Protein 3O72 (pdb70)

B-factor: mean 24.53, std 9.86, range [7.83, 87.3]

Sequence (1468 aa):
VARNEKQPFYGEHQAGILTPQQAALVAFDVLASDKADLERLFRLLTQRFAFLTQGGAAPETPNPRLPPLDSGILGGYIAPDNLTITLSVGHSLFDERFGLAPQPKKLQKTRFPNDSLDAALCHGDVLLQICANTQDTVIHALRDIIKHTPDLLSVRWKREGFISDHAARSKGKETPINLLGFKDGTANPDSQNDKLQQKVVWVTADQQEPAWTIGGSYQAVRLIQFRVEFWDRTPLKEQQTIFGRDKQTGAPLGQHEHDVPDYASDPEGKGIALDSHIRLANPRTAESESSLLRRGYSYSLGVTNSGQLDGLLFVCYQHDLEKGFLTVQKRLNGEALEEYVKPIGGGYFFALPGVKDANDYLGSALLRVARNEKQPFYGEHQAGILTPQQAALVAFDVLASDKADLERLFRLLTQRFAFLTQGGAAPETPNPRLPPLDSGILGGYIAPDNLTITLSVGHSLFDERFGLAPQPKKLQKTRFPNDSLDAALCHGDVLLQICANTQDTVIHALRDIIKHTPDLLSVRWKREGFISDHAARSKGKETPINLLGFKDGTANPDSQNDKLQQKVVWVTADQQEPAWTIGGSYQAVRLIQFRVEFWDRTPLKEQQTIFGRDKQTGAPLGQHEHDVPDYASDPEGKGIALDSHIRLANPRTAESESSLLRRGYSYSLGVTNSGQLDGLLFVCYQHDLEKGFLTVQKRLNGEALEEYVKPIGGGYFFALPGVKDANDYLGSALLRVARNEKQPFYGEHQAGILTPQQAALVAFDVLASDKADLERLFRLLTQRFAFLTQGGAAPETPNPRLPPLDSGILGGYIAPDNLTITLSVGHSLFDERFGLAPQPKKLQKTRFPNDSLDAALCHGDVLLQICANTQDTVIHALRDIIKHTPDLLSVRWKREGFISDHAARSKGKETPINLLGFKDGTANPDSQNDKLQQKVVWVTADQQEPAWTIGGSYQAVRLIQFRVEFWDRTPLKEQQTIFGRDKQTGAPLGQHEHDVPDYASDPEGKGIALDSHIRLANPRTAESESSLLRRGYSYSLGVTNSGQLDGLLFVCYQHDLEKGFLTVQKRLNGEALEEYVKPIGGGYFFALPGVKDANDYLGSALLRVARNEKQPFYGEHQAGILTPQQAALVAFDVLASDKADLERLFRLLTQRFAFLTQGGAAPETPNPRLPPLDSGILGGYIAPDNLTITLSVGHSLFDERFGLAPQPKKLQKTRFPNDSLDAALCHGDVLLQICANTQDTVIHALRDIIKKHTPDLLSVRWKREGFISDHAARSKGKETPINLLGFKDGTANPDSQNDKLQKVVWVTADQQEPAWTIGGSYQAVRLIQFRVEFWDRTPLKEQQTIFGRDKQTGAPLGQHEHDVPDYASDPEGKGIALDSHIRLANPRTAESESSLLRRGYSYSLGVTNSGQLDGLLFVCYQHDLEKGFLTVQKRLNGEALEEYVKPIGGGYFFALPGVKDANDYLGSALLR

Foldseek 3Di:
DQLQDADDCFDQFFPPALFQAAFKKWFKAWQDQELVSVVVLQLVLQVLQNDLRNWAFQDADPDPVDDGLFPCLVHGTRGNQHKGKFKWAAPVLLDDRYVLVVAFPQGDWDDDPLADADPLFADHGMMIDIGGNDPSSRVRSVVNSCVPAVNTIDIRDDFMFGFDNVCSVVSNPDFTAALLQAGDFQPADNSVPPVVCLWFFADPPDPHGPQRGQWWKKWKWDKKFQNVVSVPDDLVLVCLQAQARSVQCVRFPHHNNDDDDCVVPVCCPRHHCLHLVCLLPVPDPVLVQQHHWDKGYGWDAADPVRHTTTMGIMHTTNHCCSYVVRSVVSNRPGPCSVGMYTHHTTITMGGTGFNDSVGGTCRSSSD/DLLQDADDQFDQFGPPALFQAAFKKWFKAWLDQELVSVVVLQLVVQVLQNDLRNWFFQDADPDVVDDGLFPCLVPGTRGNQHKGKFKWAAPVLCDDRYVLVVAFPQGDWDDFPLAPADPLFATHGMMIDIGGNDPSSRVRSVVNSCVRAVNTIDTRDDFMFGFDNVCNVVRVPAFTAELLQAGDFQPAPNSVDPVLLQWFFADPPDPHGPQRGQWWKKWKWDKKFQRVVSVPDDLVVVCLQAQARSVQCPRFPHHNNDDDDCVVVVCQPRHRCLHLVCLQPVPDPVLSLAHHWDKGYGWDQADPVGTTTTMTIMDITNHCCSYVVNRVVSNRPGPCSVTMYTHYTTITMTGTGANDSVGTTCPSSSD/DLLQDADDQFDQFGPPALHDAAFKKWFKAFLQQEQVLVVVLQLLLQVLQVDLRNWDFQDQDPDPVDDRLFPCLVPTTRGNQHKGKFKWAAPVLLDDRYVLVVAFPFGDWDDDPLADADPLFADHGMMIDIGGNDPSSRVRSVVNSCVRQVNTIDIRDDFMFGWDDVCNVVVNPAATAAPLLARDFLPADNSPDVVVLQWFFADPVDPHHPQRGQWWKKWKWDKKFQNVVSVPDDQVVSCLQAQARSPACVGFVHHNNDDDDCVVVVCCPRRRLLHLVCLLPVPDPVLVLAHHWDKGYGWDDADPVGGTTTIGTMHITNHCCSYPVNRVVSNRPHPCSVGMYTHYTTITMTGTGANDPVGTTCPSSSD/DQLADADDQFDQFGPPALFQAAFKKWFKAWLQQELVSVVVLQLLLQVLQNDLRNWFFQDADPDPVDDGLFPCLVHGTRGNQHKGKFKWAAPVLLDDRYVLVVAFPFGDWDDDPLAPADPLFADHGMMIDIGGNDPSSRVRSVVNSCVRAVNTIDIRDDFMFGFDNVCNVVRPPAFTAALLQAGDQLPADNSVPPVVCQWFFADPPDPHGPQRGQWWKKWKWDKWFQRVVSVPDDLVLVCLQAQARSVQCHRFPHHNNDDDDCVVVVCCPRRRCLHLVCLLAVPDPVLVQAHHWDKGYGWDQADPVRGTTTIGIMHTTNHCCSYPVNSVVSNRPGPCSVTMYTHYTTITMTGTGFNDSVGTTCRSSSD

InterPro domains:
  IPR006311 Twin-arginine translocation pathway, signal sequence [PS51318] (1-35)
  IPR006313 Deferrochelatase [TIGR01412] (6-422)
  IPR006314 Dyp-type peroxidase [PS51404] (58-415)
  IPR006314 Dyp-type peroxidase [PTHR30521] (59-408)
  IPR006314 Dyp-type peroxidase [TIGR01413] (61-410)
  IPR011008 Dimeric alpha-beta barrel [SSF54909] (54-416)
  IPR048327 Dyp-type peroxidase, N-terminal domain [PF04261] (61-213)
  IPR048328 Dyp-type peroxidase, C-terminal domain [PF20628] (226-410)

Secondary structure (DSSP, 8-state):
-GGG----S-SSB-SSSSSPPP---EEEEE---SHHHHHHHHHHHHHHHHHHHH-EEPPP-SSTTSPPSS--TT-SEE--TT-EEEEEEEGGGGSTTTT-TT--TT------TT----GGGB--SEEEEEE-SSHHHHHHHHHHHHHT-TTTEEEEEE---B--HHHHHTTTSSPPB-TTS-B-STT---TT-S----SSS--TTSSS-GGGTT-EEEEEEEEEE-HHHHHTS-HHHHHHHHTB-TTT-PBP---TT----STT-TT-SSS-TTSHHHHH---SGGGGGG--B--EE---SB-TTS-B--EEEEEEES-TIIIIIHHHHHHTT-GGGGGEEEEEEEEEEEPBPP-STT--TTHHHH-/-GGG------SSS-SSSSSPPP---EEEEE---SHHHHHHHHHHHHHHHHHHHH-EEPPPPSSTTSPPSS--TT-SEE--TT-EEEEEEEGGGGSTTTT-TT--TT------TT----GGGB--SEEEEEE-SSHHHHHHHHHHHHHT-TTTEEEEEE---B--HHHHHTTTSSPPB-TTS-B-STT---TT-S----SSS--TTSSS-GGGTT-EEEEEEEEEE-HHHHHTS-HHHHHHHHTB-TTT-PBP---TTPPP-GGG-TT-SSS-TTSHHHHH----GGGGGG--B--EE----B-TTS-B--EEEEEEES-TIIIIIHHHHHHTT-GGGGTEEEEEEEEEEEPPPP-STT--TTTTTT-/-GGG------SSB-SSSSSPPP---EEEEE---SHHHHHHHHHHHHHHHHHHHH-EEPPPPS-TTSPPSS--TT-SEE--TT-EEEEEEEGGGGSTTTT-TT--TT------TT----GGGB--SEEEEEE-SSHHHHHHHHHHHHHT-TTTEEEEEE---B--HHHHHTTTSSPPB-TTS-B--TT---TT-S----SSS--TTSSS-GGGTT-EEEEEEEEEE-HHHHHTS-HHHHHHHHTB-TTT-PBP---TT-----TT-TT-SSS-TT-HHHHH----TTGGGG--B--EE---SB-TTS-B--EEEEEEES-TIIIIIHHHHHHTT-GGGGGEEEEEEEEEEEPBPP-STT--TTHHHH-/-TTT------SSB-TTSSSPPP---EEEEE---SHHHHHHHHHHHHHHHHHHHH-EEPPP-S-TTSPPSS--TTTTEE--TT-EEEEEEEGGGGSTTTT-TT--TT------TT----GGGB--SEEEEEE-SSHHHHHHHHHHHHHT-TTTEEEEEE---B--HHHHHTTTSSPPB-TTS-B-STT---TT-S----SSS--TTSS--GGGTT-EEEEEEEEEE-HHHHHTS-HHHHHHHHTB-TTT-PBP---TT----GGG-TT-SSS-TTSHHHHH---STGGGGG--B--EE---SB-TTS-B--EEEEEEES-TIIIIIHHHHHHTT-GGGGGEEEEEEEEEEEPBP--STT--TTHHHH-

Radius of gyration: 39.08 Å; Cα contacts (8 Å, |Δi|>4): 3347; chains: 4; bounding box: 65×108×108 Å

GO terms:
  GO:0004325 protoporphyrin ferrochelatase activity (F, EXP)
  GO:0042597 periplasmic space (C, TAS)

Structure (mmCIF, N/CA/C/O backbone):
data_3O72
#
_entry.id   3O72
#
_cell.length_a   50.640
_cell.length_b   155.568
_cell.length_c   97.374
_cell.angle_alpha   90.00
_cell.angle_beta   94.70
_cell.angle_gamma   90.00
#
_symmetry.space_group_name_H-M   'P 1 21 1'
#
loop_
_entity.id
_entity.type
_entity.pdbx_description
1 polymer 'Redox component of a tripartite ferrous iron transporter'
2 non-polymer 'PROTOPORPHYRIN IX CONTAINING FE'
3 non-polymer 'OXYGEN MOLECULE'
4 water water
#
loop_
_atom_site.group_PDB
_atom_site.id
_atom_site.type_symbol
_atom_site.label_atom_id
_atom_site.label_alt_id
_atom_site.label_comp_id
_atom_site.label_asym_id
_atom_site.label_entity_id
_atom_site.label_seq_id
_atom_site.pdbx_PDB_ins_code
_atom_site.Cartn_x
_atom_site.Cartn_y
_atom_site.Cartn_z
_atom_site.occupancy
_atom_site.B_iso_or_equiv
_atom_site.auth_seq_id
_atom_site.auth_comp_id
_atom_site.auth_asym_id
_atom_site.auth_atom_id
_atom_site.pdbx_PDB_model_num
ATOM 1 N N . VAL A 1 13 ? -11.341 -10.798 31.601 1.00 39.66 48 VAL A N 1
ATOM 2 C CA . VAL A 1 13 ? -11.253 -9.643 32.489 1.00 29.93 48 VAL A CA 1
ATOM 3 C C . VAL A 1 13 ? -10.256 -9.916 33.609 1.00 25.63 48 VAL A C 1
ATOM 4 O O . VAL A 1 13 ? -10.423 -10.859 34.404 1.00 23.16 48 VAL A O 1
ATOM 8 N N . ALA A 1 14 ? -9.220 -9.079 33.662 1.00 27.74 49 ALA A N 1
ATOM 9 C CA . ALA A 1 14 ? -8.078 -9.288 34.550 1.00 23.31 49 ALA A CA 1
ATOM 10 C C . ALA A 1 14 ? -8.448 -9.464 36.030 1.00 21.09 49 ALA A C 1
ATOM 11 O O . ALA A 1 14 ? -7.951 -10.374 36.688 1.00 18.80 49 ALA A O 1
ATOM 13 N N . ARG A 1 15 ? -9.318 -8.604 36.555 1.00 22.12 50 ARG A N 1
ATOM 14 C CA . ARG A 1 15 ? -9.643 -8.648 37.984 1.00 19.62 50 ARG A CA 1
ATOM 15 C C . ARG A 1 15 ? -10.368 -9.933 38.391 1.00 17.44 50 ARG A C 1
ATOM 16 O O . ARG A 1 15 ? -10.343 -10.322 39.559 1.00 17.50 50 ARG A O 1
ATOM 24 N N . ASN A 1 16 ? -11.007 -10.588 37.423 1.00 18.51 51 ASN A N 1
ATOM 25 C CA . ASN A 1 16 ? -11.768 -11.811 37.686 1.00 18.03 51 ASN A CA 1
ATOM 26 C C . ASN A 1 16 ? -10.968 -13.097 37.485 1.00 19.61 51 ASN A C 1
ATOM 27 O O . ASN A 1 16 ? -11.505 -14.194 37.691 1.00 16.20 51 ASN A O 1
ATOM 32 N N . GLU A 1 17 ? -9.704 -12.981 37.057 1.00 15.78 52 GLU A N 1
ATOM 33 C CA . GLU A 1 17 ? -8.879 -14.178 36.938 1.00 17.64 52 GLU A CA 1
ATOM 34 C C . GLU A 1 17 ? -8.690 -14.806 38.326 1.00 17.66 52 GLU A C 1
ATOM 35 O O . GLU A 1 17 ? -8.476 -14.095 39.313 1.00 15.37 52 GLU A O 1
ATOM 41 N N . LYS A 1 18 ? -8.780 -16.134 38.396 1.00 19.09 53 LYS A N 1
ATOM 42 C CA . LYS A 1 18 ? -8.544 -16.867 39.640 1.00 19.03 53 LYS A CA 1
ATOM 43 C C . LYS A 1 18 ? -7.589 -18.026 39.376 1.00 20.20 53 LYS A C 1
ATOM 44 O O . LYS A 1 18 ? -7.644 -18.659 38.319 1.00 22.62 53 LYS A O 1
ATOM 50 N N . GLN A 1 19 ? -6.734 -18.327 40.347 1.00 18.53 54 GLN A N 1
ATOM 51 C CA . GLN A 1 19 ? -5.996 -19.576 40.334 1.00 19.84 54 GLN A CA 1
ATOM 52 C C . GLN A 1 19 ? -6.586 -20.441 41.431 1.00 18.24 54 GLN A C 1
ATOM 53 O O . GLN A 1 19 ? -6.832 -19.961 42.528 1.00 20.15 54 GLN A O 1
ATOM 59 N N . PRO A 1 20 ? -6.800 -21.730 41.150 1.00 19.59 55 PRO A N 1
ATOM 60 C CA . PRO A 1 20 ? -7.340 -22.614 42.190 1.00 21.50 55 PRO A CA 1
ATOM 61 C C . PRO A 1 20 ? -6.465 -22.626 43.446 1.00 20.20 55 PRO A C 1
ATOM 62 O O . PRO A 1 20 ? -5.230 -22.713 43.361 1.00 19.32 55 PRO A O 1
ATOM 66 N N . PHE A 1 21 ? -7.108 -22.543 44.606 1.00 18.11 56 PHE A N 1
ATOM 67 C CA . PHE A 1 21 ? -6.385 -22.572 45.872 1.00 20.90 56 PHE A CA 1
ATOM 68 C C . PHE A 1 21 ? -6.106 -23.996 46.340 1.00 22.91 56 PHE A C 1
ATOM 69 O O . PHE A 1 21 ? -5.022 -24.304 46.849 1.00 17.60 56 PHE A O 1
ATOM 77 N N . TYR A 1 22 ? -7.108 -24.856 46.175 1.00 20.90 57 TYR A N 1
ATOM 78 C CA . TYR A 1 22 ? -7.006 -26.246 46.590 1.00 20.14 57 TYR A CA 1
ATOM 79 C C . TYR A 1 22 ? -6.321 -27.056 45.535 1.00 18.04 57 TYR A C 1
ATOM 80 O O . TYR A 1 22 ? -6.387 -26.730 44.347 1.00 21.37 57 TYR A O 1
ATOM 89 N N . GLY A 1 23 ? -5.654 -28.115 45.971 1.00 21.04 58 GLY A N 1
ATOM 90 C CA . GLY A 1 23 ? -5.001 -29.011 45.039 1.00 22.73 58 GLY A CA 1
ATOM 91 C C . GLY A 1 23 ? -3.962 -29.902 45.681 1.00 19.26 58 GLY A C 1
ATOM 92 O O . GLY A 1 23 ? -3.736 -29.858 46.891 1.00 19.98 58 GLY A O 1
ATOM 93 N N . GLU A 1 24 ? -3.339 -30.730 44.857 1.00 17.83 59 GLU A N 1
ATOM 94 C CA . GLU A 1 24 ? -2.258 -31.596 45.314 1.00 19.21 59 GLU A CA 1
ATOM 95 C C . GLU A 1 24 ? -1.063 -30.722 45.729 1.00 17.60 59 GLU A C 1
ATOM 96 O O . GLU A 1 24 ? -0.368 -31.021 46.698 1.00 20.32 59 GLU A O 1
ATOM 102 N N . HIS A 1 25 ? -0.853 -29.627 44.998 1.00 17.35 60 HIS A N 1
ATOM 103 C CA . HIS A 1 25 ? 0.215 -28.668 45.294 1.00 15.87 60 HIS A CA 1
ATOM 104 C C . HIS A 1 25 ? -0.354 -27.278 45.595 1.00 17.92 60 HIS A C 1
ATOM 105 O O . HIS A 1 25 ? -1.496 -26.975 45.250 1.00 17.08 60 HIS A O 1
ATOM 112 N N . GLN A 1 26 ? 0.452 -26.436 46.232 1.00 14.77 61 GLN A N 1
ATOM 113 C CA . GLN A 1 26 ? 0.125 -25.023 46.336 1.00 15.41 61 GLN A CA 1
ATOM 114 C C . GLN A 1 26 ? 0.281 -24.330 44.990 1.00 15.49 61 GLN A C 1
ATOM 115 O O . GLN A 1 26 ? 1.121 -24.704 44.177 1.00 18.19 61 GLN A O 1
ATOM 121 N N . ALA A 1 27 ? -0.560 -23.327 44.756 1.00 14.14 62 ALA A N 1
ATOM 122 C CA . ALA A 1 27 ? -0.429 -22.440 43.617 1.00 14.40 62 ALA A CA 1
ATOM 123 C C . ALA A 1 27 ? 0.726 -21.480 43.918 1.00 14.06 62 ALA A C 1
ATOM 124 O O . ALA A 1 27 ? 1.220 -21.459 45.034 1.00 12.10 62 ALA A O 1
ATOM 126 N N . GLY A 1 28 ? 1.141 -20.687 42.931 1.00 15.33 63 GLY A N 1
ATOM 127 C CA . GLY A 1 28 ? 2.232 -19.743 43.128 1.00 16.55 63 GLY A CA 1
ATOM 128 C C . GLY A 1 28 ? 3.611 -20.348 42.852 1.00 15.08 63 GLY A C 1
ATOM 129 O O . GLY A 1 28 ? 4.636 -19.656 42.893 1.00 16.55 63 GLY A O 1
ATOM 130 N N . ILE A 1 29 ? 3.641 -21.640 42.560 1.00 15.54 64 ILE A N 1
ATOM 131 C CA . ILE A 1 29 ? 4.907 -22.307 42.247 1.00 16.65 64 ILE A CA 1
ATOM 132 C C . ILE A 1 29 ? 5.038 -22.520 40.739 1.00 18.26 64 ILE A C 1
ATOM 133 O O . ILE A 1 29 ? 5.922 -21.935 40.098 1.00 15.20 64 ILE A O 1
ATOM 138 N N . LEU A 1 30 ? 4.138 -23.327 40.168 1.00 16.59 65 LEU A N 1
ATOM 139 C CA . LEU A 1 30 ? 4.067 -23.523 38.711 1.00 16.68 65 LEU A CA 1
ATOM 140 C C . LEU A 1 30 ? 3.246 -22.431 38.032 1.00 19.15 65 LEU A C 1
ATOM 141 O O . LEU A 1 30 ? 3.323 -22.242 36.813 1.00 17.98 65 LEU A O 1
ATOM 146 N N . THR A 1 31 ? 2.441 -21.721 38.821 1.00 17.44 66 THR A N 1
ATOM 147 C CA . THR A 1 31 ? 1.616 -20.646 38.288 1.00 16.68 66 THR A CA 1
ATOM 148 C C . THR A 1 31 ? 2.448 -19.671 37.452 1.00 18.28 66 THR A C 1
ATOM 149 O O . THR A 1 31 ? 3.520 -19.244 37.875 1.00 21.15 66 THR A O 1
ATOM 153 N N . PRO A 1 32 ? 1.971 -19.332 36.245 1.00 18.73 67 PRO A N 1
ATOM 154 C CA . PRO A 1 32 ? 2.674 -18.325 35.447 1.00 18.98 67 PRO A CA 1
ATOM 155 C C . PRO A 1 32 ? 2.777 -17.031 36.249 1.00 16.96 67 PRO A C 1
ATOM 156 O O . PRO A 1 32 ? 1.819 -16.660 36.901 1.00 17.26 67 PRO A O 1
ATOM 160 N N . GLN A 1 33 ? 3.925 -16.367 36.212 1.00 15.28 68 GLN A N 1
ATOM 161 C CA . GLN A 1 33 ? 4.129 -15.168 37.021 1.00 17.08 68 GLN A CA 1
ATOM 162 C C . GLN A 1 33 ? 3.131 -14.050 36.767 1.00 15.64 68 GLN A C 1
ATOM 163 O O . GLN A 1 33 ? 2.978 -13.583 35.638 1.00 14.47 68 GLN A O 1
ATOM 169 N N . GLN A 1 34 ? 2.497 -13.595 37.844 1.00 15.19 69 GLN A N 1
ATOM 170 C CA . GLN A 1 34 ? 1.668 -12.397 37.802 1.00 16.43 69 GLN A CA 1
ATOM 171 C C . GLN A 1 34 ? 2.555 -11.142 37.935 1.00 16.79 69 GLN A C 1
ATOM 172 O O . GLN A 1 34 ? 3.741 -11.237 38.268 1.00 14.64 69 GLN A O 1
ATOM 178 N N . ALA A 1 35 ? 1.993 -9.969 37.674 1.00 14.66 70 ALA A N 1
ATOM 179 C CA . ALA A 1 35 ? 2.818 -8.766 37.554 1.00 15.79 70 ALA A CA 1
ATOM 180 C C . ALA A 1 35 ? 3.345 -8.221 38.884 1.00 14.26 70 ALA A C 1
ATOM 181 O O . ALA A 1 35 ? 4.369 -7.529 38.918 1.00 13.23 70 ALA A O 1
ATOM 183 N N . ALA A 1 36 ? 2.629 -8.498 39.968 1.00 10.08 71 ALA A N 1
ATOM 184 C CA . ALA A 1 36 ? 2.987 -7.928 41.251 1.00 13.92 71 ALA A CA 1
ATOM 185 C C . ALA A 1 36 ? 3.231 -9.036 42.251 1.00 15.31 71 ALA A C 1
ATOM 186 O O . ALA A 1 36 ? 2.594 -10.087 42.197 1.00 13.14 71 ALA A O 1
ATOM 204 N N . LEU A 1 39 ? 7.245 -10.736 49.048 1.00 11.12 74 LEU A N 1
ATOM 205 C CA . LEU A 1 39 ? 7.770 -11.762 49.944 1.00 11.60 74 LEU A CA 1
ATOM 206 C C . LEU A 1 39 ? 7.597 -11.174 51.331 1.00 11.78 74 LEU A C 1
ATOM 207 O O . LEU A 1 39 ? 8.020 -10.047 51.578 1.00 10.99 74 LEU A O 1
ATOM 212 N N . VAL A 1 40 ? 6.952 -11.900 52.232 1.00 10.53 75 VAL A N 1
ATOM 213 C CA . VAL A 1 40 ? 6.857 -11.398 53.595 1.00 9.57 75 VAL A CA 1
ATOM 214 C C . VAL A 1 40 ? 7.122 -12.552 54.554 1.00 10.81 75 VAL A C 1
ATOM 215 O O . VAL A 1 40 ? 6.431 -13.576 54.528 1.00 12.26 75 VAL A O 1
ATOM 219 N N . ALA A 1 41 ? 8.164 -12.399 55.360 1.00 10.53 76 ALA A N 1
ATOM 220 C CA . ALA A 1 41 ? 8.526 -13.398 56.362 1.00 9.54 76 ALA A CA 1
ATOM 221 C C . ALA A 1 41 ? 7.974 -12.988 57.722 1.00 12.67 76 ALA A C 1
ATOM 222 O O . ALA A 1 41 ? 7.913 -11.797 58.042 1.00 10.44 76 ALA A O 1
ATOM 224 N N . PHE A 1 42 ? 7.568 -13.976 58.519 1.00 12.06 77 PHE A N 1
ATOM 225 C CA . PHE A 1 42 ? 7.022 -13.728 59.848 1.00 12.78 77 PHE A CA 1
ATOM 226 C C . PHE A 1 42 ? 7.759 -14.526 60.925 1.00 15.93 77 PHE A C 1
ATOM 227 O O . PHE A 1 42 ? 8.231 -15.639 60.667 1.00 15.38 77 PHE A O 1
ATOM 235 N N . ASP A 1 43 ? 7.826 -13.956 62.126 1.00 16.01 78 ASP A N 1
ATOM 236 C CA . ASP A 1 43 ? 8.083 -14.722 63.335 1.00 16.89 78 ASP A CA 1
ATOM 237 C C . ASP A 1 43 ? 6.726 -15.306 63.733 1.00 18.91 78 ASP A C 1
ATOM 238 O O . ASP A 1 43 ? 5.733 -14.586 63.725 1.00 17.10 78 ASP A O 1
ATOM 243 N N . VAL A 1 44 ? 6.671 -16.590 64.076 1.00 15.11 79 VAL A N 1
ATOM 244 C CA . VAL A 1 44 ? 5.441 -17.191 64.601 1.00 16.83 79 VAL A CA 1
ATOM 245 C C . VAL A 1 44 ? 5.387 -16.987 66.111 1.00 17.93 79 VAL A C 1
ATOM 246 O O . VAL A 1 44 ? 6.371 -17.244 66.807 1.00 20.32 79 VAL A O 1
ATOM 250 N N . LEU A 1 45 ? 4.249 -16.518 66.608 1.00 18.89 80 LEU A N 1
ATOM 251 C CA . LEU A 1 45 ? 4.086 -16.213 68.036 1.00 20.03 80 LEU A CA 1
ATOM 252 C C . LEU A 1 45 ? 3.356 -17.322 68.804 1.00 21.54 80 LEU A C 1
ATOM 253 O O . LEU A 1 45 ? 3.274 -17.276 70.029 1.00 19.49 80 LEU A O 1
ATOM 258 N N . ALA A 1 46 ? 2.818 -18.302 68.083 1.00 22.21 81 ALA A N 1
ATOM 259 C CA . ALA A 1 46 ? 2.170 -19.450 68.712 1.00 27.23 81 ALA A CA 1
ATOM 260 C C . ALA A 1 46 ? 3.116 -20.071 69.748 1.00 32.22 81 ALA A C 1
ATOM 261 O O . ALA A 1 46 ? 4.325 -20.150 69.523 1.00 30.71 81 ALA A O 1
ATOM 263 N N . SER A 1 47 ? 2.574 -20.487 70.892 1.00 35.31 82 SER A N 1
ATOM 264 C CA . SER A 1 47 ? 3.408 -21.057 71.956 1.00 36.14 82 SER A CA 1
ATOM 265 C C . SER A 1 47 ? 3.319 -22.583 72.046 1.00 36.58 82 SER A C 1
ATOM 266 O O . SER A 1 47 ? 4.202 -23.223 72.618 1.00 43.21 82 SER A O 1
ATOM 269 N N . ASP A 1 48 ? 2.264 -23.145 71.460 1.00 32.12 83 ASP A N 1
ATOM 270 C CA . ASP A 1 48 ? 1.972 -24.578 71.471 1.00 35.41 83 ASP A CA 1
ATOM 271 C C . ASP A 1 48 ? 1.877 -25.081 70.055 1.00 31.61 83 ASP A C 1
ATOM 272 O O . ASP A 1 48 ? 1.622 -24.303 69.135 1.00 30.39 83 ASP A O 1
ATOM 277 N N . LYS A 1 49 ? 2.008 -26.389 69.874 1.00 27.57 84 LYS A N 1
ATOM 278 C CA . LYS A 1 49 ? 1.624 -26.982 68.606 1.00 29.45 84 LYS A CA 1
ATOM 279 C C . LYS A 1 49 ? 0.133 -26.713 68.360 1.00 29.36 84 LYS A C 1
ATOM 280 O O . LYS A 1 49 ? -0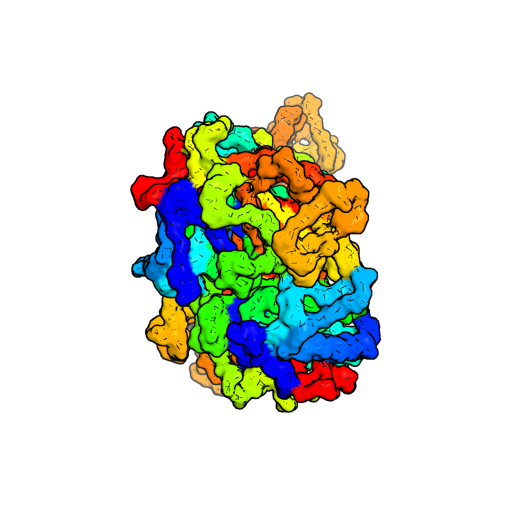.305 -26.541 67.217 1.00 26.11 84 LYS A O 1
ATOM 286 N N . ALA A 1 50 ? -0.642 -26.653 69.441 1.00 27.99 85 ALA A N 1
ATOM 287 C CA . ALA A 1 50 ? -2.068 -26.350 69.335 1.00 30.44 85 ALA A CA 1
ATOM 288 C C . ALA A 1 50 ? -2.297 -24.973 68.707 1.00 24.14 85 ALA A C 1
ATOM 289 O O . ALA A 1 50 ? -3.122 -24.823 67.809 1.00 24.54 85 ALA A O 1
ATOM 291 N N . ASP A 1 51 ? -1.564 -23.975 69.184 1.00 24.43 86 ASP A N 1
ATOM 292 C CA . ASP A 1 51 ? -1.674 -22.626 68.643 1.00 25.32 86 ASP A CA 1
ATOM 293 C C . ASP A 1 51 ? -1.241 -22.613 67.182 1.00 25.10 86 ASP A C 1
ATOM 294 O O . ASP A 1 51 ? -1.836 -21.931 66.343 1.00 24.69 86 ASP A O 1
ATOM 299 N N . LEU A 1 52 ? -0.209 -23.383 66.870 1.00 21.57 87 LEU A N 1
ATOM 300 C CA . LEU A 1 52 ? 0.282 -23.445 65.501 1.00 21.65 87 LEU A CA 1
ATOM 301 C C . LEU A 1 52 ? -0.779 -24.014 64.555 1.00 21.87 87 LEU A C 1
ATOM 302 O O . LEU A 1 52 ? -0.949 -23.545 63.424 1.00 19.13 87 LEU A O 1
ATOM 307 N N . GLU A 1 53 ? -1.503 -25.031 65.012 1.00 21.93 88 GLU A N 1
ATOM 308 C CA . GLU A 1 53 ? -2.559 -25.603 64.188 1.00 21.49 88 GLU A CA 1
ATOM 309 C C . GLU A 1 53 ? -3.681 -24.593 63.959 1.00 21.40 88 GLU A C 1
ATOM 310 O O . GLU A 1 53 ? -4.205 -24.487 62.855 1.00 20.06 88 GLU A O 1
ATOM 316 N N . ARG A 1 54 ? -4.055 -23.869 65.009 1.00 22.96 89 ARG A N 1
ATOM 317 C CA . ARG A 1 54 ? -5.094 -22.854 64.892 1.00 24.17 89 ARG A CA 1
ATOM 318 C C . ARG A 1 54 ? -4.658 -21.808 63.870 1.00 20.11 89 ARG A C 1
ATOM 319 O O . ARG A 1 54 ? -5.434 -21.377 63.039 1.00 22.08 89 ARG A O 1
ATOM 327 N N . LEU A 1 55 ? -3.396 -21.416 63.926 1.00 21.07 90 LEU A N 1
ATOM 328 C CA . LEU A 1 55 ? -2.869 -20.463 62.957 1.00 19.53 90 LEU A CA 1
ATOM 329 C C . LEU A 1 55 ? -2.943 -21.028 61.534 1.00 19.62 90 LEU A C 1
ATOM 330 O O . LEU A 1 55 ? -3.438 -20.364 60.615 1.00 19.13 90 LEU A O 1
ATOM 335 N N . PHE A 1 56 ? -2.470 -22.256 61.345 1.00 17.12 91 PHE A N 1
ATOM 336 C CA . PHE A 1 56 ? -2.472 -22.853 60.013 1.00 16.95 91 PHE A CA 1
ATOM 337 C C . PHE A 1 56 ? -3.886 -22.998 59.453 1.00 19.28 91 PHE A C 1
ATOM 338 O O . PHE A 1 56 ? -4.116 -22.768 58.259 1.00 17.16 91 PHE A O 1
ATOM 346 N N . ARG A 1 57 ? -4.830 -23.371 60.314 1.00 18.35 92 ARG A N 1
ATOM 347 C CA . ARG A 1 57 ? -6.234 -23.436 59.925 1.00 16.81 92 ARG A CA 1
ATOM 348 C C . ARG A 1 57 ? -6.768 -22.058 59.540 1.00 15.78 92 ARG A C 1
ATOM 349 O O . ARG A 1 57 ? -7.481 -21.918 58.554 1.00 16.50 92 ARG A O 1
ATOM 357 N N . LEU A 1 58 ? -6.434 -21.052 60.336 1.00 18.87 93 LEU A N 1
ATOM 358 C CA . LEU A 1 58 ? -6.904 -19.693 60.081 1.00 18.26 93 LEU A CA 1
ATOM 359 C C . LEU A 1 58 ? -6.336 -19.174 58.756 1.00 18.49 93 LEU A C 1
ATOM 360 O O . LEU A 1 58 ? -7.079 -18.667 57.916 1.00 16.65 93 LEU A O 1
ATOM 365 N N . LEU A 1 59 ? -5.022 -19.318 58.560 1.00 16.41 94 LEU A N 1
ATOM 366 C CA . LEU A 1 59 ? -4.389 -18.906 57.309 1.00 16.08 94 LEU A CA 1
ATOM 367 C C . LEU A 1 59 ? -5.053 -19.540 56.077 1.00 15.96 94 LEU A C 1
ATOM 368 O O . LEU A 1 59 ? -5.272 -18.862 55.065 1.00 14.83 94 LEU A O 1
ATOM 373 N N . THR A 1 60 ? -5.357 -20.837 56.165 1.00 13.87 95 THR A N 1
ATOM 374 C CA . THR A 1 60 ? -5.962 -21.561 55.062 1.00 14.72 95 THR A CA 1
ATOM 375 C C . THR A 1 60 ? -7.306 -20.930 54.735 1.00 14.45 95 THR A C 1
ATOM 376 O O . THR A 1 60 ? -7.642 -20.697 53.580 1.00 15.34 95 THR A O 1
ATOM 380 N N . GLN A 1 61 ? -8.060 -20.631 55.777 1.00 16.63 96 GLN A N 1
ATOM 381 C CA . GLN A 1 61 ? -9.341 -19.947 55.609 1.00 21.88 96 GLN A CA 1
ATOM 382 C C . GLN A 1 61 ? -9.191 -18.568 54.940 1.00 16.58 96 GLN A C 1
ATOM 383 O O . GLN A 1 61 ? -9.904 -18.249 53.997 1.00 15.49 96 GLN A O 1
ATOM 389 N N . ARG A 1 62 ? -8.256 -17.761 55.414 1.00 16.91 97 ARG A N 1
ATOM 390 C CA . ARG A 1 62 ? -8.059 -16.453 54.799 1.00 16.04 97 ARG A CA 1
ATOM 391 C C . ARG A 1 62 ? -7.595 -16.591 53.350 1.00 14.96 97 ARG A C 1
ATOM 392 O O . ARG A 1 62 ? -8.138 -15.926 52.460 1.00 13.69 97 ARG A O 1
ATOM 400 N N . PHE A 1 63 ? -6.612 -17.460 53.096 1.00 13.71 98 PHE A N 1
ATOM 401 C CA . PHE A 1 63 ? -6.120 -17.642 51.720 1.00 14.62 98 PHE A CA 1
ATOM 402 C C . PHE A 1 63 ? -7.240 -18.138 50.782 1.00 15.21 98 PHE A C 1
ATOM 403 O O . PHE A 1 63 ? -7.337 -17.737 49.632 1.00 16.73 98 PHE A O 1
ATOM 411 N N . ALA A 1 64 ? -8.066 -19.052 51.263 1.00 16.09 99 ALA A N 1
ATOM 412 C CA . ALA A 1 64 ? -9.148 -19.585 50.438 1.00 16.85 99 ALA A CA 1
ATOM 413 C C . ALA A 1 64 ? -10.103 -18.476 50.063 1.00 17.04 99 ALA A C 1
ATOM 414 O O . ALA A 1 64 ? -10.486 -18.348 48.904 1.00 19.51 99 ALA A O 1
ATOM 416 N N . PHE A 1 65 ? -10.499 -17.670 51.043 1.00 17.69 100 PHE A N 1
ATOM 417 C CA . PHE A 1 65 ? -11.378 -16.541 50.729 1.00 16.67 100 PHE A CA 1
ATOM 418 C C . PHE A 1 65 ? -10.750 -15.521 49.763 1.00 15.01 100 PHE A C 1
ATOM 419 O O . PHE A 1 65 ? -11.337 -15.188 48.749 1.00 14.45 100 PHE A O 1
ATOM 427 N N . LEU A 1 66 ? -9.559 -15.025 50.096 1.00 14.93 101 LEU A N 1
ATOM 428 C CA . LEU A 1 66 ? -8.889 -13.986 49.299 1.00 14.83 101 LEU A CA 1
ATOM 429 C C . LEU A 1 66 ? -8.627 -14.384 47.845 1.00 13.00 101 LEU A C 1
ATOM 430 O O . LEU A 1 66 ? -8.853 -13.596 46.913 1.00 11.46 101 LEU A O 1
ATOM 435 N N . THR A 1 67 ? -8.137 -15.606 47.646 1.00 12.87 102 THR A N 1
ATOM 436 C CA . THR A 1 67 ? -7.757 -16.041 46.305 1.00 13.04 102 THR A CA 1
ATOM 437 C C . THR A 1 67 ? -8.952 -16.254 45.390 1.00 13.38 102 THR A C 1
ATOM 438 O O . THR A 1 67 ? -8.805 -16.193 44.174 1.00 14.86 102 THR A O 1
ATOM 442 N N . GLN A 1 68 ? -10.123 -16.538 45.957 1.00 14.46 103 GLN A N 1
ATOM 443 C CA . GLN A 1 68 ? -11.295 -16.829 45.126 1.00 15.43 103 GLN A CA 1
ATOM 444 C C . GLN A 1 68 ? -12.243 -15.634 45.002 1.00 17.87 103 GLN A C 1
ATOM 445 O O . GLN A 1 68 ? -13.063 -15.577 44.086 1.00 14.89 103 GLN A O 1
ATOM 451 N N . GLY A 1 69 ? -12.101 -14.670 45.907 1.00 15.59 104 GLY A N 1
ATOM 452 C CA . GLY A 1 69 ? -12.801 -13.399 45.770 1.00 16.01 104 GLY A CA 1
ATOM 453 C C . GLY A 1 69 ? -14.201 -13.407 46.358 1.00 14.98 104 GLY A C 1
ATOM 454 O O . GLY A 1 69 ? -14.805 -14.455 46.539 1.00 14.01 104 GLY A O 1
ATOM 455 N N . GLY A 1 70 ? -14.722 -12.229 46.661 1.00 16.19 105 GLY A N 1
ATOM 456 C CA . GLY A 1 70 ? -16.028 -12.133 47.282 1.00 16.78 105 GLY A CA 1
ATOM 457 C C . GLY A 1 70 ? -16.296 -10.729 47.790 1.00 17.28 105 GLY A C 1
ATOM 458 O O . GLY A 1 70 ? -15.517 -9.807 47.538 1.00 15.89 105 GLY A O 1
ATOM 459 N N . ALA A 1 71 ? -17.415 -10.564 48.487 1.00 15.18 106 ALA A N 1
ATOM 460 C CA . ALA A 1 71 ? -17.776 -9.272 49.040 1.00 16.11 106 ALA A CA 1
ATOM 461 C C . ALA A 1 71 ? -16.874 -8.995 50.243 1.00 18.14 106 ALA A C 1
ATOM 462 O O . ALA A 1 71 ? -16.547 -9.898 50.995 1.00 16.99 106 ALA A O 1
ATOM 464 N N . ALA A 1 72 ? -16.453 -7.748 50.413 1.00 21.09 107 ALA A N 1
ATOM 465 C CA . ALA A 1 72 ? -15.631 -7.402 51.566 1.00 20.36 107 ALA A CA 1
ATOM 466 C C . ALA A 1 72 ? -16.444 -7.600 52.840 1.00 22.56 107 ALA A C 1
ATOM 467 O O . ALA A 1 72 ? -17.628 -7.289 52.865 1.00 22.39 107 ALA A O 1
ATOM 469 N N . PRO A 1 73 ? -15.814 -8.155 53.891 1.00 22.36 108 PRO A N 1
ATOM 470 C CA . PRO A 1 73 ? -16.457 -8.296 55.201 1.00 25.92 108 PRO A CA 1
ATOM 471 C C . PRO A 1 73 ? -17.005 -6.951 55.662 1.00 29.13 108 PRO A C 1
ATOM 472 O O . PRO A 1 73 ? -16.261 -5.968 55.621 1.00 27.56 108 PRO A O 1
ATOM 476 N N . GLU A 1 74 ? -18.268 -6.899 56.089 1.00 30.13 109 GLU A N 1
ATOM 477 C CA . GLU A 1 74 ? -18.862 -5.642 56.552 1.00 30.03 109 GLU A CA 1
ATOM 478 C C . GLU A 1 74 ? -18.661 -5.413 58.055 1.00 32.02 109 GLU A C 1
ATOM 479 O O . GLU A 1 74 ? -18.283 -6.324 58.787 1.00 35.47 109 GLU A O 1
ATOM 485 N N . THR A 1 75 ? -18.929 -4.191 58.506 1.00 29.22 110 THR A N 1
ATOM 486 C CA . THR A 1 75 ? -18.705 -3.807 59.906 1.00 35.15 110 THR A CA 1
ATOM 487 C C . THR A 1 75 ? -19.986 -3.235 60.526 1.00 29.49 110 THR A C 1
ATOM 488 O O . THR A 1 75 ? -20.104 -2.026 60.723 1.00 34.33 110 THR A O 1
ATOM 492 N N . PRO A 1 76 ? -20.950 -4.115 60.839 1.00 35.73 111 PRO A N 1
ATOM 493 C CA . PRO A 1 76 ? -22.286 -3.731 61.328 1.00 35.64 111 PRO A CA 1
ATOM 494 C C . PRO A 1 76 ? -22.221 -2.881 62.590 1.00 28.75 111 PRO A C 1
ATOM 495 O O . PRO A 1 76 ? -23.019 -1.963 62.780 1.00 31.31 111 PRO A O 1
ATOM 499 N N . ASN A 1 77 ? -21.265 -3.207 63.447 1.00 27.66 112 ASN A N 1
ATOM 500 C CA . ASN A 1 77 ? -21.012 -2.441 64.656 1.00 28.45 112 ASN A CA 1
ATOM 501 C C . ASN A 1 77 ? -19.756 -1.570 64.509 1.00 25.17 112 ASN A C 1
ATOM 502 O O . ASN A 1 77 ? -18.637 -2.076 64.563 1.00 22.42 112 ASN A O 1
ATOM 507 N N . PRO A 1 78 ? -19.946 -0.255 64.328 1.00 26.60 113 PRO A N 1
ATOM 508 C CA . PRO A 1 78 ? -18.825 0.665 64.080 1.00 25.46 113 PRO A CA 1
ATOM 509 C C . PRO A 1 78 ? -17.955 0.922 65.312 1.00 22.34 113 PRO A C 1
ATOM 510 O O . PRO A 1 78 ? -16.927 1.586 65.184 1.00 23.01 113 PRO A O 1
ATOM 514 N N . ARG A 1 79 ? -18.342 0.413 66.478 1.00 22.53 114 ARG A N 1
ATOM 515 C CA . ARG A 1 79 ? -17.480 0.520 67.656 1.00 25.37 114 ARG A CA 1
ATOM 516 C C . ARG A 1 79 ? -16.309 -0.471 67.564 1.00 21.56 114 ARG A C 1
ATOM 517 O O . ARG A 1 79 ? -15.357 -0.409 68.336 1.00 25.04 114 ARG A O 1
ATOM 525 N N . LEU A 1 80 ? -16.385 -1.369 66.597 1.00 20.15 115 LEU A N 1
ATOM 526 C CA . LEU A 1 80 ? -15.298 -2.303 66.322 1.00 21.41 115 LEU A CA 1
ATOM 527 C C . LEU A 1 80 ? -14.448 -1.815 65.155 1.00 22.14 115 LEU A C 1
ATOM 528 O O . LEU A 1 80 ? -14.938 -1.088 64.275 1.00 17.28 115 LEU A O 1
ATOM 533 N N . PRO A 1 81 ? -13.169 -2.224 65.136 1.00 18.67 116 PRO A N 1
ATOM 534 C CA . PRO A 1 81 ? -12.334 -1.962 63.961 1.00 17.73 116 PRO A CA 1
ATOM 535 C C . PRO A 1 81 ? -12.995 -2.571 62.727 1.00 21.06 116 PRO A C 1
ATOM 536 O O . PRO A 1 81 ? -13.658 -3.605 62.843 1.00 23.55 116 PRO A O 1
ATOM 540 N N . PRO A 1 82 ? -12.850 -1.925 61.563 1.00 20.57 117 PRO A N 1
ATOM 541 C CA . PRO A 1 82 ? -13.434 -2.457 60.331 1.00 19.51 117 PRO A CA 1
ATOM 542 C C . PRO A 1 82 ? -12.935 -3.882 60.127 1.00 22.54 117 PRO A C 1
ATOM 543 O O . PRO A 1 82 ? -11.758 -4.160 60.400 1.00 18.55 117 PRO A O 1
ATOM 547 N N . LEU A 1 83 ? -13.807 -4.778 59.678 1.00 19.44 118 LEU A N 1
ATOM 548 C CA . LEU A 1 83 ? -13.405 -6.173 59.486 1.00 20.84 118 LEU A CA 1
ATOM 549 C C . LEU A 1 83 ? -12.527 -6.351 58.245 1.00 19.27 118 LEU A C 1
ATOM 550 O O . LEU A 1 83 ? -11.874 -7.376 58.085 1.00 19.73 118 LEU A O 1
ATOM 555 N N . ASP A 1 84 ? -12.558 -5.361 57.357 1.00 18.15 119 ASP A N 1
ATOM 556 C CA . ASP A 1 84 ? -11.696 -5.328 56.173 1.00 17.43 119 ASP A CA 1
ATOM 557 C C . ASP A 1 84 ? -11.030 -3.954 56.128 1.00 15.78 119 ASP A C 1
ATOM 558 O O . ASP A 1 84 ? -11.632 -2.970 56.554 1.00 16.52 119 ASP A O 1
ATOM 563 N N . SER A 1 85 ? -9.805 -3.891 55.612 1.00 15.20 120 SER A N 1
ATOM 564 C CA . SER A 1 85 ? -9.044 -2.634 55.527 1.00 16.76 120 SER A CA 1
ATOM 565 C C . SER A 1 85 ? -9.723 -1.588 54.649 1.00 13.67 120 SER A C 1
ATOM 566 O O . SER A 1 85 ? -9.525 -0.378 54.831 1.00 16.35 120 SER A O 1
ATOM 569 N N . GLY A 1 86 ? -10.488 -2.052 53.670 1.00 13.25 121 GLY A N 1
ATOM 570 C CA . GLY A 1 86 ? -11.223 -1.170 52.786 1.00 14.05 121 GLY A CA 1
ATOM 571 C C . GLY A 1 86 ? -10.471 -0.716 51.547 1.00 12.27 121 GLY A C 1
ATOM 572 O O . GLY A 1 86 ? -11.033 -0.003 50.711 1.00 15.26 121 GLY A O 1
ATOM 573 N N . ILE A 1 87 ? -9.206 -1.115 51.400 1.00 12.65 122 ILE A N 1
ATOM 574 C CA . ILE A 1 87 ? -8.385 -0.497 50.348 1.00 14.53 122 ILE A CA 1
ATOM 575 C C . ILE A 1 87 ? -8.758 -0.960 48.947 1.00 15.27 122 ILE A C 1
ATOM 576 O O . ILE A 1 87 ? -8.341 -0.359 47.963 1.00 14.50 122 ILE A O 1
ATOM 581 N N . LEU A 1 88 ? -9.531 -2.037 48.855 1.00 13.08 123 LEU A N 1
ATOM 582 C CA . LEU A 1 88 ? -10.044 -2.492 47.570 1.00 12.91 123 LEU A CA 1
ATOM 583 C C . LEU A 1 88 ? -11.486 -2.034 47.331 1.00 18.95 123 LEU A C 1
ATOM 584 O O . LEU A 1 88 ? -12.049 -2.286 46.263 1.00 17.85 123 LEU A O 1
ATOM 589 N N . GLY A 1 89 ? -12.095 -1.395 48.327 1.00 16.24 124 GLY A N 1
ATOM 590 C CA . GLY A 1 89 ? -13.504 -1.048 48.226 1.00 20.45 124 GLY A CA 1
ATOM 591 C C . GLY A 1 89 ? -14.387 -2.213 48.645 1.00 18.91 124 GLY A C 1
ATOM 592 O O . GLY A 1 89 ? -13.963 -3.066 49.426 1.00 18.88 124 GLY A O 1
ATOM 593 N N . GLY A 1 90 ? -15.609 -2.260 48.110 1.00 22.36 125 GLY A N 1
ATOM 594 C CA . GLY A 1 90 ? -16.617 -3.213 48.557 1.00 18.40 125 GLY A CA 1
ATOM 595 C C . GLY A 1 90 ? -16.521 -4.636 48.015 1.00 17.74 125 GLY A C 1
ATOM 596 O O . GLY A 1 90 ? -17.051 -5.560 48.634 1.00 20.43 125 GLY A O 1
ATOM 597 N N . TYR A 1 91 ? -15.869 -4.825 46.866 1.00 18.56 126 TYR A N 1
ATOM 598 C CA . TYR A 1 91 ? -15.704 -6.167 46.310 1.00 14.94 126 TYR A CA 1
ATOM 599 C C . TYR A 1 91 ? -14.218 -6.582 46.286 1.00 18.41 126 TYR A C 1
ATOM 600 O O . TYR A 1 91 ? -13.361 -5.829 45.814 1.00 16.69 126 TYR A O 1
ATOM 609 N N . ILE A 1 92 ? -13.926 -7.763 46.828 1.00 15.57 127 ILE A N 1
ATOM 610 C CA . ILE A 1 92 ? -12.557 -8.273 46.877 1.00 16.92 127 ILE A CA 1
ATOM 611 C C . ILE A 1 92 ? -12.347 -9.155 45.664 1.00 15.71 127 ILE A C 1
ATOM 612 O O . ILE A 1 92 ? -12.650 -10.347 45.703 1.00 15.51 127 ILE A O 1
ATOM 617 N N . ALA A 1 93 ? -11.882 -8.560 44.567 1.00 12.22 128 ALA A N 1
ATOM 618 C CA . ALA A 1 93 ? -11.704 -9.304 43.334 1.00 16.07 128 ALA A CA 1
ATOM 619 C C . ALA A 1 93 ? -10.529 -10.236 43.535 1.00 14.24 128 ALA A C 1
ATOM 620 O O . ALA A 1 93 ? -9.606 -9.899 44.262 1.00 13.11 128 ALA A O 1
ATOM 622 N N . PRO A 1 94 ? -10.566 -11.408 42.897 1.00 13.80 129 PRO A N 1
ATOM 623 C CA . PRO A 1 94 ? -9.485 -12.386 43.069 1.00 17.18 129 PRO A CA 1
ATOM 624 C C . PRO A 1 94 ? -8.191 -11.899 42.398 1.00 15.43 129 PRO A C 1
ATOM 625 O O . PRO A 1 94 ? -7.108 -12.078 42.959 1.00 16.25 129 PRO A O 1
ATOM 629 N N . ASP A 1 95 ? -8.324 -11.301 41.219 1.00 14.62 130 ASP A N 1
ATOM 630 C CA . ASP A 1 95 ? -7.237 -10.591 40.552 1.00 15.52 130 ASP A CA 1
ATOM 631 C C . ASP A 1 95 ? -5.997 -11.480 40.364 1.00 16.08 130 ASP A C 1
ATOM 632 O O . ASP A 1 95 ? -4.869 -11.002 40.409 1.00 14.42 130 ASP A O 1
ATOM 637 N N . ASN A 1 96 ? -6.229 -12.771 40.146 1.00 14.58 131 ASN A N 1
ATOM 638 C CA . ASN A 1 96 ? -5.158 -13.716 39.877 1.00 16.89 131 ASN A CA 1
ATOM 639 C C . ASN A 1 96 ? -4.269 -13.931 41.099 1.00 16.19 131 ASN A C 1
ATOM 640 O O . ASN A 1 96 ? -3.090 -14.236 40.959 1.00 15.32 131 ASN A O 1
ATOM 645 N N . LEU A 1 97 ? -4.836 -13.760 42.293 1.00 13.16 132 LEU A N 1
ATOM 646 C CA . LEU A 1 97 ? -4.065 -13.870 43.531 1.00 12.29 132 LEU A CA 1
ATOM 647 C C . LEU A 1 97 ? -3.655 -15.314 43.840 1.00 15.18 132 LEU A C 1
ATOM 648 O O . LEU A 1 97 ? -4.458 -16.247 43.714 1.00 13.73 132 LEU A O 1
ATOM 653 N N . THR A 1 98 ? -2.392 -15.491 44.210 1.00 13.10 133 THR A N 1
ATOM 654 C CA . THR A 1 98 ? -1.917 -16.739 44.785 1.00 11.98 133 THR A CA 1
ATOM 655 C C . THR A 1 98 ? -1.130 -16.433 46.056 1.00 13.00 133 THR A C 1
ATOM 656 O O . THR A 1 98 ? -0.434 -15.413 46.138 1.00 11.56 133 THR A O 1
ATOM 660 N N . ILE A 1 99 ? -1.269 -17.309 47.046 1.00 11.51 134 ILE A N 1
ATOM 661 C CA . ILE A 1 99 ? -0.520 -17.207 48.284 1.00 11.78 134 ILE A CA 1
ATOM 662 C C . ILE A 1 99 ? 0.133 -18.550 48.582 1.00 13.48 134 ILE A C 1
ATOM 663 O O . ILE A 1 99 ? -0.545 -19.556 48.764 1.00 14.00 134 ILE A O 1
ATOM 668 N N . THR A 1 100 ? 1.459 -18.560 48.610 1.00 11.38 135 THR A N 1
ATOM 669 C CA . THR A 1 100 ? 2.221 -19.780 48.839 1.00 12.11 135 THR A CA 1
ATOM 670 C C . THR A 1 100 ? 2.872 -19.691 50.209 1.00 12.39 135 THR A C 1
ATOM 671 O O . THR A 1 100 ? 3.592 -18.734 50.490 1.00 13.81 135 THR A O 1
ATOM 675 N N . LEU A 1 101 ? 2.606 -20.675 51.064 1.00 12.33 136 LEU A N 1
ATOM 676 C CA . LEU A 1 101 ? 3.153 -20.717 52.422 1.00 13.27 136 LEU A CA 1
ATOM 677 C C . LEU A 1 101 ? 4.349 -21.668 52.517 1.00 13.24 136 LEU A C 1
ATOM 678 O O . LEU A 1 101 ? 4.266 -22.826 52.108 1.00 12.23 136 LEU A O 1
ATOM 683 N N . SER A 1 102 ? 5.453 -21.180 53.070 1.00 14.15 137 SER A N 1
ATOM 684 C CA . SER A 1 102 ? 6.622 -22.019 53.294 1.00 11.86 137 SER A CA 1
ATOM 685 C C . SER A 1 102 ? 7.120 -21.854 54.726 1.00 13.68 137 SER A C 1
ATOM 686 O O . SER A 1 102 ? 6.832 -20.854 55.387 1.00 14.49 137 SER A O 1
ATOM 689 N N . VAL A 1 103 ? 7.855 -22.842 55.216 1.00 12.65 138 VAL A N 1
ATOM 690 C CA . VAL A 1 103 ? 8.313 -22.832 56.615 1.00 11.52 138 VAL A CA 1
ATOM 691 C C . VAL A 1 103 ? 9.835 -22.901 56.688 1.00 12.60 138 VAL A C 1
ATOM 692 O O . VAL A 1 103 ? 10.468 -23.612 55.908 1.00 12.60 138 VAL A O 1
ATOM 696 N N . GLY A 1 104 ? 10.424 -22.155 57.621 1.00 13.54 139 GLY A N 1
ATOM 697 C CA . GLY A 1 104 ? 11.868 -22.111 57.745 1.00 13.89 139 GLY A CA 1
ATOM 698 C C . GLY A 1 104 ? 12.410 -23.145 58.716 1.00 17.70 139 GLY A C 1
ATOM 699 O O . GLY A 1 104 ? 11.658 -23.774 59.461 1.00 13.86 139 GLY A O 1
ATOM 700 N N . HIS A 1 105 ? 13.728 -23.326 58.687 1.00 18.68 140 HIS A N 1
ATOM 701 C CA . HIS A 1 105 ? 14.439 -24.187 59.633 1.00 19.13 140 HIS A CA 1
ATOM 702 C C . HIS A 1 105 ? 14.005 -23.961 61.089 1.00 19.33 140 HIS A C 1
ATOM 703 O O . HIS A 1 105 ? 13.855 -24.913 61.855 1.00 19.98 140 HIS A O 1
ATOM 710 N N . SER A 1 106 ? 13.803 -22.709 61.477 1.00 16.38 141 SER A N 1
ATOM 711 C CA . SER A 1 106 ? 13.551 -22.391 62.882 1.00 18.53 141 SER A CA 1
ATOM 712 C C . SER A 1 106 ? 12.195 -22.894 63.418 1.00 19.83 141 SER A C 1
ATOM 713 O O . SER A 1 106 ? 11.996 -22.988 64.636 1.00 21.97 141 SER A O 1
ATOM 716 N N . LEU A 1 107 ? 11.267 -23.214 62.522 1.00 16.16 142 LEU A N 1
ATOM 717 C CA . LEU A 1 107 ? 9.975 -23.767 62.943 1.00 19.27 142 LEU A CA 1
ATOM 718 C C . LEU A 1 107 ? 10.157 -25.166 63.539 1.00 21.10 142 LEU A C 1
ATOM 719 O O . LEU A 1 107 ? 9.282 -25.678 64.234 1.00 21.58 142 LEU A O 1
ATOM 724 N N . PHE A 1 108 ? 11.301 -25.775 63.261 1.00 20.49 143 PHE A N 1
ATOM 725 C CA . PHE A 1 108 ? 11.534 -27.157 63.655 1.00 22.03 143 PHE A CA 1
ATOM 726 C C . PHE A 1 108 ? 12.384 -27.269 64.923 1.00 26.99 143 PHE A C 1
ATOM 727 O O . PHE A 1 108 ? 12.999 -28.313 65.196 1.00 26.48 143 PHE A O 1
ATOM 735 N N . ASP A 1 109 ? 12.389 -26.189 65.701 1.00 21.99 144 ASP A N 1
ATOM 736 C CA . ASP A 1 109 ? 13.101 -26.157 66.974 1.00 28.43 144 ASP A CA 1
ATOM 737 C C . ASP A 1 109 ? 12.251 -26.784 68.078 1.00 26.56 144 ASP A C 1
ATOM 738 O O . ASP A 1 109 ? 11.433 -27.648 67.813 1.00 27.04 144 ASP A O 1
ATOM 743 N N . GLU A 1 110 ? 12.435 -26.324 69.307 1.00 30.20 145 GLU A N 1
ATOM 744 C CA . GLU A 1 110 ? 11.845 -26.979 70.467 1.00 32.94 145 GLU A CA 1
ATOM 745 C C . GLU A 1 110 ? 10.361 -26.664 70.654 1.00 34.25 145 GLU A C 1
ATOM 746 O O . GLU A 1 110 ? 9.621 -27.457 71.241 1.00 34.37 145 GLU A O 1
ATOM 752 N N . ARG A 1 111 ? 9.918 -25.522 70.138 1.00 27.42 146 ARG A N 1
ATOM 753 C CA . ARG A 1 111 ? 8.577 -25.031 70.449 1.00 30.53 146 ARG A CA 1
ATOM 754 C C . ARG A 1 111 ? 7.404 -25.968 70.138 1.00 28.58 146 ARG A C 1
ATOM 755 O O . ARG A 1 111 ? 6.466 -26.054 70.926 1.00 32.20 146 ARG A O 1
ATOM 763 N N . PHE A 1 112 ? 7.431 -26.643 68.995 1.00 28.30 147 PHE A N 1
ATOM 764 C CA . PHE A 1 112 ? 6.236 -27.343 68.510 1.00 29.85 147 PHE A CA 1
ATOM 765 C C . PHE A 1 112 ? 6.443 -28.830 68.268 1.00 29.90 147 PHE A C 1
ATOM 766 O O . PHE A 1 112 ? 5.599 -29.478 67.651 1.00 30.05 147 PHE A O 1
ATOM 774 N N . GLY A 1 113 ? 7.565 -29.356 68.743 1.00 29.44 148 GLY A N 1
ATOM 775 C CA . GLY A 1 113 ? 7.864 -30.768 68.616 1.00 30.16 148 GLY A CA 1
ATOM 776 C C . GLY A 1 113 ? 7.900 -31.279 67.192 1.00 30.02 148 GLY A C 1
ATOM 777 O O . GLY A 1 113 ? 7.573 -32.441 66.941 1.00 31.21 148 GLY A O 1
ATOM 778 N N . LEU A 1 114 ? 8.307 -30.425 66.253 1.00 27.52 149 LEU A N 1
ATOM 779 C CA . LEU A 1 114 ? 8.377 -30.824 64.844 1.00 24.51 149 LEU A CA 1
ATOM 780 C C . LEU A 1 114 ? 9.771 -31.250 64.384 1.00 21.97 149 LEU A C 1
ATOM 781 O O . LEU A 1 114 ? 9.954 -31.631 63.232 1.00 24.44 149 LEU A O 1
ATOM 786 N N . ALA A 1 115 ? 10.751 -31.180 65.272 1.00 23.11 150 ALA A N 1
ATOM 787 C CA . ALA A 1 115 ? 12.120 -31.559 64.910 1.00 25.93 150 ALA A CA 1
ATOM 788 C C . ALA A 1 115 ? 12.197 -32.864 64.126 1.00 24.71 150 ALA A C 1
ATOM 789 O O . ALA A 1 115 ? 12.832 -32.913 63.078 1.00 27.18 150 ALA A O 1
ATOM 791 N N . PRO A 1 116 ? 11.556 -33.933 64.627 1.00 28.79 151 PRO A N 1
ATOM 792 C CA . PRO A 1 116 ? 11.620 -35.200 63.881 1.00 27.90 151 PRO A CA 1
ATOM 793 C C . PRO A 1 116 ? 11.077 -35.047 62.464 1.00 27.13 151 PRO A C 1
ATOM 794 O O . PRO A 1 116 ? 11.393 -35.850 61.591 1.00 28.42 151 PRO A O 1
ATOM 798 N N . GLN A 1 117 ? 10.272 -34.015 62.240 1.00 27.47 152 GLN A N 1
ATOM 799 C CA . GLN A 1 117 ? 9.597 -33.826 60.957 1.00 25.49 152 GLN A CA 1
ATOM 800 C C . GLN A 1 117 ? 10.424 -33.023 59.951 1.00 23.01 152 GLN A C 1
ATOM 801 O O . GLN A 1 117 ? 10.025 -32.841 58.813 1.00 23.48 152 GLN A O 1
ATOM 815 N N . PRO A 1 119 ? 12.440 -31.512 57.037 1.00 21.19 154 PRO A N 1
ATOM 816 C CA . PRO A 1 119 ? 12.915 -31.931 55.722 1.00 21.45 154 PRO A CA 1
ATOM 817 C C . PRO A 1 119 ? 14.428 -32.133 55.787 1.00 22.60 154 PRO A C 1
ATOM 818 O O . PRO A 1 119 ? 15.126 -31.362 56.432 1.00 21.08 154 PRO A O 1
ATOM 822 N N . LYS A 1 120 ? 14.918 -33.167 55.119 1.00 23.33 155 LYS A N 1
ATOM 823 C CA . LYS A 1 120 ? 16.285 -33.623 55.328 1.00 23.28 155 LYS A CA 1
ATOM 824 C C . LYS A 1 120 ? 17.352 -32.608 54.912 1.00 24.07 155 LYS A C 1
ATOM 825 O O . LYS A 1 120 ? 18.449 -32.611 55.473 1.00 23.42 155 LYS A O 1
ATOM 831 N N . LYS A 1 121 ? 17.031 -31.738 53.951 1.00 19.00 156 LYS A N 1
ATOM 832 C CA . LYS A 1 121 ? 17.994 -30.740 53.464 1.00 18.17 156 LYS A CA 1
ATOM 833 C C . LYS A 1 121 ? 17.708 -29.316 53.962 1.00 20.18 156 LYS A C 1
ATOM 834 O O . LYS A 1 121 ? 18.452 -28.383 53.656 1.00 17.67 156 LYS A O 1
ATOM 840 N N . LEU A 1 122 ? 16.629 -29.138 54.714 1.00 20.05 157 LEU A N 1
ATOM 841 C CA . LEU A 1 122 ? 16.303 -27.811 55.225 1.00 18.11 157 LEU A CA 1
ATOM 842 C C . LEU A 1 122 ? 17.354 -27.368 56.248 1.00 21.65 157 LEU A C 1
ATOM 843 O O . LEU A 1 122 ? 17.770 -28.149 57.108 1.00 21.64 157 LEU A O 1
ATOM 848 N N . GLN A 1 123 ? 17.797 -26.121 56.138 1.00 17.89 158 GLN A N 1
ATOM 849 C CA . GLN A 1 123 ? 18.819 -25.590 57.029 1.00 18.20 158 GLN A CA 1
ATOM 850 C C . GLN A 1 123 ? 18.700 -24.077 57.080 1.00 18.30 158 GLN A C 1
ATOM 851 O O . GLN A 1 123 ? 18.017 -23.493 56.250 1.00 16.31 158 GLN A O 1
ATOM 857 N N . LYS A 1 124 ? 19.356 -23.450 58.056 1.00 15.23 159 LYS A N 1
ATOM 858 C CA . LYS A 1 124 ? 19.444 -21.995 58.101 1.00 17.89 159 LYS A CA 1
ATOM 859 C C . LYS A 1 124 ? 20.414 -21.535 57.015 1.00 19.15 159 LYS A C 1
ATOM 860 O O . LYS A 1 124 ? 21.494 -22.099 56.858 1.00 18.37 159 LYS A O 1
ATOM 874 N N . THR A 1 126 ? 23.313 -19.767 55.352 1.00 12.52 161 THR A N 1
ATOM 875 C CA . THR A 1 126 ? 24.562 -19.145 55.788 1.00 16.51 161 THR A CA 1
ATOM 876 C C . THR A 1 126 ? 25.223 -18.452 54.594 1.00 14.96 161 THR A C 1
ATOM 877 O O . THR A 1 126 ? 24.975 -18.816 53.444 1.00 16.19 161 THR A O 1
ATOM 881 N N . ARG A 1 127 ? 26.054 -17.451 54.856 1.00 14.23 162 ARG A N 1
ATOM 882 C CA . ARG A 1 127 ? 26.558 -16.594 53.771 1.00 16.51 162 ARG A CA 1
ATOM 883 C C . ARG A 1 127 ? 27.474 -17.299 52.759 1.00 17.66 162 ARG A C 1
ATOM 884 O O . ARG A 1 127 ? 28.228 -18.214 53.102 1.00 17.33 162 ARG A O 1
ATOM 892 N N . PHE A 1 128 ? 27.378 -16.861 51.509 1.00 13.41 163 PHE A N 1
ATOM 893 C CA . PHE A 1 128 ? 28.331 -17.211 50.460 1.00 14.03 163 PHE A CA 1
ATOM 894 C C . PHE A 1 128 ? 29.380 -16.096 50.392 1.00 12.23 163 PHE A C 1
ATOM 895 O O . PHE A 1 128 ? 29.163 -15.027 50.944 1.00 13.49 163 PHE A O 1
ATOM 903 N N . PRO A 1 129 ? 30.503 -16.334 49.697 1.00 13.01 164 PRO A N 1
ATOM 904 C CA . PRO A 1 129 ? 31.614 -15.365 49.697 1.00 13.17 164 PRO A CA 1
ATOM 905 C C . PRO A 1 129 ? 31.266 -13.965 49.136 1.00 14.32 164 PRO A C 1
ATOM 906 O O . PRO A 1 129 ? 31.930 -12.981 49.481 1.00 14.77 164 PRO A O 1
ATOM 910 N N . ASN A 1 130 ? 30.260 -13.857 48.278 1.00 12.43 165 ASN A N 1
ATOM 911 C CA . ASN A 1 130 ? 29.892 -12.534 47.772 1.00 11.84 165 ASN A CA 1
ATOM 912 C C . ASN A 1 130 ? 28.775 -11.876 48.590 1.00 12.85 165 ASN A C 1
ATOM 913 O O . ASN A 1 130 ? 28.282 -10.804 48.242 1.00 12.32 165 ASN A O 1
ATOM 918 N N . ASP A 1 131 ? 28.413 -12.482 49.714 1.00 12.10 166 ASP A N 1
ATOM 919 C CA . ASP A 1 131 ? 27.272 -11.975 50.477 1.00 12.07 166 ASP A CA 1
ATOM 920 C C . ASP A 1 131 ? 27.597 -10.798 51.393 1.00 15.64 166 ASP A C 1
ATOM 921 O O . ASP A 1 131 ? 28.684 -10.732 51.984 1.00 11.16 166 ASP A O 1
ATOM 926 N N . SER A 1 132 ? 26.646 -9.869 51.497 1.00 12.92 167 SER A N 1
ATOM 927 C CA . SER A 1 132 ? 26.649 -8.846 52.550 1.00 14.28 167 SER A CA 1
ATOM 928 C C . SER A 1 132 ? 25.302 -8.911 53.280 1.00 14.71 167 SER A C 1
ATOM 929 O O . SER A 1 132 ? 24.490 -7.984 53.202 1.00 14.98 167 SER A O 1
ATOM 932 N N . LEU A 1 133 ? 25.042 -10.011 53.970 1.00 14.73 168 LEU A N 1
ATOM 933 C CA . LEU A 1 133 ? 23.716 -10.192 54.568 1.00 14.34 168 LEU A CA 1
ATOM 934 C C . LEU A 1 133 ? 23.385 -9.190 55.689 1.00 17.57 168 LEU A C 1
ATOM 935 O O . LEU A 1 133 ? 24.196 -8.914 56.582 1.00 20.25 168 LEU A O 1
ATOM 940 N N . ASP A 1 134 ? 22.169 -8.667 55.601 1.00 15.17 169 ASP A N 1
ATOM 941 C CA . ASP A 1 134 ? 21.558 -7.794 56.587 1.00 16.15 169 ASP A CA 1
ATOM 942 C C . ASP A 1 134 ? 20.667 -8.683 57.471 1.00 16.68 169 ASP A C 1
ATOM 943 O O . ASP A 1 134 ? 19.713 -9.299 56.983 1.00 13.63 169 ASP A O 1
ATOM 948 N N . ALA A 1 135 ? 20.986 -8.784 58.759 1.00 16.32 170 ALA A N 1
ATOM 949 C CA . ALA A 1 135 ? 20.241 -9.686 59.644 1.00 14.88 170 ALA A CA 1
ATOM 950 C C . ALA A 1 135 ? 18.731 -9.406 59.664 1.00 15.51 170 ALA A C 1
ATOM 951 O O . ALA A 1 135 ? 17.921 -10.323 59.820 1.00 18.04 170 ALA A O 1
ATOM 953 N N . ALA A 1 136 ? 18.360 -8.142 59.494 1.00 14.68 171 ALA A N 1
ATOM 954 C CA . ALA A 1 136 ? 16.952 -7.735 59.440 1.00 15.31 171 ALA A CA 1
ATOM 955 C C . ALA A 1 136 ? 16.180 -8.275 58.224 1.00 14.51 171 ALA A C 1
ATOM 956 O O . ALA A 1 136 ? 14.950 -8.254 58.219 1.00 13.67 171 ALA A O 1
ATOM 958 N N . LEU A 1 137 ? 16.901 -8.739 57.207 1.00 12.62 172 LEU A N 1
ATOM 959 C CA . LEU A 1 137 ? 16.285 -9.218 55.956 1.00 13.07 172 LEU A CA 1
ATOM 960 C C . LEU A 1 137 ? 16.419 -10.731 55.709 1.00 12.45 172 LEU A C 1
ATOM 961 O O . LEU A 1 137 ? 16.186 -11.199 54.577 1.00 11.60 172 LEU A O 1
ATOM 966 N N . CYS A 1 138 ? 16.759 -11.490 56.755 1.00 10.54 173 CYS A N 1
ATOM 967 C CA . CYS A 1 138 ? 17.035 -12.930 56.615 1.00 13.09 173 CYS A CA 1
ATOM 968 C C . CYS A 1 138 ? 16.129 -13.837 57.448 1.00 13.69 173 CYS A C 1
ATOM 969 O O . CYS A 1 138 ? 15.709 -13.475 58.552 1.00 12.82 173 CYS A O 1
ATOM 972 N N . HIS A 1 139 ? 15.874 -15.031 56.915 1.00 12.10 174 HIS A N 1
ATOM 973 C CA . HIS A 1 139 ? 15.245 -16.126 57.660 1.00 12.22 174 HIS A CA 1
ATOM 974 C C . HIS A 1 139 ? 13.770 -15.855 58.011 1.00 13.55 174 HIS A C 1
ATOM 975 O O . HIS A 1 139 ? 13.127 -15.011 57.395 1.00 13.82 174 HIS A O 1
ATOM 982 N N . GLY A 1 140 ? 13.267 -16.569 59.012 1.00 12.91 175 GLY A N 1
ATOM 983 C CA . GLY A 1 140 ? 11.887 -16.470 59.442 1.00 12.77 175 GLY A CA 1
ATOM 984 C C . GLY A 1 140 ? 11.256 -17.840 59.667 1.00 15.25 175 GLY A C 1
ATOM 985 O O . GLY A 1 140 ? 11.555 -18.793 58.938 1.00 13.43 175 GLY A O 1
ATOM 986 N N . ASP A 1 141 ? 10.388 -17.940 60.676 1.00 14.60 176 ASP A N 1
ATOM 987 C CA . ASP A 1 141 ? 9.599 -19.158 60.900 1.00 15.29 176 ASP A CA 1
ATOM 988 C C . ASP A 1 141 ? 8.748 -19.509 59.697 1.00 15.31 176 ASP A C 1
ATOM 989 O O . ASP A 1 141 ? 8.661 -20.663 59.307 1.00 15.43 176 ASP A O 1
ATOM 994 N N . VAL A 1 142 ? 8.094 -18.510 59.118 1.00 12.62 177 VAL A N 1
ATOM 995 C CA . VAL A 1 142 ? 7.278 -18.727 57.930 1.00 14.20 177 VAL A CA 1
ATOM 996 C C . VAL A 1 142 ? 7.431 -17.582 56.922 1.00 15.33 177 VAL A C 1
ATOM 997 O O . VAL A 1 142 ? 7.734 -16.439 57.289 1.00 12.76 177 VAL A O 1
ATOM 1001 N N . LEU A 1 143 ? 7.241 -17.923 55.655 1.00 12.12 178 LEU A N 1
ATOM 1002 C CA . LEU A 1 143 ? 7.293 -16.963 54.556 1.00 12.58 178 LEU A CA 1
ATOM 1003 C C . LEU A 1 143 ? 6.024 -17.116 53.726 1.00 12.88 178 LEU A C 1
ATOM 1004 O O . LEU A 1 143 ? 5.604 -18.241 53.430 1.00 13.44 178 LEU A O 1
ATOM 1009 N N . LEU A 1 144 ? 5.407 -15.999 53.358 1.00 12.16 179 LEU A N 1
ATOM 1010 C CA . LEU A 1 144 ? 4.349 -16.038 52.366 1.00 13.22 179 LEU A CA 1
ATOM 1011 C C . LEU A 1 144 ? 4.869 -15.389 51.101 1.00 15.75 179 LEU A C 1
ATOM 1012 O O . LEU A 1 144 ? 5.466 -14.315 51.136 1.00 11.43 179 LEU A O 1
ATOM 1017 N N . GLN A 1 145 ? 4.655 -16.056 49.976 1.00 13.15 180 GLN A N 1
ATOM 1018 C CA . GLN A 1 145 ? 4.868 -15.425 48.688 1.00 12.62 180 GLN A CA 1
ATOM 1019 C C . GLN A 1 145 ? 3.476 -15.087 48.183 1.00 11.69 180 GLN A C 1
ATOM 1020 O O . GLN A 1 145 ? 2.669 -15.995 47.971 1.00 12.58 180 GLN A O 1
ATOM 1026 N N . ILE A 1 146 ? 3.204 -13.792 48.003 1.00 10.28 181 ILE A N 1
ATOM 1027 C CA . ILE A 1 146 ? 1.874 -13.293 47.670 1.00 11.00 181 ILE A CA 1
ATOM 1028 C C . ILE A 1 146 ? 1.962 -12.595 46.308 1.00 11.89 181 ILE A C 1
ATOM 1029 O O . ILE A 1 146 ? 2.604 -11.553 46.179 1.00 13.37 181 ILE A O 1
ATOM 1034 N N . CYS A 1 147 ? 1.328 -13.180 45.297 1.00 10.55 182 CYS A N 1
ATOM 1035 C CA . CYS A 1 147 ? 1.371 -12.636 43.938 1.00 11.54 182 CYS A CA 1
ATOM 1036 C C . CYS A 1 147 ? -0.029 -12.371 43.390 1.00 12.29 182 CYS A C 1
ATOM 1037 O O . CYS A 1 147 ? -0.952 -13.136 43.654 1.00 12.06 182 CYS A O 1
ATOM 1040 N N . ALA A 1 148 ? -0.169 -11.316 42.599 1.00 9.83 183 ALA A N 1
ATOM 1041 C CA . ALA A 1 148 ? -1.446 -11.010 41.960 1.00 13.26 183 ALA A CA 1
ATOM 1042 C C . ALA A 1 148 ? -1.218 -10.059 40.790 1.00 14.01 183 ALA A C 1
ATOM 1043 O O . ALA A 1 148 ? -0.084 -9.638 40.517 1.00 12.03 183 ALA A O 1
ATOM 1045 N N . ASN A 1 149 ? -2.292 -9.722 40.086 1.00 14.99 184 ASN A N 1
ATOM 1046 C CA . ASN A 1 149 ? -2.174 -8.833 38.940 1.00 16.23 184 ASN A CA 1
ATOM 1047 C C . ASN A 1 149 ? -1.723 -7.452 39.363 1.00 14.75 184 ASN A C 1
ATOM 1048 O O . ASN A 1 149 ? -1.021 -6.773 38.624 1.00 15.42 184 ASN A O 1
ATOM 1053 N N . THR A 1 150 ? -2.129 -7.025 40.550 1.00 12.94 185 THR A N 1
ATOM 1054 C CA . THR A 1 150 ? -1.892 -5.658 40.960 1.00 15.68 185 THR A CA 1
ATOM 1055 C C . THR A 1 150 ? -1.414 -5.618 42.390 1.00 16.41 185 THR A C 1
ATOM 1056 O O . THR A 1 150 ? -1.744 -6.496 43.178 1.00 13.41 185 THR A O 1
ATOM 1060 N N . GLN A 1 151 ? -0.637 -4.588 42.708 1.00 14.80 186 GLN A N 1
ATOM 1061 C CA . GLN A 1 151 ? -0.094 -4.390 44.038 1.00 17.36 186 GLN A CA 1
ATOM 1062 C C . GLN A 1 151 ? -1.199 -4.206 45.079 1.00 17.59 186 GLN A C 1
ATOM 1063 O O . GLN A 1 151 ? -1.053 -4.622 46.222 1.00 14.39 186 GLN A O 1
ATOM 1069 N N . ASP A 1 152 ? -2.303 -3.576 44.684 1.00 15.94 187 ASP A N 1
ATOM 1070 C CA . ASP A 1 152 ? -3.389 -3.338 45.628 1.00 16.18 187 ASP A CA 1
ATOM 1071 C C . ASP A 1 152 ? -3.890 -4.665 46.204 1.00 12.60 187 ASP A C 1
ATOM 1072 O O . ASP A 1 152 ? -4.109 -4.774 47.404 1.00 11.18 187 ASP A O 1
ATOM 1077 N N . THR A 1 153 ? -4.074 -5.659 45.344 1.00 12.98 188 THR A N 1
ATOM 1078 C CA . THR A 1 153 ? -4.593 -6.953 45.788 1.00 13.62 188 THR A CA 1
ATOM 1079 C C . THR A 1 153 ? -3.617 -7.624 46.747 1.00 11.97 188 THR A C 1
ATOM 1080 O O . THR A 1 153 ? -4.014 -8.244 47.735 1.00 12.22 188 THR A O 1
ATOM 1084 N N . VAL A 1 154 ? -2.332 -7.479 46.456 1.00 12.07 189 VAL A N 1
ATOM 1085 C CA . VAL A 1 154 ? -1.304 -8.100 47.274 1.00 11.86 189 VAL A CA 1
ATOM 1086 C C . VAL A 1 154 ? -1.279 -7.444 48.651 1.00 12.35 189 VAL A C 1
ATOM 1087 O O . VAL A 1 154 ? -1.293 -8.128 49.680 1.00 11.54 189 VAL A O 1
ATOM 1091 N N . ILE A 1 155 ? -1.277 -6.116 48.687 1.00 12.09 190 ILE A N 1
ATOM 1092 C CA . ILE A 1 155 ? -1.267 -5.423 49.980 1.00 12.90 190 ILE A CA 1
ATOM 1093 C C . ILE A 1 155 ? -2.555 -5.701 50.768 1.00 11.74 190 ILE A C 1
ATOM 1094 O O . ILE A 1 155 ? -2.535 -5.923 51.984 1.00 12.12 190 ILE A O 1
ATOM 1099 N N . HIS A 1 156 ? -3.687 -5.686 50.084 1.00 11.13 191 HIS A N 1
ATOM 1100 C CA . HIS A 1 156 ? -4.931 -6.011 50.787 1.00 13.35 191 HIS A CA 1
ATOM 1101 C C . HIS A 1 156 ? -4.854 -7.390 51.469 1.00 13.66 191 HIS A C 1
ATOM 1102 O O . HIS A 1 156 ? -5.270 -7.557 52.630 1.00 13.29 191 HIS A O 1
ATOM 1109 N N . ALA A 1 157 ? -4.322 -8.378 50.755 1.00 13.81 192 ALA A N 1
ATOM 1110 C CA . ALA A 1 157 ? -4.178 -9.718 51.342 1.00 12.61 192 ALA A CA 1
ATOM 1111 C C . ALA A 1 157 ? -3.344 -9.664 52.616 1.00 12.55 192 ALA A C 1
ATOM 1112 O O . ALA A 1 157 ? -3.732 -10.206 53.648 1.00 12.57 192 ALA A O 1
ATOM 1114 N N . LEU A 1 158 ? -2.181 -9.028 52.538 1.00 11.05 193 LEU A N 1
ATOM 1115 C CA . LEU A 1 158 ? -1.315 -8.886 53.698 1.00 11.31 193 LEU A CA 1
ATOM 1116 C C . LEU A 1 158 ? -2.048 -8.285 54.884 1.00 13.80 193 LEU A C 1
ATOM 1117 O O . LEU A 1 158 ? -1.964 -8.797 56.006 1.00 14.72 193 LEU A O 1
ATOM 1122 N N . ARG A 1 159 ? -2.740 -7.175 54.652 1.00 13.81 194 ARG A N 1
ATOM 1123 C CA . ARG A 1 159 ? -3.416 -6.480 55.747 1.00 14.18 194 ARG A CA 1
ATOM 1124 C C . ARG A 1 159 ? -4.497 -7.382 56.345 1.00 15.50 194 ARG A C 1
ATOM 1125 O O . ARG A 1 159 ? -4.729 -7.381 57.560 1.00 12.97 194 ARG A O 1
ATOM 1133 N N . ASP A 1 160 ? -5.159 -8.158 55.497 1.00 14.43 195 ASP A N 1
ATOM 1134 C CA . ASP A 1 160 ? -6.162 -9.107 55.990 1.00 17.28 195 ASP A CA 1
ATOM 1135 C C . ASP A 1 160 ? -5.498 -10.161 56.888 1.00 16.02 195 ASP A C 1
ATOM 1136 O O . ASP A 1 160 ? -5.956 -10.450 57.986 1.00 16.83 195 ASP A O 1
ATOM 1141 N N . ILE A 1 161 ? -4.397 -10.722 56.419 1.00 16.21 196 ILE A N 1
ATOM 1142 C CA . ILE A 1 161 ? -3.704 -11.747 57.194 1.00 16.12 196 ILE A CA 1
ATOM 1143 C C . ILE A 1 161 ? -3.255 -11.197 58.553 1.00 16.47 196 ILE A C 1
ATOM 1144 O O . ILE A 1 161 ? -3.424 -11.845 59.596 1.00 17.05 196 ILE A O 1
ATOM 1149 N N . ILE A 1 162 ? -2.708 -9.987 58.544 1.00 14.35 197 ILE A N 1
ATOM 1150 C CA . ILE A 1 162 ? -2.223 -9.361 59.772 1.00 17.63 197 ILE A CA 1
ATOM 1151 C C . ILE A 1 162 ? -3.354 -9.085 60.756 1.00 19.60 197 ILE A C 1
ATOM 1152 O O . ILE A 1 162 ? -3.240 -9.383 61.941 1.00 18.04 197 ILE A O 1
ATOM 1157 N N . LYS A 1 163 ? -4.436 -8.489 60.265 1.00 18.46 198 LYS A N 1
ATOM 1158 C CA . LYS A 1 163 ? -5.574 -8.180 61.127 1.00 18.12 198 LYS A CA 1
ATOM 1159 C C . LYS A 1 163 ? -6.057 -9.450 61.841 1.00 21.02 198 LYS A C 1
ATOM 1160 O O . LYS A 1 163 ? -6.448 -9.402 62.999 1.00 19.24 198 LYS A O 1
ATOM 1166 N N . HIS A 1 164 ? -5.980 -10.590 61.160 1.00 21.80 199 HIS A N 1
ATOM 1167 C CA . HIS A 1 164 ? -6.482 -11.848 61.725 1.00 22.66 199 HIS A CA 1
ATOM 1168 C C . HIS A 1 164 ? -5.517 -12.639 62.613 1.00 20.97 199 HIS A C 1
ATOM 1169 O O . HIS A 1 164 ? -5.886 -13.700 63.105 1.00 23.05 199 HIS A O 1
ATOM 1176 N N . THR A 1 165 ? -4.288 -12.159 62.798 1.00 20.78 200 THR A N 1
ATOM 1177 C CA . THR A 1 165 ? -3.282 -12.940 63.527 1.00 21.58 200 THR A CA 1
ATOM 1178 C C . THR A 1 165 ? -2.447 -12.151 64.540 1.00 20.94 200 THR A C 1
ATOM 1179 O O . THR A 1 165 ? -1.247 -12.393 64.663 1.00 23.93 200 THR A O 1
ATOM 1183 N N . PRO A 1 166 ? -3.062 -11.218 65.281 1.00 24.73 201 PRO A N 1
ATOM 1184 C CA . PRO A 1 166 ? -2.261 -10.375 66.186 1.00 24.84 201 PRO A CA 1
ATOM 1185 C C . PRO A 1 166 ? -1.535 -11.187 67.255 1.00 25.74 201 PRO A C 1
ATOM 1186 O O . PRO A 1 166 ? -0.485 -10.783 67.754 1.00 26.74 201 PRO A O 1
ATOM 1190 N N . ASP A 1 167 ? -2.113 -12.328 67.600 1.00 25.27 202 ASP A N 1
ATOM 1191 C CA . ASP A 1 167 ? -1.607 -13.185 68.667 1.00 28.31 202 ASP A CA 1
ATOM 1192 C C . ASP A 1 167 ? -0.657 -14.254 68.130 1.00 24.46 202 ASP A C 1
ATOM 1193 O O . ASP A 1 167 ? -0.077 -15.011 68.896 1.00 21.11 202 ASP A O 1
ATOM 1198 N N . LEU A 1 168 ? -0.519 -14.338 66.811 1.00 18.26 203 LEU A N 1
ATOM 1199 C CA . LEU A 1 168 ? 0.089 -15.528 66.230 1.00 19.43 203 LEU A CA 1
ATOM 1200 C C . LEU A 1 168 ? 1.239 -15.258 65.270 1.00 18.62 203 LEU A C 1
ATOM 1201 O O . LEU A 1 168 ? 2.076 -16.135 65.052 1.00 17.43 203 LEU A O 1
ATOM 1206 N N . LEU A 1 169 ? 1.259 -14.062 64.688 1.00 18.59 204 LEU A N 1
ATOM 1207 C CA . LEU A 1 169 ? 2.251 -13.705 63.679 1.00 17.99 204 LEU A CA 1
ATOM 1208 C C . LEU A 1 169 ? 2.757 -12.300 63.925 1.00 18.65 204 LEU A C 1
ATOM 1209 O O . LEU A 1 169 ? 1.985 -11.399 64.263 1.00 19.01 204 LEU A O 1
ATOM 1214 N N . SER A 1 170 ? 4.060 -12.129 63.758 1.00 16.54 205 SER A N 1
ATOM 1215 C CA . SER A 1 170 ? 4.677 -10.817 63.769 1.00 16.77 205 SER A CA 1
ATOM 1216 C C . SER A 1 170 ? 5.551 -10.674 62.511 1.00 18.12 205 SER A C 1
ATOM 1217 O O . SER A 1 170 ? 6.411 -11.529 62.243 1.00 14.63 205 SER A O 1
ATOM 1220 N N . VAL A 1 171 ? 5.328 -9.607 61.738 1.00 18.85 206 VAL A N 1
ATOM 1221 C CA . VAL A 1 171 ? 6.103 -9.368 60.515 1.00 16.57 206 VAL A CA 1
ATOM 1222 C C . VAL A 1 171 ? 7.608 -9.285 60.823 1.00 16.72 206 VAL A C 1
ATOM 1223 O O . VAL A 1 171 ? 8.019 -8.611 61.760 1.00 15.81 206 VAL A O 1
ATOM 1227 N N . ARG A 1 172 ? 8.423 -9.983 60.037 1.00 13.66 207 ARG A N 1
ATOM 1228 C CA . ARG A 1 172 ? 9.867 -9.977 60.244 1.00 14.82 207 ARG A CA 1
ATOM 1229 C C . ARG A 1 172 ? 10.543 -9.116 59.187 1.00 14.85 207 ARG A C 1
ATOM 1230 O O . ARG A 1 172 ? 11.283 -8.189 59.504 1.00 16.15 207 ARG A O 1
ATOM 1238 N N . TRP A 1 173 ? 10.297 -9.446 57.925 1.00 11.86 208 TRP A N 1
ATOM 1239 C CA . TRP A 1 173 ? 10.755 -8.622 56.825 1.00 11.12 208 TRP A CA 1
ATOM 1240 C C . TRP A 1 173 ? 9.808 -8.729 55.640 1.00 11.97 208 TRP A C 1
ATOM 1241 O O . TRP A 1 173 ? 9.030 -9.680 55.544 1.00 11.24 208 TRP A O 1
ATOM 1252 N N . LYS A 1 174 ? 9.866 -7.738 54.753 1.00 11.26 209 LYS A N 1
ATOM 1253 C CA . LYS A 1 174 ? 8.986 -7.703 53.596 1.00 11.01 209 LYS A CA 1
ATOM 1254 C C . LYS A 1 174 ? 9.621 -6.967 52.436 1.00 12.21 209 LYS A C 1
ATOM 1255 O O . LYS A 1 174 ? 10.202 -5.891 52.606 1.00 13.20 209 LYS A O 1
ATOM 1261 N N . ARG A 1 175 ? 9.509 -7.528 51.244 1.00 10.04 210 ARG A N 1
ATOM 1262 C CA . ARG A 1 175 ? 9.871 -6.763 50.066 1.00 13.30 210 ARG A CA 1
ATOM 1263 C C . ARG A 1 175 ? 8.890 -7.039 48.940 1.00 13.52 210 ARG A C 1
ATOM 1264 O O . ARG A 1 175 ? 8.453 -8.175 48.776 1.00 11.49 210 ARG A O 1
ATOM 1272 N N . GLU A 1 176 ? 8.538 -5.997 48.187 1.00 11.19 211 GLU A N 1
ATOM 1273 C CA . GLU A 1 176 ? 7.656 -6.125 47.038 1.00 13.90 211 GLU A CA 1
ATOM 1274 C C . GLU A 1 176 ? 8.449 -6.059 45.727 1.00 13.71 211 GLU A C 1
ATOM 1275 O O . GLU A 1 176 ? 9.501 -5.394 45.644 1.00 12.11 211 GLU A O 1
ATOM 1281 N N . GLY A 1 177 ? 7.948 -6.762 44.719 1.00 9.49 212 GLY A N 1
ATOM 1282 C CA . GLY A 1 177 ? 8.578 -6.776 43.412 1.00 13.16 212 GLY A CA 1
ATOM 1283 C C . GLY A 1 177 ? 7.582 -6.818 42.264 1.00 13.04 212 GLY A C 1
ATOM 1284 O O . GLY A 1 177 ? 6.361 -6.873 42.477 1.00 12.91 212 GLY A O 1
ATOM 1285 N N . PHE A 1 178 ? 8.100 -6.801 41.043 1.00 11.71 213 PHE A N 1
ATOM 1286 C CA . PHE A 1 178 ? 7.253 -6.741 39.849 1.00 13.09 213 PHE A CA 1
ATOM 1287 C C . PHE A 1 178 ? 7.951 -7.357 38.645 1.00 15.90 213 PHE A C 1
ATOM 1288 O O . PHE A 1 178 ? 9.172 -7.487 38.631 1.00 14.01 213 PHE A O 1
ATOM 1296 N N . ILE A 1 179 ? 7.164 -7.722 37.634 1.00 17.37 214 ILE A N 1
ATOM 1297 C CA . ILE A 1 179 ? 7.666 -7.865 36.268 1.00 16.20 214 ILE A CA 1
ATOM 1298 C C . ILE A 1 179 ? 6.787 -6.977 35.380 1.00 19.18 214 ILE A C 1
ATOM 1299 O O . ILE A 1 179 ? 5.762 -6.495 35.834 1.00 21.77 214 ILE A O 1
ATOM 1304 N N . SER A 1 180 ? 7.159 -6.758 34.121 1.00 27.44 215 SER A N 1
ATOM 1305 C CA . SER A 1 180 ? 6.333 -5.905 33.249 1.00 29.39 215 SER A CA 1
ATOM 1306 C C . SER A 1 180 ? 4.948 -6.505 33.035 1.00 32.22 215 SER A C 1
ATOM 1307 O O . SER A 1 180 ? 4.790 -7.731 32.991 1.00 29.74 215 SER A O 1
ATOM 1310 N N . ASP A 1 181 ? 3.954 -5.631 32.890 1.00 33.09 216 ASP A N 1
ATOM 1311 C CA . ASP A 1 181 ? 2.578 -6.053 32.645 1.00 40.15 216 ASP A CA 1
ATOM 1312 C C . ASP A 1 181 ? 2.450 -6.932 31.396 1.00 39.41 216 ASP A C 1
ATOM 1313 O O . ASP A 1 181 ? 1.825 -7.993 31.440 1.00 41.26 216 ASP A O 1
ATOM 1318 N N . HIS A 1 182 ? 3.054 -6.509 30.289 1.00 38.09 217 HIS A N 1
ATOM 1319 C CA . HIS A 1 182 ? 2.851 -7.226 29.031 1.00 43.31 217 HIS A CA 1
ATOM 1320 C C . HIS A 1 182 ? 3.493 -8.612 29.034 1.00 41.02 217 HIS A C 1
ATOM 1321 O O . HIS A 1 182 ? 2.952 -9.547 28.441 1.00 42.02 217 HIS A O 1
ATOM 1328 N N . ALA A 1 183 ? 4.635 -8.746 29.707 1.00 41.00 218 ALA A N 1
ATOM 1329 C CA . ALA A 1 183 ? 5.237 -10.059 29.899 1.00 37.34 218 ALA A CA 1
ATOM 1330 C C . ALA A 1 183 ? 4.373 -10.902 30.834 1.00 37.48 218 ALA A C 1
ATOM 1331 O O . ALA A 1 183 ? 4.201 -12.106 30.622 1.00 35.98 218 ALA A O 1
ATOM 1333 N N . ALA A 1 184 ? 3.823 -10.277 31.872 1.00 35.61 219 ALA A N 1
ATOM 1334 C CA . ALA A 1 184 ? 2.920 -11.008 32.758 1.00 35.24 219 ALA A CA 1
ATOM 1335 C C . ALA A 1 184 ? 1.693 -11.497 31.978 1.00 36.83 219 ALA A C 1
ATOM 1336 O O . ALA A 1 184 ? 1.259 -12.646 32.129 1.00 36.65 219 ALA A O 1
ATOM 1338 N N . ARG A 1 185 ? 1.157 -10.630 31.126 1.00 39.08 220 ARG A N 1
ATOM 1339 C CA . ARG A 1 185 ? -0.082 -10.951 30.422 1.00 44.77 220 ARG A CA 1
ATOM 1340 C C . ARG A 1 185 ? 0.100 -11.978 29.306 1.00 43.54 220 ARG A C 1
ATOM 1341 O O . ARG A 1 185 ? -0.881 -12.517 28.794 1.00 42.55 220 ARG A O 1
ATOM 1349 N N . SER A 1 186 ? 1.348 -12.259 28.938 1.00 40.10 221 SER A N 1
ATOM 1350 C CA . SER A 1 186 ? 1.615 -13.319 27.969 1.00 38.87 221 SER A CA 1
ATOM 1351 C C . SER A 1 186 ? 1.649 -14.688 28.654 1.00 40.40 221 SER A C 1
ATOM 1352 O O . SER A 1 186 ? 1.820 -15.719 28.003 1.00 36.95 221 SER A O 1
ATOM 1355 N N . LYS A 1 187 ? 1.489 -14.684 29.977 1.00 42.51 222 LYS A N 1
ATOM 1356 C CA . LYS A 1 187 ? 1.486 -15.914 30.774 1.00 43.26 222 LYS A CA 1
ATOM 1357 C C . LYS A 1 187 ? 2.667 -16.843 30.468 1.00 42.47 222 LYS A C 1
ATOM 1358 O O . LYS A 1 187 ? 2.493 -18.060 30.338 1.00 41.35 222 LYS A O 1
ATOM 1364 N N . GLY A 1 188 ? 3.861 -16.268 30.354 1.00 42.10 223 GLY A N 1
ATOM 1365 C CA . GLY A 1 188 ? 5.065 -17.043 30.107 1.00 39.40 223 GLY A CA 1
ATOM 1366 C C . GLY A 1 188 ? 5.553 -17.043 28.665 1.00 43.57 223 GLY A C 1
ATOM 1367 O O . GLY A 1 188 ? 6.648 -17.534 28.382 1.00 47.17 223 GLY A O 1
ATOM 1368 N N . LYS A 1 189 ? 4.754 -16.496 27.750 1.00 42.27 224 LYS A N 1
ATOM 1369 C CA . LYS A 1 189 ? 5.098 -16.509 26.324 1.00 40.97 224 LYS A CA 1
ATOM 1370 C C . LYS A 1 189 ? 6.245 -15.553 25.985 1.00 45.67 224 LYS A C 1
ATOM 1371 O O . LYS A 1 189 ? 6.986 -15.762 25.014 1.00 39.27 224 LYS A O 1
ATOM 1377 N N . GLU A 1 190 ? 6.376 -14.502 26.791 1.00 41.94 225 GLU A N 1
ATOM 1378 C CA . GLU A 1 190 ? 7.424 -13.503 26.622 1.00 35.80 225 GLU A CA 1
ATOM 1379 C C . GLU A 1 190 ? 8.279 -13.460 27.885 1.00 33.87 225 GLU A C 1
ATOM 1380 O O . GLU A 1 190 ? 7.748 -13.339 28.994 1.00 30.35 225 GLU A O 1
ATOM 1386 N N . THR A 1 191 ? 9.596 -13.569 27.725 1.00 27.42 226 THR A N 1
ATOM 1387 C CA . THR A 1 191 ? 10.491 -13.597 28.880 1.00 24.05 226 THR A CA 1
ATOM 1388 C C . THR A 1 191 ? 10.593 -12.210 29.506 1.00 20.54 226 THR A C 1
ATOM 1389 O O . THR A 1 191 ? 10.773 -11.229 28.800 1.00 18.13 226 THR A O 1
ATOM 1393 N N . PRO A 1 192 ? 10.456 -12.123 30.844 1.00 21.36 227 PRO A N 1
ATOM 1394 C CA . PRO A 1 192 ? 10.586 -10.820 31.503 1.00 20.60 227 PRO A CA 1
ATOM 1395 C C . PRO A 1 192 ? 12.021 -10.299 31.426 1.00 21.53 227 PRO A C 1
ATOM 1396 O O . PRO A 1 192 ? 12.964 -11.094 31.443 1.00 18.66 227 PRO A O 1
ATOM 1400 N N . ILE A 1 193 ? 12.174 -8.983 31.345 1.00 17.58 228 ILE A N 1
ATOM 1401 C CA . ILE A 1 193 ? 13.492 -8.357 31.325 1.00 18.32 228 ILE A CA 1
ATOM 1402 C C . ILE A 1 193 ? 13.805 -7.833 32.727 1.00 16.04 228 ILE A C 1
ATOM 1403 O O . ILE A 1 193 ? 12.994 -7.130 33.318 1.00 17.43 228 ILE A O 1
ATOM 1408 N N . ASN A 1 194 ? 14.957 -8.209 33.270 1.00 15.83 229 ASN A N 1
ATOM 1409 C CA . ASN A 1 194 ? 15.363 -7.734 34.600 1.00 14.63 229 ASN A CA 1
ATOM 1410 C C . ASN A 1 194 ? 15.913 -6.317 34.520 1.00 12.99 229 ASN A C 1
ATOM 1411 O O . ASN A 1 194 ? 16.045 -5.755 33.435 1.00 12.82 229 ASN A O 1
ATOM 1416 N N . LEU A 1 195 ? 16.223 -5.726 35.667 1.00 12.01 230 LEU A N 1
ATOM 1417 C CA . LEU A 1 195 ? 16.620 -4.317 35.694 1.00 12.30 230 LEU A CA 1
ATOM 1418 C C . LEU A 1 195 ? 18.064 -4.061 35.236 1.00 12.71 230 LEU A C 1
ATOM 1419 O O . LEU A 1 195 ? 18.506 -2.919 35.224 1.00 12.08 230 LEU A O 1
ATOM 1424 N N . LEU A 1 196 ? 18.792 -5.122 34.893 1.00 10.87 231 LEU A N 1
ATOM 1425 C CA . LEU A 1 196 ? 20.080 -5.004 34.185 1.00 11.03 231 LEU A CA 1
ATOM 1426 C C . LEU A 1 196 ? 19.849 -4.990 32.668 1.00 14.27 231 LEU A C 1
ATOM 1427 O O . LEU A 1 196 ? 20.789 -4.893 31.877 1.00 13.79 231 LEU A O 1
ATOM 1432 N N . GLY A 1 197 ? 18.584 -5.116 32.270 1.00 12.88 232 GLY A N 1
ATOM 1433 C CA . GLY A 1 197 ? 18.230 -5.134 30.865 1.00 12.33 232 GLY A CA 1
ATOM 1434 C C . GLY A 1 197 ? 18.380 -6.455 30.132 1.00 12.53 232 GLY A C 1
ATOM 1435 O O . GLY A 1 197 ? 18.332 -6.481 28.905 1.00 15.51 232 GLY A O 1
ATOM 1436 N N . PHE A 1 198 ? 18.587 -7.551 30.850 1.00 12.72 233 PHE A N 1
ATOM 1437 C CA . PHE A 1 198 ? 18.665 -8.853 30.197 1.00 12.65 233 PHE A CA 1
ATOM 1438 C C . PHE A 1 198 ? 17.383 -9.649 30.415 1.00 15.98 233 PHE A C 1
ATOM 1439 O O . PHE A 1 198 ? 16.766 -9.563 31.477 1.00 14.26 233 PHE A O 1
ATOM 1447 N N . LYS A 1 199 ? 17.006 -10.441 29.415 1.00 16.00 234 LYS A N 1
ATOM 1448 C CA . LYS A 1 199 ? 15.888 -11.371 29.565 1.00 15.99 234 LYS A CA 1
ATOM 1449 C C . LYS A 1 199 ? 16.281 -12.380 30.625 1.00 17.09 234 LYS A C 1
ATOM 1450 O O . LYS A 1 199 ? 17.429 -12.839 30.664 1.00 15.77 234 LYS A O 1
ATOM 1456 N N . ASP A 1 200 ? 15.321 -12.734 31.469 1.00 14.81 235 ASP A N 1
ATOM 1457 C CA . ASP A 1 200 ? 15.584 -13.511 32.668 1.00 16.06 235 ASP A CA 1
ATOM 1458 C C . ASP A 1 200 ? 14.472 -14.546 32.842 1.00 18.84 235 ASP A C 1
ATOM 1459 O O . ASP A 1 200 ? 13.336 -14.199 33.184 1.00 20.10 235 ASP A O 1
ATOM 1464 N N . GLY A 1 201 ? 14.807 -15.812 32.622 1.00 19.17 236 GLY A N 1
ATOM 1465 C CA . GLY A 1 201 ? 13.838 -16.893 32.664 1.00 18.52 236 GLY A CA 1
ATOM 1466 C C . GLY A 1 201 ? 13.973 -17.840 31.476 1.00 18.25 236 GLY A C 1
ATOM 146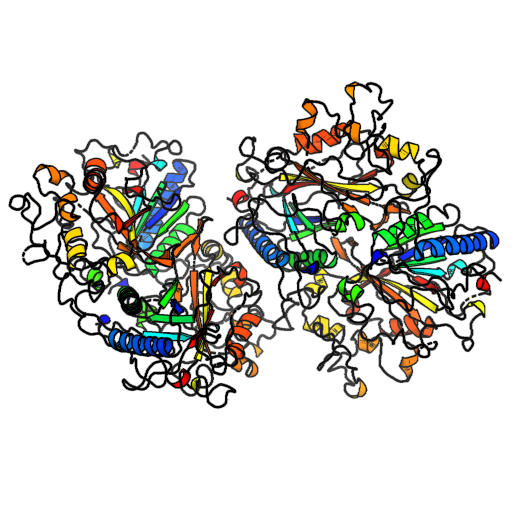7 O O . GLY A 1 201 ? 13.449 -18.950 31.496 1.00 20.09 236 GLY A O 1
ATOM 1468 N N . THR A 1 202 ? 14.693 -17.408 30.447 1.00 19.99 237 THR A N 1
ATOM 1469 C CA . THR A 1 202 ? 14.817 -18.164 29.189 1.00 17.50 237 THR A CA 1
ATOM 1470 C C . THR A 1 202 ? 14.991 -19.685 29.329 1.00 20.01 237 THR A C 1
ATOM 1471 O O . THR A 1 202 ? 14.212 -20.469 28.774 1.00 21.15 237 THR A O 1
ATOM 1475 N N . ALA A 1 203 ? 16.009 -20.107 30.067 1.00 17.16 238 ALA A N 1
ATOM 1476 C CA . ALA A 1 203 ? 16.353 -21.525 30.148 1.00 17.96 238 ALA A CA 1
ATOM 1477 C C . ALA A 1 203 ? 15.641 -22.301 31.264 1.00 21.25 238 ALA A C 1
ATOM 1478 O O . ALA A 1 203 ? 16.030 -23.422 31.580 1.00 19.09 238 ALA A O 1
ATOM 1480 N N . ASN A 1 204 ? 14.604 -21.712 31.859 1.00 20.58 239 ASN A N 1
ATOM 1481 C CA . ASN A 1 204 ? 13.801 -22.407 32.865 1.00 19.13 239 ASN A CA 1
ATOM 1482 C C . ASN A 1 204 ? 13.234 -23.697 32.271 1.00 22.40 239 ASN A C 1
ATOM 1483 O O . ASN A 1 204 ? 12.827 -23.705 31.115 1.00 20.70 239 ASN A O 1
ATOM 1488 N N . PRO A 1 205 ? 13.202 -24.785 33.058 1.00 21.93 240 PRO A N 1
ATOM 1489 C CA . PRO A 1 205 ? 12.520 -26.035 32.672 1.00 23.27 240 PRO A CA 1
ATOM 1490 C C . PRO A 1 205 ? 11.027 -25.787 32.427 1.00 27.91 240 PRO A C 1
ATOM 1491 O O . PRO A 1 205 ? 10.469 -24.879 33.040 1.00 24.82 240 PRO A O 1
ATOM 1495 N N . ASP A 1 206 ? 10.384 -26.570 31.561 1.00 28.85 241 ASP A N 1
ATOM 1496 C CA . ASP A 1 206 ? 8.969 -26.327 31.228 1.00 30.24 241 ASP A CA 1
ATOM 1497 C C . ASP A 1 206 ? 8.014 -26.643 32.399 1.00 32.26 241 ASP A C 1
ATOM 1498 O O . ASP A 1 206 ? 7.769 -27.809 32.733 1.00 29.41 241 ASP A O 1
ATOM 1503 N N . SER A 1 207 ? 7.485 -25.590 33.021 1.00 27.65 242 SER A N 1
ATOM 1504 C CA . SER A 1 207 ? 6.600 -25.739 34.170 1.00 30.86 242 SER A CA 1
ATOM 1505 C C . SER A 1 207 ? 5.275 -26.417 33.826 1.00 32.16 242 SER A C 1
ATOM 1506 O O . SER A 1 207 ? 4.523 -26.807 34.718 1.00 28.67 242 SER A O 1
ATOM 1509 N N . GLN A 1 208 ? 4.986 -26.540 32.536 1.00 34.99 243 GLN A N 1
ATOM 1510 C CA . GLN A 1 208 ? 3.741 -27.164 32.093 1.00 37.03 243 GLN A CA 1
ATOM 1511 C C . GLN A 1 208 ? 3.890 -28.680 31.928 1.00 39.38 243 GLN A C 1
ATOM 1512 O O . GLN A 1 208 ? 2.905 -29.423 32.021 1.00 40.29 243 GLN A O 1
ATOM 1518 N N . ASN A 1 209 ? 5.122 -29.132 31.690 1.00 33.98 244 ASN A N 1
ATOM 1519 C CA . ASN A 1 209 ? 5.423 -30.560 31.617 1.00 34.05 244 ASN A CA 1
ATOM 1520 C C . ASN A 1 209 ? 5.411 -31.190 33.009 1.00 34.34 244 ASN A C 1
ATOM 1521 O O . ASN A 1 209 ? 6.377 -31.060 33.764 1.00 30.24 244 ASN A O 1
ATOM 1526 N N . ASP A 1 210 ? 4.318 -31.870 33.347 1.00 29.55 245 ASP A N 1
ATOM 1527 C CA . ASP A 1 210 ? 4.120 -32.359 34.707 1.00 29.20 245 ASP A CA 1
ATOM 1528 C C . ASP A 1 210 ? 5.118 -33.448 35.120 1.00 30.50 245 ASP A C 1
ATOM 1529 O O . ASP A 1 210 ? 5.512 -33.528 36.286 1.00 31.07 245 ASP A O 1
ATOM 1534 N N . LYS A 1 211 ? 5.542 -34.280 34.178 1.00 30.24 246 LYS A N 1
ATOM 1535 C CA . LYS A 1 211 ? 6.548 -35.289 34.502 1.00 32.68 246 LYS A CA 1
ATOM 1536 C C . LYS A 1 211 ? 7.910 -34.641 34.762 1.00 28.71 246 LYS A C 1
ATOM 1537 O O . LYS A 1 211 ? 8.694 -35.122 35.580 1.00 30.46 246 LYS A O 1
ATOM 1543 N N . LEU A 1 212 ? 8.201 -33.557 34.056 1.00 28.15 247 LEU A N 1
ATOM 1544 C CA . LEU A 1 212 ? 9.453 -32.845 34.283 1.00 28.92 247 LEU A CA 1
ATOM 1545 C C . LEU A 1 212 ? 9.414 -32.172 35.651 1.00 26.13 247 LEU A C 1
ATOM 1546 O O . LEU A 1 212 ? 10.413 -32.144 36.370 1.00 21.68 247 LEU A O 1
ATOM 1559 N N . GLN A 1 214 ? 7.627 -33.137 38.271 0.50 24.00 249 GLN A N 1
ATOM 1560 C CA A GLN A 1 214 ? 7.669 -34.158 39.309 0.51 23.83 249 GLN A CA 1
ATOM 1561 C CA B GLN A 1 214 ? 7.670 -34.140 39.332 0.49 23.82 249 GLN A CA 1
ATOM 1562 C C . GLN A 1 214 ? 9.113 -34.508 39.638 0.50 22.08 249 GLN A C 1
ATOM 1563 O O . GLN A 1 214 ? 9.443 -34.847 40.767 0.50 19.43 249 GLN A O 1
ATOM 1574 N N . LYS A 1 215 ? 9.967 -34.434 38.625 1.00 21.36 250 LYS A N 1
ATOM 1575 C CA . LYS A 1 215 ? 11.381 -34.725 38.806 1.00 23.72 250 LYS A CA 1
ATOM 1576 C C . LYS A 1 215 ? 12.138 -33.510 39.335 1.00 24.74 250 LYS A C 1
ATOM 1577 O O . LYS A 1 215 ? 13.003 -33.644 40.203 1.00 27.26 250 LYS A O 1
ATOM 1583 N N . VAL A 1 216 ? 11.814 -32.332 38.810 1.00 21.55 251 VAL A N 1
ATOM 1584 C CA . VAL A 1 216 ? 12.603 -31.142 39.090 1.00 24.04 251 VAL A CA 1
ATOM 1585 C C . VAL A 1 216 ? 12.185 -30.426 40.366 1.00 20.63 251 VAL A C 1
ATOM 1586 O O . VAL A 1 216 ? 13.023 -30.145 41.216 1.00 19.37 251 VAL A O 1
ATOM 1590 N N . VAL A 1 217 ? 10.885 -30.170 40.506 1.00 19.80 252 VAL A N 1
ATOM 1591 C CA . VAL A 1 217 ? 10.370 -29.261 41.528 1.00 16.56 252 VAL A CA 1
ATOM 1592 C C . VAL A 1 217 ? 9.776 -29.920 42.769 1.00 17.00 252 VAL A C 1
ATOM 1593 O O . VAL A 1 217 ? 10.109 -29.546 43.899 1.00 16.67 252 VAL A O 1
ATOM 1597 N N . TRP A 1 218 ? 8.902 -30.902 42.565 1.00 17.10 253 TRP A N 1
ATOM 1598 C CA . TRP A 1 218 ? 8.173 -31.523 43.664 1.00 15.04 253 TRP A CA 1
ATOM 1599 C C . TRP A 1 218 ? 8.961 -32.606 44.402 1.00 18.87 253 TRP A C 1
ATOM 1600 O O . TRP A 1 218 ? 9.693 -33.387 43.797 1.00 20.46 253 TRP A O 1
ATOM 1611 N N . VAL A 1 219 ? 8.781 -32.661 45.717 1.00 18.27 254 VAL A N 1
ATOM 1612 C CA . VAL A 1 219 ? 9.292 -33.771 46.496 1.00 19.47 254 VAL A CA 1
ATOM 1613 C C . VAL A 1 219 ? 8.427 -34.993 46.219 1.00 22.90 254 VAL A C 1
ATOM 1614 O O . VAL A 1 219 ? 7.184 -34.933 46.297 1.00 19.54 254 VAL A O 1
ATOM 1618 N N . THR A 1 220 ? 9.090 -36.090 45.858 1.00 21.34 255 THR A N 1
ATOM 1619 C CA . THR A 1 220 ? 8.394 -37.330 45.544 1.00 23.96 255 THR A CA 1
ATOM 1620 C C . THR A 1 220 ? 8.700 -38.415 46.577 1.00 26.24 255 THR A C 1
ATOM 1621 O O . THR A 1 220 ? 9.653 -38.301 47.372 1.00 22.51 255 THR A O 1
ATOM 1625 N N . ALA A 1 221 ? 7.868 -39.455 46.573 1.00 25.42 256 ALA A N 1
ATOM 1626 C CA . ALA A 1 221 ? 7.937 -40.521 47.565 1.00 25.37 256 ALA A CA 1
ATOM 1627 C C . ALA A 1 221 ? 9.286 -41.225 47.574 1.00 26.53 256 ALA A C 1
ATOM 1628 O O . ALA A 1 221 ? 9.687 -41.777 48.596 1.00 26.82 256 ALA A O 1
ATOM 1630 N N . ASP A 1 222 ? 9.974 -41.209 46.438 1.00 22.71 257 ASP A N 1
ATOM 1631 C CA . ASP A 1 222 ? 11.233 -41.933 46.298 1.00 28.05 257 ASP A CA 1
ATOM 1632 C C . ASP A 1 222 ? 12.400 -41.234 46.989 1.00 31.31 257 ASP A C 1
ATOM 1633 O O . ASP A 1 222 ? 13.493 -41.793 47.088 1.00 25.23 257 ASP A O 1
ATOM 1638 N N . GLN A 1 223 ? 12.178 -40.007 47.450 1.00 28.08 258 GLN A N 1
ATOM 1639 C CA . GLN A 1 223 ? 13.237 -39.258 48.124 1.00 28.91 258 GLN A CA 1
ATOM 1640 C C . GLN A 1 223 ? 13.350 -39.665 49.574 1.00 27.97 258 GLN A C 1
ATOM 1641 O O . GLN A 1 223 ? 12.392 -40.170 50.173 1.00 31.08 258 GLN A O 1
ATOM 1647 N N . GLN A 1 224 ? 14.521 -39.443 50.144 1.00 25.58 259 GLN A N 1
ATOM 1648 C CA . GLN A 1 224 ? 14.729 -39.752 51.552 1.00 32.80 259 GLN A CA 1
ATOM 1649 C C . GLN A 1 224 ? 14.265 -38.566 52.401 1.00 33.37 259 GLN A C 1
ATOM 1650 O O . GLN A 1 224 ? 15.080 -37.755 52.859 1.00 34.69 259 GLN A O 1
ATOM 1656 N N . GLU A 1 225 ? 12.946 -38.457 52.572 1.00 30.92 260 GLU A N 1
ATOM 1657 C CA . GLU A 1 225 ? 12.325 -37.327 53.267 1.00 29.96 260 GLU A CA 1
ATOM 1658 C C . GLU A 1 225 ? 11.171 -37.812 54.110 1.00 29.83 260 GLU A C 1
ATOM 1659 O O . GLU A 1 225 ? 10.620 -38.873 53.847 1.00 29.98 260 GLU A O 1
ATOM 1665 N N . PRO A 1 226 ? 10.779 -37.019 55.115 1.00 31.11 261 PRO A N 1
ATOM 1666 C CA . PRO A 1 226 ? 9.572 -37.349 55.887 1.00 27.79 261 PRO A CA 1
ATOM 1667 C C . PRO A 1 226 ? 8.320 -37.329 54.994 1.00 27.82 261 PRO A C 1
ATOM 1668 O O . PRO A 1 226 ? 8.184 -36.479 54.114 1.00 28.64 261 PRO A O 1
ATOM 1672 N N . ALA A 1 227 ? 7.410 -38.267 55.230 1.00 24.73 262 ALA A N 1
ATOM 1673 C CA . ALA A 1 227 ? 6.209 -38.420 54.403 1.00 30.45 262 ALA A CA 1
ATOM 1674 C C . ALA A 1 227 ? 5.415 -37.134 54.126 1.00 26.45 262 ALA A C 1
ATOM 1675 O O . ALA A 1 227 ? 4.875 -36.954 53.029 1.00 27.70 262 ALA A O 1
ATOM 1677 N N . TRP A 1 228 ? 5.315 -36.253 55.115 1.00 27.60 263 TRP A N 1
ATOM 1678 C CA . TRP A 1 228 ? 4.471 -35.064 54.951 1.00 24.78 263 TRP A CA 1
ATOM 1679 C C . TRP A 1 228 ? 4.983 -34.146 53.844 1.00 24.29 263 TRP A C 1
ATOM 1680 O O . TRP A 1 228 ? 4.215 -33.376 53.273 1.00 21.10 263 TRP A O 1
ATOM 1691 N N . THR A 1 229 ? 6.278 -34.227 53.538 1.00 24.05 264 THR A N 1
ATOM 1692 C CA . THR A 1 229 ? 6.859 -33.319 52.554 1.00 23.15 264 THR A CA 1
ATOM 1693 C C . THR A 1 229 ? 6.396 -33.603 51.146 1.00 20.83 264 THR A C 1
ATOM 1694 O O . THR A 1 229 ? 6.502 -32.738 50.284 1.00 19.22 264 THR A O 1
ATOM 1698 N N . ILE A 1 230 ? 5.897 -34.812 50.888 1.00 21.69 265 ILE A N 1
ATOM 1699 C CA . ILE A 1 230 ? 5.531 -35.167 49.514 1.00 20.58 265 ILE A CA 1
ATOM 1700 C C . ILE A 1 230 ? 4.569 -34.157 48.880 1.00 20.01 265 ILE A C 1
ATOM 1701 O O . ILE A 1 230 ? 3.524 -33.866 49.444 1.00 20.23 265 ILE A O 1
ATOM 1706 N N . GLY A 1 231 ? 4.921 -33.670 47.695 1.00 19.38 266 GLY A N 1
ATOM 1707 C CA . GLY A 1 231 ? 4.126 -32.676 46.989 1.00 18.67 266 GLY A CA 1
ATOM 1708 C C . GLY A 1 231 ? 4.443 -31.230 47.364 1.00 18.05 266 GLY A C 1
ATOM 1709 O O . GLY A 1 231 ? 3.875 -30.298 46.792 1.00 16.78 266 GLY A O 1
ATOM 1710 N N . GLY A 1 232 ? 5.332 -31.038 48.336 1.00 20.05 267 GLY A N 1
ATOM 1711 C CA . GLY A 1 232 ? 5.892 -29.719 48.588 1.00 15.99 267 GLY A CA 1
ATOM 1712 C C . GLY A 1 232 ? 7.154 -29.509 47.757 1.00 17.23 267 GLY A C 1
ATOM 1713 O O . GLY A 1 232 ? 7.457 -30.295 46.861 1.00 16.55 267 GLY A O 1
ATOM 1714 N N . SER A 1 233 ? 7.901 -28.449 48.055 1.00 15.88 268 SER A N 1
ATOM 1715 C CA . SER A 1 233 ? 9.081 -28.113 47.265 1.00 13.41 268 SER A CA 1
ATOM 1716 C C . SER A 1 233 ? 10.011 -27.267 48.121 1.00 16.80 268 SER A C 1
ATOM 1717 O O . SER A 1 233 ? 9.543 -26.457 48.911 1.00 15.32 268 SER A O 1
ATOM 1720 N N . TYR A 1 234 ? 11.319 -27.460 47.977 1.00 13.25 269 TYR A N 1
ATOM 1721 C CA . TYR A 1 234 ? 12.281 -26.614 48.678 1.00 12.44 269 TYR A CA 1
ATOM 1722 C C . TYR A 1 234 ? 12.343 -25.278 47.975 1.00 11.92 269 TYR A C 1
ATOM 1723 O O . TYR A 1 234 ? 12.318 -25.222 46.746 1.00 14.71 269 TYR A O 1
ATOM 1732 N N . GLN A 1 235 ? 12.448 -24.212 48.756 1.00 11.92 270 GLN A N 1
ATOM 1733 C CA . GLN A 1 235 ? 12.349 -22.852 48.238 1.00 10.85 270 GLN A CA 1
ATOM 1734 C C . GLN A 1 235 ? 13.535 -22.050 48.751 1.00 10.97 270 GLN A C 1
ATOM 1735 O O . GLN A 1 235 ? 13.740 -21.948 49.960 1.00 13.09 270 GLN A O 1
ATOM 1741 N N . ALA A 1 236 ? 14.326 -21.515 47.829 1.00 11.96 271 ALA A N 1
ATOM 1742 C CA . ALA A 1 236 ? 15.427 -20.630 48.182 1.00 11.62 271 ALA A CA 1
ATOM 1743 C C . ALA A 1 236 ? 15.073 -19.195 47.776 1.00 12.38 271 ALA A C 1
ATOM 1744 O O . ALA A 1 236 ? 14.685 -18.936 46.636 1.00 11.32 271 ALA A O 1
ATOM 1746 N N . VAL A 1 237 ? 15.211 -18.270 48.714 1.00 9.87 272 VAL A N 1
ATOM 1747 C CA . VAL A 1 237 ? 14.930 -16.879 48.434 1.00 9.35 272 VAL A CA 1
ATOM 1748 C C . VAL A 1 237 ? 16.212 -16.052 48.618 1.00 9.33 272 VAL A C 1
ATOM 1749 O O . VAL A 1 237 ? 16.941 -16.242 49.580 1.00 9.72 272 VAL A O 1
ATOM 1753 N N . ARG A 1 238 ? 16.515 -15.184 47.658 1.00 9.89 273 ARG A N 1
ATOM 1754 C CA . ARG A 1 238 ? 17.679 -14.296 47.791 1.00 9.70 273 ARG A CA 1
ATOM 1755 C C . ARG A 1 238 ? 17.292 -12.875 47.395 1.00 11.06 273 ARG A C 1
ATOM 1756 O O . ARG A 1 238 ? 16.799 -12.651 46.293 1.00 11.05 273 ARG A O 1
ATOM 1764 N N . LEU A 1 239 ? 17.480 -11.933 48.313 1.00 8.80 274 LEU A N 1
ATOM 1765 C CA . LEU A 1 239 ? 17.301 -10.517 48.026 1.00 7.83 274 LEU A CA 1
ATOM 1766 C C . LEU A 1 239 ? 18.642 -9.975 47.538 1.00 10.58 274 LEU A C 1
ATOM 1767 O O . LEU A 1 239 ? 19.611 -9.947 48.304 1.00 8.87 274 LEU A O 1
ATOM 1772 N N . ILE A 1 240 ? 18.690 -9.548 46.275 1.00 10.12 275 ILE A N 1
ATOM 1773 C CA . ILE A 1 240 ? 19.939 -9.189 45.616 1.00 10.10 275 ILE A CA 1
ATOM 1774 C C . ILE A 1 240 ? 19.880 -7.784 45.027 1.00 12.20 275 ILE A C 1
ATOM 1775 O O . ILE A 1 240 ? 19.089 -7.488 44.127 1.00 11.14 275 ILE A O 1
ATOM 1780 N N . GLN A 1 241 ? 20.725 -6.924 45.568 1.00 10.51 276 GLN A N 1
ATOM 1781 C CA . GLN A 1 241 ? 20.834 -5.540 45.143 1.00 13.95 276 GLN A CA 1
ATOM 1782 C C . GLN A 1 241 ? 21.792 -5.376 43.956 1.00 12.52 276 GLN A C 1
ATOM 1783 O O . GLN A 1 241 ? 22.820 -6.061 43.883 1.00 13.84 276 GLN A O 1
ATOM 1789 N N . PHE A 1 242 ? 21.452 -4.479 43.026 1.00 11.30 277 PHE A N 1
ATOM 1790 C CA . PHE A 1 242 ? 22.278 -4.224 41.837 1.00 13.62 277 PHE A CA 1
ATOM 1791 C C . PHE A 1 242 ? 23.064 -2.916 41.970 1.00 16.35 277 PHE A C 1
ATOM 1792 O O . PHE A 1 242 ? 22.573 -1.953 42.547 1.00 15.44 277 PHE A O 1
ATOM 1800 N N . ARG A 1 243 ? 24.283 -2.879 41.436 1.00 14.16 278 ARG A N 1
ATOM 1801 C CA . ARG A 1 243 ? 25.017 -1.623 41.344 1.00 13.22 278 ARG A CA 1
ATOM 1802 C C . ARG A 1 243 ? 24.630 -1.030 39.990 1.00 13.97 278 ARG A C 1
ATOM 1803 O O . ARG A 1 243 ? 25.311 -1.213 38.984 1.00 11.11 278 ARG A O 1
ATOM 1811 N N . VAL A 1 244 ? 23.477 -0.365 39.975 1.00 13.26 279 VAL A N 1
ATOM 1812 C CA . VAL A 1 244 ? 22.848 0.046 38.729 1.00 13.49 279 VAL A CA 1
ATOM 1813 C C . VAL A 1 244 ? 23.687 1.013 37.906 1.00 15.29 279 VAL A C 1
ATOM 1814 O O . VAL A 1 244 ? 23.932 0.767 36.727 1.00 15.60 279 VAL A O 1
ATOM 1818 N N . GLU A 1 245 ? 24.117 2.114 38.520 1.00 16.62 280 GLU A N 1
ATOM 1819 C CA . GLU A 1 245 ? 24.873 3.137 37.788 1.00 17.19 280 GLU A CA 1
ATOM 1820 C C . GLU A 1 245 ? 26.175 2.565 37.248 1.00 14.64 280 GLU A C 1
ATOM 1821 O O . GLU A 1 245 ? 26.560 2.834 36.114 1.00 16.03 280 GLU A O 1
ATOM 1827 N N . PHE A 1 246 ? 26.852 1.777 38.074 1.00 14.92 281 PHE A N 1
ATOM 1828 C CA . PHE A 1 246 ? 28.078 1.094 37.680 1.00 17.09 281 PHE A CA 1
ATOM 1829 C C . PHE A 1 246 ? 27.814 0.195 36.465 1.00 16.61 281 PHE A C 1
ATOM 1830 O O . PHE A 1 246 ? 28.552 0.221 35.475 1.00 15.09 281 PHE A O 1
ATOM 1838 N N . TRP A 1 247 ? 26.736 -0.579 36.526 1.00 14.28 282 TRP A N 1
ATOM 1839 C CA . TRP A 1 247 ? 26.354 -1.437 35.406 1.00 11.83 282 TRP A CA 1
ATOM 1840 C C . TRP A 1 247 ? 26.109 -0.623 34.143 1.00 14.66 282 TRP A C 1
ATOM 1841 O O . TRP A 1 247 ? 26.639 -0.942 33.081 1.00 14.80 282 TRP A O 1
ATOM 1852 N N . ASP A 1 248 ? 25.303 0.432 34.261 1.00 14.72 283 ASP A N 1
ATOM 1853 C CA . ASP A 1 248 ? 24.920 1.244 33.100 1.00 15.26 283 ASP A CA 1
ATOM 1854 C C . ASP A 1 248 ? 26.092 1.937 32.375 1.00 15.87 283 ASP A C 1
ATOM 1855 O O . ASP A 1 248 ? 25.968 2.327 31.206 1.00 15.52 283 ASP A O 1
ATOM 1860 N N . ARG A 1 249 ? 27.204 2.123 33.074 1.00 15.34 284 ARG A N 1
ATOM 1861 C CA . ARG A 1 249 ? 28.390 2.727 32.471 1.00 16.99 284 ARG A CA 1
ATOM 1862 C C . ARG A 1 249 ? 29.387 1.650 32.046 1.00 17.96 284 ARG A C 1
ATOM 1863 O O . ARG A 1 249 ? 30.499 1.949 31.623 1.00 17.20 284 ARG A O 1
ATOM 1871 N N . THR A 1 250 ? 28.971 0.390 32.149 1.00 15.17 285 THR A N 1
ATOM 1872 C CA . THR A 1 250 ? 29.803 -0.728 31.710 1.00 17.46 285 THR A CA 1
ATOM 1873 C C . THR A 1 250 ? 29.562 -1.043 30.231 1.00 14.42 285 THR A C 1
ATOM 1874 O O . THR A 1 250 ? 28.418 -1.141 29.795 1.00 15.26 285 THR A O 1
ATOM 1878 N N . PRO A 1 251 ? 30.645 -1.196 29.448 1.00 15.02 286 PRO A N 1
ATOM 1879 C CA . PRO A 1 251 ? 30.502 -1.480 28.016 1.00 15.90 286 PRO A CA 1
ATOM 1880 C C . PRO A 1 251 ? 29.554 -2.638 27.749 1.00 15.47 286 PRO A C 1
ATOM 1881 O O . PRO A 1 251 ? 29.486 -3.589 28.526 1.00 13.12 286 PRO A O 1
ATOM 1885 N N . LEU A 1 252 ? 28.795 -2.533 26.661 1.00 15.52 287 LEU A N 1
ATOM 1886 C CA . LEU A 1 252 ? 27.845 -3.567 26.278 1.00 14.45 287 LEU A CA 1
ATOM 1887 C C . LEU A 1 252 ? 28.528 -4.919 26.143 1.00 15.88 287 LEU A C 1
ATOM 1888 O O . LEU A 1 252 ? 27.988 -5.941 26.553 1.00 12.69 287 LEU A O 1
ATOM 1893 N N . LYS A 1 253 ? 29.711 -4.907 25.532 1.00 15.91 288 LYS A N 1
ATOM 1894 C CA . LYS A 1 253 ? 30.499 -6.112 25.334 1.00 15.25 288 LYS A CA 1
ATOM 1895 C C . LYS A 1 253 ? 30.749 -6.829 26.657 1.00 16.16 288 LYS A C 1
ATOM 1896 O O . LYS A 1 253 ? 30.649 -8.060 26.733 1.00 17.39 288 LYS A O 1
ATOM 1902 N N . GLU A 1 254 ? 31.069 -6.063 27.701 1.00 13.43 289 GLU A N 1
ATOM 1903 C CA . GLU A 1 254 ? 31.331 -6.648 29.009 1.00 14.50 289 GLU A CA 1
ATOM 1904 C C . GLU A 1 254 ? 30.072 -7.197 29.691 1.00 14.99 289 GLU A C 1
ATOM 1905 O O . GLU A 1 254 ? 30.082 -8.283 30.271 1.00 13.35 289 GLU A O 1
ATOM 1911 N N . GLN A 1 255 ? 28.987 -6.434 29.617 1.00 13.34 290 GLN A N 1
ATOM 1912 C CA . GLN A 1 255 ? 27.692 -6.896 30.096 1.00 11.68 290 GLN A CA 1
ATOM 1913 C C . GLN A 1 255 ? 27.327 -8.258 29.516 1.00 13.46 290 GLN A C 1
ATOM 1914 O O . GLN A 1 255 ? 26.873 -9.160 30.232 1.00 12.04 290 GLN A O 1
ATOM 1920 N N . GLN A 1 256 ? 27.510 -8.409 28.211 1.00 11.27 291 GLN A N 1
ATOM 1921 C CA . GLN A 1 256 ? 27.176 -9.669 27.556 1.00 12.28 291 GLN A CA 1
ATOM 1922 C C . GLN A 1 256 ? 28.138 -10.790 27.929 1.00 13.25 291 GLN A C 1
ATOM 1923 O O . GLN A 1 256 ? 27.736 -11.935 28.076 1.00 14.49 291 GLN A O 1
ATOM 1929 N N . THR A 1 257 ? 29.413 -10.457 28.092 1.00 14.31 292 THR A N 1
ATOM 1930 C CA . THR A 1 257 ? 30.403 -11.474 28.441 1.00 15.68 292 THR A CA 1
ATOM 1931 C C . THR A 1 257 ? 30.130 -11.995 29.847 1.00 13.29 292 THR A C 1
ATOM 1932 O O . THR A 1 257 ? 30.315 -13.169 30.140 1.00 14.04 292 THR A O 1
ATOM 1936 N N . ILE A 1 258 ? 29.670 -11.107 30.717 1.00 13.03 293 ILE A N 1
ATOM 1937 C CA . ILE A 1 258 ? 29.326 -11.497 32.081 1.00 13.18 293 ILE A CA 1
ATOM 1938 C C . ILE A 1 258 ? 28.186 -12.516 32.105 1.00 12.89 293 ILE A C 1
ATOM 1939 O O . ILE A 1 258 ? 28.225 -13.476 32.862 1.00 12.26 293 ILE A O 1
ATOM 1944 N N . PHE A 1 259 ? 27.159 -12.300 31.283 1.00 13.04 294 PHE A N 1
ATOM 1945 C CA . PHE A 1 259 ? 26.025 -13.226 31.249 1.00 14.21 294 PHE A CA 1
ATOM 1946 C C . PHE A 1 259 ? 26.203 -14.452 30.343 1.00 14.84 294 PHE A C 1
ATOM 1947 O O . PHE A 1 259 ? 25.796 -15.551 30.711 1.00 17.22 294 PHE A O 1
ATOM 1955 N N . GLY A 1 260 ? 26.817 -14.265 29.179 1.00 16.23 295 GLY A N 1
ATOM 1956 C CA . GLY A 1 260 ? 26.940 -15.336 28.201 1.00 16.53 295 GLY A CA 1
ATOM 1957 C C . GLY A 1 260 ? 25.879 -15.233 27.111 1.00 18.36 295 GLY A C 1
ATOM 1958 O O . GLY A 1 260 ? 25.787 -16.099 26.231 1.00 18.73 295 GLY A O 1
ATOM 1959 N N . ARG A 1 261 ? 25.073 -14.173 27.174 1.00 17.64 296 ARG A N 1
ATOM 1960 C CA . ARG A 1 261 ? 23.958 -13.987 26.240 1.00 19.63 296 ARG A CA 1
ATOM 1961 C C . ARG A 1 261 ? 23.961 -12.621 25.556 1.00 19.48 296 ARG A C 1
ATOM 1962 O O . ARG A 1 261 ? 24.475 -11.633 26.098 1.00 18.52 296 ARG A O 1
ATOM 1970 N N . ASP A 1 262 ? 23.416 -12.592 24.340 1.00 19.66 297 ASP A N 1
ATOM 1971 C CA . ASP A 1 262 ? 23.233 -11.362 23.585 1.00 17.61 297 ASP A CA 1
ATOM 1972 C C . ASP A 1 262 ? 22.131 -10.571 24.281 1.00 19.41 297 ASP A C 1
ATOM 1973 O O . ASP A 1 262 ? 21.064 -11.110 24.577 1.00 18.92 297 ASP A O 1
ATOM 1978 N N . LYS A 1 263 ? 22.398 -9.303 24.569 1.00 18.74 298 LYS A N 1
ATOM 1979 C CA . LYS A 1 263 ? 21.457 -8.506 25.358 1.00 19.93 298 LYS A CA 1
ATOM 1980 C C . LYS A 1 263 ? 20.139 -8.318 24.620 1.00 19.36 298 LYS A C 1
ATOM 1981 O O . LYS A 1 263 ? 19.071 -8.487 25.199 1.00 21.37 298 LYS A O 1
ATOM 1987 N N . GLN A 1 264 ? 20.222 -7.982 23.336 1.00 21.29 299 GLN A N 1
ATOM 1988 C CA . GLN A 1 264 ? 19.032 -7.668 22.545 1.00 24.89 299 GLN A CA 1
ATOM 1989 C C . GLN A 1 264 ? 18.167 -8.885 22.283 1.00 23.67 299 GLN A C 1
ATOM 1990 O O . GLN A 1 264 ? 16.967 -8.869 22.547 1.00 23.07 299 GLN A O 1
ATOM 1996 N N . THR A 1 265 ? 18.767 -9.937 21.739 1.00 20.11 300 THR A N 1
ATOM 1997 C CA . THR A 1 265 ? 17.981 -11.087 21.305 1.00 20.78 300 THR A CA 1
ATOM 1998 C C . THR A 1 265 ? 17.736 -12.083 22.431 1.00 21.88 300 THR A C 1
ATOM 1999 O O . THR A 1 265 ? 16.755 -12.825 22.414 1.00 20.86 300 THR A O 1
ATOM 2003 N N . GLY A 1 266 ? 18.640 -12.110 23.402 1.00 20.30 301 GLY A N 1
ATOM 2004 C CA . GLY A 1 266 ? 18.564 -13.084 24.472 1.00 22.51 301 GLY A CA 1
ATOM 2005 C C . GLY A 1 266 ? 19.221 -14.409 24.120 1.00 22.08 301 GLY A C 1
ATOM 2006 O O . GLY A 1 266 ? 19.212 -15.343 24.927 1.00 20.10 301 GLY A O 1
ATOM 2007 N N . ALA A 1 267 ? 19.802 -14.496 22.922 1.00 21.85 302 ALA A N 1
ATOM 2008 C CA . ALA A 1 267 ? 20.415 -15.742 22.468 1.00 23.17 302 ALA A CA 1
ATOM 2009 C C . ALA A 1 267 ? 21.738 -15.982 23.180 1.00 22.16 302 ALA A C 1
ATOM 2010 O O . ALA A 1 267 ? 22.400 -15.038 23.583 1.00 20.51 302 ALA A O 1
ATOM 2012 N N . PRO A 1 268 ? 22.134 -17.253 23.317 1.00 22.04 303 PRO A N 1
ATOM 2013 C CA . PRO A 1 268 ? 23.495 -17.508 23.788 1.00 22.09 303 PRO A CA 1
ATOM 2014 C C . PRO A 1 268 ? 24.443 -16.824 22.822 1.00 22.21 303 PRO A C 1
ATOM 2015 O O . PRO A 1 268 ? 24.137 -16.759 21.635 1.00 24.55 303 PRO A O 1
ATOM 2019 N N . LEU A 1 269 ? 25.557 -16.293 23.304 1.00 21.54 304 LEU A N 1
ATOM 2020 C CA . LEU A 1 269 ? 26.469 -15.586 22.411 1.00 26.96 304 LEU A CA 1
ATOM 2021 C C . LEU A 1 269 ? 26.928 -16.531 21.296 1.00 29.01 304 LEU A C 1
ATOM 2022 O O . LEU A 1 269 ? 27.258 -17.696 21.551 1.00 25.58 304 LEU A O 1
ATOM 2027 N N . GLY A 1 270 ? 26.926 -16.028 20.064 1.00 30.24 305 GLY A N 1
ATOM 2028 C CA . GLY A 1 270 ? 27.288 -16.835 18.910 1.00 29.93 305 GLY A CA 1
ATOM 2029 C C . GLY A 1 270 ? 26.086 -17.344 18.131 1.00 35.01 305 GLY A C 1
ATOM 2030 O O . GLY A 1 270 ? 26.204 -17.743 16.971 1.00 33.55 305 GLY A O 1
ATOM 2039 N N . GLN A 1 272 ? 21.598 -17.282 17.219 1.00 33.64 307 GLN A N 1
ATOM 2040 C CA . GLN A 1 272 ? 20.648 -16.314 16.689 1.00 38.41 307 GLN A CA 1
ATOM 2041 C C . GLN A 1 272 ? 19.371 -16.154 17.499 1.00 35.36 307 GLN A C 1
ATOM 2042 O O . GLN A 1 272 ? 18.798 -15.068 17.535 1.00 40.87 307 GLN A O 1
ATOM 2048 N N . HIS A 1 273 ? 18.911 -17.223 18.138 1.00 31.76 308 HIS A N 1
ATOM 2049 C CA . HIS A 1 273 ? 17.591 -17.188 18.764 1.00 35.73 308 HIS A CA 1
ATOM 2050 C C . HIS A 1 273 ? 17.640 -17.329 20.273 1.00 30.02 308 HIS A C 1
ATOM 2051 O O . HIS A 1 273 ? 18.428 -18.112 20.797 1.00 31.36 308 HIS A O 1
ATOM 2058 N N . GLU A 1 274 ? 16.787 -16.569 20.959 1.00 26.09 309 GLU A N 1
ATOM 2059 C CA . GLU A 1 274 ? 16.741 -16.573 22.422 1.00 24.89 309 GLU A CA 1
ATOM 2060 C C . GLU A 1 274 ? 16.849 -17.971 23.031 1.00 25.08 309 GLU A C 1
ATOM 2061 O O . GLU A 1 274 ? 17.655 -18.212 23.937 1.00 21.95 309 GLU A O 1
ATOM 2067 N N . HIS A 1 275 ? 16.036 -18.892 22.525 1.00 24.81 310 HIS A N 1
ATOM 2068 C CA . HIS A 1 275 ? 15.937 -20.217 23.121 1.00 25.82 310 HIS A CA 1
ATOM 2069 C C . HIS A 1 275 ? 16.873 -21.272 22.526 1.00 28.23 310 HIS A C 1
ATOM 2070 O O . HIS A 1 275 ? 16.774 -22.451 22.878 1.00 30.34 310 HIS A O 1
ATOM 2077 N N . ASP A 1 276 ? 17.791 -20.857 21.656 1.00 26.95 311 ASP A N 1
ATOM 2078 C CA . ASP A 1 276 ? 18.835 -21.768 21.189 1.00 28.70 311 ASP A CA 1
ATOM 2079 C C . ASP A 1 276 ? 19.666 -22.257 22.380 1.00 32.70 311 ASP A C 1
ATOM 2080 O O . ASP A 1 276 ? 19.693 -21.611 23.429 1.00 29.22 311 ASP A O 1
ATOM 2085 N N . VAL A 1 277 ? 20.345 -23.390 22.211 1.00 33.43 312 VAL A N 1
ATOM 2086 C CA . VAL A 1 277 ? 21.111 -24.023 23.281 1.00 30.83 312 VAL A CA 1
ATOM 2087 C C . VAL A 1 277 ? 22.597 -23.984 22.962 1.00 34.78 312 VAL A C 1
ATOM 2088 O O . VAL A 1 277 ? 23.010 -24.423 21.892 1.00 33.98 312 VAL A O 1
ATOM 2092 N N . PRO A 1 278 ? 23.411 -23.458 23.892 1.00 33.92 313 PRO A N 1
ATOM 2093 C CA . PRO A 1 278 ? 24.853 -23.385 23.643 1.00 35.30 313 PRO A CA 1
ATOM 2094 C C . PRO A 1 278 ? 25.512 -24.760 23.657 1.00 36.21 313 PRO A C 1
ATOM 2095 O O . PRO A 1 278 ? 25.035 -25.687 24.317 1.00 34.50 313 PRO A O 1
ATOM 2099 N N . ASP A 1 279 ? 26.611 -24.870 22.920 1.00 38.29 314 ASP A N 1
ATOM 2100 C CA . ASP A 1 279 ? 27.402 -26.087 22.872 1.00 41.18 314 ASP A CA 1
ATOM 2101 C C . ASP A 1 279 ? 28.754 -25.813 23.524 1.00 37.82 314 ASP A C 1
ATOM 2102 O O . ASP A 1 279 ? 29.679 -25.343 22.863 1.00 40.29 314 ASP A O 1
ATOM 2107 N N . TYR A 1 280 ? 28.862 -26.091 24.822 1.00 37.20 315 TYR A N 1
ATOM 2108 C CA . TYR A 1 280 ? 30.084 -25.779 25.568 1.00 31.91 315 TYR A CA 1
ATOM 2109 C C . TYR A 1 280 ? 31.235 -26.694 25.165 1.00 34.30 315 TYR A C 1
ATOM 2110 O O . TYR A 1 280 ? 32.394 -26.303 25.219 1.00 34.67 315 TYR A O 1
ATOM 2119 N N . ALA A 1 281 ? 30.896 -27.904 24.737 1.00 40.41 316 ALA A N 1
ATOM 2120 C CA . ALA A 1 281 ? 31.891 -28.870 24.278 1.00 46.29 316 ALA A CA 1
ATOM 2121 C C . ALA A 1 281 ? 32.787 -28.309 23.169 1.00 40.49 316 ALA A C 1
ATOM 2122 O O . ALA A 1 281 ? 34.000 -28.498 23.195 1.00 43.52 316 ALA A O 1
ATOM 2124 N N . SER A 1 282 ? 32.187 -27.616 22.206 1.00 41.54 317 SER A N 1
ATOM 2125 C CA . SER A 1 282 ? 32.943 -27.030 21.103 1.00 43.18 317 SER A CA 1
ATOM 2126 C C . SER A 1 282 ? 33.499 -25.642 21.432 1.00 42.97 317 SER A C 1
ATOM 2127 O O . SER A 1 282 ? 33.859 -24.885 20.525 1.00 41.24 317 SER A O 1
ATOM 2130 N N . ASP A 1 283 ? 33.573 -25.325 22.728 1.00 41.17 318 ASP A N 1
ATOM 2131 C CA . ASP A 1 283 ? 34.122 -24.055 23.209 1.00 36.23 318 ASP A CA 1
ATOM 2132 C C . ASP A 1 283 ? 34.790 -24.224 24.576 1.00 38.54 318 ASP A C 1
ATOM 2133 O O . ASP A 1 283 ? 34.335 -23.657 25.568 1.00 37.18 318 ASP A O 1
ATOM 2138 N N . PRO A 1 284 ? 35.890 -24.988 24.632 1.00 38.19 319 PRO A N 1
ATOM 2139 C CA . PRO A 1 284 ? 36.509 -25.382 25.903 1.00 37.26 319 PRO A CA 1
ATOM 2140 C C . PRO A 1 284 ? 37.337 -24.278 26.550 1.00 35.36 319 PRO A C 1
ATOM 2141 O O . PRO A 1 284 ? 37.698 -24.394 27.719 1.00 35.49 319 PRO A O 1
ATOM 2145 N N . GLU A 1 285 ? 37.656 -23.228 25.804 1.00 34.07 320 GLU A N 1
ATOM 2146 C CA . GLU A 1 285 ? 38.397 -22.122 26.396 1.00 38.28 320 GLU A CA 1
ATOM 2147 C C . GLU A 1 285 ? 37.484 -20.934 26.682 1.00 32.75 320 GLU A C 1
ATOM 2148 O O . GLU A 1 285 ? 37.912 -19.920 27.231 1.00 32.62 320 GLU A O 1
ATOM 2154 N N . GLY A 1 286 ? 36.218 -21.070 26.312 1.00 33.28 321 GLY A N 1
ATOM 2155 C CA . GLY A 1 286 ? 35.247 -20.032 26.589 1.00 29.05 321 GLY A CA 1
ATOM 2156 C C . GLY A 1 286 ? 35.523 -18.755 25.833 1.00 29.26 321 GLY A C 1
ATOM 2157 O O . GLY A 1 286 ? 35.292 -17.653 26.346 1.00 28.10 321 GLY A O 1
ATOM 2158 N N . LYS A 1 287 ? 36.014 -18.900 24.605 1.00 31.25 322 LYS A N 1
ATOM 2159 C CA . LYS A 1 287 ? 36.176 -17.762 23.701 1.00 31.23 322 LYS A CA 1
ATOM 2160 C C . LYS A 1 287 ? 34.815 -17.211 23.289 1.00 29.95 322 LYS A C 1
ATOM 2161 O O . LYS A 1 287 ? 34.645 -16.001 23.147 1.00 27.32 322 LYS A O 1
ATOM 2167 N N . GLY A 1 288 ? 33.851 -18.109 23.089 1.00 26.59 323 GLY A N 1
ATOM 2168 C CA . GLY A 1 288 ? 32.508 -17.712 22.715 1.00 28.82 323 GLY A CA 1
ATOM 2169 C C . GLY A 1 288 ? 31.653 -17.318 23.907 1.00 25.78 323 GLY A C 1
ATOM 2170 O O . GLY A 1 288 ? 31.110 -16.210 23.959 1.00 25.25 323 GLY A O 1
ATOM 2171 N N . ILE A 1 289 ? 31.520 -18.240 24.854 1.00 23.09 324 ILE A N 1
ATOM 2172 C CA . ILE A 1 289 ? 30.850 -17.976 26.123 1.00 22.56 324 ILE A CA 1
ATOM 2173 C C . ILE A 1 289 ? 31.814 -18.217 27.291 1.00 22.70 324 ILE A C 1
ATOM 2174 O O . ILE A 1 289 ? 32.303 -19.336 27.494 1.00 21.83 324 ILE A O 1
ATOM 2179 N N . ALA A 1 290 ? 32.091 -17.166 28.057 1.00 19.10 325 ALA A N 1
ATOM 2180 C CA . ALA A 1 290 ? 33.164 -17.206 29.060 1.00 20.09 325 ALA A CA 1
ATOM 2181 C C . ALA A 1 290 ? 32.975 -18.261 30.152 1.00 20.29 325 ALA A C 1
ATOM 2182 O O . ALA A 1 290 ? 31.852 -18.539 30.593 1.00 18.41 325 ALA A O 1
ATOM 2184 N N . LEU A 1 291 ? 34.089 -18.838 30.591 1.00 17.51 326 LEU A N 1
ATOM 2185 C CA . LEU A 1 291 ? 34.071 -19.847 31.653 1.00 19.09 326 LEU A CA 1
ATOM 2186 C C . LEU A 1 291 ? 33.561 -19.309 32.989 1.00 16.11 326 LEU A C 1
ATOM 2187 O O . LEU A 1 291 ? 33.094 -20.077 33.823 1.00 16.89 326 LEU A O 1
ATOM 2192 N N . ASP A 1 292 ? 33.692 -18.001 33.206 1.00 17.33 327 ASP A N 1
ATOM 2193 C CA . ASP A 1 292 ? 33.127 -17.375 34.407 1.00 18.66 327 ASP A CA 1
ATOM 2194 C C . ASP A 1 292 ? 31.823 -16.619 34.139 1.00 15.68 327 ASP A C 1
ATOM 2195 O O . ASP A 1 292 ? 31.393 -15.819 34.974 1.00 14.49 327 ASP A O 1
ATOM 2200 N N . SER A 1 293 ? 31.208 -16.869 32.985 1.00 14.10 328 SER A N 1
ATOM 2201 C CA . SER A 1 293 ? 29.913 -16.264 32.672 1.00 14.70 328 SER A CA 1
ATOM 2202 C C . SER A 1 293 ? 28.835 -16.862 33.558 1.00 13.19 328 SER A C 1
ATOM 2203 O O . SER A 1 293 ? 28.933 -18.006 34.027 1.00 11.73 328 SER A O 1
ATOM 2206 N N . HIS A 1 294 ? 27.784 -16.083 33.763 1.00 14.31 329 HIS A N 1
ATOM 2207 C CA . HIS A 1 294 ? 26.705 -16.497 34.641 1.00 12.75 329 HIS A CA 1
ATOM 2208 C C . HIS A 1 294 ? 26.057 -17.805 34.173 1.00 12.83 329 HIS A C 1
ATOM 2209 O O . HIS A 1 294 ? 25.902 -18.735 34.960 1.00 12.67 329 HIS A O 1
ATOM 2216 N N . ILE A 1 295 ? 25.714 -17.906 32.896 1.00 11.29 330 ILE A N 1
ATOM 2217 C CA . ILE A 1 295 ? 24.944 -19.078 32.474 1.00 14.31 330 ILE A CA 1
ATOM 2218 C C . ILE A 1 295 ? 25.759 -20.365 32.377 1.00 14.21 330 ILE A C 1
ATOM 2219 O O . ILE A 1 295 ? 25.268 -21.439 32.700 1.00 13.76 330 ILE A O 1
ATOM 2224 N N . ARG A 1 296 ? 27.014 -20.240 31.959 1.00 14.30 331 ARG A N 1
ATOM 2225 C CA . ARG A 1 296 ? 27.897 -21.402 31.831 1.00 15.20 331 ARG A CA 1
ATOM 2226 C C . ARG A 1 296 ? 28.164 -22.056 33.188 1.00 14.72 331 ARG A C 1
ATOM 2227 O O . ARG A 1 296 ? 28.216 -23.287 33.299 1.00 16.35 331 ARG A O 1
ATOM 2235 N N . LEU A 1 297 ? 28.321 -21.232 34.225 1.00 13.40 332 LEU A N 1
ATOM 2236 C CA . LEU A 1 297 ? 28.483 -21.723 35.583 1.00 13.42 332 LEU A CA 1
ATOM 2237 C C . LEU A 1 297 ? 27.153 -22.221 36.170 1.00 15.01 332 LEU A C 1
ATOM 2238 O O . LEU A 1 297 ? 27.116 -23.248 36.862 1.00 15.01 332 LEU A O 1
ATOM 2243 N N . ALA A 1 298 ? 26.063 -21.497 35.908 1.00 12.37 333 ALA A N 1
ATOM 2244 C CA . ALA A 1 298 ? 24.771 -21.898 36.462 1.00 14.96 333 ALA A CA 1
ATOM 2245 C C . ALA A 1 298 ? 24.389 -23.245 35.884 1.00 13.68 333 ALA A C 1
ATOM 2246 O O . ALA A 1 298 ? 23.876 -24.099 36.579 1.00 14.53 333 ALA A O 1
ATOM 2248 N N . ASN A 1 299 ? 24.670 -23.430 34.604 1.00 16.37 334 ASN A N 1
ATOM 2249 C CA . ASN A 1 299 ? 24.296 -24.668 33.940 1.00 17.18 334 ASN A CA 1
ATOM 2250 C C . ASN A 1 299 ? 25.385 -25.098 32.975 1.00 16.18 334 ASN A C 1
ATOM 2251 O O . ASN A 1 299 ? 25.422 -24.650 31.831 1.00 18.47 334 ASN A O 1
ATOM 2256 N N . PRO A 1 300 ? 26.286 -25.967 33.446 1.00 17.17 335 PRO A N 1
ATOM 2257 C CA . PRO A 1 300 ? 27.385 -26.511 32.640 1.00 21.93 335 PRO A CA 1
ATOM 2258 C C . PRO A 1 300 ? 26.874 -27.379 31.470 1.00 23.87 335 PRO A C 1
ATOM 2259 O O . PRO A 1 300 ? 27.636 -27.669 30.547 1.00 24.05 335 PRO A O 1
ATOM 2263 N N . ARG A 1 301 ? 25.608 -27.789 31.529 1.00 21.65 336 ARG A N 1
ATOM 2264 C CA . ARG A 1 301 ? 24.983 -28.632 30.495 1.00 25.14 336 ARG A CA 1
ATOM 2265 C C . ARG A 1 301 ? 25.720 -29.957 30.234 1.00 27.31 336 ARG A C 1
ATOM 2266 O O . ARG A 1 301 ? 25.947 -30.356 29.090 1.00 29.54 336 ARG A O 1
ATOM 2274 N N . THR A 1 302 ? 26.083 -30.628 31.320 1.00 29.15 337 THR A N 1
ATOM 2275 C CA . THR A 1 302 ? 26.684 -31.956 31.263 1.00 33.09 337 THR A CA 1
ATOM 2276 C C . THR A 1 302 ? 25.669 -32.959 31.797 1.00 34.87 337 THR A C 1
ATOM 2277 O O . THR A 1 302 ? 24.683 -32.581 32.439 1.00 32.43 337 THR A O 1
ATOM 2281 N N . ALA A 1 303 ? 25.906 -34.242 31.544 1.00 38.30 338 ALA A N 1
ATOM 2282 C CA . ALA A 1 303 ? 24.984 -35.267 32.017 1.00 36.34 338 ALA A CA 1
ATOM 2283 C C . ALA A 1 303 ? 24.810 -35.155 33.521 1.00 34.52 338 ALA A C 1
ATOM 2284 O O . ALA A 1 303 ? 23.707 -35.322 34.041 1.00 38.78 338 ALA A O 1
ATOM 2286 N N . GLU A 1 304 ? 25.892 -34.842 34.221 1.00 32.82 339 GLU A N 1
ATOM 2287 C CA . GLU A 1 304 ? 25.854 -34.829 35.675 1.00 36.02 339 GLU A CA 1
ATOM 2288 C C . GLU A 1 304 ? 25.189 -33.582 36.273 1.00 34.66 339 GLU A C 1
ATOM 2289 O O . GLU A 1 304 ? 24.689 -33.618 37.399 1.00 35.11 339 GLU A O 1
ATOM 2295 N N . SER A 1 305 ? 25.172 -32.482 35.527 1.00 33.28 340 SER A N 1
ATOM 2296 C CA . SER A 1 305 ? 24.623 -31.242 36.070 1.00 28.33 340 SER A CA 1
ATOM 2297 C C . SER A 1 305 ? 23.092 -31.203 36.006 1.00 26.33 340 SER A C 1
ATOM 2298 O O . SER A 1 305 ? 22.458 -30.362 36.648 1.00 22.58 340 SER A O 1
ATOM 2301 N N . GLU A 1 306 ? 22.493 -32.118 35.246 1.00 28.14 341 GLU A N 1
ATOM 2302 C CA . GLU A 1 306 ? 21.039 -32.115 35.089 1.00 27.63 341 GLU A CA 1
ATOM 2303 C C . GLU A 1 306 ? 20.314 -32.309 36.424 1.00 24.37 341 GLU A C 1
ATOM 2304 O O . GLU A 1 306 ? 19.133 -31.983 36.549 1.00 23.65 341 GLU A O 1
ATOM 2310 N N . SER A 1 307 ? 21.018 -32.821 37.427 1.00 21.26 342 SER A N 1
ATOM 2311 C CA . SER A 1 307 ? 20.390 -33.009 38.726 1.00 22.57 342 SER A CA 1
ATOM 2312 C C . SER A 1 307 ? 20.233 -31.685 39.472 1.00 19.07 342 SER A C 1
ATOM 2313 O O . SER A 1 307 ? 19.567 -31.623 40.501 1.00 18.50 342 SER A O 1
ATOM 2316 N N . SER A 1 308 ? 20.839 -30.624 38.949 1.00 18.09 343 SER A N 1
ATOM 2317 C CA . SER A 1 308 ? 20.754 -29.334 39.619 1.00 19.01 343 SER A CA 1
ATOM 2318 C C . SER A 1 308 ? 19.739 -28.371 38.978 1.00 18.00 343 SER A C 1
ATOM 2319 O O . SER A 1 308 ? 19.667 -27.215 39.358 1.00 16.72 343 SER A O 1
ATOM 2322 N N . LEU A 1 309 ? 18.966 -28.843 38.005 1.00 18.65 344 LEU A N 1
ATOM 2323 C CA . LEU A 1 309 ? 17.903 -28.009 37.441 1.00 19.68 344 LEU A CA 1
ATOM 2324 C C . LEU A 1 309 ? 16.937 -27.546 38.540 1.00 16.69 344 LEU A C 1
ATOM 2325 O O . LEU A 1 309 ? 16.711 -28.248 39.528 1.00 13.48 344 LEU A O 1
ATOM 2338 N N . LEU A 1 311 ? 13.368 -24.538 39.193 1.00 13.18 346 LEU A N 1
ATOM 2339 C CA . LEU A 1 311 ? 12.436 -23.597 38.593 1.00 15.24 346 LEU A CA 1
ATOM 2340 C C . LEU A 1 311 ? 12.627 -22.230 39.247 1.00 15.66 346 LEU A C 1
ATOM 2341 O O . LEU A 1 311 ? 12.353 -22.069 40.432 1.00 12.21 346 LEU A O 1
ATOM 2346 N N . ARG A 1 312 ? 13.099 -21.254 38.473 1.00 13.66 347 ARG A N 1
ATOM 2347 C CA . ARG A 1 312 ? 13.234 -19.889 38.976 1.00 14.23 347 ARG A CA 1
ATOM 2348 C C . ARG A 1 312 ? 11.950 -19.096 38.741 1.00 15.03 347 ARG A C 1
ATOM 2349 O O . ARG A 1 312 ? 11.297 -19.231 37.702 1.00 14.21 347 ARG A O 1
ATOM 2357 N N . ARG A 1 313 ? 11.615 -18.247 39.698 1.00 10.95 348 ARG A N 1
ATOM 2358 C CA . ARG A 1 313 ? 10.392 -17.445 39.605 1.00 13.07 348 ARG A CA 1
ATOM 2359 C C . ARG A 1 313 ? 10.641 -16.080 40.236 1.00 14.30 348 ARG A C 1
ATOM 2360 O O . ARG A 1 313 ? 9.943 -15.677 41.176 1.00 14.00 348 ARG A O 1
ATOM 2368 N N . GLY A 1 314 ? 11.660 -15.392 39.734 1.00 14.74 349 GLY A N 1
ATOM 2369 C CA . GLY A 1 314 ? 12.150 -14.166 40.342 1.00 13.82 349 GLY A CA 1
ATOM 2370 C C . GLY A 1 314 ? 11.440 -12.911 39.860 1.00 14.06 349 GLY A C 1
ATOM 2371 O O . GLY A 1 314 ? 10.867 -12.897 38.765 1.00 14.49 349 GLY A O 1
ATOM 2372 N N . TYR A 1 315 ? 11.507 -11.851 40.670 1.00 11.95 350 TYR A N 1
ATOM 2373 C CA . TYR A 1 315 ? 10.885 -10.562 40.357 1.00 10.99 350 TYR A CA 1
ATOM 2374 C C . TYR A 1 315 ? 11.868 -9.409 40.540 1.00 12.01 350 TYR A C 1
ATOM 2375 O O . TYR A 1 315 ? 12.767 -9.482 41.358 1.00 12.96 350 TYR A O 1
ATOM 2384 N N . SER A 1 316 ? 11.662 -8.325 39.808 1.00 13.34 351 SER A N 1
ATOM 2385 C CA . SER A 1 316 ? 12.493 -7.136 39.971 1.00 13.00 351 SER A CA 1
ATOM 2386 C C . SER A 1 316 ? 12.031 -6.382 41.202 1.00 11.19 351 SER A C 1
ATOM 2387 O O . SER A 1 316 ? 10.880 -6.495 41.584 1.00 12.26 351 SER A O 1
ATOM 2390 N N . TYR A 1 317 ? 12.921 -5.625 41.838 1.00 11.09 352 TYR A N 1
ATOM 2391 C CA . TYR A 1 317 ? 12.473 -4.662 42.855 1.00 12.14 352 TYR A CA 1
ATOM 2392 C C . TYR A 1 317 ? 13.132 -3.303 42.697 1.00 11.30 352 TYR A C 1
ATOM 2393 O O . TYR A 1 317 ? 14.231 -3.180 42.168 1.00 10.26 352 TYR A O 1
ATOM 2402 N N . SER A 1 318 ? 12.433 -2.272 43.149 1.00 14.22 353 SER A N 1
ATOM 2403 C CA . SER A 1 318 ? 12.964 -0.915 43.108 1.00 14.54 353 SER A CA 1
ATOM 2404 C C . SER A 1 318 ? 12.478 -0.179 44.357 1.00 18.23 353 SER A C 1
ATOM 2405 O O . SER A 1 318 ? 11.278 -0.133 44.618 1.00 19.94 353 SER A O 1
ATOM 2408 N N . LEU A 1 319 ? 13.400 0.356 45.155 1.00 16.64 354 LEU A N 1
ATOM 2409 C CA . LEU A 1 319 ? 13.024 1.018 46.409 1.00 15.59 354 LEU A CA 1
ATOM 2410 C C . LEU A 1 319 ? 13.336 2.513 46.351 1.00 18.93 354 LEU A C 1
ATOM 2411 O O . LEU A 1 319 ? 12.795 3.247 45.517 1.00 22.38 354 LEU A O 1
ATOM 2416 N N . GLY A 1 320 ? 14.215 2.960 47.233 1.00 19.00 355 GLY A N 1
ATOM 2417 C CA . GLY A 1 320 ? 14.687 4.330 47.206 1.00 15.84 355 GLY A CA 1
ATOM 2418 C C . GLY A 1 320 ? 16.148 4.381 46.778 1.00 18.02 355 GLY A C 1
ATOM 2419 O O . GLY A 1 320 ? 16.493 3.965 45.677 1.00 20.02 355 GLY A O 1
ATOM 2420 N N . VAL A 1 321 ? 17.007 4.902 47.645 1.00 16.52 356 VAL A N 1
ATOM 2421 C CA . VAL A 1 321 ? 18.435 4.958 47.364 1.00 15.94 356 VAL A CA 1
ATOM 2422 C C . VAL A 1 321 ? 19.201 4.164 48.417 1.00 17.87 356 VAL A C 1
ATOM 2423 O O . VAL A 1 321 ? 18.657 3.838 49.474 1.00 16.42 356 VAL A O 1
ATOM 2427 N N . THR A 1 322 ? 20.456 3.837 48.126 1.00 15.83 357 THR A N 1
ATOM 2428 C CA . THR A 1 322 ? 21.274 3.105 49.078 1.00 17.20 357 THR A CA 1
ATOM 2429 C C . THR A 1 322 ? 21.903 4.121 50.042 1.00 20.69 357 THR A C 1
ATOM 2430 O O . THR A 1 322 ? 21.612 5.313 49.969 1.00 19.89 357 THR A O 1
ATOM 2434 N N . ASN A 1 323 ? 22.783 3.669 50.926 1.00 20.82 358 ASN A N 1
ATOM 2435 C CA . ASN A 1 323 ? 23.472 4.613 51.818 1.00 22.90 358 ASN A CA 1
ATOM 2436 C C . ASN A 1 323 ? 24.501 5.483 51.092 1.00 23.55 358 ASN A C 1
ATOM 2437 O O . ASN A 1 323 ? 24.982 6.468 51.652 1.00 23.18 358 ASN A O 1
ATOM 2442 N N . SER A 1 324 ? 24.848 5.122 49.857 1.00 19.83 359 SER A N 1
ATOM 2443 C CA . SER A 1 324 ? 25.733 5.965 49.049 1.00 20.88 359 SER A CA 1
ATOM 2444 C C . SER A 1 324 ? 24.960 6.843 48.064 1.00 22.63 359 SER A C 1
ATOM 2445 O O . SER A 1 324 ? 25.544 7.426 47.146 1.00 21.82 359 SER A O 1
ATOM 2448 N N . GLY A 1 325 ? 23.649 6.923 48.248 1.00 18.28 360 GLY A N 1
ATOM 2449 C CA . GLY A 1 325 ? 22.828 7.756 47.391 1.00 22.72 360 GLY A CA 1
ATOM 2450 C C . GLY A 1 325 ? 22.725 7.209 45.980 1.00 22.03 360 GLY A C 1
ATOM 2451 O O . GLY A 1 325 ? 22.434 7.941 45.035 1.00 19.74 360 GLY A O 1
ATOM 2452 N N . GLN A 1 326 ? 22.965 5.913 45.835 1.00 19.05 361 GLN A N 1
ATOM 2453 C CA . GLN A 1 326 ? 22.789 5.282 44.536 1.00 20.97 361 GLN A CA 1
ATOM 2454 C C . GLN A 1 326 ? 21.475 4.523 44.475 1.00 17.36 361 GLN A C 1
ATOM 2455 O O . GLN A 1 326 ? 20.843 4.281 45.499 1.00 14.73 361 GLN A O 1
ATOM 2461 N N . LEU A 1 327 ? 21.035 4.174 43.273 1.00 15.74 362 LEU A N 1
ATOM 2462 C CA . LEU A 1 327 ? 19.691 3.633 43.145 1.00 16.51 362 LEU A CA 1
ATOM 2463 C C . LEU A 1 327 ? 19.583 2.274 43.833 1.00 14.87 362 LEU A C 1
ATOM 2464 O O . LEU A 1 327 ? 20.437 1.417 43.645 1.00 15.69 362 LEU A O 1
ATOM 2469 N N . ASP A 1 328 ? 18.538 2.081 44.632 1.00 12.47 363 ASP A N 1
ATOM 2470 C CA . ASP A 1 328 ? 18.293 0.775 45.247 1.00 15.96 363 ASP A CA 1
ATOM 2471 C C . ASP A 1 328 ? 17.320 -0.063 44.411 1.00 15.63 363 ASP A C 1
ATOM 2472 O O . ASP A 1 328 ? 16.104 0.103 44.513 1.00 15.29 363 ASP A O 1
ATOM 2485 N N . GLY A 1 330 ? 16.928 -4.164 42.298 1.00 11.11 365 GLY A N 1
ATOM 2486 C CA . GLY A 1 330 ? 17.516 -5.481 42.160 1.00 12.13 365 GLY A CA 1
ATOM 2487 C C . GLY A 1 330 ? 16.567 -6.605 41.824 1.00 12.12 365 GLY A C 1
ATOM 2488 O O . GLY A 1 330 ? 15.600 -6.442 41.069 1.00 11.56 365 GLY A O 1
ATOM 2489 N N . LEU A 1 331 ? 16.864 -7.754 42.412 1.00 10.73 366 LEU A N 1
ATOM 2490 C CA . LEU A 1 331 ? 16.181 -8.989 42.139 1.00 10.52 366 LEU A CA 1
ATOM 2491 C C . LEU A 1 331 ? 15.688 -9.611 43.429 1.00 11.74 366 LEU A C 1
ATOM 2492 O O . LEU A 1 331 ? 16.459 -9.786 44.380 1.00 12.98 366 LEU A O 1
ATOM 2497 N N . LEU A 1 332 ? 14.403 -9.943 43.472 1.00 10.14 367 LEU A N 1
ATOM 2498 C CA . LEU A 1 332 ? 13.906 -10.891 44.448 1.00 9.56 367 LEU A CA 1
ATOM 2499 C C . LEU A 1 332 ? 13.991 -12.264 43.769 1.00 12.08 367 LEU A C 1
ATOM 2500 O O . LEU A 1 332 ? 13.120 -12.646 42.990 1.00 12.07 367 LEU A O 1
ATOM 2505 N N . PHE A 1 333 ? 15.095 -12.963 44.005 1.00 12.70 368 PHE A N 1
ATOM 2506 C CA . PHE A 1 333 ? 15.319 -14.269 43.403 1.00 13.60 368 PHE A CA 1
ATOM 2507 C C . PHE A 1 333 ? 14.557 -15.298 44.233 1.00 12.52 368 PHE A C 1
ATOM 2508 O O . PHE A 1 333 ? 14.686 -15.334 45.453 1.00 13.56 368 PHE A O 1
ATOM 2516 N N . VAL A 1 334 ? 13.733 -16.106 43.575 1.00 11.40 369 VAL A N 1
ATOM 2517 C CA . VAL A 1 334 ? 13.032 -17.197 44.237 1.00 10.63 369 VAL A CA 1
ATOM 2518 C C . VAL A 1 334 ? 13.189 -18.435 43.367 1.00 12.53 369 VAL A C 1
ATOM 2519 O O . VAL A 1 334 ? 13.036 -18.364 42.153 1.00 16.11 369 VAL A O 1
ATOM 2523 N N . CYS A 1 335 ? 13.523 -19.566 43.956 1.00 9.28 370 CYS A N 1
ATOM 2524 C CA . CYS A 1 335 ? 13.581 -20.762 43.140 1.00 12.33 370 CYS A CA 1
ATOM 2525 C C . CYS A 1 335 ? 13.033 -21.940 43.912 1.00 13.81 370 CYS A C 1
ATOM 2526 O O . CYS A 1 335 ? 13.113 -21.986 45.142 1.00 12.50 370 CYS A O 1
ATOM 2529 N N . TYR A 1 336 ? 12.444 -22.873 43.171 1.00 11.78 371 TYR A N 1
ATOM 2530 C CA . TYR A 1 336 ? 11.875 -24.090 43.735 1.00 11.45 371 TYR A CA 1
ATOM 2531 C C . TYR A 1 336 ? 12.575 -25.329 43.179 1.00 11.29 371 TYR A C 1
ATOM 2532 O O . TYR A 1 336 ? 12.907 -25.365 42.006 1.00 12.51 371 TYR A O 1
ATOM 2541 N N . GLN A 1 337 ? 12.775 -26.334 44.021 1.00 13.39 372 GLN A N 1
ATOM 2542 C CA . GLN A 1 337 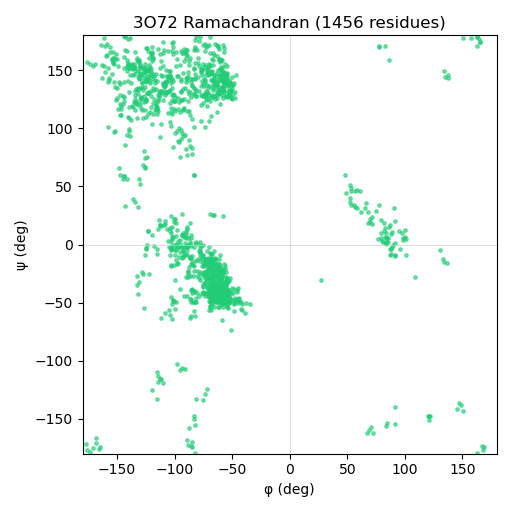? 13.489 -27.553 43.613 1.00 15.59 372 GLN A CA 1
ATOM 2543 C C . GLN A 1 337 ? 13.133 -28.718 44.520 1.00 14.75 372 GLN A C 1
ATOM 2544 O O . GLN A 1 337 ? 12.820 -28.526 45.687 1.00 16.14 372 GLN A O 1
ATOM 2550 N N . HIS A 1 338 ? 13.196 -29.944 43.998 1.00 18.19 373 HIS A N 1
ATOM 2551 C CA . HIS A 1 338 ? 12.866 -31.104 44.823 1.00 16.28 373 HIS A CA 1
ATOM 2552 C C . HIS A 1 338 ? 13.858 -31.324 45.960 1.00 18.91 373 HIS A C 1
ATOM 2553 O O . HIS A 1 338 ? 13.539 -31.975 46.952 1.00 18.82 373 HIS A O 1
ATOM 2560 N N . ASP A 1 339 ? 15.064 -30.780 45.829 1.00 18.00 374 ASP A N 1
ATOM 2561 C CA . ASP A 1 339 ? 16.070 -30.980 46.860 1.00 17.50 374 ASP A CA 1
ATOM 2562 C C . ASP A 1 339 ? 16.974 -29.748 46.988 1.00 16.13 374 ASP A C 1
ATOM 2563 O O . ASP A 1 339 ? 17.693 -29.419 46.051 1.00 15.32 374 ASP A O 1
ATOM 2568 N N . LEU A 1 340 ? 16.946 -29.081 48.145 1.00 14.93 375 LEU A N 1
ATOM 2569 C CA . LEU A 1 340 ? 17.723 -27.842 48.324 1.00 16.20 375 LEU A CA 1
ATOM 2570 C C . LEU A 1 340 ? 19.229 -28.021 48.072 1.00 17.32 375 LEU A C 1
ATOM 2571 O O . LEU A 1 340 ? 19.877 -27.136 47.519 1.00 14.15 375 LEU A O 1
ATOM 2576 N N . GLU A 1 341 ? 19.797 -29.152 48.487 1.00 18.39 376 GLU A N 1
ATOM 2577 C CA . GLU A 1 341 ? 21.241 -29.352 48.293 1.00 16.91 376 GLU A CA 1
ATOM 2578 C C . GLU A 1 341 ? 21.577 -29.579 46.822 1.00 16.75 376 GLU A C 1
ATOM 2579 O O . GLU A 1 341 ? 22.522 -28.996 46.297 1.00 19.25 376 GLU A O 1
ATOM 2585 N N . LYS A 1 342 ? 20.787 -30.403 46.138 1.00 16.62 377 LYS A N 1
ATOM 2586 C CA . LYS A 1 342 ? 21.068 -30.690 44.740 1.00 16.23 377 LYS A CA 1
ATOM 2587 C C . LYS A 1 342 ? 20.769 -29.515 43.817 1.00 15.76 377 LYS A C 1
ATOM 2588 O O . LYS A 1 342 ? 21.358 -29.413 42.747 1.00 15.65 377 LYS A O 1
ATOM 2594 N N . GLY A 1 343 ? 19.832 -28.653 44.221 1.00 17.12 378 GLY A N 1
ATOM 2595 C CA . GLY A 1 343 ? 19.449 -27.491 43.433 1.00 15.17 378 GLY A CA 1
ATOM 2596 C C . GLY A 1 343 ? 20.271 -26.271 43.809 1.00 16.84 378 GLY A C 1
ATOM 2597 O O . GLY A 1 343 ? 21.459 -26.215 43.508 1.00 16.12 378 GLY A O 1
ATOM 2598 N N . PHE A 1 344 ? 19.642 -25.320 44.504 1.00 14.53 379 PHE A N 1
ATOM 2599 C CA . PHE A 1 344 ? 20.271 -24.046 44.855 1.00 14.61 379 PHE A CA 1
ATOM 2600 C C . PHE A 1 344 ? 21.669 -24.150 45.461 1.00 15.08 379 PHE A C 1
ATOM 2601 O O . PHE A 1 344 ? 22.573 -23.435 45.039 1.00 13.59 379 PHE A O 1
ATOM 2609 N N . LEU A 1 345 ? 21.851 -24.980 46.482 1.00 11.15 380 LEU A N 1
ATOM 2610 C CA . LEU A 1 345 ? 23.178 -25.028 47.100 1.00 16.59 380 LEU A CA 1
ATOM 2611 C C . LEU A 1 345 ? 24.278 -25.417 46.110 1.00 14.58 380 LEU A C 1
ATOM 2612 O O . LEU A 1 345 ? 25.357 -24.838 46.117 1.00 16.16 380 LEU A O 1
ATOM 2617 N N . THR A 1 346 ? 23.996 -26.374 45.238 1.00 15.96 381 THR A N 1
ATOM 2618 C CA . THR A 1 346 ? 24.961 -26.792 44.228 1.00 17.12 381 THR A CA 1
ATOM 2619 C C . THR A 1 346 ? 25.225 -25.717 43.183 1.00 17.23 381 THR A C 1
ATOM 2620 O O . THR A 1 346 ? 26.378 -25.456 42.813 1.00 15.36 381 THR A O 1
ATOM 2624 N N . VAL A 1 347 ? 24.157 -25.099 42.698 1.00 12.74 382 VAL A N 1
ATOM 2625 C CA . VAL A 1 347 ? 24.281 -24.089 41.657 1.00 13.06 382 VAL A CA 1
ATOM 2626 C C . VAL A 1 347 ? 25.049 -22.864 42.174 1.00 14.42 382 VAL A C 1
ATOM 2627 O O . VAL A 1 347 ? 25.948 -22.358 41.500 1.00 13.89 382 VAL A O 1
ATOM 2631 N N . GLN A 1 348 ? 24.705 -22.393 43.371 1.00 13.35 383 GLN A N 1
ATOM 2632 C CA . GLN A 1 348 ? 25.380 -21.211 43.889 1.00 13.06 383 GLN A CA 1
ATOM 2633 C C . GLN A 1 348 ? 26.856 -21.527 44.182 1.00 15.78 383 GLN A C 1
ATOM 2634 O O . GLN A 1 348 ? 27.744 -20.678 44.032 1.00 14.21 383 GLN A O 1
ATOM 2640 N N . LYS A 1 349 ? 27.133 -22.761 44.567 1.00 14.75 384 LYS A N 1
ATOM 2641 C CA . LYS A 1 349 ? 28.523 -23.119 44.804 1.00 17.10 384 LYS A CA 1
ATOM 2642 C C . LYS A 1 349 ? 29.293 -22.983 43.493 1.00 16.04 384 LYS A C 1
ATOM 2643 O O . LYS A 1 349 ? 30.412 -22.475 43.483 1.00 16.97 384 LYS A O 1
ATOM 2649 N N . ARG A 1 350 ? 28.686 -23.406 42.383 1.00 14.02 385 ARG A N 1
ATOM 2650 C CA . ARG A 1 350 ? 29.291 -23.201 41.070 1.00 16.32 385 ARG A CA 1
ATOM 2651 C C . ARG A 1 350 ? 29.443 -21.718 40.720 1.00 15.25 385 ARG A C 1
ATOM 2652 O O . ARG A 1 350 ? 30.440 -21.305 40.131 1.00 14.46 385 ARG A O 1
ATOM 2660 N N . LEU A 1 351 ? 28.442 -20.921 41.082 1.00 13.87 386 LEU A N 1
ATOM 2661 C CA . LEU A 1 351 ? 28.456 -19.487 40.788 1.00 15.02 386 LEU A CA 1
ATOM 2662 C C . LEU A 1 351 ? 29.464 -18.665 41.608 1.00 14.05 386 LEU A C 1
ATOM 2663 O O . LEU A 1 351 ? 29.816 -17.568 41.197 1.00 12.51 386 LEU A O 1
ATOM 2668 N N . ASN A 1 352 ? 29.891 -19.162 42.770 1.00 12.45 387 ASN A N 1
ATOM 2669 C CA . ASN A 1 352 ? 30.848 -18.408 43.581 1.00 15.65 387 ASN A CA 1
ATOM 2670 C C . ASN A 1 352 ? 32.022 -17.967 42.714 1.00 17.51 387 ASN A C 1
ATOM 2671 O O . ASN A 1 352 ? 32.630 -18.795 42.028 1.00 16.34 387 ASN A O 1
ATOM 2676 N N . GLY A 1 353 ? 32.299 -16.666 42.694 1.00 14.34 388 GLY A N 1
ATOM 2677 C CA . GLY A 1 353 ? 33.451 -16.168 41.965 1.00 14.10 388 GLY A CA 1
ATOM 2678 C C . GLY A 1 353 ? 33.133 -15.774 40.532 1.00 14.60 388 GLY A C 1
ATOM 2679 O O . GLY A 1 353 ? 34.019 -15.372 39.786 1.00 13.16 388 GLY A O 1
ATOM 2680 N N . GLU A 1 354 ? 31.868 -15.895 40.135 1.00 12.17 389 GLU A N 1
ATOM 2681 C CA . GLU A 1 354 ? 31.466 -15.531 38.772 1.00 14.54 389 GLU A CA 1
ATOM 2682 C C . GLU A 1 354 ? 31.737 -14.059 38.483 1.00 12.43 389 GLU A C 1
ATOM 2683 O O . GLU A 1 354 ? 31.826 -13.236 39.392 1.00 12.39 389 GLU A O 1
ATOM 2689 N N . ALA A 1 355 ? 31.830 -13.728 37.205 1.00 11.07 390 ALA A N 1
ATOM 2690 C CA . ALA A 1 355 ? 32.156 -12.363 36.797 1.00 13.63 390 ALA A CA 1
ATOM 2691 C C . ALA A 1 355 ? 31.130 -11.334 37.289 1.00 13.34 390 ALA A C 1
ATOM 2692 O O . ALA A 1 355 ? 31.473 -10.178 37.568 1.00 12.89 390 ALA A O 1
ATOM 2694 N N . LEU A 1 356 ? 29.873 -11.758 37.403 1.00 12.25 391 LEU A N 1
ATOM 2695 C CA . LEU A 1 356 ? 28.800 -10.867 37.852 1.00 11.94 391 LEU A CA 1
ATOM 2696 C C . LEU A 1 356 ? 28.982 -10.294 39.262 1.00 12.79 391 LEU A C 1
ATOM 2697 O O . LEU A 1 356 ? 28.395 -9.260 39.605 1.00 12.77 391 LEU A O 1
ATOM 2702 N N . GLU A 1 357 ? 29.783 -10.960 40.090 1.00 12.44 392 GLU A N 1
ATOM 2703 C CA . GLU A 1 357 ? 29.774 -10.671 41.522 1.00 12.11 392 GLU A CA 1
ATOM 2704 C C . GLU A 1 357 ? 29.979 -9.217 41.920 1.00 13.16 392 GLU A C 1
ATOM 2705 O O . GLU A 1 357 ? 29.282 -8.725 42.802 1.00 12.82 392 GLU A O 1
ATOM 2711 N N . GLU A 1 358 ? 30.912 -8.528 41.278 1.00 9.44 393 GLU A N 1
ATOM 2712 C CA . GLU A 1 358 ? 31.204 -7.158 41.677 1.00 16.72 393 GLU A CA 1
ATOM 2713 C C . GLU A 1 358 ? 30.014 -6.239 41.417 1.00 14.39 393 GLU A C 1
ATOM 2714 O O . GLU A 1 358 ? 29.946 -5.145 41.972 1.00 12.81 393 GLU A O 1
ATOM 2720 N N . TYR A 1 359 ? 29.075 -6.697 40.597 1.00 11.74 394 TYR A N 1
ATOM 2721 C CA . TYR A 1 359 ? 27.886 -5.889 40.271 1.00 14.29 394 TYR A CA 1
ATOM 2722 C C . TYR A 1 359 ? 26.659 -6.120 41.160 1.00 12.67 394 TYR A C 1
ATOM 2723 O O . TYR A 1 359 ? 25.676 -5.364 41.060 1.00 12.08 394 TYR A O 1
ATOM 2732 N N . VAL A 1 360 ? 26.690 -7.166 41.993 1.00 11.62 395 VAL A N 1
ATOM 2733 C CA . VAL A 1 360 ? 25.512 -7.542 42.770 1.00 10.85 395 VAL A CA 1
ATOM 2734 C C . VAL A 1 360 ? 25.842 -7.739 44.248 1.00 13.03 395 VAL A C 1
ATOM 2735 O O . VAL A 1 360 ? 26.988 -8.019 44.619 1.00 11.40 395 VAL A O 1
ATOM 2739 N N . LYS A 1 361 ? 24.835 -7.576 45.097 1.00 9.02 396 LYS A N 1
ATOM 2740 C CA . LYS A 1 361 ? 25.058 -7.649 46.527 1.00 11.80 396 LYS A CA 1
ATOM 2741 C C . LYS A 1 361 ? 23.907 -8.396 47.192 1.00 11.01 396 LYS A C 1
ATOM 2742 O O . LYS A 1 361 ? 22.831 -7.830 47.375 1.00 10.02 396 LYS A O 1
ATOM 2748 N N . PRO A 1 362 ? 24.112 -9.696 47.489 1.00 9.09 397 PRO A N 1
ATOM 2749 C CA . PRO A 1 362 ? 23.088 -10.441 48.221 1.00 9.74 397 PRO A CA 1
ATOM 2750 C C . PRO A 1 362 ? 23.032 -9.904 49.634 1.00 10.60 397 PRO A C 1
ATOM 2751 O O . PRO A 1 362 ? 24.068 -9.860 50.311 1.00 11.27 397 PRO A O 1
ATOM 2755 N N . ILE A 1 363 ? 21.847 -9.466 50.050 1.00 9.89 398 ILE A N 1
ATOM 2756 C CA . ILE A 1 363 ? 21.662 -8.865 51.370 1.00 10.16 398 ILE A CA 1
ATOM 2757 C C . ILE A 1 363 ? 20.584 -9.534 52.232 1.00 11.10 398 ILE A C 1
ATOM 2758 O O . ILE A 1 363 ? 20.386 -9.151 53.391 1.00 11.29 398 ILE A O 1
ATOM 2763 N N . GLY A 1 364 ? 19.881 -10.524 51.687 1.00 11.14 399 GLY A N 1
ATOM 2764 C CA . GLY A 1 364 ? 18.772 -11.107 52.424 1.00 10.26 399 GLY A CA 1
ATOM 2765 C C . GLY A 1 364 ? 18.156 -12.329 51.772 1.00 11.46 399 GLY A C 1
ATOM 2766 O O . GLY A 1 364 ? 18.599 -12.772 50.713 1.00 10.59 399 GLY A O 1
ATOM 2767 N N . GLY A 1 365 ? 17.121 -12.862 52.412 1.00 11.62 400 GLY A N 1
ATOM 2768 C CA . GLY A 1 365 ? 16.428 -14.037 51.914 1.00 10.02 400 GLY A CA 1
ATOM 2769 C C . GLY A 1 365 ? 16.472 -15.175 52.918 1.00 10.60 400 GLY A C 1
ATOM 2770 O O . GLY A 1 365 ? 16.542 -14.951 54.110 1.00 12.26 400 GLY A O 1
ATOM 2771 N N . GLY A 1 366 ? 16.432 -16.409 52.437 1.00 11.35 401 GLY A N 1
ATOM 2772 C CA . GLY A 1 366 ? 16.529 -17.547 53.336 1.00 11.72 401 GLY A CA 1
ATOM 2773 C C . GLY A 1 366 ? 16.048 -18.822 52.677 1.00 10.86 401 GLY A C 1
ATOM 2774 O O . GLY A 1 366 ? 15.637 -18.803 51.511 1.00 10.20 401 GLY A O 1
ATOM 2775 N N . TYR A 1 367 ? 16.119 -19.929 53.410 1.00 9.68 402 TYR A N 1
ATOM 2776 C CA . TYR A 1 367 ? 15.680 -21.197 52.867 1.00 11.79 402 TYR A CA 1
ATOM 2777 C C . TYR A 1 367 ? 14.404 -21.616 53.572 1.00 11.47 402 TYR A C 1
ATOM 2778 O O . TYR A 1 367 ? 14.284 -21.486 54.795 1.00 10.83 402 TYR A O 1
ATOM 2787 N N . PHE A 1 368 ? 13.455 -22.122 52.793 1.00 12.64 403 PHE A N 1
ATOM 2788 C CA . PHE A 1 368 ? 12.186 -22.540 53.366 1.00 13.60 403 PHE A CA 1
ATOM 2789 C C . PHE A 1 368 ? 11.721 -23.815 52.680 1.00 10.02 403 PHE A C 1
ATOM 2790 O O . PHE A 1 368 ? 12.241 -24.197 51.634 1.00 9.93 403 PHE A O 1
ATOM 2798 N N . PHE A 1 369 ? 10.725 -24.464 53.269 1.00 12.11 404 PHE A N 1
ATOM 2799 C CA . PHE A 1 369 ? 10.075 -25.554 52.566 1.00 11.51 404 PHE A CA 1
ATOM 2800 C C . PHE A 1 369 ? 8.614 -25.212 52.286 1.00 11.71 404 PHE A C 1
ATOM 2801 O O . PHE A 1 369 ? 7.835 -25.030 53.220 1.00 14.30 404 PHE A O 1
ATOM 2809 N N . ALA A 1 370 ? 8.263 -25.120 51.008 1.00 12.37 405 ALA A N 1
ATOM 2810 C CA . ALA A 1 370 ? 6.895 -24.823 50.593 1.00 13.40 405 ALA A CA 1
ATOM 2811 C C . ALA A 1 370 ? 6.037 -26.056 50.841 1.00 16.52 405 ALA A C 1
ATOM 2812 O O . ALA A 1 370 ? 6.345 -27.151 50.368 1.00 14.68 405 ALA A O 1
ATOM 2814 N N . LEU A 1 371 ? 4.974 -25.877 51.601 1.00 13.84 406 LEU A N 1
ATOM 2815 C CA . LEU A 1 371 ? 4.183 -27.016 52.043 1.00 16.02 406 LEU A CA 1
ATOM 2816 C C . LEU A 1 371 ? 3.462 -27.691 50.887 1.00 14.32 406 LEU A C 1
ATOM 2817 O O . LEU A 1 371 ? 3.270 -27.099 49.809 1.00 14.31 406 LEU A O 1
ATOM 2822 N N . PRO A 1 372 ? 3.060 -28.952 51.089 1.00 16.07 407 PRO A N 1
ATOM 2823 C CA . PRO A 1 372 ? 2.202 -29.544 50.062 1.00 15.87 407 PRO A CA 1
ATOM 2824 C C . PRO A 1 372 ? 0.870 -28.791 49.931 1.00 15.95 407 PRO A C 1
ATOM 2825 O O . PRO A 1 372 ? 0.556 -27.936 50.755 1.00 14.20 407 PRO A O 1
ATOM 2829 N N . GLY A 1 373 ? 0.095 -29.112 48.902 1.00 17.72 408 GLY A N 1
ATOM 2830 C CA . GLY A 1 373 ? -1.229 -28.529 48.729 1.00 16.62 408 GLY A CA 1
ATOM 2831 C C . GLY A 1 373 ? -2.264 -28.823 49.809 1.00 18.35 408 GLY A C 1
ATOM 2832 O O . GLY A 1 373 ? -2.113 -29.736 50.602 1.00 20.94 408 GLY A O 1
ATOM 2833 N N . VAL A 1 374 ? -3.323 -28.023 49.842 1.00 20.38 409 VAL A N 1
ATOM 2834 C CA . VAL A 1 374 ? -4.478 -28.304 50.682 1.00 21.69 409 VAL A CA 1
ATOM 2835 C C . VAL A 1 374 ? -5.578 -28.918 49.808 1.00 21.10 409 VAL A C 1
ATOM 2836 O O . VAL A 1 374 ? -5.976 -28.348 48.795 1.00 21.35 409 VAL A O 1
ATOM 2840 N N . LYS A 1 375 ? -6.039 -30.101 50.183 1.00 21.85 410 LYS A N 1
ATOM 2841 C CA . LYS A 1 375 ? -6.922 -30.870 49.309 1.00 27.53 410 LYS A CA 1
ATOM 2842 C C . LYS A 1 375 ? -8.312 -30.248 49.104 1.00 24.51 410 LYS A C 1
ATOM 2843 O O . LYS A 1 375 ? -8.813 -30.196 47.986 1.00 27.69 410 LYS A O 1
ATOM 2849 N N . ASP A 1 376 ? -8.927 -29.782 50.183 1.00 25.89 411 ASP A N 1
ATOM 2850 C CA . ASP A 1 376 ? -10.238 -29.140 50.106 1.00 26.05 411 ASP A CA 1
ATOM 2851 C C . ASP A 1 376 ? -10.534 -28.409 51.410 1.00 26.25 411 ASP A C 1
ATOM 2852 O O . ASP A 1 376 ? -9.686 -28.372 52.305 1.00 24.28 411 ASP A O 1
ATOM 2857 N N . ALA A 1 377 ? -11.738 -27.839 51.528 1.00 28.84 412 ALA A N 1
ATOM 2858 C CA . ALA A 1 377 ? -12.088 -27.002 52.684 1.00 25.29 412 ALA A CA 1
ATOM 2859 C C . ALA A 1 377 ? -12.036 -27.722 54.028 1.00 26.85 412 ALA A C 1
ATOM 2860 O O . ALA A 1 377 ? -11.992 -27.082 55.073 1.00 25.57 412 ALA A O 1
ATOM 2862 N N . ASN A 1 378 ? -12.035 -29.052 54.007 1.00 30.58 413 ASN A N 1
ATOM 2863 C CA . ASN A 1 378 ? -11.920 -29.830 55.242 1.00 28.31 413 ASN A CA 1
ATOM 2864 C C . ASN A 1 378 ? -10.466 -30.067 55.641 1.00 26.39 413 ASN A C 1
ATOM 2865 O O . ASN A 1 378 ? -10.172 -30.518 56.747 1.00 28.86 413 ASN A O 1
ATOM 2870 N N . ASP A 1 379 ? -9.562 -29.763 54.722 1.00 27.49 414 ASP A N 1
ATOM 2871 C CA . ASP A 1 379 ? -8.137 -29.903 54.971 1.00 24.42 414 ASP A CA 1
ATOM 2872 C C . ASP A 1 379 ? -7.569 -28.514 55.273 1.00 23.86 414 ASP A C 1
ATOM 2873 O O . ASP A 1 379 ? -8.271 -27.510 55.112 1.00 24.22 414 ASP A O 1
ATOM 2878 N N . TYR A 1 380 ? -6.318 -28.455 55.727 1.00 19.89 415 TYR A N 1
ATOM 2879 C CA . TYR A 1 380 ? -5.662 -27.174 55.955 1.00 20.62 415 TYR A CA 1
ATOM 2880 C C . TYR A 1 380 ? -4.150 -27.270 55.718 1.00 22.60 415 TYR A C 1
ATOM 2881 O O . TYR A 1 380 ? -3.552 -28.345 55.835 1.00 22.05 415 TYR A O 1
ATOM 2890 N N . LEU A 1 381 ? -3.538 -26.149 55.362 1.00 20.24 416 LEU A N 1
ATOM 2891 C CA . LEU A 1 381 ? -2.093 -26.111 55.176 1.00 19.78 416 LEU A CA 1
ATOM 2892 C C . LEU A 1 381 ? -1.387 -26.673 56.393 1.00 15.92 416 LEU A C 1
ATOM 2893 O O . LEU A 1 381 ? -1.716 -26.334 57.523 1.00 20.35 416 LEU A O 1
ATOM 2898 N N . GLY A 1 382 ? -0.434 -27.557 56.151 1.00 20.48 417 GLY A N 1
ATOM 2899 C CA . GLY A 1 382 ? 0.379 -28.117 57.211 1.00 19.23 417 GLY A CA 1
ATOM 2900 C C . GLY A 1 382 ? -0.240 -29.284 57.959 1.00 24.76 417 GLY A C 1
ATOM 2901 O O . GLY A 1 382 ? 0.327 -29.749 58.954 1.00 21.24 417 GLY A O 1
ATOM 2902 N N . SER A 1 383 ? -1.392 -29.770 57.502 1.00 23.41 418 SER A N 1
ATOM 2903 C CA . SER A 1 383 ? -2.067 -30.852 58.235 1.00 25.46 418 SER A CA 1
ATOM 2904 C C . SER A 1 383 ? -1.169 -32.083 58.429 1.00 23.80 418 SER A C 1
ATOM 2905 O O . SER A 1 383 ? -1.053 -32.600 59.542 1.00 24.62 418 SER A O 1
ATOM 2908 N N . ALA A 1 384 ? -0.526 -32.534 57.354 1.00 23.25 419 ALA A N 1
ATOM 2909 C CA . ALA A 1 384 ? 0.375 -33.679 57.451 1.00 25.06 419 ALA A CA 1
ATOM 2910 C C . ALA A 1 384 ? 1.577 -33.365 58.364 1.00 27.92 419 ALA A C 1
ATOM 2911 O O . ALA A 1 384 ? 1.992 -34.197 59.178 1.00 24.26 419 ALA A O 1
ATOM 2913 N N . LEU A 1 385 ? 2.102 -32.145 58.258 1.00 22.77 420 LEU A N 1
ATOM 2914 C CA . LEU A 1 385 ? 3.201 -31.711 59.114 1.00 22.10 420 LEU A CA 1
ATOM 2915 C C . LEU A 1 385 ? 2.815 -31.795 60.588 1.00 24.06 420 LEU A C 1
ATOM 2916 O O . LEU A 1 385 ? 3.595 -32.246 61.427 1.00 21.97 420 LEU A O 1
ATOM 2921 N N . LEU A 1 386 ? 1.593 -31.378 60.896 1.00 22.92 421 LEU A N 1
ATOM 2922 C CA . LEU A 1 386 ? 1.201 -31.193 62.285 1.00 29.15 421 LEU A CA 1
ATOM 2923 C C . LEU A 1 386 ? 0.697 -32.469 62.941 1.00 32.65 421 LEU A C 1
ATOM 2924 O O . LEU A 1 386 ? 0.557 -32.528 64.169 1.00 40.94 421 LEU A O 1
ATOM 2929 N N . ARG A 1 387 ? 0.437 -33.489 62.129 1.00 31.83 422 ARG A N 1
ATOM 2930 C CA . ARG A 1 387 ? -0.085 -34.750 62.645 1.00 36.08 422 ARG A CA 1
ATOM 2931 C C . ARG A 1 387 ? 1.020 -35.792 62.796 1.00 36.35 422 ARG A C 1
ATOM 2932 O O . ARG A 1 387 ? 1.922 -35.643 63.624 1.00 39.77 422 ARG A O 1
ATOM 2940 N N . VAL B 1 13 ? -2.363 -1.934 24.100 1.00 45.10 48 VAL B N 1
ATOM 2941 C CA . VAL B 1 13 ? -3.077 -0.706 23.765 1.00 43.68 48 VAL B CA 1
ATOM 2942 C C . VAL B 1 13 ? -2.650 0.454 24.673 1.00 37.50 48 VAL B C 1
ATOM 2943 O O . VAL B 1 13 ? -2.380 1.567 24.208 1.00 37.83 48 VAL B O 1
ATOM 2947 N N . ALA B 1 14 ? -2.606 0.181 25.974 1.00 37.51 49 ALA B N 1
ATOM 2948 C CA . ALA B 1 14 ? -2.292 1.200 26.970 1.00 37.35 49 ALA B CA 1
ATOM 2949 C C . ALA B 1 14 ? -0.872 1.748 26.778 1.00 29.66 49 ALA B C 1
ATOM 2950 O O . ALA B 1 14 ? -0.628 2.941 26.977 1.00 28.82 49 ALA B O 1
ATOM 2952 N N . ARG B 1 15 ? 0.050 0.867 26.391 1.00 24.27 50 ARG B N 1
ATOM 2953 C CA . ARG B 1 15 ? 1.428 1.255 26.090 1.00 27.10 50 ARG B CA 1
ATOM 2954 C C . ARG B 1 15 ? 1.527 2.357 25.034 1.00 24.67 50 ARG B C 1
ATOM 2955 O O . ARG B 1 15 ? 2.486 3.119 25.026 1.00 23.83 50 ARG B O 1
ATOM 2963 N N . ASN B 1 16 ? 0.544 2.443 24.141 1.00 28.45 51 ASN B N 1
ATOM 2964 C CA . ASN B 1 16 ? 0.611 3.385 23.018 1.00 23.37 51 ASN B CA 1
ATOM 2965 C C . ASN B 1 16 ? 0.096 4.784 23.333 1.00 25.25 51 ASN B C 1
ATOM 2966 O O . ASN B 1 16 ? 0.262 5.701 22.530 1.00 25.50 51 ASN B O 1
ATOM 2971 N N . GLU B 1 17 ? -0.547 4.938 24.494 1.00 27.76 52 GLU B N 1
ATOM 2972 C CA . GLU B 1 17 ? -1.101 6.223 24.920 1.00 26.16 52 GLU B CA 1
ATOM 2973 C C . GLU B 1 17 ? -0.021 7.279 25.121 1.00 23.22 52 GLU B C 1
ATOM 2974 O O . GLU B 1 17 ? 1.034 6.995 25.689 1.00 23.07 52 GLU B O 1
ATOM 2980 N N . LYS B 1 18 ? -0.307 8.496 24.669 1.00 22.07 53 LYS B N 1
ATOM 2981 C CA . LYS B 1 18 ? 0.599 9.627 24.802 1.00 19.83 53 LYS B CA 1
ATOM 2982 C C . LYS B 1 18 ? -0.092 10.792 25.499 1.00 24.57 53 LYS B C 1
ATOM 2983 O O . LYS B 1 18 ? -1.269 11.051 25.260 1.00 24.62 53 LYS B O 1
ATOM 2989 N N . GLN B 1 19 ? 0.644 11.490 26.357 1.00 21.11 54 GLN B N 1
ATOM 2990 C CA . GLN B 1 19 ? 0.227 12.792 26.847 1.00 21.33 54 GLN B CA 1
ATOM 2991 C C . GLN B 1 19 ? 1.128 13.826 26.195 1.00 23.84 54 GLN B C 1
ATOM 2992 O O . GLN B 1 19 ? 2.341 13.615 26.071 1.00 22.73 54 GLN B O 1
ATOM 2998 N N . PRO B 1 20 ? 0.536 14.939 25.744 1.00 24.66 55 PRO B N 1
ATOM 2999 C CA . PRO B 1 20 ? 1.311 16.032 25.153 1.00 22.95 55 PRO B CA 1
ATOM 3000 C C . PRO B 1 20 ? 2.378 16.560 26.106 1.00 24.40 55 PRO B C 1
ATOM 3001 O O . PRO B 1 20 ? 2.091 16.826 27.280 1.00 22.80 55 PRO B O 1
ATOM 3005 N N . PHE B 1 21 ? 3.604 16.700 25.604 1.00 19.71 56 PHE B N 1
ATOM 3006 C CA . PHE B 1 21 ? 4.675 17.278 26.394 1.00 20.81 56 PHE B CA 1
ATOM 3007 C C . PHE B 1 21 ? 4.666 18.803 26.299 1.00 21.14 56 PHE B C 1
ATOM 3008 O O . PHE B 1 21 ? 4.753 19.489 27.313 1.00 20.12 56 PHE B O 1
ATOM 3016 N N . TYR B 1 22 ? 4.537 19.326 25.078 1.00 20.17 57 TYR B N 1
ATOM 3017 C CA . TYR B 1 22 ? 4.525 20.768 24.862 1.00 22.73 57 TYR B CA 1
ATOM 3018 C C . TYR B 1 22 ? 3.175 21.388 25.238 1.00 20.07 57 TYR B C 1
ATOM 3019 O O . TYR B 1 22 ? 2.131 20.756 25.124 1.00 21.39 57 TYR B O 1
ATOM 3028 N N . GLY B 1 23 ? 3.202 22.635 25.683 1.00 23.95 58 GLY B N 1
ATOM 3029 C CA . GLY B 1 23 ? 1.984 23.303 26.077 1.00 23.34 58 GLY B CA 1
ATOM 3030 C C . GLY B 1 23 ? 2.252 24.561 26.871 1.00 23.95 58 GLY B C 1
ATOM 3031 O O . GLY B 1 23 ? 3.398 24.871 27.192 1.00 24.24 58 GLY B O 1
ATOM 3032 N N . GLU B 1 24 ? 1.183 25.298 27.167 1.00 24.25 59 GLU B N 1
ATOM 3033 C CA . GLU B 1 24 ? 1.274 26.483 28.005 1.00 24.89 59 GLU B CA 1
ATOM 3034 C C . GLU B 1 24 ? 1.705 26.074 29.415 1.00 20.93 59 GLU B C 1
ATOM 3035 O O . GLU B 1 24 ? 2.394 26.810 30.119 1.00 19.87 59 GLU B O 1
ATOM 3041 N N . HIS B 1 25 ? 1.265 24.899 29.830 1.00 20.64 60 HIS B N 1
ATOM 3042 C CA . HIS B 1 25 ? 1.636 24.383 31.142 1.00 20.55 60 HIS B CA 1
ATOM 3043 C C . HIS B 1 25 ? 2.399 23.073 30.940 1.00 21.41 60 HIS B C 1
ATOM 3044 O O . HIS B 1 25 ? 2.295 22.442 29.887 1.00 21.18 60 HIS B O 1
ATOM 3051 N N . GLN B 1 26 ? 3.169 22.666 31.943 1.00 18.51 61 GLN B N 1
ATOM 3052 C CA . GLN B 1 26 ? 3.720 21.317 31.947 1.00 16.91 61 GLN B CA 1
ATOM 3053 C C . GLN B 1 26 ? 2.599 20.304 32.125 1.00 16.47 61 GLN B C 1
ATOM 3054 O O . GLN B 1 26 ? 1.606 20.592 32.790 1.00 17.47 61 GLN B O 1
ATOM 3060 N N . ALA B 1 27 ? 2.773 19.113 31.554 1.00 16.22 62 ALA B N 1
ATOM 3061 C CA . ALA B 1 27 ? 1.906 17.984 31.843 1.00 15.71 62 ALA B CA 1
ATOM 3062 C C . ALA B 1 27 ? 2.160 17.486 33.259 1.00 15.31 62 ALA B C 1
ATOM 3063 O O . ALA B 1 27 ? 3.128 17.913 33.913 1.00 13.97 62 ALA B O 1
ATOM 3065 N N . GLY B 1 28 ? 1.306 16.567 33.708 1.00 15.39 63 GLY B N 1
ATOM 3066 C CA . GLY B 1 28 ? 1.463 15.926 35.009 1.00 13.87 63 GLY B CA 1
ATOM 3067 C C . GLY B 1 28 ? 0.880 16.721 36.168 1.00 15.49 63 GLY B C 1
ATOM 3068 O O . GLY B 1 28 ? 0.997 16.326 37.330 1.00 16.02 63 GLY B O 1
ATOM 3069 N N . ILE B 1 29 ? 0.212 17.829 35.856 1.00 16.21 64 ILE B N 1
ATOM 3070 C CA . ILE B 1 29 ? -0.420 18.645 36.895 1.00 14.34 64 ILE B CA 1
ATOM 3071 C C . ILE B 1 29 ? -1.939 18.503 36.845 1.00 18.15 64 ILE B C 1
ATOM 3072 O O . ILE B 1 29 ? -2.565 18.061 37.817 1.00 18.12 64 ILE B O 1
ATOM 3077 N N . LEU B 1 30 ? -2.516 18.849 35.696 1.00 17.84 65 LEU B N 1
ATOM 3078 C CA . LEU B 1 30 ? -3.938 18.654 35.444 1.00 20.10 65 LEU B CA 1
ATOM 3079 C C . LEU B 1 30 ? -4.185 17.274 34.882 1.00 21.58 65 LEU B C 1
ATOM 3080 O O . LEU B 1 30 ? -5.310 16.786 34.894 1.00 21.70 65 LEU B O 1
ATOM 3085 N N . THR B 1 31 ? -3.138 16.646 34.355 1.00 17.75 66 THR B N 1
ATOM 3086 C CA . THR B 1 31 ? -3.273 15.309 33.765 1.00 18.82 66 THR B CA 1
ATOM 3087 C C . THR B 1 31 ? -3.922 14.334 34.729 1.00 19.81 66 THR B C 1
ATOM 3088 O O . THR B 1 31 ? -3.501 14.232 35.889 1.00 18.82 66 THR B O 1
ATOM 3092 N N . PRO B 1 32 ? -4.927 13.577 34.256 1.00 20.83 67 PRO B N 1
ATOM 3093 C CA . PRO B 1 32 ? -5.488 12.556 35.148 1.00 20.98 67 PRO B CA 1
ATOM 3094 C C . PRO B 1 32 ? -4.420 11.569 35.622 1.00 18.84 67 PRO B C 1
ATOM 3095 O O . PRO B 1 32 ? -3.526 11.195 34.853 1.00 16.75 67 PRO B O 1
ATOM 3099 N N . GLN B 1 33 ? -4.519 11.152 36.883 1.00 17.43 68 GLN B N 1
ATOM 3100 C CA . GLN B 1 33 ? -3.487 10.318 37.491 1.00 18.64 68 GLN B CA 1
ATOM 3101 C C . GLN B 1 33 ? -3.276 8.983 36.796 1.00 18.54 68 GLN B C 1
ATOM 3102 O O . GLN B 1 33 ? -4.201 8.178 36.691 1.00 16.61 68 GLN B O 1
ATOM 3108 N N . GLN B 1 34 ? -2.050 8.760 36.324 1.00 14.88 69 GLN B N 1
ATOM 3109 C CA . GLN B 1 34 ? -1.624 7.443 35.847 1.00 16.63 69 GLN B CA 1
ATOM 3110 C C . GLN B 1 34 ? -1.403 6.509 37.036 1.00 16.01 69 GLN B C 1
ATOM 3111 O O . GLN B 1 34 ? -1.315 6.979 38.167 1.00 14.63 69 GLN B O 1
ATOM 3117 N N . ALA B 1 35 ? -1.281 5.205 36.778 1.00 12.92 70 ALA B N 1
ATOM 3118 C CA . ALA B 1 35 ? -1.138 4.202 37.830 1.00 16.06 70 ALA B CA 1
ATOM 3119 C C . ALA B 1 35 ? 0.194 4.187 38.590 1.00 17.03 70 ALA B C 1
ATOM 3120 O O . ALA B 1 35 ? 0.233 3.753 39.741 1.00 15.71 70 ALA B O 1
ATOM 3122 N N . ALA B 1 36 ? 1.280 4.620 37.952 1.00 14.68 71 ALA B N 1
ATOM 3123 C CA . ALA B 1 36 ? 2.597 4.492 38.555 1.00 15.12 71 ALA B CA 1
ATOM 3124 C C . ALA B 1 36 ? 3.273 5.838 38.571 1.00 15.44 71 ALA B C 1
ATOM 3125 O O . ALA B 1 36 ? 3.097 6.643 37.668 1.00 16.54 71 ALA B O 1
ATOM 3143 N N . LEU B 1 39 ? 8.708 10.224 42.581 1.00 10.98 74 LEU B N 1
ATOM 3144 C CA . LEU B 1 39 ? 9.230 11.539 42.881 1.00 9.27 74 LEU B CA 1
ATOM 3145 C C . LEU B 1 39 ? 10.719 11.312 43.014 1.00 11.22 74 LEU B C 1
ATOM 3146 O O . LEU B 1 39 ? 11.144 10.422 43.742 1.00 12.39 74 LEU B O 1
ATOM 3151 N N . VAL B 1 40 ? 11.520 12.081 42.293 1.00 12.34 75 VAL B N 1
ATOM 3152 C CA . VAL B 1 40 ? 12.955 11.969 42.462 1.00 9.67 75 VAL B CA 1
ATOM 3153 C C . VAL B 1 40 ? 13.554 13.372 42.522 1.00 11.26 75 VAL B C 1
ATOM 3154 O O . VAL B 1 40 ? 13.419 14.168 41.591 1.00 11.11 75 VAL B O 1
ATOM 3158 N N . ALA B 1 41 ? 14.169 13.682 43.656 1.00 11.73 76 ALA B N 1
ATOM 3159 C CA . ALA B 1 41 ? 14.830 14.967 43.860 1.00 12.67 76 ALA B CA 1
ATOM 3160 C C . ALA B 1 41 ? 16.309 14.850 43.515 1.00 13.39 76 ALA B C 1
ATOM 3161 O O . ALA B 1 41 ? 16.925 13.830 43.787 1.00 12.86 76 ALA B O 1
ATOM 3163 N N . PHE B 1 42 ? 16.872 15.891 42.908 1.00 14.20 77 PHE B N 1
ATOM 3164 C CA . PHE B 1 42 ? 18.287 15.899 42.573 1.00 16.75 77 PHE B CA 1
ATOM 3165 C C . PHE B 1 42 ? 19.002 17.107 43.184 1.00 18.76 77 PHE B C 1
ATOM 3166 O O . PHE B 1 42 ? 18.407 18.173 43.375 1.00 16.96 77 PHE B O 1
ATOM 3174 N N . ASP B 1 43 ? 20.280 16.915 43.485 1.00 17.64 78 ASP B N 1
ATOM 3175 C CA . ASP B 1 43 ? 21.223 18.023 43.636 1.00 19.64 78 ASP B CA 1
ATOM 3176 C C . ASP B 1 43 ? 21.717 18.409 42.234 1.00 22.39 78 ASP B C 1
ATOM 3177 O O . ASP B 1 43 ? 22.058 17.537 41.429 1.00 20.79 78 ASP B O 1
ATOM 3182 N N . VAL B 1 44 ? 21.760 19.701 41.930 1.00 19.03 79 VAL B N 1
ATOM 3183 C CA . VAL B 1 44 ? 22.338 20.122 40.663 1.00 21.61 79 VAL B CA 1
ATOM 3184 C C . VAL B 1 44 ? 23.844 20.323 40.789 1.00 25.44 79 VAL B C 1
ATOM 3185 O O . VAL B 1 44 ? 24.323 21.009 41.707 1.00 23.43 79 VAL B O 1
ATOM 3189 N N . LEU B 1 45 ? 24.582 19.705 39.868 1.00 25.09 80 LEU B N 1
ATOM 3190 C CA . LEU B 1 45 ? 26.048 19.710 39.905 1.00 27.10 80 LEU B CA 1
ATOM 3191 C C . LEU B 1 45 ? 26.649 20.801 39.025 1.00 27.93 80 LEU B C 1
ATOM 3192 O O . LEU B 1 45 ? 27.851 21.057 39.074 1.00 31.88 80 LEU B O 1
ATOM 3197 N N . ALA B 1 46 ? 25.815 21.432 38.208 1.00 28.09 81 ALA B N 1
ATOM 3198 C CA . ALA B 1 46 ? 26.254 22.539 37.371 1.00 28.23 81 ALA B CA 1
ATOM 3199 C C . ALA B 1 46 ? 26.924 23.621 38.225 1.00 32.59 81 ALA B C 1
ATOM 3200 O O . ALA B 1 46 ? 26.486 23.908 39.339 1.00 28.23 81 ALA B O 1
ATOM 3202 N N . SER B 1 47 ? 27.995 24.213 37.707 1.00 37.76 82 SER B N 1
ATOM 3203 C CA . SER B 1 47 ? 28.725 25.239 38.455 1.00 38.06 82 SER B CA 1
ATOM 3204 C C . SER B 1 47 ? 28.339 26.649 38.009 1.00 39.19 82 SER B C 1
ATOM 3205 O O . SER B 1 47 ? 28.346 27.591 38.805 1.00 42.87 82 SER B O 1
ATOM 3208 N N . ASP B 1 48 ? 27.981 26.769 36.735 1.00 36.20 83 ASP B N 1
ATOM 3209 C CA . ASP B 1 48 ? 27.629 28.040 36.116 1.00 40.86 83 ASP B CA 1
ATOM 3210 C C . ASP B 1 48 ? 26.137 28.110 35.917 1.00 35.92 83 ASP B C 1
ATOM 3211 O O . ASP B 1 48 ? 25.462 27.090 35.988 1.00 35.74 83 ASP B O 1
ATOM 3216 N N . LYS B 1 49 ? 25.635 29.306 35.625 1.00 30.79 84 LYS B N 1
ATOM 3217 C CA . LYS B 1 49 ? 24.328 29.433 35.004 1.00 34.00 84 LYS B CA 1
ATOM 3218 C C . LYS B 1 49 ? 24.375 28.864 33.581 1.00 34.58 84 LYS B C 1
ATOM 3219 O O . LYS B 1 49 ? 23.365 28.390 33.053 1.00 30.95 84 LYS B O 1
ATOM 3225 N N . ALA B 1 50 ? 25.550 28.920 32.956 1.00 35.27 85 ALA B N 1
ATOM 3226 C CA . ALA B 1 50 ? 25.695 28.402 31.601 1.00 34.16 85 ALA B CA 1
ATOM 3227 C C . ALA B 1 50 ? 25.491 26.898 31.620 1.00 30.39 85 ALA B C 1
ATOM 3228 O O . ALA B 1 50 ? 24.799 26.354 30.759 1.00 30.24 85 ALA B O 1
ATOM 3230 N N . ASP B 1 51 ? 26.094 26.239 32.608 1.00 27.65 86 ASP B N 1
ATOM 3231 C CA . ASP B 1 51 ? 25.895 24.808 32.839 1.00 31.04 86 ASP B CA 1
ATOM 3232 C C . ASP B 1 51 ? 24.445 24.488 33.227 1.00 30.34 86 ASP B C 1
ATOM 3233 O O . ASP B 1 51 ? 23.891 23.462 32.833 1.00 24.85 86 ASP B O 1
ATOM 3238 N N . LEU B 1 52 ? 23.844 25.360 34.021 1.00 26.33 87 LEU B N 1
ATOM 3239 C CA . LEU B 1 52 ? 22.454 25.178 34.402 1.00 28.09 87 LEU B CA 1
ATOM 3240 C C . LEU B 1 52 ? 21.571 25.149 33.153 1.00 28.10 87 LEU B C 1
ATOM 3241 O O . LEU B 1 52 ? 20.727 24.261 32.996 1.00 26.75 87 LEU B O 1
ATOM 3246 N N . GLU B 1 53 ? 21.770 26.115 32.260 1.00 26.79 88 GLU B N 1
ATOM 3247 C CA . GLU B 1 53 ? 21.012 26.161 31.015 1.00 26.47 88 GLU B CA 1
ATOM 3248 C C . GLU B 1 53 ? 21.260 24.927 30.152 1.00 24.93 88 GLU B C 1
ATOM 3249 O O . GLU B 1 53 ? 20.355 24.455 29.470 1.00 21.78 88 GLU B O 1
ATOM 3255 N N . ARG B 1 54 ? 22.484 24.407 30.178 1.00 24.77 89 ARG B N 1
ATOM 3256 C CA . ARG B 1 54 ? 22.796 23.210 29.404 1.00 26.15 89 ARG B CA 1
ATOM 3257 C C . ARG B 1 54 ? 21.996 22.008 29.918 1.00 23.79 89 ARG B C 1
ATOM 3258 O O . ARG B 1 54 ? 21.474 21.200 29.141 1.00 21.13 89 ARG B O 1
ATOM 3266 N N . LEU B 1 55 ? 21.899 21.912 31.235 1.00 20.42 90 LEU B N 1
ATOM 3267 C CA . LEU B 1 55 ? 21.101 20.878 31.877 1.00 20.59 90 LEU B CA 1
ATOM 3268 C C . LEU B 1 55 ? 19.625 21.003 31.511 1.00 19.02 90 LEU B C 1
ATOM 3269 O O . LEU B 1 55 ? 18.976 20.025 31.131 1.00 19.41 90 LEU B O 1
ATOM 3274 N N . PHE B 1 56 ? 19.085 22.209 31.620 1.00 17.85 91 PHE B N 1
ATOM 3275 C CA . PHE B 1 56 ? 17.671 22.383 31.339 1.00 20.41 91 PHE B CA 1
ATOM 3276 C C . PHE B 1 56 ? 17.336 22.045 29.888 1.00 21.41 91 PHE B C 1
ATOM 3277 O O . PHE B 1 56 ? 16.296 21.439 29.604 1.00 16.74 91 PHE B O 1
ATOM 3285 N N . ARG B 1 57 ? 18.219 22.420 28.966 1.00 20.47 92 ARG B N 1
ATOM 3286 C CA . ARG B 1 57 ? 17.985 22.095 27.559 1.00 23.06 92 ARG B CA 1
ATOM 3287 C C . ARG B 1 57 ? 18.050 20.587 27.372 1.00 21.02 92 ARG B C 1
ATOM 3288 O O . ARG B 1 57 ? 17.212 19.987 26.689 1.00 22.49 92 ARG B O 1
ATOM 3296 N N . LEU B 1 58 ? 19.033 19.975 28.013 1.00 22.53 93 LEU B N 1
ATOM 3297 C CA . LEU B 1 58 ? 19.195 18.526 27.964 1.00 23.84 93 LEU B CA 1
ATOM 3298 C C . LEU B 1 58 ? 17.960 17.774 28.498 1.00 22.17 93 LEU B C 1
ATOM 3299 O O . LEU B 1 58 ? 17.428 16.880 27.835 1.00 22.90 93 LEU B O 1
ATOM 3304 N N . LEU B 1 59 ? 17.509 18.143 29.693 1.00 20.02 94 LEU B N 1
ATOM 3305 C CA . LEU B 1 59 ? 16.291 17.570 30.259 1.00 16.97 94 LEU B CA 1
ATOM 3306 C C . LEU B 1 59 ? 15.090 17.734 29.331 1.00 17.02 94 LEU B C 1
ATOM 3307 O O . LEU B 1 59 ? 14.284 16.823 29.200 1.00 17.69 94 LEU B O 1
ATOM 3312 N N . THR B 1 60 ? 14.947 18.897 28.699 1.00 18.05 95 THR B N 1
ATOM 3313 C CA . THR B 1 60 ? 13.810 19.110 27.807 1.00 16.27 95 THR B CA 1
ATOM 3314 C C . THR B 1 60 ? 13.874 18.090 26.681 1.00 18.80 95 THR B C 1
ATOM 3315 O O . THR B 1 60 ? 12.883 17.449 26.354 1.00 17.99 95 THR B O 1
ATOM 3319 N N . GLN B 1 61 ? 15.061 17.913 26.116 1.00 19.66 96 GLN B N 1
ATOM 3320 C CA . GLN B 1 61 ? 15.259 16.933 25.054 1.00 22.60 96 GLN B CA 1
ATOM 3321 C C . GLN B 1 61 ? 14.929 15.504 25.490 1.00 17.62 96 GLN B C 1
ATOM 3322 O O . GLN B 1 61 ? 14.265 14.753 24.759 1.00 20.19 96 GLN B O 1
ATOM 3328 N N . ARG B 1 62 ? 15.358 15.119 26.681 1.00 16.74 97 ARG B N 1
ATOM 3329 C CA . ARG B 1 62 ? 15.079 13.754 27.118 1.00 16.97 97 ARG B CA 1
ATOM 3330 C C . ARG B 1 62 ? 13.574 13.584 27.338 1.00 16.42 97 ARG B C 1
ATOM 3331 O O . ARG B 1 62 ? 12.991 12.568 26.937 1.00 14.70 97 ARG B O 1
ATOM 3339 N N . PHE B 1 63 ? 12.951 14.580 27.969 1.00 14.93 98 PHE B N 1
ATOM 3340 C CA . PHE B 1 63 ? 11.518 14.500 28.259 1.00 16.03 98 PHE B CA 1
ATOM 3341 C C . PHE B 1 63 ? 10.694 14.431 26.978 1.00 15.72 98 PHE B C 1
ATOM 3342 O O . PHE B 1 63 ? 9.771 13.626 26.874 1.00 16.77 98 PHE B O 1
ATOM 3350 N N . ALA B 1 64 ? 11.032 15.271 25.998 1.00 16.38 99 ALA B N 1
ATOM 3351 C CA . ALA B 1 64 ? 10.315 15.263 24.723 1.00 18.29 99 ALA B CA 1
ATOM 3352 C C . ALA B 1 64 ? 10.361 13.887 24.094 1.00 18.09 99 ALA B C 1
ATOM 3353 O O . ALA B 1 64 ? 9.338 13.382 23.614 1.00 18.35 99 ALA B O 1
ATOM 3355 N N . PHE B 1 65 ? 11.539 13.265 24.108 1.00 15.01 100 PHE B N 1
ATOM 3356 C CA . PHE B 1 65 ? 11.679 11.950 23.510 1.00 16.92 100 PHE B CA 1
ATOM 3357 C C . PHE B 1 65 ? 10.910 10.881 24.286 1.00 16.33 100 PHE B C 1
ATOM 3358 O O . PHE B 1 65 ? 10.125 10.125 23.718 1.00 15.91 100 PHE B O 1
ATOM 3366 N N . LEU B 1 66 ? 11.156 10.816 25.592 1.00 14.51 101 LEU B N 1
ATOM 3367 C CA . LEU B 1 66 ? 10.598 9.753 26.412 1.00 13.79 101 LEU B CA 1
ATOM 3368 C C . LEU B 1 66 ? 9.078 9.775 26.406 1.00 14.92 101 LEU B C 1
ATOM 3369 O O . LEU B 1 66 ? 8.448 8.731 26.307 1.00 17.78 101 LEU B O 1
ATOM 3374 N N . THR B 1 67 ? 8.491 10.963 26.491 1.00 15.53 102 THR B N 1
ATOM 3375 C CA . THR B 1 67 ? 7.031 11.075 26.588 1.00 15.95 102 THR B CA 1
ATOM 3376 C C . THR B 1 67 ? 6.313 10.681 25.304 1.00 18.55 102 THR B C 1
ATOM 3377 O O . THR B 1 67 ? 5.184 10.189 25.340 1.00 19.70 102 THR B O 1
ATOM 3381 N N . GLN B 1 68 ? 6.968 10.875 24.167 1.00 18.33 103 GLN B N 1
ATOM 3382 C CA . GLN B 1 68 ? 6.334 10.548 22.892 1.00 18.23 103 GLN B CA 1
ATOM 3383 C C . GLN B 1 68 ? 6.752 9.165 22.382 1.00 22.16 103 GLN B C 1
ATOM 3384 O O . GLN B 1 68 ? 6.103 8.589 21.508 1.00 19.28 103 GLN B O 1
ATOM 3390 N N . GLY B 1 69 ? 7.824 8.619 22.957 1.00 17.14 104 GLY B N 1
ATOM 3391 C CA . GLY B 1 69 ? 8.239 7.267 22.639 1.00 19.60 104 GLY B CA 1
ATOM 3392 C C . GLY B 1 69 ? 8.965 7.166 21.309 1.00 20.09 104 GLY B C 1
ATOM 3393 O O . GLY B 1 69 ? 8.993 8.119 20.525 1.00 17.88 104 GLY B O 1
ATOM 3394 N N . GLY B 1 70 ? 9.528 5.992 21.052 1.00 21.14 105 GLY B N 1
ATOM 3395 C CA . GLY B 1 70 ? 10.280 5.746 19.836 1.00 22.31 105 GLY B CA 1
ATOM 3396 C C . GLY B 1 70 ? 11.240 4.590 20.028 1.00 23.55 105 GLY B C 1
ATOM 3397 O O . GLY B 1 70 ? 11.335 4.029 21.125 1.00 19.39 105 GLY B O 1
ATOM 3398 N N . ALA B 1 71 ? 11.953 4.230 18.962 1.00 18.40 106 ALA B N 1
ATOM 3399 C CA . ALA B 1 71 ? 12.917 3.140 19.019 1.00 22.17 106 ALA B CA 1
ATOM 3400 C C . ALA B 1 71 ? 13.992 3.444 20.050 1.00 19.99 106 ALA B C 1
ATOM 3401 O O . ALA B 1 71 ? 14.434 4.576 20.175 1.00 19.49 106 ALA B O 1
ATOM 3403 N N . ALA B 1 72 ? 14.412 2.437 20.801 1.00 22.23 107 ALA B N 1
ATOM 3404 C CA . ALA B 1 72 ? 15.482 2.658 21.761 1.00 23.37 107 ALA B CA 1
ATOM 3405 C C . ALA B 1 72 ? 16.745 2.949 20.965 1.00 24.12 107 ALA B C 1
ATOM 3406 O O . ALA B 1 72 ? 16.967 2.343 19.937 1.00 27.40 107 ALA B O 1
ATOM 3408 N N . PRO B 1 73 ? 17.574 3.882 21.435 1.00 22.89 108 PRO B N 1
ATOM 3409 C CA . PRO B 1 73 ? 18.768 4.221 20.665 1.00 26.09 108 PRO B CA 1
ATOM 3410 C C . PRO B 1 73 ? 19.697 3.032 20.671 1.00 28.78 108 PRO B C 1
ATOM 3411 O O . PRO B 1 73 ? 19.819 2.367 21.703 1.00 29.18 108 PRO B O 1
ATOM 3415 N N . GLU B 1 74 ? 20.357 2.765 19.553 1.00 24.78 109 GLU B N 1
ATOM 3416 C CA . GLU B 1 74 ? 21.239 1.615 19.481 1.00 25.14 109 GLU B CA 1
ATOM 3417 C C . GLU B 1 74 ? 22.662 1.973 19.892 1.00 23.87 109 GLU B C 1
ATOM 3418 O O . GLU B 1 74 ? 23.037 3.152 19.910 1.00 21.54 109 GLU B O 1
ATOM 3424 N N . THR B 1 75 ? 23.431 0.942 20.247 1.00 19.96 110 THR B N 1
ATOM 3425 C CA . THR B 1 75 ? 24.837 1.083 20.593 1.00 20.91 110 THR B CA 1
ATOM 3426 C C . THR B 1 75 ? 25.629 0.664 19.356 1.00 20.20 110 THR B C 1
ATOM 3427 O O . THR B 1 75 ? 25.526 -0.483 18.927 1.00 20.36 110 THR B O 1
ATOM 3431 N N . PRO B 1 76 ? 26.402 1.597 18.764 1.00 21.65 111 PRO B N 1
ATOM 3432 C CA . PRO B 1 76 ? 27.073 1.347 17.472 1.00 22.09 111 PRO B CA 1
ATOM 3433 C C . PRO B 1 76 ? 28.321 0.463 17.553 1.00 25.49 111 PRO B C 1
ATOM 3434 O O . PRO B 1 76 ? 28.782 -0.073 16.536 1.00 25.22 111 PRO B O 1
ATOM 3438 N N . ASN B 1 77 ? 28.881 0.333 18.749 1.00 21.19 112 ASN B N 1
ATOM 3439 C CA . ASN B 1 77 ? 30.090 -0.445 18.945 1.00 19.77 112 ASN B CA 1
ATOM 3440 C C . ASN B 1 77 ? 30.030 -0.966 20.370 1.00 18.27 112 ASN B C 1
ATOM 3441 O O . ASN B 1 77 ? 29.887 -0.185 21.284 1.00 18.69 112 ASN B O 1
ATOM 3446 N N . PRO B 1 78 ? 30.120 -2.289 20.559 1.00 20.00 113 PRO B N 1
ATOM 3447 C CA . PRO B 1 78 ? 29.931 -2.884 21.893 1.00 19.97 113 PRO B CA 1
ATOM 3448 C C . PRO B 1 78 ? 30.996 -2.475 22.928 1.00 19.80 113 PRO B C 1
ATOM 3449 O O . PRO B 1 78 ? 30.809 -2.749 24.114 1.00 19.68 113 PRO B O 1
ATOM 3453 N N . ARG B 1 79 ? 32.088 -1.845 22.503 1.00 16.98 114 ARG B N 1
ATOM 3454 C CA . ARG B 1 79 ? 33.032 -1.280 23.464 1.00 19.11 114 ARG B CA 1
ATOM 3455 C C . ARG B 1 79 ? 32.427 -0.085 24.224 1.00 18.10 114 ARG B C 1
ATOM 3456 O O . ARG B 1 79 ? 32.952 0.335 25.243 1.00 15.65 114 ARG B O 1
ATOM 3464 N N . LEU B 1 80 ? 31.315 0.450 23.724 1.00 16.74 115 LEU B N 1
ATOM 3465 C CA . LEU B 1 80 ? 30.628 1.552 24.387 1.00 17.25 115 LEU B CA 1
ATOM 3466 C C . LEU B 1 80 ? 29.573 1.030 25.379 1.00 16.11 115 LEU B C 1
ATOM 3467 O O . LEU B 1 80 ? 28.923 0.021 25.121 1.00 16.38 115 LEU B O 1
ATOM 3472 N N . PRO B 1 81 ? 29.410 1.718 26.519 1.00 17.38 116 PRO B N 1
ATOM 3473 C CA . PRO B 1 81 ? 28.293 1.400 27.417 1.00 15.76 116 PRO B CA 1
ATOM 3474 C C . PRO B 1 81 ? 26.994 1.495 26.609 1.00 17.50 116 PRO B C 1
ATOM 3475 O O . PRO B 1 81 ? 26.909 2.348 25.716 1.00 17.19 116 PRO B O 1
ATOM 3479 N N . PRO B 1 82 ? 26.012 0.620 26.886 1.00 17.83 117 PRO B N 1
ATOM 3480 C CA . PRO B 1 82 ? 24.755 0.722 26.140 1.00 17.57 117 PRO B CA 1
ATOM 3481 C C . PRO B 1 82 ? 24.164 2.127 26.188 1.00 17.29 117 PRO B C 1
ATOM 3482 O O . PRO B 1 82 ? 24.157 2.778 27.228 1.00 14.86 117 PRO B O 1
ATOM 3486 N N . LEU B 1 83 ? 23.680 2.595 25.041 1.00 17.63 118 LEU B N 1
ATOM 3487 C CA . LEU B 1 83 ? 23.061 3.922 24.945 1.00 17.74 118 LEU B CA 1
ATOM 3488 C C . LEU B 1 83 ? 21.687 3.978 25.641 1.00 18.47 118 LEU B C 1
ATOM 3489 O O . LEU B 1 83 ? 21.181 5.055 25.953 1.00 18.38 118 LEU B O 1
ATOM 3494 N N . ASP B 1 84 ? 21.104 2.812 25.883 1.00 15.32 119 ASP B N 1
ATOM 3495 C CA . ASP B 1 84 ? 19.863 2.705 26.641 1.00 17.54 119 ASP B CA 1
ATOM 3496 C C . ASP B 1 84 ? 20.022 1.562 27.636 1.00 15.28 119 ASP B C 1
ATOM 3497 O O . ASP B 1 84 ? 20.769 0.619 27.374 1.00 15.81 119 ASP B O 1
ATOM 3502 N N . SER B 1 85 ? 19.317 1.637 28.762 1.00 15.26 120 SER B N 1
ATOM 3503 C CA . SER B 1 85 ? 19.369 0.575 29.783 1.00 17.07 120 SER B CA 1
ATOM 3504 C C . SER B 1 85 ? 18.845 -0.771 29.274 1.00 15.99 120 SER B C 1
ATOM 3505 O O . SER B 1 85 ? 19.251 -1.833 29.770 1.00 16.59 120 SER B O 1
ATOM 3508 N N . GLY B 1 86 ? 17.948 -0.726 28.292 1.00 15.05 121 GLY B N 1
ATOM 3509 C CA . GLY B 1 86 ? 17.393 -1.938 27.697 1.00 15.69 121 GLY B CA 1
ATOM 3510 C C . GLY B 1 86 ? 16.253 -2.580 28.488 1.00 16.43 121 GLY B C 1
ATOM 3511 O O . GLY B 1 86 ? 15.733 -3.632 28.112 1.00 14.08 121 GLY B O 1
ATOM 3512 N N . ILE B 1 87 ? 15.850 -1.959 29.592 1.00 14.59 122 ILE B N 1
ATOM 3513 C CA . ILE B 1 87 ? 14.852 -2.600 30.446 1.00 15.57 122 ILE B CA 1
ATOM 3514 C C . ILE B 1 87 ? 13.449 -2.621 29.829 1.00 18.34 122 ILE B C 1
ATOM 3515 O O . ILE B 1 87 ? 12.570 -3.325 30.317 1.00 18.07 122 ILE B O 1
ATOM 3520 N N . LEU B 1 88 ? 13.239 -1.879 28.743 1.00 17.36 123 LEU B N 1
ATOM 3521 C CA . LEU B 1 88 ? 11.958 -1.960 28.040 1.00 17.91 123 LEU B CA 1
ATOM 3522 C C . LEU B 1 88 ? 12.052 -2.788 26.753 1.00 23.03 123 LEU B C 1
ATOM 3523 O O . LEU B 1 88 ? 11.047 -3.024 26.075 1.00 20.47 123 LEU B O 1
ATOM 3528 N N . GLY B 1 89 ? 13.252 -3.237 26.409 1.00 18.28 124 GLY B N 1
ATOM 3529 C CA . GLY B 1 89 ? 13.415 -3.909 25.136 1.00 20.97 124 GLY B CA 1
ATOM 3530 C C . GLY B 1 89 ? 13.792 -2.909 24.058 1.00 22.23 124 GLY B C 1
ATOM 3531 O O . GLY B 1 89 ? 14.380 -1.858 24.354 1.00 21.25 124 GLY B O 1
ATOM 3532 N N . GLY B 1 90 ? 13.462 -3.235 22.809 1.00 22.29 125 GLY B N 1
ATOM 3533 C CA . GLY B 1 90 ? 13.877 -2.438 21.664 1.00 20.88 125 GLY B CA 1
ATOM 3534 C C . GLY B 1 90 ? 13.035 -1.209 21.344 1.00 23.03 125 GLY B C 1
ATOM 3535 O O . GLY B 1 90 ? 13.457 -0.351 20.555 1.00 21.24 125 GLY B O 1
ATOM 3536 N N . TYR B 1 91 ? 11.842 -1.115 21.925 1.00 21.80 126 TYR B N 1
ATOM 3537 C CA . TYR B 1 91 ? 10.990 0.054 21.696 1.00 20.35 126 TYR B CA 1
ATOM 3538 C C . TYR B 1 91 ? 10.590 0.733 23.012 1.00 19.46 126 TYR B C 1
ATOM 3539 O O . TYR B 1 91 ? 10.134 0.066 23.937 1.00 18.01 126 TYR B O 1
ATOM 3548 N N . ILE B 1 92 ? 10.770 2.054 23.076 1.00 18.20 127 ILE B N 1
ATOM 3549 C CA . ILE B 1 92 ? 10.383 2.848 24.235 1.00 17.19 127 ILE B CA 1
ATOM 3550 C C . ILE B 1 92 ? 8.973 3.388 24.024 1.00 17.63 127 ILE B C 1
ATOM 3551 O O . ILE B 1 92 ? 8.787 4.445 23.411 1.00 16.54 127 ILE B O 1
ATOM 3556 N N . ALA B 1 93 ? 7.975 2.668 24.519 1.00 17.66 128 ALA B N 1
ATOM 3557 C CA . ALA B 1 93 ? 6.580 3.125 24.389 1.00 19.45 128 ALA B CA 1
ATOM 3558 C C . ALA B 1 93 ? 6.333 4.295 25.332 1.00 17.77 128 ALA B C 1
ATOM 3559 O O . ALA B 1 93 ? 6.908 4.332 26.409 1.00 17.24 128 ALA B O 1
ATOM 3561 N N . PRO B 1 94 ? 5.480 5.253 24.913 1.00 18.96 129 PRO B N 1
ATOM 3562 C CA . PRO B 1 94 ? 5.140 6.436 25.717 1.00 19.43 129 PRO B CA 1
ATOM 3563 C C . PRO B 1 94 ? 4.434 6.020 26.999 1.00 16.78 129 PRO B C 1
ATOM 3564 O O . PRO B 1 94 ? 4.766 6.543 28.064 1.00 17.36 129 PRO B O 1
ATOM 3568 N N . ASP B 1 95 ? 3.485 5.095 26.893 1.00 19.00 130 ASP B N 1
ATOM 3569 C CA . ASP B 1 95 ? 2.839 4.499 28.066 1.00 20.49 130 ASP B CA 1
ATOM 3570 C C . ASP B 1 95 ? 2.285 5.588 28.989 1.00 17.55 130 ASP B C 1
ATOM 3571 O O . ASP B 1 95 ? 2.303 5.459 30.221 1.00 17.98 130 ASP B O 1
ATOM 3576 N N . ASN B 1 96 ? 1.828 6.679 28.380 1.00 17.19 131 ASN B N 1
ATOM 3577 C CA . ASN B 1 96 ? 1.132 7.723 29.114 1.00 19.75 131 ASN B CA 1
ATOM 3578 C C . ASN B 1 96 ? 2.060 8.530 30.036 1.00 19.54 131 ASN B C 1
ATOM 3579 O O . ASN B 1 96 ? 1.602 9.205 30.959 1.00 16.31 131 ASN B O 1
ATOM 3584 N N . LEU B 1 97 ? 3.364 8.430 29.785 1.00 16.10 132 LEU B N 1
ATOM 3585 C CA . LEU B 1 97 ? 4.373 9.117 30.577 1.00 13.99 132 LEU B CA 1
ATOM 3586 C C . LEU B 1 97 ? 4.196 10.629 30.606 1.00 14.86 132 LEU B C 1
ATOM 3587 O O . LEU B 1 97 ? 3.988 11.252 29.563 1.00 15.87 132 LEU B O 1
ATOM 3592 N N . THR B 1 98 ? 4.293 11.215 31.800 1.00 12.39 133 THR B N 1
ATOM 3593 C CA . THR B 1 98 ? 4.478 12.654 31.941 1.00 12.59 133 THR B CA 1
ATOM 3594 C C . THR B 1 98 ? 5.640 12.898 32.893 1.00 14.76 133 THR B C 1
ATOM 3595 O O . THR B 1 98 ? 5.853 12.136 33.834 1.00 13.42 133 THR B O 1
ATOM 3599 N N . ILE B 1 99 ? 6.392 13.961 32.641 1.00 12.93 134 ILE B N 1
ATOM 3600 C CA . ILE B 1 99 ? 7.510 14.314 33.506 1.00 11.73 134 ILE B CA 1
ATOM 3601 C C . ILE B 1 99 ? 7.410 15.792 33.825 1.00 13.25 134 ILE B C 1
ATOM 3602 O O . ILE B 1 99 ? 7.409 16.634 32.923 1.00 15.28 134 ILE B O 1
ATOM 3607 N N . THR B 1 100 ? 7.295 16.099 35.103 1.00 11.19 135 THR B N 1
ATOM 3608 C CA . THR B 1 100 ? 7.064 17.460 35.547 1.00 12.82 135 THR B CA 1
ATOM 3609 C C . THR B 1 100 ? 8.269 17.928 36.328 1.00 12.44 135 THR B C 1
ATOM 3610 O O . THR B 1 100 ? 8.667 17.278 37.285 1.00 13.36 135 THR B O 1
ATOM 3614 N N . LEU B 1 101 ? 8.851 19.050 35.915 1.00 14.33 136 LEU B N 1
ATOM 3615 C CA . LEU B 1 101 ? 10.067 19.575 36.536 1.00 13.86 136 LEU B CA 1
ATOM 3616 C C . LEU B 1 101 ? 9.760 20.777 37.427 1.00 15.68 136 LEU B C 1
ATOM 3617 O O . LEU B 1 101 ? 9.062 21.696 37.013 1.00 16.61 136 LEU B O 1
ATOM 3622 N N . SER B 1 102 ? 10.291 20.760 38.646 1.00 15.07 137 SER B N 1
ATOM 3623 C CA . SER B 1 102 ? 10.135 21.863 39.582 1.00 13.66 137 SER B CA 1
ATOM 3624 C C . SER B 1 102 ? 11.469 22.189 40.252 1.00 16.58 137 SER B C 1
ATOM 3625 O O . SER B 1 102 ? 12.355 21.331 40.334 1.00 15.14 137 SER B O 1
ATOM 3628 N N . VAL B 1 103 ? 11.610 23.431 40.723 1.00 15.24 138 VAL B N 1
ATOM 3629 C CA . VAL B 1 103 ? 12.874 23.919 41.268 1.00 14.28 138 VAL B CA 1
ATOM 3630 C C . VAL B 1 103 ? 12.730 24.280 42.740 1.00 16.10 138 VAL B C 1
ATOM 3631 O O . VAL B 1 103 ? 11.736 24.870 43.154 1.00 15.90 138 VAL B O 1
ATOM 3635 N N . GLY B 1 104 ? 13.733 23.921 43.528 1.00 15.52 139 GLY B N 1
ATOM 3636 C CA . GLY B 1 104 ? 13.690 24.166 44.954 1.00 15.43 139 GLY B CA 1
ATOM 3637 C C . GLY B 1 104 ? 14.274 25.529 45.306 1.00 21.24 139 GLY B C 1
ATOM 3638 O O . GLY B 1 104 ? 14.913 26.192 44.485 1.00 18.53 139 GLY B O 1
ATOM 3639 N N . HIS B 1 105 ? 14.035 25.947 46.539 1.00 20.93 140 HIS B N 1
ATOM 3640 C CA . HIS B 1 105 ? 14.588 27.189 47.055 1.00 19.02 140 HIS B CA 1
ATOM 3641 C C . HIS B 1 105 ? 16.107 27.275 46.839 1.00 21.82 140 HIS B C 1
ATOM 3642 O O . HIS B 1 105 ? 16.628 28.328 46.478 1.00 20.36 140 HIS B O 1
ATOM 3649 N N . SER B 1 106 ? 16.812 26.170 47.057 1.00 20.07 141 SER B N 1
ATOM 3650 C CA . SER B 1 106 ? 18.268 26.181 46.960 1.00 22.84 141 SER B CA 1
ATOM 3651 C C . SER B 1 106 ? 18.798 26.531 45.558 1.00 22.29 141 SER B C 1
ATOM 3652 O O . SER B 1 106 ? 19.950 26.952 45.407 1.00 20.67 141 SER B O 1
ATOM 3655 N N . LEU B 1 107 ? 17.971 26.375 44.533 1.00 19.08 142 LEU B N 1
ATOM 3656 C CA . LEU B 1 107 ? 18.438 26.693 43.183 1.00 22.49 142 LEU B CA 1
ATOM 3657 C C . LEU B 1 107 ? 18.666 28.197 43.046 1.00 25.03 142 LEU B C 1
ATOM 3658 O O . LEU B 1 107 ? 19.301 28.662 42.096 1.00 26.30 142 LEU B O 1
ATOM 3663 N N . PHE B 1 108 ? 18.127 28.951 43.994 1.00 24.02 143 PHE B N 1
ATOM 3664 C CA . PHE B 1 108 ? 18.142 30.401 43.907 1.00 26.51 143 PHE B CA 1
ATOM 3665 C C . PHE B 1 108 ? 19.237 31.005 44.773 1.00 24.90 143 PHE B C 1
ATOM 3666 O O . PHE B 1 108 ? 19.202 32.191 45.100 1.00 30.91 143 PHE B O 1
ATOM 3674 N N . ASP B 1 109 ? 20.219 30.187 45.132 1.00 27.03 144 ASP B N 1
ATOM 3675 C CA . ASP B 1 109 ? 21.317 30.661 45.957 1.00 29.38 144 ASP B CA 1
ATOM 3676 C C . ASP B 1 109 ? 22.362 31.360 45.085 1.00 33.59 144 ASP B C 1
ATOM 3677 O O . ASP B 1 109 ? 22.051 31.844 43.994 1.00 31.44 144 ASP B O 1
ATOM 3682 N N . GLU B 1 110 ? 23.604 31.395 45.553 1.00 36.10 145 GLU B N 1
ATOM 3683 C CA . GLU B 1 110 ? 24.640 32.181 44.881 1.00 40.27 145 GLU B CA 1
ATOM 3684 C C . GLU B 1 110 ? 25.227 31.540 43.613 1.00 41.12 145 GLU B C 1
ATOM 3685 O O . GLU B 1 110 ? 26.002 32.181 42.905 1.00 39.25 145 GLU B O 1
ATOM 3691 N N . ARG B 1 111 ? 24.882 30.286 43.323 1.00 35.67 146 ARG B N 1
ATOM 3692 C CA . ARG B 1 111 ? 25.563 29.588 42.233 1.00 35.19 146 ARG B CA 1
ATOM 3693 C C . ARG B 1 111 ? 25.197 30.093 40.842 1.00 33.93 146 ARG B C 1
ATOM 3694 O O . ARG B 1 111 ? 26.054 30.159 39.964 1.00 38.08 146 ARG B O 1
ATOM 3702 N N . PHE B 1 112 ? 23.937 30.454 40.635 1.00 33.57 147 PHE B N 1
ATOM 3703 C CA . PHE B 1 112 ? 23.472 30.729 39.284 1.00 32.12 147 PHE B CA 1
ATOM 3704 C C . PHE B 1 112 ? 22.883 32.133 39.158 1.00 35.42 147 PHE B C 1
ATOM 3705 O O . PHE B 1 112 ? 22.249 32.474 38.146 1.00 34.67 147 PHE B O 1
ATOM 3713 N N . GLY B 1 113 ? 23.101 32.939 40.195 1.00 37.16 148 GLY B N 1
ATOM 3714 C CA . GLY B 1 113 ? 22.590 34.300 40.248 1.00 38.46 148 GLY B CA 1
ATOM 3715 C C . GLY B 1 113 ? 21.097 34.420 39.982 1.00 39.86 148 GLY B C 1
ATOM 3716 O O . GLY B 1 113 ? 20.643 35.351 39.306 1.00 37.21 148 GLY B O 1
ATOM 3717 N N . LEU B 1 114 ? 20.320 33.484 40.518 1.00 34.58 149 LEU B N 1
ATOM 3718 C CA . LEU B 1 114 ? 18.878 33.501 40.297 1.00 35.24 149 LEU B CA 1
ATOM 3719 C C . LEU B 1 114 ? 18.112 34.121 41.461 1.00 33.51 149 LEU B C 1
ATOM 3720 O O . LEU B 1 114 ? 16.888 34.220 41.416 1.00 34.77 149 LEU B O 1
ATOM 3725 N N . ALA B 1 115 ? 18.838 34.536 42.497 1.00 35.33 150 ALA B N 1
ATOM 3726 C CA . ALA B 1 115 ? 18.232 35.147 43.683 1.00 34.68 150 ALA B CA 1
ATOM 3727 C C . ALA B 1 115 ? 17.156 36.196 43.377 1.00 36.15 150 ALA B C 1
ATOM 3728 O O . ALA B 1 115 ? 16.078 36.165 43.964 1.00 38.19 150 ALA B O 1
ATOM 3730 N N . PRO B 1 116 ? 17.441 37.133 42.456 1.00 39.43 151 PRO B N 1
ATOM 3731 C CA . PRO B 1 116 ? 16.433 38.155 42.129 1.00 38.32 151 PRO B CA 1
ATOM 3732 C C . PRO B 1 116 ? 15.177 37.585 41.477 1.00 36.78 151 PRO B C 1
ATOM 3733 O O . PRO B 1 116 ? 14.155 38.264 41.441 1.00 39.01 151 PRO B O 1
ATOM 3737 N N . GLN B 1 117 ? 15.260 36.360 40.968 1.00 36.09 152 GLN B N 1
ATOM 3738 C CA . GLN B 1 117 ? 14.186 35.759 40.182 1.00 33.08 152 GLN B CA 1
ATOM 3739 C C . GLN B 1 117 ? 13.275 34.874 41.025 1.00 33.31 152 GLN B C 1
ATOM 3740 O O . GLN B 1 117 ? 12.299 34.323 40.531 1.00 31.90 152 GLN B O 1
ATOM 3754 N N . PRO B 1 119 ? 10.583 32.995 43.211 1.00 26.95 154 PRO B N 1
ATOM 3755 C CA . PRO B 1 119 ? 9.159 33.200 43.481 1.00 24.95 154 PRO B CA 1
ATOM 3756 C C . PRO B 1 119 ? 8.978 33.722 44.898 1.00 26.10 154 PRO B C 1
ATOM 3757 O O . PRO B 1 119 ? 9.667 33.258 45.804 1.00 23.73 154 PRO B O 1
ATOM 3761 N N . LYS B 1 120 ? 8.081 34.686 45.084 1.00 25.57 155 LYS B N 1
ATOM 3762 C CA . LYS B 1 120 ? 7.988 35.398 46.359 1.00 28.25 155 LYS B CA 1
ATOM 3763 C C . LYS B 1 120 ? 7.773 34.478 47.557 1.00 28.88 155 LYS B C 1
ATOM 3764 O O . LYS B 1 120 ? 8.301 34.734 48.644 1.00 24.62 155 LYS B O 1
ATOM 3770 N N . LYS B 1 121 ? 7.004 33.406 47.361 1.00 25.48 156 LYS B N 1
ATOM 3771 C CA . LYS B 1 121 ? 6.644 32.525 48.476 1.00 23.49 156 LYS B CA 1
ATOM 3772 C C . LYS B 1 121 ? 7.541 31.290 48.608 1.00 26.30 156 LYS B C 1
ATOM 3773 O O . LYS B 1 121 ? 7.368 30.491 49.531 1.00 20.90 156 LYS B O 1
ATOM 3779 N N . LEU B 1 122 ? 8.498 31.126 47.700 1.00 21.78 157 LEU B N 1
ATOM 3780 C CA . LEU B 1 122 ? 9.337 29.938 47.741 1.00 21.45 157 LEU B CA 1
ATOM 3781 C C . LEU B 1 122 ? 10.297 29.991 48.919 1.00 24.1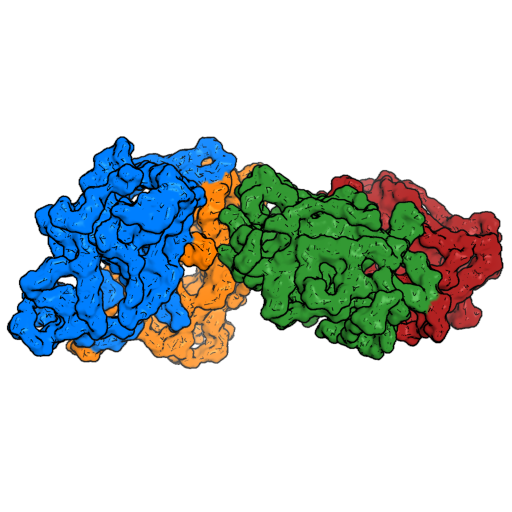0 157 LEU B C 1
ATOM 3782 O O . LEU B 1 122 ? 10.889 31.026 49.220 1.00 26.61 157 LEU B O 1
ATOM 3787 N N . GLN B 1 123 ? 10.440 28.860 49.592 1.00 20.21 158 GLN B N 1
ATOM 3788 C CA . GLN B 1 123 ? 11.200 28.796 50.822 1.00 21.06 158 GLN B CA 1
ATOM 3789 C C . GLN B 1 123 ? 11.627 27.366 51.092 1.00 20.57 158 GLN B C 1
ATOM 3790 O O . GLN B 1 123 ? 11.081 26.426 50.521 1.00 19.89 158 GLN B O 1
ATOM 3796 N N . LYS B 1 124 ? 12.600 27.207 51.974 1.00 22.43 159 LYS B N 1
ATOM 3797 C CA . LYS B 1 124 ? 12.989 25.888 52.425 1.00 20.72 159 LYS B CA 1
ATOM 3798 C C . LYS B 1 124 ? 11.941 25.379 53.397 1.00 21.32 159 LYS B C 1
ATOM 3799 O O . LYS B 1 124 ? 11.572 26.075 54.349 1.00 20.90 159 LYS B O 1
ATOM 3813 N N . THR B 1 126 ? 10.373 23.794 56.504 1.00 17.71 161 THR B N 1
ATOM 3814 C CA . THR B 1 126 ? 10.781 23.618 57.887 1.00 19.77 161 THR B CA 1
ATOM 3815 C C . THR B 1 126 ? 9.715 22.796 58.588 1.00 19.24 161 THR B C 1
ATOM 3816 O O . THR B 1 126 ? 8.555 22.759 58.152 1.00 18.39 161 THR B O 1
ATOM 3820 N N . ARG B 1 127 ? 10.101 22.134 59.672 1.00 18.72 162 ARG B N 1
ATOM 3821 C CA . ARG B 1 127 ? 9.231 21.132 60.263 1.00 18.54 162 ARG B CA 1
ATOM 3822 C C . ARG B 1 127 ? 7.944 21.692 60.853 1.00 19.51 162 ARG B C 1
ATOM 3823 O O . ARG B 1 127 ? 7.930 22.768 61.459 1.00 18.74 162 ARG B O 1
ATOM 3831 N N . PHE B 1 128 ? 6.864 20.935 60.677 1.00 15.96 163 PHE B N 1
ATOM 3832 C CA . PHE B 1 128 ? 5.638 21.151 61.422 1.00 17.07 163 PHE B CA 1
ATOM 3833 C C . PHE B 1 128 ? 5.684 20.298 62.699 1.00 15.91 163 PHE B C 1
ATOM 3834 O O . PHE B 1 128 ? 6.527 19.408 62.822 1.00 15.15 163 PHE B O 1
ATOM 3842 N N . PRO B 1 129 ? 4.789 20.570 63.659 1.00 15.84 164 PRO B N 1
ATOM 3843 C CA . PRO B 1 129 ? 4.900 19.948 64.989 1.00 16.18 164 PRO B CA 1
ATOM 3844 C C . PRO B 1 129 ? 4.922 18.418 65.005 1.00 15.80 164 PRO B C 1
ATOM 3845 O O . PRO B 1 129 ? 5.636 17.839 65.823 1.00 18.10 164 PRO B O 1
ATOM 3849 N N . ASN B 1 130 ? 4.154 17.774 64.125 1.00 17.16 165 ASN B N 1
ATOM 3850 C CA . ASN B 1 130 ? 4.044 16.312 64.094 1.00 14.95 165 ASN B CA 1
ATOM 3851 C C . ASN B 1 130 ? 5.074 15.615 63.169 1.00 16.70 165 ASN B C 1
ATOM 3852 O O . ASN B 1 130 ? 5.001 14.407 62.964 1.00 16.46 165 ASN B O 1
ATOM 3857 N N . ASP B 1 131 ? 6.021 16.373 62.623 1.00 16.19 166 ASP B N 1
ATOM 3858 C CA . ASP B 1 131 ? 6.997 15.853 61.662 1.00 16.11 166 ASP B CA 1
ATOM 3859 C C . ASP B 1 131 ? 8.133 15.095 62.338 1.00 19.04 166 ASP B C 1
ATOM 3860 O O . ASP B 1 131 ? 8.595 15.504 63.393 1.00 19.16 166 ASP B O 1
ATOM 3865 N N . SER B 1 132 ? 8.622 14.033 61.698 1.00 16.23 167 SER B N 1
ATOM 3866 C CA . SER B 1 132 ? 9.919 13.433 62.041 1.00 17.79 167 SER B CA 1
ATOM 3867 C C . SER B 1 132 ? 10.756 13.420 60.781 1.00 16.96 167 SER B C 1
ATOM 3868 O O . SER B 1 132 ? 10.918 12.365 60.156 1.00 16.51 167 SER B O 1
ATOM 3871 N N . LEU B 1 133 ? 11.271 14.577 60.381 1.00 14.14 168 LEU B N 1
ATOM 3872 C CA . LEU B 1 133 ? 11.886 14.684 59.072 1.00 17.49 168 LEU B CA 1
ATOM 3873 C C . LEU B 1 133 ? 13.217 13.955 59.038 1.00 20.36 168 LEU B C 1
ATOM 3874 O O . LEU B 1 133 ? 14.047 14.130 59.928 1.00 20.07 168 LEU B O 1
ATOM 3879 N N . ASP B 1 134 ? 13.398 13.138 58.006 1.00 15.73 169 ASP B N 1
ATOM 3880 C CA . ASP B 1 134 ? 14.674 12.503 57.725 1.00 17.20 169 ASP B CA 1
ATOM 3881 C C . ASP B 1 134 ? 15.405 13.432 56.773 1.00 17.48 169 ASP B C 1
ATOM 3882 O O . ASP B 1 134 ? 14.916 13.705 55.681 1.00 15.72 169 ASP B O 1
ATOM 3887 N N . ALA B 1 135 ? 16.553 13.960 57.193 1.00 19.33 170 ALA B N 1
ATOM 3888 C CA . ALA B 1 135 ? 17.307 14.891 56.343 1.00 19.81 170 ALA B CA 1
ATOM 3889 C C . ALA B 1 135 ? 17.521 14.358 54.930 1.00 19.10 170 ALA B C 1
ATOM 3890 O O . ALA B 1 135 ? 17.484 15.111 53.950 1.00 21.65 170 ALA B O 1
ATOM 3892 N N . ALA B 1 136 ? 17.759 13.058 54.824 1.00 18.19 171 ALA B N 1
ATOM 3893 C CA . ALA B 1 136 ? 18.088 12.454 53.541 1.00 18.39 171 ALA B CA 1
ATOM 3894 C C . ALA B 1 136 ? 16.891 12.415 52.570 1.00 17.79 171 ALA B C 1
ATOM 3895 O O . ALA B 1 136 ? 17.068 12.145 51.374 1.00 14.76 171 ALA B O 1
ATOM 3897 N N . LEU B 1 137 ? 15.693 12.688 53.086 1.00 14.90 172 LEU B N 1
ATOM 3898 C CA . LEU B 1 137 ? 14.466 12.643 52.289 1.00 13.54 172 LEU B CA 1
ATOM 3899 C C . LEU B 1 137 ? 13.843 14.032 52.124 1.00 14.84 172 LEU B C 1
ATOM 3900 O O . LEU B 1 137 ? 12.650 14.152 51.858 1.00 12.06 172 LEU B O 1
ATOM 3905 N N . CYS B 1 138 ? 14.650 15.072 52.311 1.00 13.17 173 CYS B N 1
ATOM 3906 C CA . CYS B 1 138 ? 14.156 16.441 52.235 1.00 14.46 173 CYS B CA 1
ATOM 3907 C C . CYS B 1 138 ? 14.859 17.297 51.188 1.00 14.11 173 CYS B C 1
ATOM 3908 O O . CYS B 1 138 ? 16.055 17.137 50.921 1.00 15.62 173 CYS B O 1
ATOM 3911 N N . HIS B 1 139 ? 14.079 18.202 50.602 1.00 14.35 174 HIS B N 1
ATOM 3912 C CA . HIS B 1 139 ? 14.577 19.297 49.781 1.00 15.56 174 HIS B CA 1
ATOM 3913 C C . HIS B 1 139 ? 15.131 18.807 48.445 1.00 17.97 174 HIS B C 1
ATOM 3914 O O . HIS B 1 139 ? 14.763 17.728 47.965 1.00 14.61 174 HIS B O 1
ATOM 3921 N N . GLY B 1 140 ? 16.009 19.616 47.858 1.00 16.95 175 GLY B N 1
ATOM 3922 C CA . GLY B 1 140 ? 16.609 19.331 46.571 1.00 16.02 175 GLY B CA 1
ATOM 3923 C C . GLY B 1 140 ? 16.571 20.557 45.671 1.00 18.41 175 GLY B C 1
ATOM 3924 O O . GLY B 1 140 ? 15.662 21.383 45.780 1.00 17.02 175 GLY B O 1
ATOM 3925 N N . ASP B 1 141 ? 17.565 20.669 44.790 1.00 17.07 176 ASP B N 1
ATOM 3926 C CA . ASP B 1 141 ? 17.663 21.766 43.824 1.00 15.42 176 ASP B CA 1
ATOM 3927 C C . ASP B 1 141 ? 16.540 21.668 42.784 1.00 15.93 176 ASP B C 1
ATOM 3928 O O . ASP B 1 141 ? 15.963 22.670 42.361 1.00 15.35 176 ASP B O 1
ATOM 3933 N N . VAL B 1 142 ? 16.269 20.438 42.356 1.00 16.22 177 VAL B N 1
ATOM 3934 C CA . VAL B 1 142 ? 15.205 20.153 41.409 1.00 16.55 177 VAL B CA 1
ATOM 3935 C C . VAL B 1 142 ? 14.495 18.869 41.797 1.00 14.57 177 VAL B C 1
ATOM 3936 O O . VAL B 1 142 ? 15.070 17.989 42.434 1.00 13.20 177 VAL B O 1
ATOM 3940 N N . LEU B 1 143 ? 13.239 18.771 41.404 1.00 12.91 178 LEU B N 1
ATOM 3941 C CA . LEU B 1 143 ? 12.449 17.577 41.632 1.00 11.26 178 LEU B CA 1
ATOM 3942 C C . LEU B 1 143 ? 11.775 17.208 40.312 1.00 12.97 178 LEU B C 1
ATOM 3943 O O . LEU B 1 143 ? 11.252 18.084 39.617 1.00 13.03 178 LEU B O 1
ATOM 3948 N N . LEU B 1 144 ? 11.820 15.918 39.962 1.00 13.52 179 LEU B N 1
ATOM 3949 C CA . LEU B 1 144 ? 11.051 15.379 38.842 1.00 13.63 179 LEU B CA 1
ATOM 3950 C C . LEU B 1 144 ? 9.897 14.520 39.368 1.00 13.86 179 LEU B C 1
ATOM 3951 O O . LEU B 1 144 ? 10.091 13.652 40.220 1.00 11.70 179 LEU B O 1
ATOM 3956 N N . GLN B 1 145 ? 8.697 14.774 38.861 1.00 11.82 180 GLN B N 1
ATOM 3957 C CA . GLN B 1 145 ? 7.555 13.907 39.120 1.00 10.85 180 GLN B CA 1
ATOM 3958 C C . GLN B 1 145 ? 7.339 13.141 37.827 1.00 12.10 180 GLN B C 1
ATOM 3959 O O . GLN B 1 145 ? 7.015 13.729 36.798 1.00 13.14 180 GLN B O 1
ATOM 3965 N N . ILE B 1 146 ? 7.561 11.835 37.873 1.00 10.63 181 ILE B N 1
ATOM 3966 C CA . ILE B 1 146 ? 7.563 11.020 36.676 1.00 12.62 181 ILE B CA 1
ATOM 3967 C C . ILE B 1 146 ? 6.415 10.027 36.810 1.00 14.32 181 ILE B C 1
ATOM 3968 O O . ILE B 1 146 ? 6.442 9.181 37.707 1.00 12.82 181 ILE B O 1
ATOM 3973 N N . CYS B 1 147 ? 5.417 10.133 35.933 1.00 11.43 182 CYS B N 1
ATOM 3974 C CA . CYS B 1 147 ? 4.206 9.301 36.031 1.00 10.64 182 CYS B CA 1
ATOM 3975 C C . CYS B 1 147 ? 3.928 8.603 34.700 1.00 12.28 182 CYS B C 1
ATOM 3976 O O . CYS B 1 147 ? 4.101 9.199 33.652 1.00 12.89 182 CYS B O 1
ATOM 3979 N N . ALA B 1 148 ? 3.449 7.365 34.755 1.00 13.54 183 ALA B N 1
ATOM 3980 C CA . ALA B 1 148 ? 3.171 6.572 33.554 1.00 15.60 183 ALA B CA 1
ATOM 3981 C C . ALA B 1 148 ? 2.213 5.429 33.916 1.00 16.24 183 ALA B C 1
ATOM 3982 O O . ALA B 1 148 ? 1.952 5.178 35.103 1.00 15.01 183 ALA B O 1
ATOM 3984 N N . ASN B 1 149 ? 1.703 4.723 32.912 1.00 14.86 184 ASN B N 1
ATOM 3985 C CA . ASN B 1 149 ? 0.821 3.593 33.182 1.00 19.06 184 ASN B CA 1
ATOM 3986 C C . ASN B 1 149 ? 1.509 2.512 34.004 1.00 17.10 184 ASN B C 1
ATOM 3987 O O . ASN B 1 149 ? 0.865 1.842 34.810 1.00 17.66 184 ASN B O 1
ATOM 3992 N N . THR B 1 150 ? 2.823 2.356 33.817 1.00 16.43 185 THR B N 1
ATOM 3993 C CA . THR B 1 150 ? 3.552 1.268 34.459 1.00 16.52 185 THR B CA 1
ATOM 3994 C C . THR B 1 150 ? 4.894 1.690 35.051 1.00 17.51 185 THR B C 1
ATOM 3995 O O . THR B 1 150 ? 5.550 2.606 34.563 1.00 16.46 185 THR B O 1
ATOM 3999 N N . GLN B 1 151 ? 5.299 0.981 36.095 1.00 16.22 186 GLN B N 1
ATOM 4000 C CA . GLN B 1 151 ? 6.549 1.231 36.797 1.00 17.93 186 GLN B CA 1
ATOM 4001 C C . GLN B 1 151 ? 7.786 1.090 35.894 1.00 16.74 186 GLN B C 1
ATOM 4002 O O . GLN B 1 151 ? 8.773 1.798 36.068 1.00 13.01 186 GLN B O 1
ATOM 4008 N N . ASP B 1 152 ? 7.731 0.193 34.913 1.00 17.98 187 ASP B N 1
ATOM 4009 C CA . ASP B 1 152 ? 8.901 -0.035 34.062 1.00 21.35 187 ASP B CA 1
ATOM 4010 C C . ASP B 1 152 ? 9.202 1.232 33.272 1.00 16.61 187 ASP B C 1
ATOM 4011 O O . ASP B 1 152 ? 10.367 1.619 33.105 1.00 14.18 187 ASP B O 1
ATOM 4016 N N . THR B 1 153 ? 8.141 1.882 32.806 1.00 13.88 188 THR B N 1
ATOM 4017 C CA . THR B 1 153 ? 8.298 3.102 32.029 1.00 14.68 188 THR B CA 1
ATOM 4018 C C . THR B 1 153 ? 8.947 4.196 32.866 1.00 13.99 188 THR B C 1
ATOM 4019 O O . THR B 1 153 ? 9.833 4.909 32.400 1.00 13.27 188 THR B O 1
ATOM 4023 N N . VAL B 1 154 ? 8.514 4.304 34.114 1.00 12.66 189 VAL B N 1
ATOM 4024 C CA . VAL B 1 154 ? 9.014 5.330 35.016 1.00 13.00 189 VAL B CA 1
ATOM 4025 C C . VAL B 1 154 ? 10.507 5.112 35.334 1.00 12.69 189 VAL B C 1
ATOM 4026 O O . VAL B 1 154 ? 11.317 6.029 35.226 1.00 12.07 189 VAL B O 1
ATOM 4030 N N . ILE B 1 155 ? 10.874 3.892 35.703 1.00 13.30 190 ILE B N 1
ATOM 4031 C CA . ILE B 1 155 ? 12.278 3.550 35.997 1.00 12.27 190 ILE B CA 1
ATOM 4032 C C . ILE B 1 155 ? 13.169 3.735 34.777 1.00 12.43 190 ILE B C 1
ATOM 4033 O O . ILE B 1 155 ? 14.293 4.216 34.876 1.00 13.76 190 ILE B O 1
ATOM 4038 N N . HIS B 1 156 ? 12.661 3.343 33.618 1.00 13.14 191 HIS B N 1
ATOM 4039 C CA . HIS B 1 156 ? 13.393 3.533 32.376 1.00 13.32 191 HIS B CA 1
ATOM 4040 C C . HIS B 1 156 ? 13.684 5.001 32.139 1.00 14.45 191 HIS B C 1
ATOM 4041 O O . HIS B 1 156 ? 14.803 5.368 31.764 1.00 12.69 191 HIS B O 1
ATOM 4048 N N . ALA B 1 157 ? 12.676 5.844 32.347 1.00 12.82 192 ALA B N 1
ATOM 4049 C CA . ALA B 1 157 ? 12.867 7.284 32.180 1.00 13.49 192 ALA B CA 1
ATOM 4050 C C . ALA B 1 157 ? 13.971 7.785 33.108 1.00 12.78 192 ALA B C 1
ATOM 4051 O O . ALA B 1 157 ? 14.905 8.456 32.678 1.00 12.60 192 ALA B O 1
ATOM 4053 N N . LEU B 1 158 ? 13.864 7.452 34.388 1.00 13.04 193 LEU B N 1
ATOM 4054 C CA . LEU B 1 158 ? 14.899 7.837 35.348 1.00 14.01 193 LEU B CA 1
ATOM 4055 C C . LEU B 1 158 ? 16.315 7.430 34.879 1.00 14.51 193 LEU B C 1
ATOM 4056 O O . LEU B 1 158 ? 17.226 8.246 34.895 1.00 16.44 193 LEU B O 1
ATOM 4061 N N . ARG B 1 159 ? 16.491 6.178 34.464 1.00 15.28 194 ARG B N 1
ATOM 4062 C CA . ARG B 1 159 ? 17.819 5.683 34.088 1.00 15.35 194 ARG B CA 1
ATOM 4063 C C . ARG B 1 159 ? 18.335 6.456 32.865 1.00 15.96 194 ARG B C 1
ATOM 4064 O O . ARG B 1 159 ? 19.519 6.756 32.760 1.00 16.96 194 ARG B O 1
ATOM 4072 N N . ASP B 1 160 ? 17.433 6.789 31.945 1.00 14.12 195 ASP B N 1
ATOM 4073 C CA . ASP B 1 160 ? 17.808 7.572 30.768 1.00 16.58 195 ASP B CA 1
ATOM 4074 C C . ASP B 1 160 ? 18.279 8.963 31.170 1.00 17.98 195 ASP B C 1
ATOM 4075 O O . ASP B 1 160 ? 19.330 9.434 30.729 1.00 15.17 195 ASP B O 1
ATOM 4080 N N . ILE B 1 161 ? 17.486 9.625 32.004 1.00 14.89 196 ILE B N 1
ATOM 4081 C CA . ILE B 1 161 ? 17.860 10.933 32.538 1.00 13.18 196 ILE B CA 1
ATOM 4082 C C . ILE B 1 161 ? 19.238 10.910 33.215 1.00 18.27 196 ILE B C 1
ATOM 4083 O O . ILE B 1 161 ? 20.102 11.759 32.925 1.00 17.75 196 ILE B O 1
ATOM 4088 N N . ILE B 1 162 ? 19.441 9.930 34.096 1.00 15.76 197 ILE B N 1
ATOM 4089 C CA . ILE B 1 162 ? 20.709 9.760 34.803 1.00 19.07 197 ILE B CA 1
ATOM 4090 C C . ILE B 1 162 ? 21.877 9.535 33.839 1.00 23.77 197 ILE B C 1
ATOM 4091 O O . ILE B 1 162 ? 22.962 10.107 34.007 1.00 20.11 197 ILE B O 1
ATOM 4096 N N . LYS B 1 163 ? 21.640 8.697 32.836 1.00 22.19 198 LYS B N 1
ATOM 4097 C CA . LYS B 1 163 ? 22.658 8.366 31.846 1.00 21.53 198 LYS B CA 1
ATOM 4098 C C . LYS B 1 163 ? 23.132 9.620 31.144 1.00 22.67 198 LYS B C 1
ATOM 4099 O O . LYS B 1 163 ? 24.306 9.751 30.816 1.00 26.68 198 LYS B O 1
ATOM 4105 N N . HIS B 1 164 ? 22.221 10.550 30.904 1.00 22.11 199 HIS B N 1
ATOM 4106 C CA . HIS B 1 164 ? 22.581 11.753 30.171 1.00 23.91 199 HIS B CA 1
ATOM 4107 C C . HIS B 1 164 ? 23.086 12.917 31.027 1.00 21.22 199 HIS B C 1
ATOM 4108 O O . HIS B 1 164 ? 23.417 13.963 30.492 1.00 25.53 199 HIS B O 1
ATOM 4115 N N . THR B 1 165 ? 23.155 12.751 32.341 1.00 22.78 200 THR B N 1
ATOM 4116 C CA . THR B 1 165 ? 23.493 13.891 33.204 1.00 21.43 200 THR B CA 1
ATOM 4117 C C . THR B 1 165 ? 24.579 13.608 34.246 1.00 25.44 200 THR B C 1
ATOM 4118 O O . THR B 1 165 ? 24.573 14.198 35.327 1.00 22.63 200 THR B O 1
ATOM 4122 N N . PRO B 1 166 ? 25.537 12.733 33.916 1.00 27.48 201 PRO B N 1
ATOM 4123 C CA . PRO B 1 166 ? 26.456 12.250 34.954 1.00 25.34 201 PRO B CA 1
ATOM 4124 C C . PRO B 1 166 ? 27.195 13.405 35.635 1.00 27.85 201 PRO B C 1
ATOM 4125 O O . PRO B 1 166 ? 27.542 13.326 36.811 1.00 29.76 201 PRO B O 1
ATOM 4129 N N . ASP B 1 167 ? 27.395 14.480 34.881 1.00 30.49 202 ASP B N 1
ATOM 4130 C CA . ASP B 1 167 ? 28.175 15.636 35.307 1.00 32.47 202 ASP B CA 1
ATOM 4131 C C . ASP B 1 167 ? 27.294 16.752 35.848 1.00 28.85 202 ASP B C 1
ATOM 4132 O O . ASP B 1 167 ? 27.789 17.831 36.189 1.00 27.64 202 ASP B O 1
ATOM 4137 N N . LEU B 1 168 ? 25.986 16.507 35.911 1.00 23.25 203 LEU B N 1
ATOM 4138 C CA . LEU B 1 168 ? 25.039 17.599 36.107 1.00 22.21 203 LEU B CA 1
ATOM 4139 C C . LEU B 1 168 ? 23.991 17.324 37.179 1.00 22.82 203 LEU B C 1
ATOM 4140 O O . LEU B 1 168 ? 23.472 18.256 37.790 1.00 21.00 203 LEU B O 1
ATOM 4145 N N . LEU B 1 169 ? 23.684 16.050 37.396 1.00 20.26 204 LEU B N 1
ATOM 4146 C CA . LEU B 1 169 ? 22.685 15.675 38.386 1.00 21.68 204 LEU B CA 1
ATOM 4147 C C . LEU B 1 169 ? 23.186 14.586 39.323 1.00 20.78 204 LEU B C 1
ATOM 4148 O O . LEU B 1 169 ? 23.891 13.655 38.909 1.00 17.69 204 LEU B O 1
ATOM 4153 N N . SER B 1 170 ? 22.797 14.711 40.587 1.00 18.87 205 SER B N 1
ATOM 4154 C CA . SER B 1 170 ? 23.035 13.683 41.583 1.00 19.59 205 SER B CA 1
ATOM 4155 C C . SER B 1 170 ? 21.717 13.374 42.296 1.00 18.30 205 SER B C 1
ATOM 4156 O O . SER B 1 170 ? 21.074 14.283 42.821 1.00 17.66 205 SER B O 1
ATOM 4159 N N . VAL B 1 171 ? 21.318 12.103 42.341 1.00 18.13 206 VAL B N 1
ATOM 4160 C CA . VAL B 1 171 ? 20.057 11.753 42.998 1.00 17.88 206 VAL B CA 1
ATOM 4161 C C . VAL B 1 171 ? 20.136 12.003 44.502 1.00 21.85 206 VAL B C 1
ATOM 4162 O O . VAL B 1 171 ? 21.036 11.519 45.169 1.00 22.44 206 VAL B O 1
ATOM 4166 N N . ARG B 1 172 ? 19.182 12.759 45.028 1.00 15.52 207 ARG B N 1
ATOM 4167 C CA . ARG B 1 172 ? 19.200 13.125 46.431 1.00 16.27 207 ARG B CA 1
ATOM 4168 C C . ARG B 1 172 ? 18.269 12.217 47.233 1.00 18.27 207 ARG B C 1
ATOM 4169 O O . ARG B 1 172 ? 18.658 11.666 48.273 1.00 17.21 207 ARG B O 1
ATOM 4177 N N . TRP B 1 173 ? 17.036 12.072 46.751 1.00 14.07 208 TRP B N 1
ATOM 4178 C CA . TRP B 1 173 ? 16.091 11.122 47.321 1.00 13.68 208 TRP B CA 1
ATOM 4179 C C . TRP B 1 173 ? 15.085 10.689 46.248 1.00 12.86 208 TRP B C 1
ATOM 4180 O O . TRP B 1 173 ? 14.906 11.382 45.242 1.00 11.86 208 TRP B O 1
ATOM 4191 N N . LYS B 1 174 ? 14.477 9.525 46.453 1.00 13.65 209 LYS B N 1
ATOM 4192 C CA . LYS B 1 174 ? 13.570 8.937 45.470 1.00 13.23 209 LYS B CA 1
ATOM 4193 C C . LYS B 1 174 ? 12.512 8.108 46.155 1.00 14.71 209 LYS B C 1
ATOM 4194 O O . LYS B 1 174 ? 12.809 7.310 47.033 1.00 15.55 209 LYS B O 1
ATOM 4200 N N . ARG B 1 175 ? 11.266 8.270 45.734 1.00 13.70 210 ARG B N 1
ATOM 4201 C CA . ARG B 1 175 ? 10.240 7.353 46.187 1.00 15.09 210 ARG B CA 1
ATOM 4202 C C . ARG B 1 175 ? 9.224 7.080 45.085 1.00 15.77 210 ARG B C 1
ATOM 4203 O O . ARG B 1 175 ? 8.860 7.976 44.342 1.00 12.97 210 ARG B O 1
ATOM 4211 N N . GLU B 1 176 ? 8.796 5.827 44.979 1.00 14.16 211 GLU B N 1
ATOM 4212 C CA . GLU B 1 176 ? 7.844 5.436 43.956 1.00 13.54 211 GLU B CA 1
ATOM 4213 C C . GLU B 1 176 ? 6.484 5.179 44.588 1.00 13.61 211 GLU B C 1
ATOM 4214 O O . GLU B 1 176 ? 6.401 4.776 45.740 1.00 14.17 211 GLU B O 1
ATOM 4220 N N . GLY B 1 177 ? 5.419 5.421 43.831 1.00 13.82 212 GLY B N 1
ATOM 4221 C CA . GLY B 1 177 ? 4.077 5.253 44.358 1.00 13.67 212 GLY B CA 1
ATOM 4222 C C . GLY B 1 177 ? 3.108 4.722 43.317 1.00 15.21 212 GLY B C 1
ATOM 4223 O O . GLY B 1 177 ? 3.471 4.512 42.165 1.00 13.63 212 GLY B O 1
ATOM 4224 N N . PHE B 1 178 ? 1.860 4.530 43.725 1.00 14.28 213 PHE B N 1
ATOM 4225 C CA . PHE B 1 178 ? 0.859 3.944 42.854 1.00 14.26 213 PHE B CA 1
ATOM 4226 C C . PHE B 1 178 ? -0.523 4.411 43.266 1.00 13.65 213 PHE B C 1
ATOM 4227 O O . PHE B 1 178 ? -0.738 4.817 44.414 1.00 12.05 213 PHE B O 1
ATOM 4235 N N . ILE B 1 179 ? -1.449 4.378 42.315 1.00 13.13 214 ILE B N 1
ATOM 4236 C CA . ILE B 1 179 ? -2.859 4.311 42.676 1.00 17.02 214 ILE B CA 1
ATOM 4237 C C . ILE B 1 179 ? -3.391 3.019 42.076 1.00 20.42 214 ILE B C 1
ATOM 4238 O O . ILE B 1 179 ? -2.690 2.366 41.304 1.00 21.06 214 ILE B O 1
ATOM 4243 N N . SER B 1 180 ? -4.611 2.634 42.433 1.00 25.46 215 SER B N 1
ATOM 4244 C CA . SER B 1 180 ? -5.153 1.362 41.951 1.00 31.91 215 SER B CA 1
ATOM 4245 C C . SER B 1 180 ? -5.270 1.351 40.434 1.00 33.16 215 SER B C 1
ATOM 4246 O O . SER B 1 180 ? -5.482 2.392 39.812 1.00 32.33 215 SER B O 1
ATOM 4249 N N . ASP B 1 181 ? -5.147 0.171 39.839 1.00 36.28 216 ASP B N 1
ATOM 4250 C CA . ASP B 1 181 ? -5.201 0.050 38.385 1.00 39.29 216 ASP B CA 1
ATOM 4251 C C . ASP B 1 181 ? -6.538 0.530 37.799 1.00 39.40 216 ASP B C 1
ATOM 4252 O O . ASP B 1 181 ? -6.570 1.183 36.757 1.00 37.25 216 ASP B O 1
ATOM 4257 N N . HIS B 1 182 ? -7.637 0.212 38.474 1.00 39.48 217 HIS B N 1
ATOM 4258 C CA . HIS B 1 182 ? -8.958 0.528 37.931 1.00 43.29 217 HIS B CA 1
ATOM 4259 C C . HIS B 1 182 ? -9.348 1.995 38.133 1.00 42.01 217 HIS B C 1
ATOM 4260 O O . HIS B 1 182 ? -9.863 2.643 37.215 1.00 42.21 217 HIS B O 1
ATOM 4267 N N . ALA B 1 183 ? -9.097 2.519 39.327 1.00 40.67 218 ALA B N 1
ATOM 4268 C CA . ALA B 1 183 ? -9.240 3.948 39.541 1.00 35.95 218 ALA B CA 1
ATOM 4269 C C . ALA B 1 183 ? -8.387 4.671 38.506 1.00 32.38 218 ALA B C 1
ATOM 4270 O O . ALA B 1 183 ? -8.830 5.631 37.882 1.00 34.95 218 ALA B O 1
ATOM 4272 N N . ALA B 1 184 ? -7.163 4.192 38.313 1.00 32.19 219 ALA B N 1
ATOM 4273 C CA . ALA B 1 184 ? -6.260 4.785 37.329 1.00 34.30 219 ALA B CA 1
ATOM 4274 C C . ALA B 1 184 ? -6.839 4.719 35.916 1.00 38.12 219 ALA B C 1
ATOM 4275 O O . ALA B 1 184 ? -6.657 5.634 35.113 1.00 39.35 219 ALA B O 1
ATOM 4277 N N . ARG B 1 185 ? -7.536 3.628 35.622 1.00 38.27 220 ARG B N 1
ATOM 4278 C CA . ARG B 1 185 ? -8.069 3.401 34.284 1.00 45.07 220 ARG B CA 1
ATOM 4279 C C . ARG B 1 185 ? -9.278 4.284 33.948 1.00 44.28 220 ARG B C 1
ATOM 4280 O O . ARG B 1 185 ? -9.465 4.674 32.796 1.00 45.10 220 ARG B O 1
ATOM 4288 N N . SER B 1 186 ? -10.087 4.608 34.954 1.00 43.10 221 SER B N 1
ATOM 4289 C CA . SER B 1 186 ? -11.253 5.463 34.748 1.00 40.52 221 SER B CA 1
ATOM 4290 C C . SER B 1 186 ? -10.817 6.900 34.449 1.00 42.38 221 SER B C 1
ATOM 4291 O O . SER B 1 186 ? -11.647 7.786 34.225 1.00 38.83 221 SER B O 1
ATOM 4294 N N . LYS B 1 187 ? -9.503 7.119 34.472 1.00 45.42 222 LYS B N 1
ATOM 4295 C CA . LYS B 1 187 ? -8.901 8.412 34.138 1.00 42.23 222 LYS B CA 1
ATOM 4296 C C . LYS B 1 187 ? -9.560 9.611 34.838 1.00 41.34 222 LYS B C 1
ATOM 4297 O O . LYS B 1 187 ? -10.057 10.532 34.183 1.00 40.68 222 LYS B O 1
ATOM 4303 N N . GLY B 1 188 ? -9.549 9.593 36.169 1.00 38.52 223 GLY B N 1
ATOM 4304 C CA . GLY B 1 188 ? -10.130 10.670 36.955 1.00 42.15 223 GLY B CA 1
ATOM 4305 C C . GLY B 1 188 ? -11.597 10.498 37.337 1.00 44.17 223 GLY B C 1
ATOM 4306 O O . GLY B 1 188 ? -12.114 11.263 38.155 1.00 46.80 223 GLY B O 1
ATOM 4307 N N . LYS B 1 189 ? -12.267 9.500 36.760 1.00 38.88 224 LYS B N 1
ATOM 4308 C CA . LYS B 1 189 ? -13.705 9.309 36.980 1.00 38.46 224 LYS B CA 1
ATOM 4309 C C . LYS B 1 189 ? -14.050 8.635 38.319 1.00 45.75 224 LYS B C 1
ATOM 4310 O O . LYS B 1 189 ? -15.127 8.860 38.882 1.00 46.96 224 LYS B O 1
ATOM 4316 N N . GLU B 1 190 ? -13.142 7.801 38.817 1.00 39.05 225 GLU B N 1
ATOM 4317 C CA . GLU B 1 190 ? -13.345 7.096 40.083 1.00 35.79 225 GLU B CA 1
ATOM 4318 C C . GLU B 1 190 ? -12.217 7.413 41.062 1.00 31.97 225 GLU B C 1
ATOM 4319 O O . GLU B 1 190 ? -11.044 7.340 40.707 1.00 29.86 225 GLU B O 1
ATOM 4325 N N . THR B 1 191 ? -12.579 7.776 42.290 1.00 29.23 226 THR B N 1
ATOM 4326 C CA . THR B 1 191 ? -11.613 8.299 43.255 1.00 21.01 226 THR B CA 1
ATOM 4327 C C . THR B 1 191 ? -10.732 7.178 43.786 1.00 19.69 226 THR B C 1
ATOM 4328 O O . THR B 1 191 ? -11.241 6.147 44.204 1.00 21.44 226 THR B O 1
ATOM 4332 N N . PRO B 1 192 ? -9.407 7.373 43.750 1.00 16.98 227 PRO B N 1
ATOM 4333 C CA . PRO B 1 192 ? -8.459 6.404 44.307 1.00 19.21 227 PRO B CA 1
ATOM 4334 C C . PRO B 1 192 ? -8.707 6.226 45.806 1.00 18.29 227 PRO B C 1
ATOM 4335 O O . PRO B 1 192 ? -9.077 7.194 46.477 1.00 17.22 227 PRO B O 1
ATOM 4339 N N . ILE B 1 193 ? -8.506 5.019 46.317 1.00 13.65 228 ILE B N 1
ATOM 4340 C CA . ILE B 1 193 ? -8.643 4.763 47.753 1.00 15.22 228 ILE B CA 1
ATOM 4341 C C . ILE B 1 193 ? -7.236 4.714 48.337 1.00 17.17 228 ILE B C 1
ATOM 4342 O O . ILE B 1 193 ? -6.367 4.040 47.787 1.00 13.06 228 ILE B O 1
ATOM 4347 N N . ASN B 1 194 ? -6.990 5.459 49.416 1.00 15.08 229 ASN B N 1
ATOM 4348 C CA . ASN B 1 194 ? -5.655 5.457 49.994 1.00 15.44 229 ASN B CA 1
ATOM 4349 C C . ASN B 1 194 ? -5.456 4.242 50.899 1.00 13.88 229 ASN B C 1
ATOM 4350 O O . ASN B 1 194 ? -6.371 3.433 51.084 1.00 14.01 229 ASN B O 1
ATOM 4355 N N . LEU B 1 195 ? -4.264 4.111 51.461 1.00 13.24 230 LEU B N 1
ATOM 4356 C CA . LEU B 1 195 ? -3.924 2.908 52.217 1.00 11.73 230 LEU B CA 1
ATOM 4357 C C . LEU B 1 195 ? -4.487 2.893 53.635 1.00 11.99 230 LEU B C 1
ATOM 4358 O O . LEU B 1 195 ? -4.269 1.934 54.372 1.00 13.50 230 LEU B O 1
ATOM 4363 N N . LEU B 1 196 ? -5.219 3.948 54.011 1.00 12.53 231 LEU B N 1
ATOM 4364 C CA . LEU B 1 196 ? -6.071 3.906 55.206 1.00 13.85 231 LEU B CA 1
ATOM 4365 C C . LEU B 1 196 ? -7.489 3.468 54.845 1.00 12.96 231 LEU B C 1
ATOM 4366 O O . LEU B 1 196 ? -8.357 3.373 55.710 1.00 12.91 231 LEU B O 1
ATOM 4371 N N . GLY B 1 197 ? -7.728 3.240 53.558 1.00 12.56 232 GLY B N 1
ATOM 4372 C CA . GLY B 1 197 ? -9.011 2.733 53.102 1.00 12.01 232 GLY B CA 1
ATOM 4373 C C . GLY B 1 197 ? -10.065 3.795 52.849 1.00 14.43 232 GLY B C 1
ATOM 4374 O O . GLY B 1 197 ? -11.253 3.476 52.737 1.00 13.13 232 GLY B O 1
ATOM 4375 N N . PHE B 1 198 ? -9.642 5.050 52.764 1.00 10.61 233 PHE B N 1
ATOM 4376 C CA . PHE B 1 198 ? -10.574 6.137 52.470 1.00 12.01 233 PHE B CA 1
ATOM 4377 C C . PHE B 1 198 ? -10.364 6.621 51.038 1.00 13.28 233 PHE B C 1
ATOM 4378 O O . PHE B 1 198 ? -9.232 6.696 50.554 1.00 10.99 233 PHE B O 1
ATOM 4386 N N . LYS B 1 199 ? -11.464 6.920 50.360 1.00 12.82 234 LYS B N 1
ATOM 4387 C CA . LYS B 1 199 ? -11.399 7.617 49.073 1.00 14.81 234 LYS B CA 1
ATOM 4388 C C . LYS B 1 199 ? -10.636 8.912 49.260 1.00 15.81 234 LYS B C 1
ATOM 4389 O O . LYS B 1 199 ? -10.823 9.621 50.244 1.00 16.00 234 LYS B O 1
ATOM 4395 N N . ASP B 1 200 ? -9.757 9.214 48.318 1.00 14.16 235 ASP B N 1
ATOM 4396 C CA . ASP B 1 200 ? -8.820 10.308 48.493 1.00 17.62 235 ASP B CA 1
ATOM 4397 C C . ASP B 1 200 ? -8.727 11.096 47.179 1.00 16.43 235 ASP B C 1
ATOM 4398 O O . ASP B 1 200 ? -8.144 10.617 46.216 1.00 19.03 235 ASP B O 1
ATOM 4403 N N . GLY B 1 201 ? -9.313 12.291 47.147 1.00 17.75 236 GLY B N 1
ATOM 4404 C CA . GLY B 1 201 ? -9.359 13.108 45.939 1.00 18.82 236 GLY B CA 1
ATOM 4405 C C . GLY B 1 201 ? -10.738 13.740 45.708 1.00 20.42 236 GLY B C 1
ATOM 4406 O O . GLY B 1 201 ? -10.888 14.683 44.930 1.00 20.69 236 GLY B O 1
ATOM 4407 N N . THR B 1 202 ? -11.739 13.217 46.403 1.00 18.73 237 THR B N 1
ATOM 4408 C CA . THR B 1 202 ? -13.125 13.648 46.259 1.00 18.41 237 THR B CA 1
ATOM 4409 C C . THR B 1 202 ? -13.317 15.164 46.078 1.00 21.40 237 THR B C 1
ATOM 4410 O O . THR B 1 202 ? -13.887 15.600 45.073 1.00 22.18 237 THR B O 1
ATOM 4414 N N . ALA B 1 203 ? -12.853 15.965 47.040 1.00 18.21 238 ALA B N 1
ATOM 4415 C CA . ALA B 1 203 ? -13.142 17.406 47.030 1.00 18.44 238 ALA B CA 1
ATOM 4416 C C . ALA B 1 203 ? -12.183 18.278 46.201 1.00 20.98 238 ALA B C 1
ATOM 4417 O O . ALA B 1 203 ? -12.259 19.502 46.266 1.00 22.26 238 ALA B O 1
ATOM 4419 N N . ASN B 1 204 ? -11.285 17.669 45.424 1.00 19.85 239 ASN B N 1
ATOM 4420 C CA . ASN B 1 204 ? -10.382 18.455 44.577 1.00 18.77 239 ASN B CA 1
ATOM 4421 C C . ASN B 1 204 ? -11.183 19.438 43.717 1.00 21.90 239 ASN B C 1
ATOM 4422 O O . ASN B 1 204 ? -12.248 19.095 43.226 1.00 19.26 239 ASN B O 1
ATOM 4427 N N . PRO B 1 205 ? -10.662 20.657 43.518 1.00 20.23 240 PRO B N 1
ATOM 4428 C CA . PRO B 1 205 ? -11.308 21.538 42.539 1.00 24.10 240 PRO B CA 1
ATOM 4429 C C . PRO B 1 205 ? -11.267 20.867 41.177 1.00 25.16 240 PRO B C 1
ATOM 4430 O O . PRO B 1 205 ? -10.429 19.988 40.940 1.00 21.87 240 PRO B O 1
ATOM 4434 N N . ASP B 1 206 ? -12.140 21.306 40.283 1.00 26.29 241 ASP B N 1
ATOM 4435 C CA . ASP B 1 206 ? -12.288 20.692 38.966 1.00 28.52 241 ASP B CA 1
ATOM 4436 C C . ASP B 1 206 ? -11.172 21.110 38.009 1.00 29.25 241 ASP B C 1
ATOM 4437 O O . ASP B 1 206 ? -11.154 22.230 37.510 1.00 26.84 241 ASP B O 1
ATOM 4442 N N . SER B 1 207 ? -10.255 20.186 37.744 1.00 29.45 242 SER B N 1
ATOM 4443 C CA . SER B 1 207 ? -9.074 20.474 36.937 1.00 28.46 242 SER B CA 1
ATOM 4444 C C . SER B 1 207 ? -9.393 20.747 35.466 1.00 31.19 242 SER B C 1
ATOM 4445 O O . SER B 1 207 ? -8.520 21.185 34.718 1.00 28.93 242 SER B O 1
ATOM 4448 N N . GLN B 1 208 ? -10.627 20.465 35.054 1.00 32.88 243 GLN B N 1
ATOM 4449 C CA . GLN B 1 208 ? -11.067 20.716 33.681 1.00 36.56 243 GLN B CA 1
ATOM 4450 C C . GLN B 1 208 ? -11.691 22.099 33.532 1.00 35.13 243 GLN B C 1
ATOM 4451 O O . GLN B 1 208 ? -11.970 22.549 32.418 1.00 35.09 243 GLN B O 1
ATOM 4457 N N . ASN B 1 209 ? -11.913 22.758 34.666 1.00 31.40 244 ASN B N 1
ATOM 4458 C CA . ASN B 1 209 ? -12.440 24.113 34.706 1.00 30.02 244 ASN B CA 1
ATOM 4459 C C . ASN B 1 209 ? -11.279 25.085 34.561 1.00 31.92 244 ASN B C 1
ATOM 4460 O O . ASN B 1 209 ? -10.490 25.252 35.483 1.00 28.77 244 ASN B O 1
ATOM 4465 N N . ASP B 1 210 ? -11.175 25.731 33.402 1.00 32.26 245 ASP B N 1
ATOM 4466 C CA . ASP B 1 210 ? -10.024 26.571 33.112 1.00 30.10 245 ASP B CA 1
ATOM 4467 C C . ASP B 1 210 ? -9.960 27.818 33.980 1.00 30.01 245 ASP B C 1
ATOM 4468 O O . ASP B 1 210 ? -8.908 28.143 34.523 1.00 29.77 245 ASP B O 1
ATOM 4473 N N . LYS B 1 211 ? -11.084 28.515 34.114 1.00 29.27 246 LYS B N 1
ATOM 4474 C CA . LYS B 1 211 ? -11.126 29.716 34.940 1.00 33.18 246 LYS B CA 1
ATOM 4475 C C . LYS B 1 211 ? -10.831 29.384 36.399 1.00 26.28 246 LYS B C 1
ATOM 4476 O O . LYS B 1 211 ? -10.164 30.145 37.094 1.00 27.15 246 LYS B O 1
ATOM 4482 N N . LEU B 1 212 ? -11.316 28.238 36.853 1.00 25.68 247 LEU B N 1
ATOM 4483 C CA . LEU B 1 212 ? -11.037 27.801 38.218 1.00 28.39 247 LEU B CA 1
ATOM 4484 C C . LEU B 1 212 ? -9.553 27.472 38.405 1.00 25.41 247 LEU B C 1
ATOM 4485 O O . LEU B 1 212 ? -8.966 27.792 39.443 1.00 25.39 247 LEU B O 1
ATOM 4498 N N . GLN B 1 214 ? -7.036 28.694 36.671 0.50 23.35 249 GLN B N 1
ATOM 4499 C CA A GLN B 1 214 ? -6.299 29.949 36.601 0.43 23.82 249 GLN B CA 1
ATOM 4500 C CA B GLN B 1 214 ? -6.309 29.959 36.607 0.57 23.80 249 GLN B CA 1
ATOM 4501 C C . GLN B 1 214 ? -6.312 30.657 37.953 0.50 22.15 249 GLN B C 1
ATOM 4502 O O . GLN B 1 214 ? -5.365 31.360 38.312 0.50 25.19 249 GLN B O 1
ATOM 4513 N N . LYS B 1 215 ? -7.382 30.453 38.706 1.00 22.79 250 LYS B N 1
ATOM 4514 C CA . LYS B 1 215 ? -7.525 31.057 40.015 1.00 25.16 250 LYS B CA 1
ATOM 4515 C C . LYS B 1 215 ? -6.766 30.244 41.073 1.00 25.85 250 LYS B C 1
ATOM 4516 O O . LYS B 1 215 ? -5.983 30.791 41.859 1.00 22.39 250 LYS B O 1
ATOM 4522 N N . VAL B 1 216 ? -6.991 28.935 41.070 1.00 22.30 251 VAL B N 1
ATOM 4523 C CA . VAL B 1 216 ? -6.482 28.063 42.127 1.00 21.11 251 VAL B CA 1
ATOM 4524 C C . VAL B 1 216 ? -5.015 27.628 41.946 1.00 21.51 251 VAL B C 1
ATOM 4525 O O . VAL B 1 216 ? -4.212 27.718 42.883 1.00 21.81 251 VAL B O 1
ATOM 4529 N N . VAL B 1 217 ? -4.682 27.146 40.752 1.00 18.57 252 VAL B N 1
ATOM 4530 C CA . VAL B 1 217 ? -3.431 26.425 40.529 1.00 18.55 252 VAL B CA 1
ATOM 4531 C C . VAL B 1 217 ? -2.342 27.256 39.860 1.00 19.37 252 VAL B C 1
ATOM 4532 O O . VAL B 1 217 ? -1.207 27.267 40.324 1.00 20.93 252 VAL B O 1
ATOM 4536 N N . TRP B 1 218 ? -2.679 27.955 38.776 1.00 20.99 253 TRP B N 1
ATOM 4537 C CA . TRP B 1 218 ? -1.661 28.646 37.977 1.00 18.81 253 TRP B CA 1
ATOM 4538 C C . TRP B 1 218 ? -1.313 30.025 38.508 1.00 22.82 253 TRP B C 1
ATOM 4539 O O . TRP B 1 218 ? -2.180 30.754 38.989 1.00 25.09 253 TRP B O 1
ATOM 4550 N N . VAL B 1 219 ? -0.036 30.380 38.428 1.00 21.44 254 VAL B N 1
ATOM 4551 C CA . VAL B 1 219 ? 0.383 31.723 38.776 1.00 23.01 254 VAL B CA 1
ATOM 4552 C C . VAL B 1 219 ? -0.047 32.658 37.652 1.00 26.58 254 VAL B C 1
ATOM 4553 O O . VAL B 1 219 ? 0.220 32.398 36.478 1.00 25.63 254 VAL B O 1
ATOM 4557 N N . THR B 1 220 ? -0.718 33.745 38.010 1.00 27.18 255 THR B N 1
ATOM 4558 C CA . THR B 1 220 ? -1.205 34.685 37.005 1.00 32.23 255 THR B CA 1
ATOM 4559 C C . THR B 1 220 ? -0.612 36.082 37.191 1.00 35.20 255 THR B C 1
ATOM 4560 O O . THR B 1 220 ? -0.168 36.440 38.288 1.00 32.36 255 THR B O 1
ATOM 4564 N N . ALA B 1 221 ? -0.615 36.861 36.109 1.00 35.59 256 ALA B N 1
ATOM 4565 C CA . ALA B 1 221 ? 0.023 38.182 36.065 1.00 38.49 256 ALA B CA 1
ATOM 4566 C C . ALA B 1 221 ? -0.256 39.067 37.278 1.00 38.73 256 ALA B C 1
ATOM 4567 O O . ALA B 1 221 ? 0.628 39.799 37.732 1.00 39.50 256 ALA B O 1
ATOM 4569 N N . ASP B 1 222 ? -1.480 38.992 37.801 1.00 38.71 257 ASP B N 1
ATOM 4570 C CA . ASP B 1 222 ? -1.893 39.815 38.935 1.00 38.60 257 ASP B CA 1
ATOM 4571 C C . ASP B 1 222 ? -1.101 39.564 40.211 1.00 42.60 257 ASP B C 1
ATOM 4572 O O . ASP B 1 222 ? -0.980 40.453 41.052 1.00 45.62 257 ASP B O 1
ATOM 4577 N N . GLN B 1 223 ? -0.584 38.353 40.381 1.00 36.98 258 GLN B N 1
ATOM 4578 C CA . GLN B 1 223 ? 0.160 38.050 41.596 1.00 38.83 258 GLN B CA 1
ATOM 4579 C C . GLN B 1 223 ? 1.449 38.866 41.626 1.00 38.42 258 GLN B C 1
ATOM 4580 O O . GLN B 1 223 ? 1.979 39.271 40.587 1.00 40.61 258 GLN B O 1
ATOM 4586 N N . GLN B 1 224 ? 1.952 39.115 42.823 1.00 37.02 259 GLN B N 1
ATOM 4587 C CA . GLN B 1 224 ? 3.149 39.928 42.960 1.00 47.15 259 GLN B CA 1
ATOM 4588 C C . GLN B 1 224 ? 4.394 39.067 42.746 1.00 44.43 259 GLN B C 1
ATOM 4589 O O . GLN B 1 224 ? 5.234 38.949 43.641 1.00 47.32 259 GLN B O 1
ATOM 4595 N N . GLU B 1 225 ? 4.494 38.473 41.553 1.00 37.56 260 GLU B N 1
ATOM 4596 C CA . GLU B 1 225 ? 5.517 37.474 41.237 1.00 39.00 260 GLU B CA 1
ATOM 4597 C C . GLU B 1 225 ? 6.363 37.892 40.034 1.00 37.71 260 GLU B C 1
ATOM 4598 O O . GLU B 1 225 ? 5.875 38.594 39.146 1.00 36.99 260 GLU B O 1
ATOM 4604 N N . PRO B 1 226 ? 7.632 37.447 39.998 1.00 33.92 261 PRO B N 1
ATOM 4605 C CA . PRO B 1 226 ? 8.460 37.592 38.795 1.00 34.41 261 PRO B CA 1
ATOM 4606 C C . PRO B 1 226 ? 7.723 37.077 37.565 1.00 35.88 261 PRO B C 1
ATOM 4607 O O . PRO B 1 226 ? 7.085 36.023 37.625 1.00 33.58 261 PRO B O 1
ATOM 4611 N N . ALA B 1 227 ? 7.820 37.817 36.462 1.00 34.50 262 ALA B N 1
ATOM 4612 C CA . ALA B 1 227 ? 7.083 37.502 35.240 1.00 34.15 262 ALA B CA 1
ATOM 4613 C C . ALA B 1 227 ? 7.300 36.078 34.713 1.00 30.11 262 ALA B C 1
ATOM 4614 O O . ALA B 1 227 ? 6.413 35.507 34.073 1.00 31.10 262 ALA B O 1
ATOM 4616 N N . TRP B 1 228 ? 8.469 35.502 34.974 1.00 31.41 263 TRP B N 1
ATOM 4617 C CA . TRP B 1 228 ? 8.773 34.171 34.445 1.00 31.75 263 TRP B CA 1
ATOM 4618 C C . TRP B 1 228 ? 7.889 33.074 35.040 1.00 28.85 263 TRP B C 1
ATOM 4619 O O . TRP B 1 228 ? 7.649 32.057 34.396 1.00 30.35 263 TRP B O 1
ATOM 4630 N N . THR B 1 229 ? 7.407 33.283 36.260 1.00 26.93 264 THR B N 1
ATOM 4631 C CA . THR B 1 229 ? 6.613 32.269 36.957 1.00 27.79 264 THR B CA 1
ATOM 4632 C C . THR B 1 229 ? 5.238 32.072 36.344 1.00 26.18 264 THR B C 1
ATOM 4633 O O . THR B 1 229 ? 4.569 31.074 36.613 1.00 25.36 264 THR B O 1
ATOM 4637 N N . ILE B 1 230 ? 4.793 33.028 35.532 1.00 27.11 265 ILE B N 1
ATOM 4638 C CA . ILE B 1 230 ? 3.445 32.946 34.973 1.00 23.71 265 ILE B CA 1
ATOM 4639 C C . ILE B 1 230 ? 3.217 31.604 34.282 1.00 25.04 265 ILE B C 1
ATOM 4640 O O . ILE B 1 230 ? 4.012 31.205 33.442 1.00 26.41 265 ILE B O 1
ATOM 4645 N N . GLY B 1 231 ? 2.122 30.922 34.612 1.00 26.19 266 GLY B N 1
ATOM 4646 C CA . GLY B 1 231 ? 1.836 29.630 34.012 1.00 23.92 266 GLY B CA 1
ATOM 4647 C C . GLY B 1 231 ? 2.478 28.458 34.754 1.00 21.76 266 GLY B C 1
ATOM 4648 O O . GLY B 1 231 ? 2.194 27.291 34.447 1.00 21.05 266 GLY B O 1
ATOM 4649 N N . GLY B 1 232 ? 3.346 28.769 35.717 1.00 21.31 267 GLY B N 1
ATOM 4650 C CA . GLY B 1 232 ? 3.888 27.773 36.631 1.00 17.87 267 GLY B CA 1
ATOM 4651 C C . GLY B 1 232 ? 2.950 27.578 37.814 1.00 19.10 267 GLY B C 1
ATOM 4652 O O . GLY B 1 232 ? 1.844 28.124 37.835 1.00 19.01 267 GLY B O 1
ATOM 4653 N N . SER B 1 233 ? 3.379 26.800 38.806 1.00 17.41 268 SER B N 1
ATOM 4654 C CA . SER B 1 233 ? 2.540 26.528 39.967 1.00 15.38 268 SER B CA 1
ATOM 4655 C C . SER B 1 233 ? 3.408 26.136 41.143 1.00 18.10 268 SER B C 1
ATOM 4656 O O . SER B 1 233 ? 4.416 25.451 40.956 1.00 16.27 268 SER B O 1
ATOM 4659 N N . TYR B 1 234 ? 3.048 26.587 42.345 1.00 13.28 269 TYR B N 1
ATOM 4660 C CA . TYR B 1 234 ? 3.795 26.178 43.525 1.00 15.43 269 TYR B CA 1
ATOM 4661 C C . TYR B 1 234 ? 3.451 24.733 43.857 1.00 13.31 269 TYR B C 1
ATOM 4662 O O . TYR B 1 234 ? 2.296 24.340 43.806 1.00 12.91 269 TYR B O 1
ATOM 4671 N N . GLN B 1 235 ? 4.461 23.967 44.241 1.00 12.08 270 GLN B N 1
ATOM 4672 C CA . GLN B 1 235 ? 4.301 22.542 44.481 1.00 14.35 270 GLN B CA 1
ATOM 4673 C C . GLN B 1 235 ? 4.805 22.205 45.891 1.00 13.82 270 GLN B C 1
ATOM 4674 O O . GLN B 1 235 ? 5.953 22.498 46.233 1.00 14.25 270 GLN B O 1
ATOM 4680 N N . ALA B 1 236 ? 3.952 21.595 46.703 1.00 12.96 271 ALA B N 1
ATOM 4681 C CA . ALA B 1 236 ? 4.377 21.083 47.999 1.00 13.22 271 ALA B CA 1
ATOM 4682 C C . ALA B 1 236 ? 4.334 19.556 48.006 1.00 14.12 271 ALA B C 1
ATOM 4683 O O . ALA B 1 236 ? 3.326 18.948 47.633 1.00 11.42 271 ALA B O 1
ATOM 4685 N N . VAL B 1 237 ? 5.419 18.945 48.469 1.00 11.93 272 VAL B N 1
ATOM 4686 C CA . VAL B 1 237 ? 5.519 17.493 48.503 1.00 12.48 272 VAL B CA 1
ATOM 4687 C C . VAL B 1 237 ? 5.738 17.037 49.937 1.00 12.17 272 VAL B C 1
ATOM 4688 O O . VAL B 1 237 ? 6.574 17.584 50.628 1.00 12.99 272 VAL B O 1
ATOM 4692 N N . ARG B 1 238 ? 4.976 16.049 50.388 1.00 11.81 273 ARG B N 1
ATOM 4693 C CA . ARG B 1 238 ? 5.159 15.525 51.749 1.00 13.33 273 ARG B CA 1
ATOM 4694 C C . ARG B 1 238 ? 5.159 14.008 51.699 1.00 12.36 273 ARG B C 1
ATOM 4695 O O . ARG B 1 238 ? 4.229 13.403 51.150 1.00 11.25 273 ARG B O 1
ATOM 4703 N N . LEU B 1 239 ? 6.222 13.406 52.232 1.00 11.37 274 LEU B N 1
ATOM 4704 C CA . LEU B 1 239 ? 6.327 11.955 52.330 1.00 11.43 274 LEU B CA 1
ATOM 4705 C C . LEU B 1 239 ? 5.794 11.608 53.695 1.00 11.95 274 LEU B C 1
ATOM 4706 O O . LEU B 1 239 ? 6.349 12.030 54.708 1.00 12.82 274 LEU B O 1
ATOM 4711 N N . ILE B 1 240 ? 4.692 10.881 53.732 1.00 10.16 275 ILE B N 1
ATOM 4712 C CA . ILE B 1 240 ? 3.975 10.703 54.974 1.00 11.88 275 ILE B CA 1
ATOM 4713 C C . ILE B 1 240 ? 3.751 9.231 55.256 1.00 11.76 275 ILE B C 1
ATOM 4714 O O . ILE B 1 240 ? 3.138 8.518 54.474 1.00 12.43 275 ILE B O 1
ATOM 4719 N N . GLN B 1 241 ? 4.234 8.790 56.403 1.00 12.31 276 GLN B N 1
ATOM 4720 C CA . GLN B 1 241 ? 4.173 7.388 56.767 1.00 11.50 276 GLN B CA 1
ATOM 4721 C C . GLN B 1 241 ? 2.933 7.112 57.617 1.00 14.65 276 GLN B C 1
ATOM 4722 O O . GLN B 1 241 ? 2.577 7.936 58.451 1.00 15.08 276 GLN B O 1
ATOM 4728 N N . PHE B 1 242 ? 2.267 5.974 57.390 1.00 12.59 277 PHE B N 1
ATOM 4729 C CA . PHE B 1 242 ? 1.051 5.618 58.134 1.00 14.87 277 PHE B CA 1
ATOM 4730 C C . PHE B 1 242 ? 1.367 4.569 59.194 1.00 16.63 277 PHE B C 1
ATOM 4731 O O . PHE B 1 242 ? 2.177 3.679 58.956 1.00 18.44 277 PHE B O 1
ATOM 4739 N N . ARG B 1 243 ? 0.714 4.656 60.346 1.00 13.34 278 ARG B N 1
ATOM 4740 C CA . ARG B 1 243 ? 0.790 3.598 61.345 1.00 16.05 278 ARG B CA 1
ATOM 4741 C C . ARG B 1 243 ? -0.338 2.633 61.023 1.00 14.07 278 ARG B C 1
ATOM 4742 O O . ARG B 1 243 ? -1.400 2.640 61.633 1.00 13.62 278 ARG B O 1
ATOM 4750 N N . VAL B 1 244 ? -0.092 1.827 60.001 1.00 13.64 279 VAL B N 1
ATOM 4751 C CA . VAL B 1 244 ? -1.133 1.055 59.349 1.00 13.99 279 VAL B CA 1
ATOM 4752 C C . VAL B 1 244 ? -1.782 -0.012 60.249 1.00 14.96 279 VAL B C 1
ATOM 4753 O O . VAL B 1 244 ? -3.008 -0.183 60.260 1.00 13.73 279 VAL B O 1
ATOM 4757 N N . GLU B 1 245 ? -0.970 -0.733 61.006 1.00 14.20 280 GLU B N 1
ATOM 4758 C CA . GLU B 1 245 ? -1.513 -1.797 61.838 1.00 15.24 280 GLU B CA 1
ATOM 4759 C C . GLU B 1 245 ? -2.355 -1.212 62.960 1.00 14.84 280 GLU B C 1
ATOM 4760 O O . GLU B 1 245 ? -3.428 -1.712 63.254 1.00 16.29 280 GLU B O 1
ATOM 4766 N N . PHE B 1 246 ? -1.855 -0.144 63.572 1.00 15.71 281 PHE B N 1
ATOM 4767 C CA . PHE B 1 246 ? -2.548 0.558 64.654 1.00 18.27 281 PHE B CA 1
ATOM 4768 C C . PHE B 1 246 ? -3.872 1.134 64.132 1.00 15.37 281 PHE B C 1
ATOM 4769 O O . PHE B 1 246 ? -4.920 1.002 64.773 1.00 14.30 281 PHE B O 1
ATOM 4777 N N . TRP B 1 247 ? -3.830 1.753 62.957 1.00 13.84 282 TRP B N 1
ATOM 4778 C CA . TRP B 1 247 ? -5.050 2.234 62.311 1.00 13.33 282 TRP B CA 1
ATOM 4779 C C . TRP B 1 247 ? -6.048 1.105 62.128 1.00 14.85 282 TRP B C 1
ATOM 4780 O O . TRP B 1 247 ? -7.219 1.251 62.472 1.00 15.35 282 TRP B O 1
ATOM 4791 N N . ASP B 1 248 ? -5.594 -0.020 61.577 1.00 13.02 283 ASP B N 1
ATOM 4792 C CA . ASP B 1 248 ? -6.501 -1.146 61.328 1.00 14.82 283 ASP B CA 1
ATOM 4793 C C . ASP B 1 248 ? -7.172 -1.715 62.589 1.00 17.08 283 ASP B C 1
ATOM 4794 O O . ASP B 1 248 ? -8.190 -2.414 62.493 1.00 18.41 283 ASP B O 1
ATOM 4799 N N . ARG B 1 249 ? -6.616 -1.465 63.767 1.00 16.81 284 ARG B N 1
ATOM 4800 C CA . ARG B 1 249 ? -7.350 -1.886 64.960 1.00 19.11 284 ARG B CA 1
ATOM 4801 C C . ARG B 1 249 ? -8.045 -0.733 65.667 1.00 18.54 284 ARG B C 1
ATOM 4802 O O . ARG B 1 249 ? -8.327 -0.788 66.857 1.00 20.24 284 ARG B O 1
ATOM 4810 N N . THR B 1 250 ? -8.332 0.314 64.906 1.00 16.66 285 THR B N 1
ATOM 4811 C CA . THR B 1 250 ? -9.032 1.473 65.445 1.00 16.83 285 THR B CA 1
ATOM 4812 C C . THR B 1 250 ? -10.471 1.380 65.004 1.00 16.31 285 THR B C 1
ATOM 4813 O O . THR B 1 250 ? -10.740 1.068 63.844 1.00 17.57 285 THR B O 1
ATOM 4817 N N . PRO B 1 251 ? -11.415 1.619 65.934 1.00 18.56 286 PRO B N 1
ATOM 4818 C CA . PRO B 1 251 ? -12.828 1.472 65.573 1.00 16.23 286 PRO B CA 1
ATOM 4819 C C . PRO B 1 251 ? -13.220 2.293 64.344 1.00 16.67 286 PRO B C 1
ATOM 4820 O O . PRO B 1 251 ? -12.709 3.395 64.126 1.00 16.89 286 PRO B O 1
ATOM 4824 N N . LEU B 1 252 ? -14.117 1.741 63.535 1.00 17.02 287 LEU B N 1
ATOM 4825 C CA . LEU B 1 252 ? -14.547 2.406 62.317 1.00 17.09 287 LEU B CA 1
ATOM 4826 C C . LEU B 1 252 ? -15.166 3.764 62.627 1.00 18.44 287 LEU B C 1
ATOM 4827 O O . LEU B 1 252 ? -14.948 4.734 61.902 1.00 16.54 287 LEU B O 1
ATOM 4832 N N . LYS B 1 253 ? -15.944 3.826 63.703 1.00 17.86 288 LYS B N 1
ATOM 4833 C CA . LYS B 1 253 ? -16.537 5.091 64.125 1.00 18.80 288 LYS B CA 1
ATOM 4834 C C . LYS B 1 253 ? -15.447 6.142 64.305 1.00 17.46 288 LYS B C 1
ATOM 4835 O O . LYS B 1 253 ? -15.611 7.309 63.929 1.00 17.45 288 LYS B O 1
ATOM 4841 N N . GLU B 1 254 ? -14.328 5.728 64.877 1.00 16.86 289 GLU B N 1
ATOM 4842 C CA . GLU B 1 254 ? -13.235 6.663 65.100 1.00 19.11 289 GLU B CA 1
ATOM 4843 C C . GLU B 1 254 ? -12.543 7.053 63.800 1.00 15.31 289 GLU B C 1
ATOM 4844 O O . GLU B 1 254 ? -12.207 8.212 63.598 1.00 17.13 289 GLU B O 1
ATOM 4850 N N . GLN B 1 255 ? -12.305 6.086 62.922 1.00 16.26 290 GLN B N 1
ATOM 4851 C CA . GLN B 1 255 ? -11.733 6.401 61.610 1.00 13.17 290 GLN B CA 1
ATOM 4852 C C . GLN B 1 255 ? -12.578 7.459 60.890 1.00 15.33 290 GLN B C 1
ATOM 4853 O O . GLN B 1 255 ? -12.045 8.409 60.308 1.00 12.46 290 GLN B O 1
ATOM 4859 N N . GLN B 1 256 ? -13.895 7.281 60.922 1.00 11.94 291 GLN B N 1
ATOM 4860 C CA . GLN B 1 256 ? -14.799 8.213 60.247 1.00 13.72 291 GLN B CA 1
ATOM 4861 C C . GLN B 1 256 ? -14.825 9.605 60.908 1.00 14.97 291 GLN B C 1
ATOM 4862 O O . GLN B 1 256 ? -14.858 10.615 60.223 1.00 16.25 291 GLN B O 1
ATOM 4868 N N . THR B 1 257 ? -14.792 9.644 62.234 1.00 14.23 292 THR B N 1
ATOM 4869 C CA . THR B 1 257 ? -14.846 10.910 62.966 1.00 16.01 292 THR B CA 1
ATOM 4870 C C . THR B 1 257 ? -13.589 11.702 62.662 1.00 15.44 292 THR B C 1
ATOM 4871 O O . THR B 1 257 ? -13.625 12.916 62.490 1.00 15.30 292 THR B O 1
ATOM 4875 N N . ILE B 1 258 ? -12.468 11.001 62.564 1.00 14.33 293 ILE B N 1
ATOM 4876 C CA . ILE B 1 258 ? -11.227 11.651 62.184 1.00 14.71 293 ILE B CA 1
ATOM 4877 C C . ILE B 1 258 ? -11.328 12.360 60.827 1.00 14.54 293 ILE B C 1
ATOM 4878 O O . ILE B 1 258 ? -10.945 13.515 60.704 1.00 16.03 293 ILE B O 1
ATOM 4883 N N . PHE B 1 259 ? -11.856 11.689 59.804 1.00 13.32 294 PHE B N 1
ATOM 4884 C CA . PHE B 1 259 ? -11.920 12.339 58.493 1.00 15.27 294 PHE B CA 1
ATOM 4885 C C . PHE B 1 259 ? -13.108 13.275 58.296 1.00 15.25 294 PHE B C 1
ATOM 4886 O O . PHE B 1 259 ? -12.958 14.358 57.731 1.00 17.48 294 PHE B O 1
ATOM 4894 N N . GLY B 1 260 ? -14.270 12.877 58.800 1.00 15.42 295 GLY B N 1
ATOM 4895 C CA . GLY B 1 260 ? -15.479 13.630 58.547 1.00 15.00 295 GLY B CA 1
ATOM 4896 C C . GLY B 1 260 ? -16.278 12.974 57.437 1.00 17.39 295 GLY B C 1
ATOM 4897 O O . GLY B 1 260 ? -17.290 13.507 57.001 1.00 14.78 295 GLY B O 1
ATOM 4898 N N . ARG B 1 261 ? -15.832 11.804 56.987 1.00 15.28 296 ARG B N 1
ATOM 4899 C CA . ARG B 1 261 ? -16.520 11.113 55.902 1.00 16.66 296 ARG B CA 1
ATOM 4900 C C . ARG B 1 261 ? -16.819 9.658 56.203 1.00 16.01 296 ARG B C 1
ATOM 4901 O O . ARG B 1 261 ? -16.138 9.034 57.012 1.00 16.00 296 ARG B O 1
ATOM 4909 N N . ASP B 1 262 ? -17.860 9.149 55.549 1.00 16.12 297 ASP B N 1
ATOM 4910 C CA . ASP B 1 262 ? -18.227 7.741 55.591 1.00 16.88 297 ASP B CA 1
ATOM 4911 C C . ASP B 1 262 ? -17.170 6.959 54.819 1.00 14.75 297 ASP B C 1
ATOM 4912 O O . ASP B 1 262 ? -16.867 7.280 53.673 1.00 16.26 297 ASP B O 1
ATOM 4917 N N . LYS B 1 263 ? -16.590 5.949 55.444 1.00 13.24 298 LYS B N 1
ATOM 4918 C CA . LYS B 1 263 ? -15.507 5.214 54.805 1.00 12.01 298 LYS B CA 1
ATOM 4919 C C . LYS B 1 263 ? -16.000 4.475 53.554 1.00 16.56 298 LYS B C 1
ATOM 4920 O O . LYS B 1 263 ? -15.402 4.551 52.494 1.00 15.75 298 LYS B O 1
ATOM 4926 N N . GLN B 1 264 ? -17.120 3.780 53.677 1.00 17.91 299 GLN B N 1
ATOM 4927 C CA . GLN B 1 264 ? -17.632 2.988 52.564 1.00 19.78 299 GLN B CA 1
ATOM 4928 C C . GLN B 1 264 ? -18.057 3.852 51.379 1.00 19.00 299 GLN B C 1
ATOM 4929 O O . GLN B 1 264 ? -17.600 3.638 50.259 1.00 18.72 299 GLN B O 1
ATOM 4935 N N . THR B 1 265 ? -18.920 4.833 51.624 1.00 18.56 300 THR B N 1
ATOM 4936 C CA . THR B 1 265 ? -19.470 5.623 50.529 1.00 20.39 300 THR B CA 1
ATOM 4937 C C . THR B 1 265 ? -18.619 6.834 50.163 1.00 19.62 300 THR B C 1
ATOM 4938 O O . THR B 1 265 ? -18.739 7.363 49.052 1.00 19.49 300 THR B O 1
ATOM 4942 N N . GLY B 1 266 ? -17.799 7.294 51.107 1.00 16.70 301 GLY B N 1
ATOM 4943 C CA . GLY B 1 266 ? -16.997 8.486 50.903 1.00 17.80 301 GLY B CA 1
ATOM 4944 C C . GLY B 1 266 ? -17.764 9.797 51.024 1.00 16.14 301 GLY B C 1
ATOM 4945 O O . GLY B 1 266 ? -17.212 10.859 50.773 1.00 13.38 301 GLY B O 1
ATOM 4946 N N . ALA B 1 267 ? -19.042 9.724 51.397 1.00 17.58 302 ALA B N 1
ATOM 4947 C CA . ALA B 1 267 ? -19.873 10.918 51.550 1.00 17.00 302 ALA B CA 1
ATOM 4948 C C . ALA B 1 267 ? -19.535 11.656 52.837 1.00 16.16 302 ALA B C 1
ATOM 4949 O O . ALA B 1 267 ? -19.147 11.041 53.821 1.00 17.08 302 ALA B O 1
ATOM 4951 N N . PRO B 1 268 ? -19.728 12.980 52.857 1.00 18.34 303 PRO B N 1
ATOM 4952 C CA . PRO B 1 268 ? -19.617 13.649 54.161 1.00 18.73 303 PRO B CA 1
ATOM 4953 C C . PRO B 1 268 ? -20.537 12.949 55.153 1.00 19.83 303 PRO B C 1
ATOM 4954 O O . PRO B 1 268 ? -21.655 12.605 54.780 1.00 18.94 303 PRO B O 1
ATOM 4958 N N . LEU B 1 269 ? -20.076 12.721 56.376 1.00 17.54 304 LEU B N 1
ATOM 4959 C CA . LEU B 1 269 ? -20.912 12.082 57.380 1.00 19.89 304 LEU B CA 1
ATOM 4960 C C . LEU B 1 269 ? -22.279 12.745 57.411 1.00 24.84 304 LEU B C 1
ATOM 4961 O O . LEU B 1 269 ? -22.381 13.980 57.436 1.00 20.91 304 LEU B O 1
ATOM 4966 N N . GLY B 1 270 ? -23.327 11.924 57.376 1.00 23.49 305 GLY B N 1
ATOM 4967 C CA . GLY B 1 270 ? -24.684 12.431 57.447 1.00 25.86 305 GLY B CA 1
ATOM 4968 C C . GLY B 1 270 ? -25.294 12.737 56.099 1.00 26.92 305 GLY B C 1
ATOM 4969 O O . GLY B 1 270 ? -26.471 13.109 56.011 1.00 26.61 305 GLY B O 1
ATOM 4978 N N . GLN B 1 272 ? -25.345 11.506 51.623 1.00 22.94 307 GLN B N 1
ATOM 4979 C CA . GLN B 1 272 ? -25.520 10.278 50.841 1.00 21.22 307 GLN B CA 1
ATOM 4980 C C . GLN B 1 272 ? -24.418 9.995 49.834 1.00 20.94 307 GLN B C 1
ATOM 4981 O O . GLN B 1 272 ? -23.852 8.904 49.821 1.00 21.16 307 GLN B O 1
ATOM 4987 N N . HIS B 1 273 ? -24.153 10.958 48.959 1.00 20.95 308 HIS B N 1
ATOM 4988 C CA . HIS B 1 273 ? -23.243 10.734 47.845 1.00 20.97 308 HIS B CA 1
ATOM 4989 C C . HIS B 1 273 ? -21.828 11.140 48.188 1.00 19.33 308 HIS B C 1
ATOM 4990 O O . HIS B 1 273 ? -21.616 12.106 48.918 1.00 16.60 308 HIS B O 1
ATOM 4997 N N . GLU B 1 274 ? -20.863 10.425 47.617 1.00 18.45 309 GLU B N 1
ATOM 4998 C CA . GLU B 1 274 ? -19.461 10.811 47.733 1.00 15.45 309 GLU B CA 1
ATOM 4999 C C . GLU B 1 274 ? -19.248 12.312 47.523 1.00 20.58 309 GLU B C 1
ATOM 5000 O O . GLU B 1 274 ? -18.585 12.977 48.328 1.00 20.70 309 GLU B O 1
ATOM 5006 N N . HIS B 1 275 ? -19.822 12.858 46.456 1.00 19.52 310 HIS B N 1
ATOM 5007 C CA . HIS B 1 275 ? -19.557 14.250 46.105 1.00 19.35 310 HIS B CA 1
ATOM 5008 C C . HIS B 1 275 ? -20.508 15.313 46.654 1.00 19.77 310 HIS B C 1
ATOM 5009 O O . HIS B 1 275 ? -20.422 16.479 46.263 1.00 20.84 310 HIS B O 1
ATOM 5016 N N . ASP B 1 276 ? -21.387 14.925 47.568 1.00 18.65 311 ASP B N 1
ATOM 5017 C CA . ASP B 1 276 ? -22.214 15.897 48.258 1.00 22.13 311 ASP B CA 1
ATOM 5018 C C . ASP B 1 276 ? -21.317 16.917 48.956 1.00 24.41 311 ASP B C 1
ATOM 5019 O O . ASP B 1 276 ? -20.200 16.596 49.380 1.00 22.37 311 ASP B O 1
ATOM 5024 N N . VAL B 1 277 ? -21.814 18.147 49.049 1.00 25.12 312 VAL B N 1
ATOM 5025 C CA . VAL B 1 277 ? -21.105 19.253 49.683 1.00 24.72 312 VAL B CA 1
ATOM 5026 C C . VAL B 1 277 ? -21.644 19.438 51.099 1.00 24.40 312 VAL B C 1
ATOM 5027 O O . VAL B 1 277 ? -22.848 19.623 51.285 1.00 22.84 312 VAL B O 1
ATOM 5031 N N . PRO B 1 278 ? -20.767 19.373 52.110 1.00 23.92 313 PRO B N 1
ATOM 5032 C CA . PRO B 1 278 ? -21.279 19.539 53.477 1.00 27.31 313 PRO B CA 1
ATOM 5033 C C . PRO B 1 278 ? -21.824 20.951 53.726 1.00 28.49 313 PRO B C 1
ATOM 5034 O O . PRO B 1 278 ? -21.299 21.914 53.178 1.00 25.24 313 PRO B O 1
ATOM 5038 N N . ASP B 1 279 ? -22.867 21.059 54.542 1.00 30.32 314 ASP B N 1
ATOM 5039 C CA . ASP B 1 279 ? -23.400 22.358 54.935 1.00 32.93 314 ASP B CA 1
ATOM 5040 C C . ASP B 1 279 ? -22.908 22.693 56.337 1.00 32.58 314 ASP B C 1
ATOM 5041 O O . ASP B 1 279 ? -23.598 22.436 57.318 1.00 35.20 314 ASP B O 1
ATOM 5046 N N . TYR B 1 280 ? -21.701 23.242 56.439 1.00 30.68 315 TYR B N 1
ATOM 5047 C CA . TYR B 1 280 ? -21.138 23.552 57.748 1.00 29.88 315 TYR B CA 1
ATOM 5048 C C . TYR B 1 280 ? -21.928 24.658 58.459 1.00 34.73 315 TYR B C 1
ATOM 5049 O O . TYR B 1 280 ? -22.003 24.686 59.688 1.00 33.42 315 TYR B O 1
ATOM 5058 N N . ALA B 1 281 ? -22.515 25.561 57.681 1.00 36.18 316 ALA B N 1
ATOM 5059 C CA . ALA B 1 281 ? -23.318 26.645 58.250 1.00 41.87 316 ALA B CA 1
ATOM 5060 C C . ALA B 1 281 ? -24.476 26.103 59.093 1.00 42.89 316 ALA B C 1
ATOM 5061 O O . ALA B 1 281 ? -24.833 26.688 60.120 1.00 45.05 316 ALA B O 1
ATOM 5063 N N . SER B 1 282 ? -25.048 24.979 58.667 1.00 39.86 317 SER B N 1
ATOM 5064 C CA . SER B 1 282 ? -26.159 24.362 59.387 1.00 41.54 317 SER B CA 1
ATOM 5065 C C . SER B 1 282 ? -25.697 23.431 60.517 1.00 44.34 317 SER B C 1
ATOM 5066 O O . SER B 1 282 ? -26.514 22.742 61.138 1.00 39.02 317 SER B O 1
ATOM 5069 N N . ASP B 1 283 ? -24.391 23.402 60.774 1.00 37.84 318 ASP B N 1
ATOM 5070 C CA . ASP B 1 283 ? -23.845 22.567 61.841 1.00 39.08 318 ASP B CA 1
ATOM 5071 C C . ASP B 1 283 ? -22.715 23.298 62.550 1.00 39.44 318 ASP B C 1
ATOM 5072 O O . ASP B 1 283 ? -21.594 22.789 62.648 1.00 38.21 318 ASP B O 1
ATOM 5077 N N . PRO B 1 284 ? -23.017 24.495 63.067 1.00 43.51 319 PRO B N 1
ATOM 5078 C CA . PRO B 1 284 ? -21.998 25.419 63.579 1.00 42.20 319 PRO B CA 1
ATOM 5079 C C . PRO B 1 284 ? -21.111 24.797 64.649 1.00 38.29 319 PRO B C 1
ATOM 5080 O O . PRO B 1 284 ? -19.983 25.257 64.828 1.00 36.47 319 PRO B O 1
ATOM 5084 N N . GLU B 1 285 ? -21.605 23.764 65.328 1.00 37.43 320 GLU B N 1
ATOM 5085 C CA . GLU B 1 285 ? -20.928 23.217 66.503 1.00 36.28 320 GLU B CA 1
ATOM 5086 C C . GLU B 1 285 ? -20.177 21.909 66.250 1.00 38.58 320 GLU B C 1
ATOM 5087 O O . GLU B 1 285 ? -19.498 21.398 67.144 1.00 34.32 320 GLU B O 1
ATOM 5093 N N . GLY B 1 286 ? -20.300 21.367 65.039 1.00 35.64 321 GLY B N 1
ATOM 5094 C CA . GLY B 1 286 ? -19.557 20.173 64.670 1.00 31.84 321 GLY B CA 1
ATOM 5095 C C . GLY B 1 286 ? -20.113 18.874 65.221 1.00 34.22 321 GLY B C 1
ATOM 5096 O O . GLY B 1 286 ? -19.371 17.940 65.534 1.00 33.06 321 GLY B O 1
ATOM 5097 N N . LYS B 1 287 ? -21.432 18.798 65.342 1.00 37.40 322 LYS B N 1
ATOM 5098 C CA . LYS B 1 287 ? -22.044 17.575 65.837 1.00 39.54 322 LYS B CA 1
ATOM 5099 C C . LYS B 1 287 ? -22.153 16.521 64.729 1.00 35.05 322 LYS B C 1
ATOM 5100 O O . LYS B 1 287 ? -22.143 15.321 64.999 1.00 36.32 322 LYS B O 1
ATOM 5106 N N . GLY B 1 288 ? -22.241 16.973 63.481 1.00 30.88 323 GLY B N 1
ATOM 5107 C CA . GLY B 1 288 ? -22.218 16.059 62.351 1.00 28.49 323 GLY B CA 1
ATOM 5108 C C . GLY B 1 288 ? -20.802 15.741 61.895 1.00 25.29 323 GLY B C 1
ATOM 5109 O O . GLY B 1 288 ? -20.359 14.591 61.935 1.00 27.35 323 GLY B O 1
ATOM 5110 N N . ILE B 1 289 ? -20.102 16.768 61.434 1.00 21.99 324 ILE B N 1
ATOM 5111 C CA . ILE B 1 289 ? -18.712 16.650 61.036 1.00 21.34 324 ILE B CA 1
ATOM 5112 C C . ILE B 1 289 ? -17.895 17.523 61.988 1.00 22.86 324 ILE B C 1
ATOM 5113 O O . ILE B 1 289 ? -18.086 18.739 62.041 1.00 23.02 324 ILE B O 1
ATOM 5118 N N . ALA B 1 290 ? -17.013 16.885 62.753 1.00 21.27 325 ALA B N 1
ATOM 5119 C CA . ALA B 1 290 ? -16.296 17.534 63.845 1.00 23.34 325 ALA B CA 1
ATOM 5120 C C . ALA B 1 290 ? -15.538 18.798 63.414 1.00 24.38 325 ALA B C 1
ATOM 5121 O O . ALA B 1 290 ? -15.034 18.889 62.295 1.00 21.27 325 ALA B O 1
ATOM 5123 N N . LEU B 1 291 ? -15.451 19.775 64.312 1.00 28.24 326 LEU B N 1
ATOM 5124 C CA . LEU B 1 291 ? -14.749 21.024 64.002 1.00 27.78 326 LEU B CA 1
ATOM 5125 C C . LEU B 1 291 ? -13.256 20.779 63.794 1.00 22.50 326 LEU B C 1
ATOM 5126 O O . LEU B 1 291 ? -12.591 21.522 63.073 1.00 27.27 326 LEU B O 1
ATOM 5131 N N . ASP B 1 292 ? -12.742 19.726 64.413 1.00 23.54 327 ASP B N 1
ATOM 5132 C CA . ASP B 1 292 ? -11.341 19.333 64.273 1.00 25.94 327 ASP B CA 1
ATOM 5133 C C . ASP B 1 292 ? -11.191 18.056 63.435 1.00 24.17 327 ASP B C 1
ATOM 5134 O O . ASP B 1 292 ? -10.188 17.351 63.535 1.00 22.24 327 ASP B O 1
ATOM 5139 N N . SER B 1 293 ? -12.197 17.731 62.633 1.00 21.43 328 SER B N 1
ATOM 5140 C CA . SER B 1 293 ? -12.044 16.641 61.672 1.00 17.79 328 SER B CA 1
ATOM 5141 C C . SER B 1 293 ? -11.079 17.086 60.575 1.00 16.36 328 SER B C 1
ATOM 5142 O O . SER B 1 293 ? -10.937 18.288 60.311 1.00 16.55 328 SER B O 1
ATOM 5145 N N . HIS B 1 294 ? -10.429 16.124 59.924 1.00 16.98 329 HIS B N 1
ATOM 5146 C CA . HIS B 1 294 ? -9.526 16.427 58.812 1.00 15.95 329 HIS B CA 1
ATOM 5147 C C . HIS B 1 294 ? -10.125 17.379 57.769 1.00 14.87 329 HIS B C 1
ATOM 5148 O O . HIS B 1 294 ? -9.546 18.425 57.489 1.00 15.38 329 HIS B O 1
ATOM 5155 N N . ILE B 1 295 ? -11.268 17.030 57.180 1.00 14.60 330 ILE B N 1
ATOM 5156 C CA . ILE B 1 295 ? -11.756 17.804 56.039 1.00 13.82 330 ILE B CA 1
ATOM 5157 C C . ILE B 1 295 ? -12.229 19.208 56.407 1.00 13.71 330 ILE B C 1
ATOM 5158 O O . ILE B 1 295 ? -12.079 20.141 55.627 1.00 14.31 330 ILE B O 1
ATOM 5163 N N . ARG B 1 296 ? -12.785 19.341 57.604 1.00 14.63 331 ARG B N 1
ATOM 5164 C CA . ARG B 1 296 ? -13.340 20.599 58.068 1.00 17.75 331 ARG B CA 1
ATOM 5165 C C . ARG B 1 296 ? -12.214 21.548 58.462 1.00 19.56 331 ARG B C 1
ATOM 5166 O O . ARG B 1 296 ? -12.318 22.758 58.269 1.00 19.54 331 ARG B O 1
ATOM 5174 N N . LEU B 1 297 ? -11.128 21.001 58.999 1.00 15.04 332 LEU B N 1
ATOM 5175 C CA . LEU B 1 297 ? -9.948 21.817 59.241 1.00 16.42 332 LEU B CA 1
ATOM 5176 C C . LEU B 1 297 ? -9.312 22.204 57.910 1.00 18.39 332 LEU B C 1
ATOM 5177 O O . LEU B 1 297 ? -8.939 23.360 57.720 1.00 15.39 332 LEU B O 1
ATOM 5182 N N . ALA B 1 298 ? -9.210 21.238 56.994 1.00 13.03 333 ALA B N 1
ATOM 5183 C CA . ALA B 1 298 ? -8.551 21.464 55.715 1.00 15.72 333 ALA B CA 1
ATOM 5184 C C . ALA B 1 298 ? -9.304 22.487 54.866 1.00 15.92 333 ALA B C 1
ATOM 5185 O O . ALA B 1 298 ? -8.693 23.353 54.257 1.00 17.35 333 ALA B O 1
ATOM 5187 N N . ASN B 1 299 ? -10.629 22.375 54.845 1.00 15.90 334 ASN B N 1
ATOM 5188 C CA . ASN B 1 299 ? -11.476 23.264 54.052 1.00 16.95 334 ASN B CA 1
ATOM 5189 C C . ASN B 1 299 ? -12.728 23.641 54.835 1.00 14.99 334 ASN B C 1
ATOM 5190 O O . ASN B 1 299 ? -13.675 22.873 54.912 1.00 18.45 334 ASN B O 1
ATOM 5195 N N . PRO B 1 300 ? -12.708 24.816 55.466 1.00 20.60 335 PRO B N 1
ATOM 5196 C CA . PRO B 1 300 ? -13.850 25.357 56.216 1.00 22.19 335 PRO B CA 1
ATOM 5197 C C . PRO B 1 300 ? -15.064 25.684 55.326 1.00 23.88 335 PRO B C 1
ATOM 5198 O O . PRO B 1 300 ? -16.162 25.908 55.850 1.00 26.16 335 PRO B O 1
ATOM 5202 N N . ARG B 1 301 ? -14.871 25.689 54.011 1.00 23.55 336 ARG B N 1
ATOM 5203 C CA . ARG B 1 301 ? -15.955 25.972 53.070 1.00 27.59 336 ARG B CA 1
ATOM 5204 C C . ARG B 1 301 ? -16.685 27.272 53.405 1.00 31.33 336 ARG B C 1
ATOM 5205 O O . ARG B 1 301 ? -17.912 27.305 53.526 1.00 33.35 336 ARG B O 1
ATOM 5213 N N . THR B 1 302 ? -15.899 28.327 53.578 1.00 33.52 337 THR B N 1
ATOM 5214 C CA . THR B 1 302 ? -16.401 29.692 53.593 1.00 34.49 337 THR B CA 1
ATOM 5215 C C . THR B 1 302 ? -15.844 30.379 52.352 1.00 33.76 337 THR B C 1
ATOM 5216 O O . THR B 1 302 ? -14.780 30.010 51.860 1.00 32.18 337 THR B O 1
ATOM 5220 N N . ALA B 1 303 ? -16.558 31.374 51.836 1.00 39.26 338 ALA B N 1
ATOM 5221 C CA . ALA B 1 303 ? -16.083 32.100 50.663 1.00 36.23 338 ALA B CA 1
ATOM 5222 C C . ALA B 1 303 ? -14.673 32.656 50.919 1.00 35.86 338 ALA B C 1
ATOM 5223 O O . ALA B 1 303 ? -13.847 32.735 50.003 1.00 36.53 338 ALA B O 1
ATOM 5225 N N . GLU B 1 304 ? -14.407 33.029 52.169 1.00 27.92 339 GLU B N 1
ATOM 5226 C CA . GLU B 1 304 ? -13.103 33.550 52.559 1.00 32.94 339 GLU B CA 1
ATOM 5227 C C . GLU B 1 304 ? -11.963 32.541 52.395 1.00 33.94 339 GLU B C 1
ATOM 5228 O O . GLU B 1 304 ? -10.869 32.897 51.961 1.00 36.08 339 GLU B O 1
ATOM 5234 N N . SER B 1 305 ? -12.208 31.291 52.767 1.00 31.66 340 SER B N 1
ATOM 5235 C CA . SER B 1 305 ? -11.140 30.287 52.778 1.00 30.41 340 SER B CA 1
ATOM 5236 C C . SER B 1 305 ? -10.812 29.753 51.385 1.00 31.23 340 SER B C 1
ATOM 5237 O O . SER B 1 305 ? -9.894 28.941 51.218 1.00 25.65 340 SER B O 1
ATOM 5240 N N . GLU B 1 306 ? -11.556 30.207 50.381 1.00 28.83 341 GLU B N 1
ATOM 5241 C CA . GLU B 1 306 ? -11.342 29.730 49.022 1.00 28.87 341 GLU B CA 1
ATOM 5242 C C . GLU B 1 306 ? -9.950 30.071 48.487 1.00 25.26 341 GLU B C 1
ATOM 5243 O O . GLU B 1 306 ? -9.477 29.450 47.535 1.00 27.17 341 GLU B O 1
ATOM 5249 N N . SER B 1 307 ? -9.287 31.042 49.107 1.00 24.76 342 SER B N 1
ATOM 5250 C CA . SER B 1 307 ? -7.915 31.369 48.736 1.00 27.92 342 SER B CA 1
ATOM 5251 C C . SER B 1 307 ? -6.947 30.239 49.095 1.00 26.03 342 SER B C 1
ATOM 5252 O O . SER B 1 307 ? -5.790 30.241 48.653 1.00 24.29 342 SER B O 1
ATOM 5255 N N . SER B 1 308 ? -7.410 29.275 49.892 1.00 23.23 343 SER B N 1
ATOM 5256 C CA . SER B 1 308 ? -6.542 28.171 50.316 1.00 20.21 343 SER B CA 1
ATOM 5257 C C . SER B 1 308 ? -6.780 26.862 49.558 1.00 21.17 343 SER B C 1
ATOM 5258 O O . SER B 1 308 ? -6.173 25.836 49.881 1.00 20.83 343 SER B O 1
ATOM 5261 N N . LEU B 1 309 ? -7.656 26.896 48.555 1.00 22.49 344 LEU B N 1
ATOM 5262 C CA . LEU B 1 309 ? -7.934 25.719 47.748 1.00 19.69 344 LEU B CA 1
ATOM 5263 C C . LEU B 1 309 ? -6.667 25.283 47.001 1.00 20.09 344 LEU B C 1
ATOM 5264 O O . LEU B 1 309 ? -5.802 26.109 46.686 1.00 16.95 344 LEU B O 1
ATOM 5277 N N . LEU B 1 311 ? -4.885 21.804 44.330 1.00 13.82 346 LEU B N 1
ATOM 5278 C CA . LEU B 1 311 ? -5.115 20.592 43.578 1.00 11.59 346 LEU B CA 1
ATOM 5279 C C . LEU B 1 311 ? -4.191 19.505 44.103 1.00 11.92 346 LEU B C 1
ATOM 5280 O O . LEU B 1 311 ? -2.978 19.576 43.905 1.00 12.27 346 LEU B O 1
ATOM 5285 N N . ARG B 1 312 ? -4.756 18.504 44.772 1.00 13.70 347 ARG B N 1
ATOM 5286 C CA . ARG B 1 312 ? -3.952 17.406 45.315 1.00 11.99 347 ARG B CA 1
ATOM 5287 C C . ARG B 1 312 ? -3.820 16.295 44.277 1.00 14.89 347 ARG B C 1
ATOM 5288 O O . ARG B 1 312 ? -4.770 15.988 43.570 1.00 14.62 347 ARG B O 1
ATOM 5296 N N . ARG B 1 313 ? -2.645 15.686 44.197 1.00 12.70 348 ARG B N 1
ATOM 5297 C CA . ARG B 1 313 ? -2.412 14.634 43.221 1.00 13.40 348 ARG B CA 1
ATOM 5298 C C . ARG B 1 313 ? -1.490 13.605 43.877 1.00 14.23 348 ARG B C 1
ATOM 5299 O O . ARG B 1 313 ? -0.393 13.348 43.404 1.00 13.90 348 ARG B O 1
ATOM 5307 N N . GLY B 1 314 ? -1.935 13.046 44.994 1.00 15.44 349 GLY B N 1
ATOM 5308 C CA . GLY B 1 314 ? -1.077 12.193 45.800 1.00 14.84 349 GLY B CA 1
ATOM 5309 C C . GLY B 1 314 ? -1.127 10.730 45.406 1.00 15.76 349 GLY B C 1
ATOM 5310 O O . GLY B 1 314 ? -2.059 10.294 44.735 1.00 15.18 349 GLY B O 1
ATOM 5311 N N . TYR B 1 315 ? -0.128 9.966 45.851 1.00 12.96 350 TYR B N 1
ATOM 5312 C CA . TYR B 1 315 ? -0.021 8.561 45.490 1.00 13.02 350 TYR B CA 1
ATOM 5313 C C . TYR B 1 315 ? 0.276 7.745 46.732 1.00 11.54 350 TYR B C 1
ATOM 5314 O O . TYR B 1 315 ? 0.933 8.239 47.650 1.00 12.28 350 TYR B O 1
ATOM 5323 N N . SER B 1 316 ? -0.185 6.501 46.764 1.00 11.42 351 SER B N 1
ATOM 5324 C CA . SER B 1 316 ? 0.196 5.596 47.854 1.00 9.60 351 SER B CA 1
ATOM 5325 C C . SER B 1 316 ? 1.619 5.098 47.678 1.00 12.07 351 SER B C 1
ATOM 5326 O O . SER B 1 316 ? 2.130 5.065 46.568 1.00 9.65 351 SER B O 1
ATOM 5329 N N . TYR B 1 317 ? 2.264 4.703 48.777 1.00 11.16 352 TYR B N 1
ATOM 5330 C CA . TYR B 1 317 ? 3.549 4.039 48.661 1.00 13.06 352 TYR B CA 1
ATOM 5331 C C . TYR B 1 317 ? 3.626 2.902 49.662 1.00 13.85 352 TYR B C 1
ATOM 5332 O O . TYR B 1 317 ? 2.979 2.930 50.716 1.00 12.43 352 TYR B O 1
ATOM 5341 N N . SER B 1 318 ? 4.412 1.893 49.319 1.00 11.16 353 SER B N 1
ATOM 5342 C CA . SER B 1 318 ? 4.603 0.762 50.212 1.00 15.85 353 SER B CA 1
ATOM 5343 C C . SER B 1 318 ? 6.039 0.282 50.056 1.00 16.96 353 SER B C 1
ATOM 5344 O O . SER B 1 318 ? 6.457 -0.081 48.958 1.00 13.74 353 SER B O 1
ATOM 5347 N N . LEU B 1 319 ? 6.793 0.299 51.149 1.00 15.53 354 LEU B N 1
ATOM 5348 C CA . LEU B 1 319 ? 8.194 -0.074 51.097 1.00 17.86 354 LEU B CA 1
ATOM 5349 C C . LEU B 1 319 ? 8.461 -1.355 51.890 1.00 21.34 354 LEU B C 1
ATOM 5350 O O . LEU B 1 319 ? 7.988 -2.436 51.519 1.00 24.74 354 LEU B O 1
ATOM 5355 N N . GLY B 1 320 ? 9.211 -1.249 52.974 1.00 18.57 355 GLY B N 1
ATOM 5356 C CA . GLY B 1 320 ? 9.563 -2.431 53.734 1.00 16.42 355 GLY B CA 1
ATOM 5357 C C . GLY B 1 320 ? 8.981 -2.441 55.130 1.00 17.25 355 GLY B C 1
ATOM 5358 O O . GLY B 1 320 ? 7.797 -2.177 55.322 1.00 18.16 355 GLY B O 1
ATOM 5359 N N . VAL B 1 321 ? 9.824 -2.766 56.103 1.00 14.93 356 VAL B N 1
ATOM 5360 C CA . VAL B 1 321 ? 9.418 -2.872 57.499 1.00 15.93 356 VAL B CA 1
ATOM 5361 C C . VAL B 1 321 ? 10.344 -1.963 58.299 1.00 19.25 356 VAL B C 1
ATOM 5362 O O . VAL B 1 321 ? 11.549 -1.925 58.039 1.00 18.13 356 VAL B O 1
ATOM 5366 N N . THR B 1 322 ? 9.801 -1.187 59.231 1.00 18.18 357 THR B N 1
ATOM 5367 C CA . THR B 1 322 ? 10.667 -0.305 60.022 1.00 19.86 357 THR B CA 1
ATOM 5368 C C . THR B 1 322 ? 11.454 -1.140 61.014 1.00 20.12 357 THR B C 1
ATOM 5369 O O . THR B 1 322 ? 11.180 -2.327 61.178 1.00 18.29 357 THR B O 1
ATOM 5373 N N . ASN B 1 323 ? 12.409 -0.521 61.708 1.00 24.29 358 ASN B N 1
ATOM 5374 C CA . ASN B 1 323 ? 13.202 -1.257 62.693 1.00 23.37 358 ASN B CA 1
ATOM 5375 C C . ASN B 1 323 ? 12.397 -1.671 63.918 1.00 24.18 358 ASN B C 1
ATOM 5376 O O . ASN B 1 323 ? 12.883 -2.422 64.752 1.00 29.74 358 ASN B O 1
ATOM 5381 N N . SER B 1 324 ? 11.160 -1.199 64.025 1.00 22.97 359 SER B N 1
ATOM 5382 C CA . SER B 1 324 ? 10.300 -1.606 65.135 1.00 23.53 359 SER B CA 1
ATOM 5383 C C . SER B 1 324 ? 9.288 -2.650 64.690 1.00 24.14 359 SER B C 1
ATOM 5384 O O . SER B 1 324 ? 8.391 -3.022 65.448 1.00 26.93 359 SER B O 1
ATOM 5387 N N . GLY B 1 325 ? 9.425 -3.109 63.451 1.00 22.02 360 GLY B N 1
ATOM 5388 C CA . GLY B 1 325 ? 8.626 -4.211 62.946 1.00 20.49 360 GLY B CA 1
ATOM 5389 C C . GLY B 1 325 ? 7.292 -3.799 62.359 1.00 20.46 360 GLY B C 1
ATOM 5390 O O . GLY B 1 325 ? 6.402 -4.626 62.167 1.00 23.42 360 GLY B O 1
ATOM 5391 N N . GLN B 1 326 ? 7.139 -2.521 62.050 1.00 18.66 361 GLN B N 1
ATOM 5392 C CA . GLN B 1 326 ? 5.875 -2.077 61.466 1.00 21.28 361 GLN B CA 1
ATOM 5393 C C . GLN B 1 326 ? 5.998 -1.775 59.969 1.00 20.26 361 GLN B C 1
ATOM 5394 O O . GLN B 1 326 ? 7.049 -1.329 59.497 1.00 17.26 361 GLN B O 1
ATOM 5400 N N . LEU B 1 327 ? 4.939 -2.070 59.221 1.00 15.46 362 LEU B N 1
ATOM 5401 C CA . LEU B 1 327 ? 4.949 -1.887 57.769 1.00 16.55 362 LEU B CA 1
ATOM 5402 C C . LEU B 1 327 ? 5.241 -0.427 57.437 1.00 17.26 362 LEU B C 1
ATOM 5403 O O . LEU B 1 327 ? 4.647 0.459 58.039 1.00 17.84 362 LEU B O 1
ATOM 5408 N N . ASP B 1 328 ? 6.161 -0.177 56.509 1.00 17.54 363 ASP B N 1
ATOM 5409 C CA . ASP B 1 328 ? 6.402 1.187 56.018 1.00 17.50 363 ASP B CA 1
ATOM 5410 C C . ASP B 1 328 ? 5.543 1.470 54.775 1.00 14.86 363 ASP B C 1
ATOM 5411 O O . ASP B 1 328 ? 5.932 1.139 53.654 1.00 16.58 363 ASP B O 1
ATOM 5424 N N . GLY B 1 330 ? 2.448 4.479 53.183 1.00 11.94 365 GLY B N 1
ATOM 5425 C CA . GLY B 1 330 ? 1.831 5.763 53.422 1.00 11.91 365 GLY B CA 1
ATOM 5426 C C . GLY B 1 330 ? 1.416 6.499 52.167 1.00 13.10 365 GLY B C 1
ATOM 5427 O O . GLY B 1 330 ? 0.904 5.914 51.212 1.00 10.99 365 GLY B O 1
ATOM 5428 N N . LEU B 1 331 ? 1.674 7.797 52.170 1.00 10.28 366 LEU B N 1
ATOM 5429 C CA . LEU B 1 331 ? 1.215 8.660 51.103 1.00 11.16 366 LEU B CA 1
ATOM 5430 C C . LEU B 1 331 ? 2.364 9.533 50.624 1.00 11.70 366 LEU B C 1
ATOM 5431 O O . LEU B 1 331 ? 3.100 10.104 51.441 1.00 11.97 366 LEU B O 1
ATOM 5436 N N . LEU B 1 332 ? 2.531 9.612 49.309 1.00 9.76 367 LEU B N 1
ATOM 5437 C CA . LEU B 1 332 ? 3.348 10.629 48.687 1.00 9.08 367 LEU B CA 1
ATOM 5438 C C . LEU B 1 332 ? 2.365 11.753 48.351 1.00 13.28 367 LEU B C 1
ATOM 5439 O O . LEU B 1 332 ? 1.642 11.707 47.332 1.00 12.49 367 LEU B O 1
ATOM 5444 N N . PHE B 1 333 ? 2.295 12.724 49.250 1.00 9.47 368 PHE B N 1
ATOM 5445 C CA . PHE B 1 333 ? 1.387 13.836 49.102 1.00 10.99 368 PHE B CA 1
ATOM 5446 C C . PHE B 1 333 ? 2.029 14.843 48.162 1.00 11.32 368 PHE B C 1
ATOM 5447 O O . PHE B 1 333 ? 3.172 15.236 48.360 1.00 11.46 368 PHE B O 1
ATOM 5455 N N . VAL B 1 334 ? 1.298 15.236 47.125 1.00 11.92 369 VAL B N 1
ATOM 5456 C CA . VAL B 1 334 ? 1.737 16.282 46.207 1.00 11.92 369 VAL B CA 1
ATOM 5457 C C . VAL B 1 334 ? 0.569 17.231 45.955 1.00 12.27 369 VAL B C 1
ATOM 5458 O O . VAL B 1 334 ? -0.538 16.787 45.638 1.00 13.51 369 VAL B O 1
ATOM 5462 N N . CYS B 1 335 ? 0.788 18.530 46.115 1.00 12.51 370 CYS B N 1
ATOM 5463 C CA . CYS B 1 335 ? -0.275 19.485 45.783 1.00 10.40 370 CYS B CA 1
ATOM 5464 C C . CYS B 1 335 ? 0.224 20.678 45.006 1.00 13.17 370 CYS B C 1
ATOM 5465 O O . CYS B 1 335 ? 1.396 21.045 45.078 1.00 14.16 370 CYS B O 1
ATOM 5468 N N . TYR B 1 336 ? -0.682 21.258 44.228 1.00 13.33 371 TYR B N 1
ATOM 5469 C CA . TYR B 1 336 ? -0.351 22.386 43.372 1.00 14.87 371 TYR B CA 1
ATOM 5470 C C . TYR B 1 336 ? -1.261 23.549 43.732 1.00 14.77 371 TYR B C 1
ATOM 5471 O O . TYR B 1 336 ? -2.436 23.357 44.068 1.00 15.16 371 TYR B O 1
ATOM 5480 N N . GLN B 1 337 ? -0.705 24.752 43.694 1.00 16.91 372 GLN B N 1
ATOM 5481 C CA . GLN B 1 337 ? -1.463 25.949 44.046 1.00 16.48 372 GLN B CA 1
ATOM 5482 C C . GLN B 1 337 ? -0.752 27.190 43.536 1.00 18.87 372 GLN B C 1
ATOM 5483 O O . GLN B 1 337 ? 0.471 27.212 43.405 1.00 15.72 372 GLN B O 1
ATOM 5489 N N . HIS B 1 338 ? -1.521 28.251 43.309 1.00 21.53 373 HIS B N 1
ATOM 5490 C CA . HIS B 1 338 ? -0.959 29.498 42.792 1.00 21.15 373 HIS B CA 1
ATOM 5491 C C . HIS B 1 338 ? -0.025 30.216 43.777 1.00 21.01 373 HIS B C 1
ATOM 5492 O O . HIS B 1 338 ? 0.834 30.992 43.366 1.00 23.44 373 HIS B O 1
ATOM 5499 N N . ASP B 1 339 ? -0.187 29.933 45.066 1.00 21.46 374 ASP B N 1
ATOM 5500 C CA . ASP B 1 339 ? 0.553 30.618 46.125 1.00 23.05 374 ASP B CA 1
ATOM 5501 C C . ASP B 1 339 ? 0.811 29.650 47.283 1.00 22.25 374 ASP B C 1
ATOM 5502 O O . ASP B 1 339 ? -0.117 29.240 47.975 1.00 21.04 374 ASP B O 1
ATOM 5507 N N . LEU B 1 340 ? 2.071 29.273 47.482 1.00 18.21 375 LEU B N 1
ATOM 5508 C CA . LEU B 1 340 ? 2.409 28.288 48.494 1.00 18.93 375 LEU B CA 1
ATOM 5509 C C . LEU B 1 340 ? 1.945 28.729 49.882 1.00 21.54 375 LEU B C 1
ATOM 5510 O O . LEU B 1 340 ? 1.559 27.905 50.720 1.00 19.15 375 LEU B O 1
ATOM 5515 N N . GLU B 1 341 ? 1.992 30.030 50.133 1.00 20.11 376 GLU B N 1
ATOM 5516 C CA . GLU B 1 341 ? 1.625 30.521 51.444 1.00 21.17 376 GLU B CA 1
ATOM 5517 C C . GLU B 1 341 ? 0.112 30.464 51.649 1.00 18.69 376 GLU B C 1
ATOM 5518 O O . GLU B 1 341 ? -0.353 30.082 52.724 1.00 17.47 376 GLU B O 1
ATOM 5524 N N . LYS B 1 342 ? -0.641 30.842 50.620 1.00 19.14 377 LYS B N 1
ATOM 5525 C CA . LYS B 1 342 ? -2.107 30.871 50.681 1.00 20.69 377 LYS B CA 1
ATOM 5526 C C . LYS B 1 342 ? -2.698 29.466 50.685 1.00 19.12 377 LYS B C 1
ATOM 5527 O O . LYS B 1 342 ? -3.783 29.248 51.216 1.00 16.83 377 LYS B O 1
ATOM 5533 N N . GLY B 1 343 ? -2.002 28.535 50.039 1.00 17.74 378 GLY B N 1
ATOM 5534 C CA . GLY B 1 343 ? -2.437 27.150 49.955 1.00 15.28 378 GLY B CA 1
ATOM 5535 C C . GLY B 1 343 ? -1.843 26.285 51.051 1.00 15.31 378 GLY B C 1
ATOM 5536 O O . GLY B 1 343 ? -2.234 26.392 52.203 1.00 15.66 378 GLY B O 1
ATOM 5537 N N . PHE B 1 344 ? -0.883 25.432 50.697 1.00 16.65 379 PHE B N 1
ATOM 5538 C CA . PHE B 1 344 ? -0.352 24.445 51.645 1.00 16.91 379 PHE B CA 1
ATOM 5539 C C . PHE B 1 344 ? 0.032 24.985 53.026 1.00 16.15 379 PHE B C 1
ATOM 5540 O O . PHE B 1 344 ? -0.320 24.398 54.048 1.00 16.91 379 PHE B O 1
ATOM 5548 N N . LEU B 1 345 ? 0.771 26.090 53.073 1.00 16.95 380 LEU B N 1
ATOM 5549 C CA . LEU B 1 345 ? 1.199 26.602 54.362 1.00 16.26 380 LEU B CA 1
ATOM 5550 C C . LEU B 1 345 ? 0.000 26.930 55.260 1.00 16.59 380 LEU B C 1
ATOM 5551 O O . LEU B 1 345 ? -0.003 26.634 56.457 1.00 18.59 380 LEU B O 1
ATOM 5556 N N . THR B 1 346 ? -1.011 27.539 54.662 1.00 17.41 381 THR B N 1
ATOM 5557 C CA . THR B 1 346 ? -2.220 27.927 55.367 1.00 17.25 381 THR B CA 1
ATOM 5558 C C . THR B 1 346 ? -3.009 26.692 55.760 1.00 16.72 381 THR B C 1
ATOM 5559 O O . THR B 1 346 ? -3.460 26.571 56.898 1.00 19.05 381 THR B O 1
ATOM 5563 N N . VAL B 1 347 ? -3.147 25.752 54.835 1.00 15.97 382 VAL B N 1
ATOM 5564 C CA . VAL B 1 347 ? -3.903 24.528 55.136 1.00 15.13 382 VAL B CA 1
ATOM 5565 C C . VAL B 1 347 ? -3.221 23.684 56.225 1.00 12.80 382 VAL B C 1
ATOM 5566 O O . VAL B 1 347 ? -3.869 23.273 57.172 1.00 13.12 382 VAL B O 1
ATOM 5570 N N . GLN B 1 348 ? -1.915 23.444 56.109 1.00 14.01 383 GLN B N 1
ATOM 5571 C CA . GLN B 1 348 ? -1.222 22.627 57.118 1.00 14.94 383 GLN B CA 1
ATOM 5572 C C . GLN B 1 348 ? -1.231 23.301 58.501 1.00 15.63 383 GLN B C 1
ATOM 5573 O O . GLN B 1 348 ? -1.310 22.638 59.539 1.00 14.21 383 GLN B O 1
ATOM 5579 N N . LYS B 1 349 ? -1.183 24.627 58.507 1.00 14.68 384 LYS B N 1
ATOM 5580 C CA . LYS B 1 349 ? -1.317 25.370 59.755 1.00 16.05 384 LYS B CA 1
ATOM 5581 C C . LYS B 1 349 ? -2.645 25.047 60.452 1.00 17.37 384 LYS B C 1
ATOM 5582 O O . LYS B 1 349 ? -2.674 24.879 61.667 1.00 18.46 384 LYS B O 1
ATOM 5588 N N . ARG B 1 350 ? -3.739 24.969 59.688 1.00 16.12 385 ARG B N 1
ATOM 5589 C CA . ARG B 1 350 ? -5.033 24.584 60.256 1.00 16.92 385 ARG B CA 1
ATOM 5590 C C . ARG B 1 350 ? -5.020 23.128 60.734 1.00 17.15 385 ARG B C 1
ATOM 5591 O O . ARG B 1 350 ? -5.646 22.796 61.744 1.00 13.71 385 ARG B O 1
ATOM 5599 N N . LEU B 1 351 ? -4.297 22.274 60.006 1.00 13.76 386 LEU B N 1
ATOM 5600 C CA . LEU B 1 351 ? -4.245 20.840 60.302 1.00 16.17 386 LEU B CA 1
ATOM 5601 C C . LEU B 1 351 ? -3.400 20.481 61.521 1.00 15.84 386 LEU B C 1
ATOM 5602 O O . LEU B 1 351 ? -3.602 19.431 62.131 1.00 16.54 386 LEU B O 1
ATOM 5607 N N . ASN B 1 352 ? -2.458 21.348 61.877 1.00 15.39 387 ASN B N 1
ATOM 5608 C CA . ASN B 1 352 ? -1.568 21.074 62.999 1.00 17.43 387 ASN B CA 1
ATOM 5609 C C . ASN B 1 352 ? -2.330 20.688 64.260 1.00 17.58 387 ASN B C 1
ATOM 5610 O O . ASN B 1 352 ? -3.245 21.402 64.693 1.00 17.74 387 ASN B O 1
ATOM 5615 N N . GLY B 1 353 ? -1.959 19.548 64.832 1.00 19.66 388 GLY B N 1
ATOM 5616 C CA . GLY B 1 353 ? -2.619 19.047 66.023 1.00 19.17 388 GLY B CA 1
ATOM 5617 C C . GLY B 1 353 ? -3.900 18.272 65.768 1.00 19.90 388 GLY B C 1
ATOM 5618 O O . GLY B 1 353 ? -4.566 17.890 66.723 1.00 21.56 388 GLY B O 1
ATOM 5619 N N . GLU B 1 354 ? -4.245 18.019 64.502 1.00 19.15 389 GLU B N 1
ATOM 5620 C CA . GLU B 1 354 ? -5.455 17.233 64.172 1.00 18.11 389 GLU B CA 1
ATOM 5621 C C . GLU B 1 354 ? -5.392 15.808 64.732 1.00 16.68 389 GLU B C 1
ATOM 5622 O O . GLU B 1 354 ? -4.316 15.302 65.018 1.00 16.10 389 GLU B O 1
ATOM 5628 N N . ALA B 1 355 ? -6.538 15.154 64.876 1.00 16.79 390 ALA B N 1
ATOM 5629 C CA . ALA B 1 355 ? -6.563 13.787 65.422 1.00 18.04 390 ALA B CA 1
ATOM 5630 C C . ALA B 1 355 ? -5.842 12.762 64.539 1.00 18.51 390 ALA B C 1
ATOM 5631 O O . ALA B 1 355 ? -5.313 11.755 65.026 1.00 18.67 390 ALA B O 1
ATOM 5633 N N . LEU B 1 356 ? -5.824 13.020 63.237 1.00 16.00 391 LEU B N 1
ATOM 5634 C CA . LEU B 1 356 ? -5.152 12.129 62.299 1.00 13.93 391 LEU B CA 1
ATOM 5635 C C . LEU B 1 356 ? -3.678 11.991 62.659 1.00 14.03 391 LEU B C 1
ATOM 5636 O O . LEU B 1 356 ? -3.049 10.975 62.371 1.00 13.94 391 LEU B O 1
ATOM 5641 N N . GLU B 1 357 ? -3.105 13.002 63.298 1.00 12.61 392 GLU B N 1
ATOM 5642 C CA . GLU B 1 357 ? -1.677 12.923 63.594 1.00 14.77 392 GLU B CA 1
ATOM 5643 C C . GLU B 1 357 ? -1.266 11.688 64.393 1.00 17.40 392 GLU B C 1
ATOM 5644 O O . GLU B 1 357 ? -0.104 11.288 64.382 1.00 13.68 392 GLU B O 1
ATOM 5650 N N . GLU B 1 358 ? -2.193 11.062 65.094 1.00 16.73 393 GLU B N 1
ATOM 5651 C CA . GLU B 1 358 ? -1.729 9.908 65.849 1.00 21.38 393 GLU B CA 1
ATOM 5652 C C . GLU B 1 358 ? -1.551 8.681 64.956 1.00 18.16 393 GLU B C 1
ATOM 5653 O O . GLU B 1 358 ? -0.998 7.668 65.374 1.00 17.55 393 GLU B O 1
ATOM 5659 N N . TYR B 1 359 ? -1.944 8.814 63.692 1.00 17.55 394 TYR B N 1
ATOM 5660 C CA . TYR B 1 359 ? -1.799 7.708 62.750 1.00 16.31 394 TYR B CA 1
ATOM 5661 C C . TYR B 1 359 ? -0.824 7.984 61.609 1.00 16.72 394 TYR B C 1
ATOM 5662 O O . TYR B 1 359 ? -0.521 7.083 60.839 1.00 17.27 394 TYR B O 1
ATOM 5671 N N . VAL B 1 360 ? -0.348 9.218 61.490 1.00 14.93 395 VAL B N 1
ATOM 5672 C CA . VAL B 1 360 ? 0.523 9.582 60.373 1.00 15.08 395 VAL B CA 1
ATOM 5673 C C . VAL B 1 360 ? 1.759 10.317 60.860 1.00 17.26 395 VAL B C 1
ATOM 5674 O O . VAL B 1 360 ? 1.769 10.886 61.963 1.00 15.74 395 VAL B O 1
ATOM 5678 N N . LYS B 1 361 ? 2.796 10.302 60.029 1.00 12.68 396 LYS B N 1
ATOM 5679 C CA . LYS B 1 361 ? 4.099 10.799 60.431 1.00 14.69 396 LYS B CA 1
ATOM 5680 C C . LYS B 1 361 ? 4.860 11.294 59.199 1.00 14.49 396 LYS B C 1
ATOM 5681 O O . LYS B 1 361 ? 5.447 10.505 58.461 1.00 13.04 396 LYS B O 1
ATOM 5687 N N . PRO B 1 362 ? 4.810 12.607 58.950 1.00 14.10 397 PRO B N 1
ATOM 5688 C CA . PRO B 1 362 ? 5.615 13.190 57.872 1.00 12.63 397 PRO B CA 1
ATOM 5689 C C . PRO B 1 362 ? 7.114 12.990 58.113 1.00 13.34 397 PRO B C 1
ATOM 5690 O O . PRO B 1 362 ? 7.613 13.285 59.205 1.00 14.14 397 PRO B O 1
ATOM 5694 N N . ILE B 1 363 ? 7.823 12.482 57.113 1.00 11.82 398 ILE B N 1
ATOM 5695 C CA . ILE B 1 363 ? 9.256 12.232 57.241 1.00 9.94 398 ILE B CA 1
ATOM 5696 C C . ILE B 1 363 ? 10.119 12.885 56.165 1.00 13.70 398 ILE B C 1
ATOM 5697 O O . ILE B 1 363 ? 11.353 12.879 56.269 1.00 13.94 398 ILE B O 1
ATOM 5702 N N . GLY B 1 364 ? 9.495 13.454 55.137 1.00 11.14 399 GLY B N 1
ATOM 5703 C CA . GLY B 1 364 ? 10.275 14.067 54.072 1.00 11.36 399 GLY B CA 1
ATOM 5704 C C . GLY B 1 364 ? 9.475 14.919 53.105 1.00 13.23 399 GLY B C 1
ATOM 5705 O O . GLY B 1 364 ? 8.301 15.185 53.337 1.00 12.07 399 GLY B O 1
ATOM 5706 N N . GLY B 1 365 ? 10.115 15.338 52.017 1.00 11.43 400 GLY B N 1
ATOM 5707 C CA . GLY B 1 365 ? 9.455 16.144 51.001 1.00 12.41 400 GLY B CA 1
ATOM 5708 C C . GLY B 1 365 ? 10.141 17.486 50.816 1.00 13.77 400 GLY B C 1
ATOM 5709 O O . GLY B 1 365 ? 11.361 17.618 50.987 1.00 12.91 400 GLY B O 1
ATOM 5710 N N . GLY B 1 366 ? 9.361 18.503 50.484 1.00 11.78 401 GLY B N 1
ATOM 5711 C CA . GLY B 1 366 ? 9.942 19.788 50.162 1.00 11.48 401 GLY B CA 1
ATOM 5712 C C . GLY B 1 366 ? 8.979 20.674 49.418 1.00 11.67 401 GLY B C 1
ATOM 5713 O O . GLY B 1 366 ? 7.892 20.248 49.017 1.00 12.24 401 GLY B O 1
ATOM 5714 N N . TYR B 1 367 ? 9.374 21.924 49.268 1.00 12.78 402 TYR B N 1
ATOM 5715 C CA . TYR B 1 367 ? 8.614 22.893 48.506 1.00 13.53 402 TYR B CA 1
ATOM 5716 C C . TYR B 1 367 ? 9.389 23.177 47.240 1.00 12.95 402 TYR B C 1
ATOM 5717 O O . TYR B 1 367 ? 10.615 23.316 47.259 1.00 13.94 402 TYR B O 1
ATOM 5726 N N . PHE B 1 368 ? 8.675 23.270 46.134 1.00 13.31 403 PHE B N 1
ATOM 5727 C CA . PHE B 1 368 ? 9.303 23.544 44.857 1.00 14.84 403 PHE B CA 1
ATOM 5728 C C . PHE B 1 368 ? 8.389 24.442 44.032 1.00 15.11 403 PHE B C 1
ATOM 5729 O O . PHE B 1 368 ? 7.215 24.636 44.365 1.00 12.91 403 PHE B O 1
ATOM 5737 N N . PHE B 1 369 ? 8.924 24.995 42.949 1.00 15.57 404 PHE B N 1
ATOM 5738 C CA . PHE B 1 369 ? 8.064 25.701 42.014 1.00 15.34 404 PHE B CA 1
ATOM 5739 C C . PHE B 1 369 ? 8.092 24.976 40.681 1.00 14.42 404 PHE B C 1
ATOM 5740 O O . PHE B 1 369 ? 9.142 24.861 40.079 1.00 14.62 404 PHE B O 1
ATOM 5748 N N . ALA B 1 370 ? 6.931 24.494 40.237 1.00 13.37 405 ALA B N 1
ATOM 5749 C CA . ALA B 1 370 ? 6.809 23.806 38.956 1.00 15.91 405 ALA B CA 1
ATOM 5750 C C . ALA B 1 370 ? 6.862 24.842 37.831 1.00 17.57 405 ALA B C 1
ATOM 5751 O O . ALA B 1 370 ? 6.062 25.782 37.813 1.00 17.98 405 ALA B O 1
ATOM 5753 N N . LEU B 1 371 ? 7.818 24.696 36.918 1.00 17.64 406 LEU B N 1
ATOM 5754 C CA . LEU B 1 371 ? 8.021 25.719 35.884 1.00 16.65 406 LEU B CA 1
ATOM 5755 C C . LEU B 1 371 ? 6.851 25.806 34.914 1.00 16.34 406 LEU B C 1
ATOM 5756 O O . LEU B 1 371 ? 6.087 24.853 34.766 1.00 16.73 406 LEU B O 1
ATOM 5761 N N . PRO B 1 372 ? 6.717 26.957 34.226 1.00 19.79 407 PRO B N 1
ATOM 5762 C CA . PRO B 1 372 ? 5.755 27.103 33.133 1.00 20.40 407 PRO B CA 1
ATOM 5763 C C . PRO B 1 372 ? 5.990 26.047 32.043 1.00 17.26 407 PRO B C 1
ATOM 5764 O O . PRO B 1 372 ? 7.030 25.392 32.026 1.00 18.76 407 PRO B O 1
ATOM 5768 N N . GLY B 1 373 ? 5.026 25.872 31.147 1.00 21.17 408 GLY B N 1
ATOM 5769 C CA . GLY B 1 373 ? 5.144 24.881 30.088 1.00 18.57 408 GLY B CA 1
ATOM 5770 C C . GLY B 1 373 ? 6.189 25.235 29.047 1.00 21.75 408 GLY B C 1
ATOM 5771 O O . GLY B 1 373 ? 6.651 26.374 28.987 1.00 23.00 408 GLY B O 1
ATOM 5772 N N . VAL B 1 374 ? 6.572 24.251 28.233 1.00 23.30 409 VAL B N 1
ATOM 5773 C CA . VAL B 1 374 ? 7.492 24.477 27.118 1.00 27.30 409 VAL B CA 1
ATOM 5774 C C . VAL B 1 374 ? 6.660 24.563 25.837 1.00 25.27 409 VAL B C 1
ATOM 5775 O O . VAL B 1 374 ? 5.892 23.658 25.516 1.00 23.62 409 VAL B O 1
ATOM 5779 N N . LYS B 1 375 ? 6.809 25.671 25.124 1.00 26.24 410 LYS B N 1
ATOM 5780 C CA . LYS B 1 375 ? 5.899 26.016 24.031 1.00 30.87 410 LYS B CA 1
ATOM 5781 C C . LYS B 1 375 ? 5.998 25.093 22.824 1.00 30.88 410 LYS B C 1
ATOM 5782 O O . LYS B 1 375 ? 4.982 24.644 22.293 1.00 31.38 410 LYS B O 1
ATOM 5788 N N . ASP B 1 376 ? 7.222 24.818 22.389 1.00 29.16 411 ASP B N 1
ATOM 5789 C CA . ASP B 1 376 ? 7.460 23.883 21.304 1.00 29.21 411 ASP B CA 1
ATOM 5790 C C . ASP B 1 376 ? 8.929 23.533 21.326 1.00 27.71 411 ASP B C 1
ATOM 5791 O O . ASP B 1 376 ? 9.642 23.962 22.226 1.00 26.94 411 ASP B O 1
ATOM 5796 N N . ALA B 1 377 ? 9.384 22.773 20.334 1.00 28.46 412 ALA B N 1
ATOM 5797 C CA . ALA B 1 377 ? 10.767 22.290 20.318 1.00 28.95 412 ALA B CA 1
ATOM 5798 C C . ALA B 1 377 ? 11.794 23.416 20.271 1.00 32.65 412 ALA B C 1
ATOM 5799 O O . ALA B 1 377 ? 12.995 23.189 20.471 1.00 33.64 412 ALA B O 1
ATOM 5801 N N . ASN B 1 378 ? 11.333 24.629 19.999 1.00 30.76 413 ASN B N 1
ATOM 5802 C CA . ASN B 1 378 ? 12.233 25.766 19.980 1.00 32.74 413 ASN B CA 1
ATOM 5803 C C . ASN B 1 378 ? 12.332 26.425 21.350 1.00 33.92 413 ASN B C 1
ATOM 5804 O O . ASN B 1 378 ? 13.160 27.308 21.568 1.00 37.64 413 ASN B O 1
ATOM 5809 N N . ASP B 1 379 ? 11.480 25.986 22.269 1.00 26.82 414 ASP B N 1
ATOM 5810 C CA . ASP B 1 379 ? 11.519 26.450 23.646 1.00 28.73 414 ASP B CA 1
ATOM 5811 C C . ASP B 1 379 ? 12.204 25.357 24.489 1.00 26.22 414 ASP B C 1
ATOM 5812 O O . ASP B 1 379 ? 12.513 24.283 23.980 1.00 26.77 414 ASP B O 1
ATOM 5817 N N . TYR B 1 380 ? 12.463 25.644 25.760 1.00 25.23 415 TYR B N 1
ATOM 5818 C CA . TYR B 1 380 ? 12.977 24.646 26.694 1.00 24.75 415 TYR B CA 1
ATOM 5819 C C . TYR B 1 380 ? 12.565 24.986 28.134 1.00 25.00 415 TYR B C 1
ATOM 5820 O O . TYR B 1 380 ? 12.284 26.146 28.461 1.00 22.74 415 TYR B O 1
ATOM 5829 N N . LEU B 1 381 ? 12.513 23.960 28.982 1.00 20.99 416 LEU B N 1
ATOM 5830 C CA . LEU B 1 381 ? 12.105 24.131 30.369 1.00 21.57 416 LEU B CA 1
ATOM 5831 C C . LEU B 1 381 ? 12.968 25.194 31.043 1.00 19.85 416 LEU B C 1
ATOM 5832 O O . LEU B 1 381 ? 14.194 25.124 30.997 1.00 22.54 416 LEU B O 1
ATOM 5837 N N . GLY B 1 382 ? 12.325 26.190 31.644 1.00 22.15 417 GLY B N 1
ATOM 5838 C CA . GLY B 1 382 ? 13.037 27.220 32.389 1.00 23.92 417 GLY B CA 1
ATOM 5839 C C . GLY B 1 382 ? 13.686 28.328 31.566 1.00 27.12 417 GLY B C 1
ATOM 5840 O O . GLY B 1 382 ? 14.593 29.016 32.040 1.00 28.19 417 GLY B O 1
ATOM 5841 N N . SER B 1 383 ? 13.219 28.514 30.337 1.00 24.32 418 SER B N 1
ATOM 5842 C CA . SER B 1 383 ? 13.811 29.512 29.449 1.00 29.78 418 SER B CA 1
ATOM 5843 C C . SER B 1 383 ? 13.552 30.928 29.946 1.00 30.96 418 SER B C 1
ATOM 5844 O O . SER B 1 383 ? 14.448 31.772 29.922 1.00 35.08 418 SER B O 1
ATOM 5847 N N . ALA B 1 384 ? 12.331 31.180 30.409 1.00 29.89 419 ALA B N 1
ATOM 5848 C CA . ALA B 1 384 ? 11.982 32.482 30.987 1.00 32.11 419 ALA B CA 1
ATOM 5849 C C . ALA B 1 384 ? 12.769 32.771 32.258 1.00 32.03 419 ALA B C 1
ATOM 5850 O O . ALA B 1 384 ? 13.230 33.892 32.469 1.00 35.72 419 ALA B O 1
ATOM 5852 N N . LEU B 1 385 ? 12.927 31.751 33.096 1.00 29.58 420 LEU B N 1
ATOM 5853 C CA . LEU B 1 385 ? 13.700 31.869 34.331 1.00 30.32 420 LEU B CA 1
ATOM 5854 C C . LEU B 1 385 ? 15.178 32.174 34.079 1.00 34.28 420 LEU B C 1
ATOM 5855 O O . LEU B 1 385 ? 15.810 32.904 34.846 1.00 33.75 420 LEU B O 1
ATOM 5860 N N . LEU B 1 386 ? 15.733 31.607 33.013 1.00 33.72 421 LEU B N 1
ATOM 5861 C CA . LEU B 1 386 ? 17.156 31.773 32.743 1.00 34.83 421 LEU B CA 1
ATOM 5862 C C . LEU B 1 386 ? 17.467 32.962 31.833 1.00 39.52 421 LEU B C 1
ATOM 5863 O O . LEU B 1 386 ? 18.610 33.145 31.424 1.00 41.89 421 LEU B O 1
ATOM 5868 N N . ARG B 1 387 ? 16.461 33.764 31.503 1.00 40.73 422 ARG B N 1
ATOM 5869 C CA . ARG B 1 387 ? 16.732 35.015 30.790 1.00 46.55 422 ARG B CA 1
ATOM 5870 C C . ARG B 1 387 ? 16.372 36.255 31.612 1.00 45.99 422 ARG B C 1
ATOM 5871 O O . ARG B 1 387 ? 17.168 36.712 32.444 1.00 51.21 422 ARG B O 1
ATOM 5879 N N . VAL C 1 13 ? 20.537 31.087 74.831 1.00 54.45 48 VAL C N 1
ATOM 5880 C CA . VAL C 1 13 ? 19.892 31.254 76.130 1.00 52.41 48 VAL C CA 1
ATOM 5881 C C . VAL C 1 13 ? 19.545 29.889 76.722 1.00 47.99 48 VAL C C 1
ATOM 5882 O O . VAL C 1 13 ? 19.476 28.890 76.000 1.00 47.84 48 VAL C O 1
ATOM 5886 N N . ALA C 1 14 ? 19.332 29.847 78.035 1.00 47.96 49 ALA C N 1
ATOM 5887 C CA . ALA C 1 14 ? 19.028 28.594 78.727 1.00 43.76 49 ALA C CA 1
ATOM 5888 C C . ALA C 1 14 ? 17.732 27.962 78.213 1.00 37.47 49 ALA C C 1
ATOM 5889 O O . ALA C 1 14 ? 17.597 26.733 78.181 1.00 33.95 49 ALA C O 1
ATOM 5891 N N . ARG C 1 15 ? 16.788 28.817 77.821 1.00 38.22 50 ARG C N 1
ATOM 5892 C CA . ARG C 1 15 ? 15.476 28.394 77.344 1.00 35.62 50 ARG C CA 1
ATOM 5893 C C . ARG C 1 15 ? 15.556 27.491 76.122 1.00 32.85 50 ARG C C 1
ATOM 5894 O O . ARG C 1 15 ? 14.616 26.756 75.826 1.00 28.88 50 ARG C O 1
ATOM 5902 N N . ASN C 1 16 ? 16.674 27.549 75.406 1.00 34.46 51 ASN C N 1
ATOM 5903 C CA . ASN C 1 16 ? 16.811 26.796 74.161 1.00 34.07 51 ASN C CA 1
ATOM 5904 C C . ASN C 1 16 ? 17.576 25.475 74.296 1.00 31.44 51 ASN C C 1
ATOM 5905 O O . ASN C 1 16 ? 17.749 24.740 73.316 1.00 30.93 51 ASN C O 1
ATOM 5910 N N . GLU C 1 17 ? 18.016 25.170 75.512 1.00 30.11 52 GLU C N 1
ATOM 5911 C CA . GLU C 1 17 ? 18.658 23.894 75.792 1.00 27.98 52 GLU C CA 1
ATOM 5912 C C . GLU C 1 17 ? 17.684 22.740 75.598 1.00 24.93 52 GLU C C 1
ATOM 5913 O O . GLU C 1 17 ? 16.527 22.806 76.010 1.00 25.44 52 GLU C O 1
ATOM 5919 N N . LYS C 1 18 ? 18.160 21.676 74.969 1.00 25.97 53 LYS C N 1
ATOM 5920 C CA . LYS C 1 18 ? 17.353 20.484 74.783 1.00 24.58 53 LYS C CA 1
ATOM 5921 C C . LYS C 1 18 ? 18.059 19.299 75.414 1.00 25.09 53 LYS C C 1
ATOM 5922 O O . LYS C 1 18 ? 19.293 19.210 75.377 1.00 25.95 53 LYS C O 1
ATOM 5928 N N . GLN C 1 19 ? 17.277 18.395 75.989 1.00 18.87 54 GLN C N 1
ATOM 5929 C CA . GLN C 1 19 ? 17.778 17.088 76.371 1.00 21.11 54 GLN C CA 1
ATOM 5930 C C . GLN C 1 19 ? 17.171 16.071 75.424 1.00 19.64 54 GLN C C 1
ATOM 5931 O O . GLN C 1 19 ? 15.976 16.140 75.131 1.00 18.43 54 GLN C O 1
ATOM 5937 N N . PRO C 1 20 ? 17.996 15.135 74.926 1.00 20.77 55 PRO C N 1
ATOM 5938 C CA . PRO C 1 20 ? 17.523 14.106 73.999 1.00 19.11 55 PRO C CA 1
ATOM 5939 C C . PRO C 1 20 ? 16.392 13.299 74.608 1.00 18.90 55 PRO C C 1
ATOM 5940 O O . PRO C 1 20 ? 16.480 12.856 75.760 1.00 19.00 55 PRO C O 1
ATOM 5944 N N . PHE C 1 21 ? 15.324 13.123 73.840 1.00 15.10 56 PHE C N 1
ATOM 5945 C CA . PHE C 1 21 ? 14.176 12.374 74.307 1.00 15.70 56 PHE C CA 1
ATOM 5946 C C . PHE C 1 21 ? 14.329 10.886 73.978 1.00 17.55 56 PHE C C 1
ATOM 5947 O O . PHE C 1 21 ? 14.039 10.027 74.808 1.00 15.75 56 PHE C O 1
ATOM 5955 N N . TYR C 1 22 ? 14.771 10.592 72.757 1.00 18.10 57 TYR C N 1
ATOM 5956 C CA . TYR C 1 22 ? 14.944 9.205 72.305 1.00 17.79 57 TYR C CA 1
ATOM 5957 C C . TYR C 1 22 ? 16.275 8.675 72.783 1.00 17.03 57 TYR C C 1
ATOM 5958 O O . TYR C 1 22 ? 17.210 9.437 72.970 1.00 18.39 57 TYR C O 1
ATOM 5967 N N . GLY C 1 23 ? 16.350 7.367 72.976 1.00 19.31 58 GLY C N 1
ATOM 5968 C CA . GLY C 1 23 ? 17.583 6.717 73.373 1.00 21.13 58 GLY C CA 1
ATOM 5969 C C . GLY C 1 23 ? 17.304 5.340 73.929 1.00 20.55 58 GLY C C 1
ATOM 5970 O O . GLY C 1 23 ? 16.155 4.905 74.016 1.00 18.77 58 GLY C O 1
ATOM 5971 N N . GLU C 1 24 ? 18.372 4.645 74.304 1.00 21.76 59 GLU C N 1
ATOM 5972 C CA . GLU C 1 24 ? 18.267 3.333 74.924 1.00 22.67 59 GLU C CA 1
ATOM 5973 C C . GLU C 1 24 ? 17.568 3.434 76.289 1.00 21.71 59 GLU C C 1
ATOM 5974 O O . GLU C 1 24 ? 16.833 2.528 76.694 1.00 21.94 59 GLU C O 1
ATOM 5980 N N . HIS C 1 25 ? 17.805 4.540 76.990 1.00 20.72 60 HIS C N 1
ATOM 5981 C CA . HIS C 1 25 ? 17.160 4.799 78.279 1.00 20.47 60 HIS C CA 1
ATOM 5982 C C . HIS C 1 25 ? 16.317 6.082 78.193 1.00 19.23 60 HIS C C 1
ATOM 5983 O O . HIS C 1 25 ? 16.533 6.911 77.305 1.00 19.12 60 HIS C O 1
ATOM 5990 N N . GLN C 1 26 ? 15.370 6.246 79.120 1.00 18.60 61 GLN C N 1
ATOM 5991 C CA . GLN C 1 26 ? 14.657 7.522 79.245 1.00 16.20 61 GLN C CA 1
ATOM 5992 C C . GLN C 1 26 ? 15.566 8.592 79.822 1.00 17.74 61 GLN C C 1
ATOM 5993 O O . GLN C 1 26 ? 16.452 8.290 80.629 1.00 18.69 61 GLN C O 1
ATOM 5999 N N . ALA C 1 27 ? 15.339 9.842 79.420 1.00 16.63 62 ALA C N 1
ATOM 6000 C CA . ALA C 1 27 ? 16.009 10.981 80.042 1.00 18.21 62 ALA C CA 1
ATOM 6001 C C . ALA C 1 27 ? 15.438 11.196 81.437 1.00 15.90 62 ALA C C 1
ATOM 6002 O O . ALA C 1 27 ? 14.431 10.593 81.807 1.00 15.04 62 ALA C O 1
ATOM 6004 N N . GLY C 1 28 ? 16.078 12.077 82.195 1.00 16.86 63 GLY C N 1
ATOM 6005 C CA . GLY C 1 28 ? 15.609 12.416 83.528 1.00 16.01 63 GLY C CA 1
ATOM 6006 C C . GLY C 1 28 ? 16.083 11.497 84.631 1.00 19.71 63 GLY C C 1
ATOM 6007 O O . GLY C 1 28 ? 15.656 11.641 85.779 1.00 20.37 63 GLY C O 1
ATOM 6008 N N . ILE C 1 29 ? 16.965 10.557 84.294 1.00 18.68 64 ILE C N 1
ATOM 6009 C CA . ILE C 1 29 ? 17.492 9.609 85.274 1.00 19.13 64 ILE C CA 1
ATOM 6010 C C . ILE C 1 29 ? 18.972 9.902 85.498 1.00 23.16 64 ILE C C 1
ATOM 6011 O O . ILE C 1 29 ? 19.374 10.295 86.594 1.00 19.40 64 ILE C O 1
ATOM 6016 N N . LEU C 1 30 ? 19.768 9.747 84.444 1.00 22.60 65 LEU C N 1
ATOM 6017 C CA . LEU C 1 30 ? 21.176 10.127 84.474 1.00 22.67 65 LEU C CA 1
ATOM 6018 C C . LEU C 1 30 ? 21.363 11.619 84.190 1.00 23.82 65 LEU C C 1
ATOM 6019 O O . LEU C 1 30 ? 22.409 12.189 84.503 1.00 21.85 65 LEU C O 1
ATOM 6024 N N . THR C 1 31 ? 20.345 12.241 83.598 1.00 22.68 66 THR C N 1
ATOM 6025 C CA . THR C 1 31 ? 20.357 13.674 83.276 1.00 18.03 66 THR C CA 1
ATOM 6026 C C . THR C 1 31 ? 20.751 14.508 84.490 1.00 18.36 66 THR C C 1
ATOM 6027 O O . THR C 1 31 ? 20.233 14.291 85.591 1.00 18.83 66 THR C O 1
ATOM 6031 N N . PRO C 1 32 ? 21.676 15.467 84.308 1.00 21.51 67 PRO C N 1
ATOM 6032 C CA . PRO C 1 32 ? 21.975 16.351 85.445 1.00 21.57 67 PRO C CA 1
ATOM 6033 C C . PRO C 1 32 ? 20.702 17.082 85.861 1.00 20.96 67 PRO C C 1
ATOM 6034 O O . PRO C 1 32 ? 19.865 17.429 85.015 1.00 20.85 67 PRO C O 1
ATOM 6038 N N . GLN C 1 33 ? 20.548 17.307 87.157 1.00 18.64 68 GLN C N 1
ATOM 6039 C CA . GLN C 1 33 ? 19.318 17.887 87.674 1.00 19.38 68 GLN C CA 1
ATOM 6040 C C . GLN C 1 33 ? 19.024 19.292 87.187 1.00 20.01 68 GLN C C 1
ATOM 6041 O O . GLN C 1 33 ? 19.849 20.185 87.335 1.00 20.62 68 GLN C O 1
ATOM 6047 N N . GLN C 1 34 ? 17.831 19.470 86.620 1.00 18.24 69 GLN C N 1
ATOM 6048 C CA . GLN C 1 34 ? 17.320 20.784 86.262 1.00 18.57 69 GLN C CA 1
ATOM 6049 C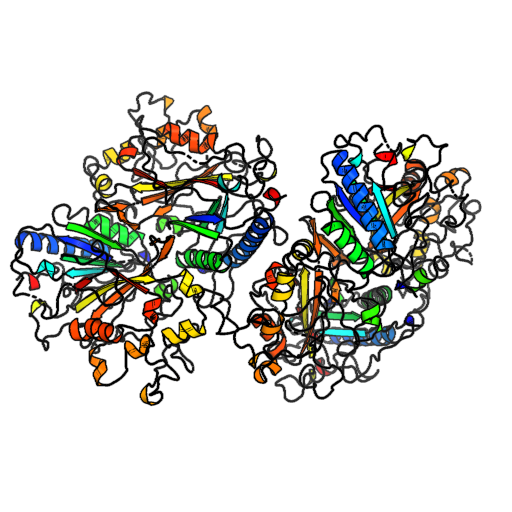 C . GLN C 1 34 ? 16.767 21.467 87.522 1.00 19.95 69 GLN C C 1
ATOM 6050 O O . GLN C 1 34 ? 16.461 20.798 88.505 1.00 18.82 69 GLN C O 1
ATOM 6056 N N . ALA C 1 35 ? 16.625 22.790 87.482 1.00 17.64 70 ALA C N 1
ATOM 6057 C CA . ALA C 1 35 ? 16.253 23.564 88.666 1.00 18.50 70 ALA C CA 1
ATOM 6058 C C . ALA C 1 35 ? 14.824 23.300 89.133 1.00 19.41 70 ALA C C 1
ATOM 6059 O O . ALA C 1 35 ? 14.519 23.438 90.323 1.00 17.62 70 ALA C O 1
ATOM 6061 N N . ALA C 1 36 ? 13.952 22.926 88.200 1.00 16.37 71 ALA C N 1
ATOM 6062 C CA . ALA C 1 36 ? 12.532 22.771 88.515 1.00 18.57 71 ALA C CA 1
ATOM 6063 C C . ALA C 1 36 ? 12.028 21.360 88.235 1.00 18.11 71 ALA C C 1
ATOM 6064 O O . ALA C 1 36 ? 12.477 20.691 87.294 1.00 17.20 71 ALA C O 1
ATOM 6082 N N . LEU C 1 39 ? 6.517 15.854 90.395 1.00 17.09 74 LEU C N 1
ATOM 6083 C CA . LEU C 1 39 ? 6.154 14.444 90.393 1.00 15.23 74 LEU C CA 1
ATOM 6084 C C . LEU C 1 39 ? 4.648 14.454 90.285 1.00 15.12 74 LEU C C 1
ATOM 6085 O O . LEU C 1 39 ? 3.984 15.147 91.045 1.00 14.98 74 LEU C O 1
ATOM 6090 N N . VAL C 1 40 ? 4.095 13.709 89.338 1.00 13.24 75 VAL C N 1
ATOM 6091 C CA . VAL C 1 40 ? 2.647 13.645 89.231 1.00 12.98 75 VAL C CA 1
ATOM 6092 C C . VAL C 1 40 ? 2.225 12.223 88.923 1.00 14.69 75 VAL C C 1
ATOM 6093 O O . VAL C 1 40 ? 2.604 11.650 87.898 1.00 14.71 75 VAL C O 1
ATOM 6097 N N . ALA C 1 41 ? 1.452 11.655 89.838 1.00 15.09 76 ALA C N 1
ATOM 6098 C CA . ALA C 1 41 ? 0.957 10.294 89.700 1.00 16.26 76 ALA C CA 1
ATOM 6099 C C . ALA C 1 41 ? -0.449 10.357 89.140 1.00 13.41 76 ALA C C 1
ATOM 6100 O O . ALA C 1 41 ? -1.203 11.294 89.452 1.00 13.80 76 ALA C O 1
ATOM 6102 N N . PHE C 1 42 ? -0.785 9.372 88.299 1.00 12.71 77 PHE C N 1
ATOM 6103 C CA . PHE C 1 42 ? -2.097 9.288 87.655 1.00 17.39 77 PHE C CA 1
ATOM 6104 C C . PHE C 1 42 ? -2.766 7.944 87.888 1.00 17.39 77 PHE C C 1
ATOM 6105 O O . PHE C 1 42 ? -2.106 6.899 87.924 1.00 16.17 77 PHE C O 1
ATOM 6113 N N . ASP C 1 43 ? -4.090 7.971 88.002 1.00 16.82 78 ASP C N 1
ATOM 6114 C CA . ASP C 1 43 ? -4.893 6.767 87.787 1.00 20.11 78 ASP C CA 1
ATOM 6115 C C . ASP C 1 43 ? -5.089 6.593 86.293 1.00 20.94 78 ASP C C 1
ATOM 6116 O O . ASP C 1 43 ? -5.436 7.551 85.596 1.00 19.47 78 ASP C O 1
ATOM 6121 N N . VAL C 1 44 ? -4.863 5.379 85.798 1.00 20.74 79 VAL C N 1
ATOM 6122 C CA . VAL C 1 44 ? -5.097 5.094 84.389 1.00 21.02 79 VAL C CA 1
ATOM 6123 C C . VAL C 1 44 ? -6.559 4.718 84.190 1.00 23.44 79 VAL C C 1
ATOM 6124 O O . VAL C 1 44 ? -7.076 3.830 84.871 1.00 23.70 79 VAL C O 1
ATOM 6128 N N . LEU C 1 45 ? -7.213 5.405 83.257 1.00 20.89 80 LEU C N 1
ATOM 6129 C CA . LEU C 1 45 ? -8.643 5.226 83.010 1.00 25.10 80 LEU C CA 1
ATOM 6130 C C . LEU C 1 45 ? -8.902 4.236 81.878 1.00 26.98 80 LEU C C 1
ATOM 6131 O O . LEU C 1 45 ? -10.043 3.865 81.626 1.00 28.92 80 LEU C O 1
ATOM 6136 N N . ALA C 1 46 ? -7.837 3.803 81.210 1.00 25.65 81 ALA C N 1
ATOM 6137 C CA . ALA C 1 46 ? -7.944 2.841 80.116 1.00 31.91 81 ALA C CA 1
ATOM 6138 C C . ALA C 1 46 ? -8.618 1.553 80.586 1.00 34.39 81 ALA C C 1
ATOM 6139 O O . ALA C 1 46 ? -8.257 0.998 81.627 1.00 30.86 81 ALA C O 1
ATOM 6141 N N . SER C 1 47 ? -9.577 1.064 79.807 1.00 34.72 82 SER C N 1
ATOM 6142 C CA . SER C 1 47 ? -10.357 -0.104 80.216 1.00 37.00 82 SER C CA 1
ATOM 6143 C C . SER C 1 47 ? -9.715 -1.427 79.799 1.00 37.31 82 SER C C 1
ATOM 6144 O O . SER C 1 47 ? -9.904 -2.453 80.456 1.00 37.74 82 SER C O 1
ATOM 6147 N N . ASP C 1 48 ? -8.952 -1.403 78.711 1.00 32.71 83 ASP C N 1
ATOM 6148 C CA . ASP C 1 48 ? -8.285 -2.608 78.236 1.00 30.74 83 ASP C CA 1
ATOM 6149 C C . ASP C 1 48 ? -6.885 -2.309 77.729 1.00 30.46 83 ASP C C 1
ATOM 6150 O O . ASP C 1 48 ? -6.462 -1.158 77.683 1.00 29.30 83 ASP C O 1
ATOM 6155 N N . LYS C 1 49 ? -6.181 -3.358 77.333 1.00 29.08 84 LYS C N 1
ATOM 6156 C CA . LYS C 1 49 ? -4.803 -3.232 76.891 1.00 29.29 84 LYS C CA 1
ATOM 6157 C C . LYS C 1 49 ? -4.680 -2.413 75.603 1.00 28.99 84 LYS C C 1
ATOM 6158 O O . LYS C 1 49 ? -3.650 -1.784 75.357 1.00 28.38 84 LYS C O 1
ATOM 6164 N N . ALA C 1 50 ? -5.731 -2.407 74.790 1.00 28.41 85 ALA C N 1
ATOM 6165 C CA . ALA C 1 50 ? -5.729 -1.611 73.560 1.00 31.01 85 ALA C CA 1
ATOM 6166 C C . ALA C 1 50 ? -5.749 -0.112 73.873 1.00 28.63 85 ALA C C 1
ATOM 6167 O O . ALA C 1 50 ? -5.060 0.682 73.220 1.00 24.16 85 ALA C O 1
ATOM 6169 N N . ASP C 1 51 ? -6.549 0.261 74.870 1.00 26.40 86 ASP C N 1
ATOM 6170 C CA . ASP C 1 51 ? -6.612 1.636 75.360 1.00 27.53 86 ASP C CA 1
ATOM 6171 C C . ASP C 1 51 ? -5.292 2.058 75.989 1.00 25.94 86 ASP C C 1
ATOM 6172 O O . ASP C 1 51 ? -4.860 3.204 75.844 1.00 22.04 86 ASP C O 1
ATOM 6177 N N . LEU C 1 52 ? -4.668 1.128 76.707 1.00 24.78 87 LEU C N 1
ATOM 6178 C CA . LEU C 1 52 ? -3.384 1.387 77.337 1.00 23.26 87 LEU C CA 1
ATOM 6179 C C . LEU C 1 52 ? -2.318 1.626 76.275 1.00 22.04 87 LEU C C 1
ATOM 6180 O O . LEU C 1 52 ? -1.466 2.507 76.429 1.00 21.42 87 LEU C O 1
ATOM 6185 N N . GLU C 1 53 ? -2.346 0.831 75.210 1.00 21.28 88 GLU C N 1
ATOM 6186 C CA . GLU C 1 53 ? -1.447 1.070 74.090 1.00 22.92 88 GLU C CA 1
ATOM 6187 C C . GLU C 1 53 ? -1.694 2.460 73.509 1.00 22.43 88 GLU C C 1
ATOM 6188 O O . GLU C 1 53 ? -0.759 3.229 73.285 1.00 22.75 88 GLU C O 1
ATOM 6194 N N . ARG C 1 54 ? -2.953 2.801 73.273 1.00 24.33 89 ARG C N 1
ATOM 6195 C CA . ARG C 1 54 ? -3.231 4.128 72.741 1.00 22.95 89 ARG C CA 1
ATOM 6196 C C . ARG C 1 54 ? -2.642 5.194 73.674 1.00 20.35 89 ARG C C 1
ATOM 6197 O O . ARG C 1 54 ? -2.053 6.171 73.223 1.00 19.51 89 ARG C O 1
ATOM 6205 N N . LEU C 1 55 ? -2.787 4.996 74.978 1.00 16.41 90 LEU C N 1
ATOM 6206 C CA . LEU C 1 55 ? -2.263 5.965 75.937 1.00 17.87 90 LEU C CA 1
ATOM 6207 C C . LEU C 1 55 ? -0.761 6.124 75.805 1.00 17.22 90 LEU C C 1
ATOM 6208 O O . LEU C 1 55 ? -0.256 7.241 75.728 1.00 18.22 90 LEU C O 1
ATOM 6213 N N . PHE C 1 56 ? -0.047 4.997 75.803 1.00 18.40 91 PHE C N 1
ATOM 6214 C CA . PHE C 1 56 ? 1.409 5.009 75.731 1.00 18.53 91 PHE C CA 1
ATOM 6215 C C . PHE C 1 56 ? 1.912 5.682 74.446 1.00 18.81 91 PHE C C 1
ATOM 6216 O O . PHE C 1 56 ? 2.903 6.429 74.471 1.00 15.51 91 PHE C O 1
ATOM 6224 N N . ARG C 1 57 ? 1.238 5.403 73.333 1.00 17.13 92 ARG C N 1
ATOM 6225 C CA . ARG C 1 57 ? 1.582 6.016 72.044 1.00 16.66 92 ARG C CA 1
ATOM 6226 C C . ARG C 1 57 ? 1.381 7.523 72.095 1.00 17.91 92 ARG C C 1
ATOM 6227 O O . ARG C 1 57 ? 2.216 8.303 71.631 1.00 17.87 92 ARG C O 1
ATOM 6235 N N . LEU C 1 58 ? 0.254 7.929 72.666 1.00 17.92 93 LEU C N 1
ATOM 6236 C CA . LEU C 1 58 ? -0.102 9.339 72.748 1.00 18.78 93 LEU C CA 1
ATOM 6237 C C . LEU C 1 58 ? 0.855 10.132 73.648 1.00 15.57 93 LEU C C 1
ATOM 6238 O O . LEU C 1 58 ? 1.267 11.231 73.293 1.00 15.42 93 LEU C O 1
ATOM 6243 N N . LEU C 1 59 ? 1.205 9.565 74.803 1.00 15.45 94 LEU C N 1
ATOM 6244 C CA . LEU C 1 59 ? 2.141 10.199 75.722 1.00 14.88 94 LEU C CA 1
ATOM 6245 C C . LEU C 1 59 ? 3.490 10.341 75.033 1.00 16.20 94 LEU C C 1
ATOM 6246 O O . LEU C 1 59 ? 4.166 11.358 75.169 1.00 13.70 94 LEU C O 1
ATOM 6251 N N . THR C 1 60 ? 3.884 9.309 74.291 1.00 15.12 95 THR C N 1
ATOM 6252 C CA . THR C 1 60 ? 5.174 9.359 73.614 1.00 15.06 95 THR C CA 1
ATOM 6253 C C . THR C 1 60 ? 5.177 10.552 72.674 1.00 16.65 95 THR C C 1
ATOM 6254 O O . THR C 1 60 ? 6.134 11.315 72.628 1.00 13.72 95 THR C O 1
ATOM 6258 N N . GLN C 1 61 ? 4.095 10.716 71.923 1.00 15.32 96 GLN C N 1
ATOM 6259 C CA . GLN C 1 61 ? 4.015 11.835 70.987 1.00 18.80 96 GLN C CA 1
ATOM 6260 C C . GLN C 1 61 ? 4.087 13.174 71.712 1.00 14.60 96 GLN C C 1
ATOM 6261 O O . GLN C 1 61 ? 4.797 14.081 71.286 1.00 16.93 96 GLN C O 1
ATOM 6267 N N . ARG C 1 62 ? 3.380 13.301 72.823 1.00 13.23 97 ARG C N 1
ATOM 6268 C CA . ARG C 1 62 ? 3.375 14.582 73.503 1.00 14.39 97 ARG C CA 1
ATOM 6269 C C . ARG C 1 62 ? 4.768 14.885 74.054 1.00 14.40 97 ARG C C 1
ATOM 6270 O O . ARG C 1 62 ? 5.286 15.984 73.861 1.00 14.23 97 ARG C O 1
ATOM 6278 N N . PHE C 1 63 ? 5.377 13.910 74.727 1.00 14.97 98 PHE C N 1
ATOM 6279 C CA . PHE C 1 63 ? 6.719 14.090 75.294 1.00 13.81 98 PHE C CA 1
ATOM 6280 C C . PHE C 1 63 ? 7.718 14.485 74.200 1.00 14.22 98 PHE C C 1
ATOM 6281 O O . PHE C 1 63 ? 8.583 15.353 74.408 1.00 13.95 98 PHE C O 1
ATOM 6289 N N . ALA C 1 64 ? 7.621 13.828 73.048 1.00 12.07 99 ALA C N 1
ATOM 6290 C CA . ALA C 1 64 ? 8.548 14.105 71.948 1.00 15.06 99 ALA C CA 1
ATOM 6291 C C . ALA C 1 64 ? 8.387 15.542 71.480 1.00 14.70 99 ALA C C 1
ATOM 6292 O O . ALA C 1 64 ? 9.368 16.229 71.181 1.00 17.66 99 ALA C O 1
ATOM 6294 N N . PHE C 1 65 ? 7.154 16.019 71.425 1.00 13.75 100 PHE C N 1
ATOM 6295 C CA . PHE C 1 65 ? 6.963 17.409 71.040 1.00 13.60 100 PHE C CA 1
ATOM 6296 C C . PHE C 1 65 ? 7.442 18.367 72.128 1.00 16.11 100 PHE C C 1
ATOM 6297 O O . PHE C 1 65 ? 8.199 19.298 71.859 1.00 17.44 100 PHE C O 1
ATOM 6305 N N . LEU C 1 66 ? 7.020 18.123 73.367 1.00 15.93 101 LEU C N 1
ATOM 6306 C CA . LEU C 1 66 ? 7.288 19.059 74.443 1.00 16.13 101 LEU C CA 1
ATOM 6307 C C . LEU C 1 66 ? 8.782 19.204 74.739 1.00 15.32 101 LEU C C 1
ATOM 6308 O O . LEU C 1 66 ? 9.258 20.309 74.984 1.00 17.72 101 LEU C O 1
ATOM 6313 N N . THR C 1 67 ? 9.521 18.100 74.716 1.00 12.96 102 THR C N 1
ATOM 6314 C CA . THR C 1 67 ? 10.936 18.156 75.076 1.00 14.89 102 THR C CA 1
ATOM 6315 C C . THR C 1 67 ? 11.800 18.787 73.991 1.00 18.89 102 THR C C 1
ATOM 6316 O O . THR C 1 67 ? 12.917 19.212 74.258 1.00 19.75 102 THR C O 1
ATOM 6320 N N . GLN C 1 68 ? 11.299 18.851 72.766 1.00 18.13 103 GLN C N 1
ATOM 6321 C CA . GLN C 1 68 ? 12.084 19.501 71.717 1.00 22.32 103 GLN C CA 1
ATOM 6322 C C . GLN C 1 68 ? 11.587 20.919 71.377 1.00 21.61 103 GLN C C 1
ATOM 6323 O O . GLN C 1 68 ? 12.314 21.726 70.797 1.00 22.52 103 GLN C O 1
ATOM 6329 N N . GLY C 1 69 ? 10.358 21.223 71.767 1.00 19.42 104 GLY C N 1
ATOM 6330 C CA . GLY C 1 69 ? 9.823 22.564 71.608 1.00 21.99 104 GLY C CA 1
ATOM 6331 C C . GLY C 1 69 ? 9.368 22.927 70.202 1.00 23.66 104 GLY C C 1
ATOM 6332 O O . GLY C 1 69 ? 9.619 22.215 69.245 1.00 20.43 104 GLY C O 1
ATOM 6333 N N . GLY C 1 70 ? 8.690 24.060 70.087 1.00 24.36 105 GLY C N 1
ATOM 6334 C CA . GLY C 1 70 ? 8.173 24.513 68.812 1.00 26.35 105 GLY C CA 1
ATOM 6335 C C . GLY C 1 70 ? 7.215 25.648 69.076 1.00 29.07 105 GLY C C 1
ATOM 6336 O O . GLY C 1 70 ? 7.026 26.060 70.233 1.00 26.05 105 GLY C O 1
ATOM 6337 N N . ALA C 1 71 ? 6.595 26.156 68.020 1.00 24.89 106 ALA C N 1
ATOM 6338 C CA . ALA C 1 71 ? 5.686 27.282 68.175 1.00 30.60 106 ALA C CA 1
ATOM 6339 C C . ALA C 1 71 ? 4.431 26.868 68.946 1.00 31.33 106 ALA C C 1
ATOM 6340 O O . ALA C 1 71 ? 3.992 25.720 68.870 1.00 28.79 106 ALA C O 1
ATOM 6342 N N . ALA C 1 72 ? 3.859 27.791 69.709 1.00 32.94 107 ALA C N 1
ATOM 6343 C CA . ALA C 1 72 ? 2.607 27.480 70.386 1.00 34.52 107 ALA C CA 1
ATOM 6344 C C . ALA C 1 72 ? 1.535 27.329 69.327 1.00 32.21 107 ALA C C 1
ATOM 6345 O O . ALA C 1 72 ? 1.381 28.204 68.473 1.00 36.87 107 ALA C O 1
ATOM 6347 N N . PRO C 1 73 ? 0.800 26.211 69.366 1.00 32.80 108 PRO C N 1
ATOM 6348 C CA . PRO C 1 73 ? -0.288 25.963 68.418 1.00 35.91 108 PRO C CA 1
ATOM 6349 C C . PRO C 1 73 ? -1.227 27.150 68.354 1.00 40.95 108 PRO C C 1
ATOM 6350 O O . PRO C 1 73 ? -1.598 27.669 69.401 1.00 44.82 108 PRO C O 1
ATOM 6354 N N . GLU C 1 74 ? -1.599 27.584 67.157 1.00 41.53 109 GLU C N 1
ATOM 6355 C CA . GLU C 1 74 ? -2.687 28.536 67.030 1.00 37.60 109 GLU C CA 1
ATOM 6356 C C . GLU C 1 74 ? -3.953 27.740 66.774 1.00 37.62 109 GLU C C 1
ATOM 6357 O O . GLU C 1 74 ? -3.966 26.831 65.944 1.00 38.28 109 GLU C O 1
ATOM 6363 N N . THR C 1 75 ? -5.007 28.066 67.512 1.00 36.06 110 THR C N 1
ATOM 6364 C CA . THR C 1 75 ? -6.282 27.378 67.380 1.00 34.25 110 THR C CA 1
ATOM 6365 C C . THR C 1 75 ? -6.950 27.893 66.112 1.00 34.67 110 THR C C 1
ATOM 6366 O O . THR C 1 75 ? -7.057 29.107 65.918 1.00 35.02 110 THR C O 1
ATOM 6370 N N . PRO C 1 76 ? -7.377 26.968 65.230 1.00 37.98 111 PRO C N 1
ATOM 6371 C CA . PRO C 1 76 ? -7.900 27.314 63.897 1.00 38.02 111 PRO C CA 1
ATOM 6372 C C . PRO C 1 76 ? -9.342 27.819 63.947 1.00 34.67 111 PRO C C 1
ATOM 6373 O O . PRO C 1 76 ? -9.741 28.633 63.120 1.00 42.08 111 PRO C O 1
ATOM 6377 N N . ASN C 1 77 ? -10.110 27.331 64.913 1.00 32.87 112 ASN C N 1
ATOM 6378 C CA . ASN C 1 77 ? -11.523 27.663 65.029 1.00 28.06 112 ASN C CA 1
ATOM 6379 C C . ASN C 1 77 ? -11.856 28.007 66.500 1.00 29.74 112 ASN C C 1
ATOM 6380 O O . ASN C 1 77 ? -11.742 27.153 67.379 1.00 26.50 112 ASN C O 1
ATOM 6385 N N . PRO C 1 78 ? -12.250 29.266 66.764 1.00 28.46 113 PRO C N 1
ATOM 6386 C CA . PRO C 1 78 ? -12.498 29.815 68.109 1.00 24.74 113 PRO C CA 1
ATOM 6387 C C . PRO C 1 78 ? -13.519 29.030 68.918 1.00 25.24 113 PRO C C 1
ATOM 6388 O O . PRO C 1 78 ? -13.577 29.163 70.143 1.00 23.50 113 PRO C O 1
ATOM 6392 N N . ARG C 1 79 ? -14.325 28.226 68.238 1.00 23.78 114 ARG C N 1
ATOM 6393 C CA . ARG C 1 79 ? -15.331 27.414 68.898 1.00 24.33 114 ARG C CA 1
ATOM 6394 C C . ARG C 1 79 ? -14.687 26.236 69.617 1.00 21.72 114 ARG C C 1
ATOM 6395 O O . ARG C 1 79 ? -15.304 25.607 70.468 1.00 24.83 114 ARG C O 1
ATOM 6403 N N . LEU C 1 80 ? -13.450 25.938 69.251 1.00 21.92 115 LEU C N 1
ATOM 6404 C CA . LEU C 1 80 ? -12.692 24.861 69.869 1.00 25.92 115 LEU C CA 1
ATOM 6405 C C . LEU C 1 80 ? -11.917 25.355 71.097 1.00 23.71 115 LEU C C 1
ATOM 6406 O O . LEU C 1 80 ? -11.473 26.502 71.134 1.00 21.15 115 LEU C O 1
ATOM 6411 N N . PRO C 1 81 ? -11.731 24.482 72.094 1.00 21.66 116 PRO C N 1
ATOM 6412 C CA . PRO C 1 81 ? -10.858 24.855 73.209 1.00 22.51 116 PRO C CA 1
ATOM 6413 C C . PRO C 1 81 ? -9.464 25.164 72.679 1.00 21.07 116 PRO C C 1
ATOM 6414 O O . PRO C 1 81 ? -9.058 24.584 71.671 1.00 23.21 116 PRO C O 1
ATOM 6418 N N . PRO C 1 82 ? -8.734 26.081 73.326 1.00 20.20 117 PRO C N 1
ATOM 6419 C CA . PRO C 1 82 ? -7.399 26.357 72.790 1.00 21.47 117 PRO C CA 1
ATOM 6420 C C . PRO C 1 82 ? -6.564 25.073 72.742 1.00 24.54 117 PRO C C 1
ATOM 6421 O O . PRO C 1 82 ? -6.636 24.280 73.685 1.00 20.27 117 PRO C O 1
ATOM 6425 N N . LEU C 1 83 ? -5.799 24.876 71.663 1.00 20.15 118 LEU C N 1
ATOM 6426 C CA . LEU C 1 83 ? -4.958 23.688 71.516 1.00 26.81 118 LEU C CA 1
ATOM 6427 C C . LEU C 1 83 ? -3.821 23.686 72.536 1.00 26.29 118 LEU C C 1
ATOM 6428 O O . LEU C 1 83 ? -3.292 22.640 72.872 1.00 24.66 118 LEU C O 1
ATOM 6433 N N . ASP C 1 84 ? -3.447 24.871 73.004 1.00 22.01 119 ASP C N 1
ATOM 6434 C CA . ASP C 1 84 ? -2.410 25.010 74.006 1.00 24.47 119 ASP C CA 1
ATOM 6435 C C . ASP C 1 84 ? -2.995 25.842 75.136 1.00 22.00 119 ASP C C 1
ATOM 6436 O O . ASP C 1 84 ? -3.828 26.697 74.886 1.00 19.73 119 ASP C O 1
ATOM 6441 N N . SER C 1 85 ? -2.567 25.593 76.370 1.00 21.37 120 SER C N 1
ATOM 6442 C CA . SER C 1 85 ? -2.998 26.412 77.511 1.00 20.42 120 SER C CA 1
ATOM 6443 C C . SER C 1 85 ? -2.572 27.884 77.369 1.00 20.45 120 SER C C 1
ATOM 6444 O O . SER C 1 85 ? -3.214 28.790 77.917 1.00 20.39 120 SER C O 1
ATOM 6447 N N . GLY C 1 86 ? -1.472 28.113 76.660 1.00 18.34 121 GLY C N 1
ATOM 6448 C CA . GLY C 1 86 ? -0.991 29.458 76.387 1.00 21.81 121 GLY C CA 1
ATOM 6449 C C . GLY C 1 86 ? -0.148 30.091 77.491 1.00 21.77 121 GLY C C 1
ATOM 6450 O O . GLY C 1 86 ? 0.322 31.229 77.367 1.00 19.30 121 GLY C O 1
ATOM 6451 N N . ILE C 1 87 ? 0.072 29.356 78.571 1.00 18.41 122 ILE C N 1
ATOM 6452 C CA . ILE C 1 87 ? 0.784 29.938 79.703 1.00 19.89 122 ILE C CA 1
ATOM 6453 C C . ILE C 1 87 ? 2.250 30.286 79.423 1.00 22.50 122 ILE C C 1
ATOM 6454 O O . ILE C 1 87 ? 2.840 31.066 80.167 1.00 24.26 122 ILE C O 1
ATOM 6459 N N . LEU C 1 88 ? 2.844 29.737 78.362 1.00 20.78 123 LEU C N 1
ATOM 6460 C CA . LEU C 1 88 ? 4.223 30.121 78.016 1.00 22.65 123 LEU C CA 1
ATOM 6461 C C . LEU C 1 88 ? 4.254 31.267 76.995 1.00 28.99 123 LEU C C 1
ATOM 6462 O O . LEU C 1 88 ? 5.303 31.868 76.743 1.00 31.79 123 LEU C O 1
ATOM 6467 N N . GLY C 1 89 ? 3.097 31.571 76.417 1.00 25.76 124 GLY C N 1
ATOM 6468 C CA . GLY C 1 89 ? 3.026 32.581 75.384 1.00 26.52 124 GLY C CA 1
ATOM 6469 C C . GLY C 1 89 ? 3.198 31.947 74.018 1.00 32.30 124 GLY C C 1
ATOM 6470 O O . GLY C 1 89 ? 2.699 30.840 73.766 1.00 27.21 124 GLY C O 1
ATOM 6471 N N . GLY C 1 90 ? 3.940 32.635 73.154 1.00 30.46 125 GLY C N 1
ATOM 6472 C CA . GLY C 1 90 ? 4.008 32.276 71.754 1.00 35.07 125 GLY C CA 1
ATOM 6473 C C . GLY C 1 90 ? 4.864 31.068 71.431 1.00 34.70 125 GLY C C 1
ATOM 6474 O O . GLY C 1 90 ? 4.476 30.246 70.595 1.00 36.90 125 GLY C O 1
ATOM 6475 N N . TYR C 1 91 ? 6.029 30.951 72.065 1.00 31.15 126 TYR C N 1
ATOM 6476 C CA . TYR C 1 91 ? 6.898 29.820 71.754 1.00 30.95 126 TYR C CA 1
ATOM 6477 C C . TYR C 1 91 ? 7.042 28.850 72.926 1.00 27.88 126 TYR C C 1
ATOM 6478 O O . TYR C 1 91 ? 7.280 29.262 74.059 1.00 28.26 126 TYR C O 1
ATOM 6487 N N . ILE C 1 92 ? 6.887 27.562 72.634 1.00 26.58 127 ILE C N 1
ATOM 6488 C CA . ILE C 1 92 ? 7.101 26.504 73.615 1.00 22.24 127 ILE C CA 1
ATOM 6489 C C . ILE C 1 92 ? 8.571 26.108 73.609 1.00 21.73 127 ILE C C 1
ATOM 6490 O O . ILE C 1 92 ? 8.991 25.222 72.860 1.00 21.49 127 ILE C O 1
ATOM 6495 N N . ALA C 1 93 ? 9.357 26.784 74.436 1.00 19.70 128 ALA C N 1
ATOM 6496 C CA . ALA C 1 93 ? 10.775 26.505 74.536 1.00 18.99 128 ALA C CA 1
ATOM 6497 C C . ALA C 1 93 ? 10.992 25.125 75.179 1.00 20.48 128 ALA C C 1
ATOM 6498 O O . ALA C 1 93 ? 10.263 24.745 76.088 1.00 20.77 128 ALA C O 1
ATOM 6500 N N . PRO C 1 94 ? 11.989 24.368 74.699 1.00 19.89 129 PRO C N 1
ATOM 6501 C CA . PRO C 1 94 ? 12.270 23.074 75.331 1.00 19.41 129 PRO C CA 1
ATOM 6502 C C . PRO C 1 94 ? 12.757 23.270 76.778 1.00 20.95 129 PRO C C 1
ATOM 6503 O O . PRO C 1 94 ? 12.348 22.525 77.664 1.00 17.99 129 PRO C O 1
ATOM 6507 N N . ASP C 1 95 ? 13.622 24.256 77.011 1.00 21.85 130 ASP C N 1
ATOM 6508 C CA . ASP C 1 95 ? 13.951 24.652 78.376 1.00 21.19 130 ASP C CA 1
ATOM 6509 C C . ASP C 1 95 ? 14.495 23.462 79.186 1.00 20.28 130 ASP C C 1
ATOM 6510 O O . ASP C 1 95 ? 14.279 23.355 80.405 1.00 18.79 130 ASP C O 1
ATOM 6515 N N . ASN C 1 96 ? 15.182 22.559 78.492 1.00 18.96 131 ASN C N 1
ATOM 6516 C CA . ASN C 1 96 ? 15.874 21.461 79.136 1.00 18.91 131 ASN C CA 1
ATOM 6517 C C . ASN C 1 96 ? 14.898 20.440 79.735 1.00 19.54 131 ASN C C 1
ATOM 6518 O O . ASN C 1 96 ? 15.260 19.657 80.612 1.00 17.65 131 ASN C O 1
ATOM 6523 N N . LEU C 1 97 ? 13.659 20.465 79.267 1.00 16.58 132 LEU C N 1
ATOM 6524 C CA . LEU C 1 97 ? 12.634 19.559 79.769 1.00 17.25 132 LEU C CA 1
ATOM 6525 C C . LEU C 1 97 ? 13.006 18.098 79.568 1.00 16.67 132 LEU C C 1
ATOM 6526 O O . LEU C 1 97 ? 13.446 17.703 78.486 1.00 16.74 132 LEU C O 1
ATOM 6531 N N . THR C 1 98 ? 12.839 17.304 80.621 1.00 14.18 133 THR C N 1
ATOM 6532 C CA . THR C 1 98 ? 12.784 15.850 80.487 1.00 14.18 133 THR C CA 1
ATOM 6533 C C . THR C 1 98 ? 11.494 15.359 81.139 1.00 12.32 133 THR C C 1
ATOM 6534 O O . THR C 1 98 ? 11.009 15.966 82.090 1.00 13.38 133 THR C O 1
ATOM 6538 N N . ILE C 1 99 ? 10.950 14.264 80.614 1.00 11.89 134 ILE C N 1
ATOM 6539 C CA . ILE C 1 99 ? 9.759 13.619 81.157 1.00 12.94 134 ILE C CA 1
ATOM 6540 C C . ILE C 1 99 ? 10.026 12.115 81.231 1.00 15.51 134 ILE C C 1
ATOM 6541 O O . ILE C 1 99 ? 10.340 11.467 80.222 1.00 14.65 134 ILE C O 1
ATOM 6546 N N . THR C 1 100 ? 9.921 11.566 82.433 1.00 14.18 135 THR C N 1
ATOM 6547 C CA . THR C 1 100 ? 10.268 10.169 82.679 1.00 14.23 135 THR C CA 1
ATOM 6548 C C . THR C 1 100 ? 9.009 9.462 83.135 1.00 15.15 135 THR C C 1
ATOM 6549 O O . THR C 1 100 ? 8.380 9.889 84.106 1.00 14.85 135 THR C O 1
ATOM 6553 N N . LEU C 1 101 ? 8.660 8.376 82.446 1.00 14.19 136 LEU C N 1
ATOM 6554 C CA . LEU C 1 101 ? 7.433 7.630 82.707 1.00 15.32 136 LEU C CA 1
ATOM 6555 C C . LEU C 1 101 ? 7.769 6.351 83.451 1.00 15.29 136 LEU C C 1
ATOM 6556 O O . LEU C 1 101 ? 8.699 5.639 83.072 1.00 16.32 136 LEU C O 1
ATOM 6561 N N . SER C 1 102 ? 7.011 6.073 84.508 1.00 14.03 137 SER C N 1
ATOM 6562 C CA . SER C 1 102 ? 7.247 4.890 85.331 1.00 16.07 137 SER C CA 1
ATOM 6563 C C . SER C 1 102 ? 5.906 4.255 85.640 1.00 16.18 137 SER C C 1
ATOM 6564 O O . SER C 1 102 ? 4.878 4.931 85.624 1.00 17.29 137 SER C O 1
ATOM 6567 N N . VAL C 1 103 ? 5.893 2.950 85.884 1.00 14.54 138 VAL C N 1
ATOM 6568 C CA . VAL C 1 103 ? 4.616 2.285 86.125 1.00 14.37 138 VAL C CA 1
ATOM 6569 C C . VAL C 1 103 ? 4.568 1.635 87.510 1.00 17.27 138 VAL C C 1
ATOM 6570 O O . VAL C 1 103 ? 5.574 1.127 88.003 1.00 16.25 138 VAL C O 1
ATOM 6574 N N . GLY C 1 104 ? 3.392 1.658 88.127 1.00 19.95 139 GLY C N 1
ATOM 6575 C CA . GLY C 1 104 ? 3.231 1.100 89.458 1.00 18.54 139 GLY C CA 1
ATOM 6576 C C . GLY C 1 104 ? 2.791 -0.352 89.449 1.00 22.22 139 GLY C C 1
ATOM 6577 O O . GLY C 1 104 ? 2.340 -0.895 88.424 1.00 19.32 139 GLY C O 1
ATOM 6578 N N . HIS C 1 105 ? 2.937 -0.988 90.609 1.00 22.48 140 HIS C N 1
ATOM 6579 C CA . HIS C 1 105 ? 2.453 -2.344 90.825 1.00 20.59 140 HIS C CA 1
ATOM 6580 C C . HIS C 1 105 ? 1.019 -2.518 90.326 1.00 23.14 140 HIS C C 1
ATOM 6581 O O . HIS C 1 105 ? 0.720 -3.497 89.642 1.00 23.51 140 HIS C O 1
ATOM 6588 N N . SER C 1 106 ? 0.142 -1.568 90.651 1.00 21.36 141 SER C N 1
ATOM 6589 C CA . SER C 1 106 ? -1.285 -1.672 90.292 1.00 25.74 141 SER C CA 1
ATOM 6590 C C . SER C 1 106 ? -1.589 -1.812 88.786 1.00 23.99 141 SER C C 1
ATOM 6591 O O . SER C 1 106 ? -2.659 -2.319 88.406 1.00 25.29 141 SER C O 1
ATOM 6594 N N . LEU C 1 107 ? -0.676 -1.352 87.933 1.00 21.90 142 LEU C N 1
ATOM 6595 C CA . LEU C 1 107 ? -0.846 -1.510 86.482 1.00 21.68 142 LEU C CA 1
ATOM 6596 C C . LEU C 1 107 ? -0.726 -2.971 86.039 1.00 25.36 142 LEU C C 1
ATOM 6597 O O . LEU C 1 107 ? -1.189 -3.348 84.961 1.00 24.97 142 LEU C O 1
ATOM 6602 N N . PHE C 1 108 ? -0.093 -3.792 86.864 1.00 24.34 143 PHE C N 1
ATOM 6603 C CA . PHE C 1 108 ? 0.081 -5.198 86.524 1.00 23.81 143 PHE C CA 1
ATOM 6604 C C . PHE C 1 108 ? -1.036 -6.076 87.092 1.00 26.44 143 PHE C C 1
ATOM 6605 O O . PHE C 1 108 ? -0.842 -7.271 87.316 1.00 30.35 143 PHE C O 1
ATOM 6613 N N . ASP C 1 109 ? -2.203 -5.475 87.309 1.00 24.71 144 ASP C N 1
ATOM 6614 C CA . ASP C 1 109 ? -3.364 -6.202 87.811 1.00 29.72 144 ASP C CA 1
ATOM 6615 C C . ASP C 1 109 ? -4.184 -6.818 86.664 1.00 30.01 144 ASP C C 1
ATOM 6616 O O . ASP C 1 109 ? -3.666 -7.030 85.566 1.00 31.13 144 ASP C O 1
ATOM 6621 N N . GLU C 1 110 ? -5.456 -7.102 86.911 1.00 34.14 145 GLU C N 1
ATOM 6622 C CA . GLU C 1 110 ? -6.248 -7.848 85.932 1.00 35.99 145 GLU C CA 1
ATOM 6623 C C . GLU C 1 110 ? -6.631 -7.072 84.661 1.00 34.80 145 GLU C C 1
ATOM 6624 O O . GLU C 1 110 ? -6.890 -7.687 83.633 1.00 34.62 145 GLU C O 1
ATOM 6630 N N . ARG C 1 111 ? -6.657 -5.740 84.726 1.00 34.23 146 ARG C N 1
ATOM 6631 C CA . ARG C 1 111 ? -7.198 -4.926 83.628 1.00 31.72 146 ARG C CA 1
ATOM 6632 C C . ARG C 1 111 ? -6.543 -5.117 82.266 1.00 31.38 146 ARG C C 1
ATOM 6633 O O . ARG C 1 111 ? -7.229 -5.120 81.244 1.00 35.07 146 ARG C O 1
ATOM 6641 N N . PHE C 1 112 ? -5.222 -5.236 82.243 1.00 28.27 147 PHE C N 1
ATOM 6642 C CA . PHE C 1 112 ? -4.493 -5.139 80.987 1.00 30.53 147 PHE C CA 1
ATOM 6643 C C . PHE C 1 112 ? -3.737 -6.408 80.635 1.00 28.55 147 PHE C C 1
ATOM 6644 O O . PHE C 1 112 ? -3.096 -6.474 79.591 1.00 30.00 147 PHE C O 1
ATOM 6652 N N . GLY C 1 113 ? -3.809 -7.406 81.514 1.00 30.35 148 GLY C N 1
ATOM 6653 C CA . GLY C 1 113 ? -3.175 -8.689 81.266 1.00 27.35 148 GLY C CA 1
ATOM 6654 C C . GLY C 1 113 ? -1.661 -8.631 81.346 1.00 32.09 148 GLY C C 1
ATOM 6655 O O . GLY C 1 113 ? -0.962 -9.466 80.772 1.00 29.30 148 GLY C O 1
ATOM 6656 N N . LEU C 1 114 ? -1.141 -7.647 82.071 1.00 26.50 149 LEU C N 1
ATOM 6657 C CA . LEU C 1 114 ? 0.304 -7.506 82.190 1.00 28.98 149 LEU C CA 1
ATOM 6658 C C . LEU C 1 114 ? 0.873 -8.294 83.368 1.00 26.03 149 LEU C C 1
ATOM 6659 O O . LEU C 1 114 ? 2.075 -8.298 83.588 1.00 27.66 149 LEU C O 1
ATOM 6664 N N . ALA C 1 115 ? 0.001 -8.952 84.126 1.00 29.83 150 ALA C N 1
ATOM 6665 C CA . ALA C 1 115 ? 0.426 -9.750 85.282 1.00 27.39 150 ALA C CA 1
ATOM 6666 C C . ALA C 1 115 ? 1.736 -10.532 85.086 1.00 31.67 150 ALA C C 1
ATOM 6667 O O . ALA C 1 115 ? 2.638 -10.450 85.919 1.00 32.68 150 ALA C O 1
ATOM 6669 N N . PRO C 1 116 ? 1.851 -11.295 83.986 1.00 33.05 151 PRO C N 1
ATOM 6670 C CA . PRO C 1 116 ? 3.069 -12.100 83.796 1.00 31.12 151 PRO C CA 1
ATOM 6671 C C . PRO C 1 116 ? 4.312 -11.242 83.556 1.00 31.97 151 PRO C C 1
ATOM 6672 O O . PRO C 1 116 ? 5.442 -11.724 83.708 1.00 33.43 151 PRO C O 1
ATOM 6676 N N . GLN C 1 117 ? 4.089 -9.980 83.196 1.00 29.73 152 GLN C N 1
ATOM 6677 C CA . GLN C 1 117 ? 5.154 -9.055 82.810 1.00 32.02 152 GLN C CA 1
ATOM 6678 C C . GLN C 1 117 ? 5.781 -8.334 84.007 1.00 30.53 152 GLN C C 1
ATOM 6679 O O . GLN C 1 117 ? 6.833 -7.705 83.897 1.00 30.04 152 GLN C O 1
ATOM 6693 N N . PRO C 1 119 ? 7.778 -6.793 86.916 1.00 29.15 154 PRO C N 1
ATOM 6694 C CA . PRO C 1 119 ? 9.149 -6.832 87.424 1.00 27.31 154 PRO C CA 1
ATOM 6695 C C . PRO C 1 119 ? 9.180 -7.622 88.738 1.00 28.49 154 PRO C C 1
ATOM 6696 O O . PRO C 1 119 ? 8.281 -7.476 89.562 1.00 26.70 154 PRO C O 1
ATOM 6700 N N . LYS C 1 120 ? 10.193 -8.459 88.921 1.00 30.38 155 LYS C N 1
ATOM 6701 C CA . LYS C 1 120 ? 10.191 -9.401 90.039 1.00 29.51 155 LYS C CA 1
ATOM 6702 C C . LYS C 1 120 ? 10.128 -8.737 91.414 1.00 29.21 155 LYS C C 1
ATOM 6703 O O . LYS C 1 120 ? 9.586 -9.315 92.354 1.00 28.64 155 LYS C O 1
ATOM 6709 N N . LYS C 1 121 ? 10.657 -7.521 91.525 1.00 28.51 156 LYS C N 1
ATOM 6710 C CA . LYS C 1 121 ? 10.737 -6.848 92.816 1.00 27.74 156 LYS C CA 1
ATOM 6711 C C . LYS C 1 121 ? 9.719 -5.720 93.002 1.00 29.74 156 LYS C C 1
ATOM 6712 O O . LYS C 1 121 ? 9.739 -5.039 94.027 1.00 26.18 156 LYS C O 1
ATOM 6718 N N . LEU C 1 122 ? 8.840 -5.516 92.022 1.00 28.00 157 LEU C N 1
ATOM 6719 C CA . LEU C 1 122 ? 7.854 -4.441 92.113 1.00 26.62 157 LEU C CA 1
ATOM 6720 C C . LEU C 1 122 ? 6.726 -4.807 93.074 1.00 29.21 157 LEU C C 1
ATOM 6721 O O . LEU C 1 122 ? 6.228 -5.935 93.072 1.00 31.79 157 LEU C O 1
ATOM 6726 N N . GLN C 1 123 ? 6.315 -3.840 93.884 1.00 23.04 158 GLN C N 1
ATOM 6727 C CA . GLN C 1 123 ? 5.300 -4.085 94.892 1.00 29.03 158 GLN C CA 1
ATOM 6728 C C . GLN C 1 123 ? 4.668 -2.772 95.304 1.00 24.21 158 GLN C C 1
ATOM 6729 O O . GLN C 1 123 ? 5.224 -1.711 95.059 1.00 25.39 158 GLN C O 1
ATOM 6735 N N . LYS C 1 124 ? 3.508 -2.848 95.933 1.00 21.22 159 LYS C N 1
ATOM 6736 C CA . LYS C 1 124 ? 2.870 -1.676 96.503 1.00 24.00 159 LYS C CA 1
ATOM 6737 C C . LYS C 1 124 ? 3.643 -1.238 97.738 1.00 23.90 159 LYS C C 1
ATOM 6738 O O . LYS C 1 124 ? 3.935 -2.050 98.615 1.00 24.98 159 LYS C O 1
ATOM 6752 N N . THR C 1 126 ? 4.597 -0.258 101.285 1.00 24.97 161 THR C N 1
ATOM 6753 C CA . THR C 1 126 ? 3.997 -0.378 102.617 1.00 23.70 161 THR C CA 1
ATOM 6754 C C . THR C 1 126 ? 4.803 0.420 103.638 1.00 24.24 161 THR C C 1
ATOM 6755 O O . THR C 1 126 ? 6.008 0.633 103.471 1.00 24.83 161 THR C O 1
ATOM 6759 N N . ARG C 1 127 ? 4.137 0.853 104.698 1.00 23.21 162 ARG C N 1
ATOM 6760 C CA . ARG C 1 127 ? 4.721 1.843 105.595 1.00 24.28 162 ARG C CA 1
ATOM 6761 C C . ARG C 1 127 ? 5.950 1.334 106.342 1.00 25.39 162 ARG C C 1
ATOM 6762 O O . ARG C 1 127 ? 6.019 0.162 106.744 1.00 25.39 162 ARG C O 1
ATOM 6770 N N . PHE C 1 128 ? 6.916 2.226 106.527 1.00 23.30 163 PHE C N 1
ATOM 6771 C CA . PHE C 1 128 ? 8.042 1.972 107.422 1.00 21.54 163 PHE C CA 1
ATOM 6772 C C . PHE C 1 128 ? 7.707 2.548 108.806 1.00 20.95 163 PHE C C 1
ATOM 6773 O O . PHE C 1 128 ? 6.769 3.334 108.949 1.00 20.55 163 PHE C O 1
ATOM 6781 N N . PRO C 1 129 ? 8.458 2.145 109.842 1.00 22.02 164 PRO C N 1
ATOM 6782 C CA . PRO C 1 129 ? 8.071 2.527 111.208 1.00 22.36 164 PRO C CA 1
ATOM 6783 C C . PRO C 1 129 ? 7.854 4.039 111.437 1.00 22.09 164 PRO C C 1
ATOM 6784 O O . PRO C 1 129 ? 6.883 4.409 112.099 1.00 19.45 164 PRO C O 1
ATOM 6788 N N . ASN C 1 130 ? 8.712 4.895 110.887 1.00 21.52 165 ASN C N 1
ATOM 6789 C CA . ASN C 1 130 ? 8.568 6.349 111.071 1.00 22.50 165 ASN C CA 1
ATOM 6790 C C . ASN C 1 130 ? 7.543 7.052 110.140 1.00 22.20 165 ASN C C 1
ATOM 6791 O O . ASN C 1 130 ? 7.362 8.281 110.207 1.00 20.79 165 ASN C O 1
ATOM 6796 N N . ASP C 1 131 ? 6.860 6.272 109.300 1.00 22.72 166 ASP C N 1
ATOM 6797 C CA . ASP C 1 131 ? 5.923 6.801 108.309 1.00 20.22 166 ASP C CA 1
ATOM 6798 C C . ASP C 1 131 ? 4.590 7.250 108.899 1.00 22.21 166 ASP C C 1
ATOM 6799 O O . ASP C 1 131 ? 4.076 6.644 109.840 1.00 22.79 166 ASP C O 1
ATOM 6804 N N . SER C 1 132 ? 4.024 8.302 108.313 1.00 19.18 167 SER C N 1
ATOM 6805 C CA . SER C 1 132 ? 2.629 8.674 108.519 1.00 20.45 167 SER C CA 1
ATOM 6806 C C . SER C 1 132 ? 1.964 8.813 107.149 1.00 24.86 167 SER C C 1
ATOM 6807 O O . SER C 1 132 ? 1.632 9.918 106.712 1.00 23.70 167 SER C O 1
ATOM 6810 N N . LEU C 1 133 ? 1.795 7.697 106.453 1.00 23.36 168 LEU C N 1
ATOM 6811 C CA . LEU C 1 133 ? 1.386 7.772 105.054 1.00 21.36 168 LEU C CA 1
ATOM 6812 C C . LEU C 1 133 ? 0.010 8.404 104.885 1.00 24.65 168 LEU C C 1
ATOM 6813 O O . LEU C 1 133 ? -0.946 8.051 105.591 1.00 21.60 168 LEU C O 1
ATOM 6818 N N . ASP C 1 134 ? -0.067 9.364 103.964 1.00 18.36 169 ASP C N 1
ATOM 6819 C CA . ASP C 1 134 ? -1.336 9.979 103.569 1.00 21.41 169 ASP C CA 1
ATOM 6820 C C . ASP C 1 134 ? -1.797 9.231 102.330 1.00 22.17 169 ASP C C 1
ATOM 6821 O O . ASP C 1 134 ? -1.138 9.279 101.296 1.00 20.96 169 ASP C O 1
ATOM 6826 N N . ALA C 1 135 ? -2.908 8.508 102.448 1.00 23.26 170 ALA C N 1
ATOM 6827 C CA . ALA C 1 135 ? -3.408 7.670 101.360 1.00 23.33 170 ALA C CA 1
ATOM 6828 C C . ALA C 1 135 ? -3.599 8.464 100.064 1.00 20.48 170 ALA C C 1
ATOM 6829 O O . ALA C 1 135 ? -3.459 7.915 98.966 1.00 20.03 170 ALA C O 1
ATOM 6831 N N . ALA C 1 136 ? -3.919 9.751 100.189 1.00 18.51 171 ALA C N 1
ATOM 6832 C CA . ALA C 1 136 ? -4.134 10.581 98.998 1.00 21.23 171 ALA C CA 1
ATOM 6833 C C . ALA C 1 136 ? -2.804 10.904 98.287 1.00 20.44 171 ALA C C 1
ATOM 6834 O O . ALA C 1 136 ? -2.795 11.378 97.148 1.00 18.90 171 ALA C O 1
ATOM 6836 N N . LEU C 1 137 ? -1.690 10.628 98.962 1.00 18.52 172 LEU C N 1
ATOM 6837 C CA . LEU C 1 137 ? -0.373 10.967 98.428 1.00 19.30 172 LEU C CA 1
ATOM 6838 C C . LEU C 1 137 ? 0.476 9.744 98.067 1.00 19.27 172 LEU C C 1
ATOM 6839 O O . LEU C 1 137 ? 1.687 9.864 97.877 1.00 17.80 172 LEU C O 1
ATOM 6844 N N . CYS C 1 138 ? -0.159 8.580 97.944 1.00 17.89 173 CYS C N 1
ATOM 6845 C CA . CYS C 1 138 ? 0.574 7.343 97.674 1.00 17.76 173 CYS C CA 1
ATOM 6846 C C . CYS C 1 138 ? 0.175 6.634 96.378 1.00 17.67 173 CYS C C 1
ATOM 6847 O O . CYS C 1 138 ? -0.973 6.705 95.943 1.00 18.56 173 CYS C O 1
ATOM 6850 N N . HIS C 1 139 ? 1.131 5.913 95.804 1.00 17.46 174 HIS C N 1
ATOM 6851 C CA . HIS C 1 139 ? 0.867 4.974 94.722 1.00 19.60 174 HIS C CA 1
ATOM 6852 C C . HIS C 1 139 ? 0.410 5.656 93.431 1.00 17.95 174 HIS C C 1
ATOM 6853 O O . HIS C 1 139 ? 0.609 6.861 93.244 1.00 17.72 174 HIS C O 1
ATOM 6860 N N . GLY C 1 140 ? -0.188 4.870 92.544 1.00 19.97 175 GLY C N 1
ATOM 6861 C CA . GLY C 1 140 ? -0.586 5.337 91.219 1.00 20.13 175 GLY C CA 1
ATOM 6862 C C . GLY C 1 140 ? -0.256 4.304 90.149 1.00 20.45 175 GLY C C 1
ATOM 6863 O O . GLY C 1 140 ? 0.744 3.591 90.261 1.00 18.67 175 GLY C O 1
ATOM 6864 N N . ASP C 1 141 ? -1.102 4.208 89.119 1.00 21.52 176 ASP C N 1
ATOM 6865 C CA . ASP C 1 141 ? -0.834 3.317 87.983 1.00 18.56 176 ASP C CA 1
ATOM 6866 C C . ASP C 1 141 ? 0.407 3.748 87.214 1.00 18.33 176 ASP C C 1
ATOM 6867 O O . ASP C 1 141 ? 1.180 2.918 86.742 1.00 17.20 176 ASP C O 1
ATOM 6872 N N . VAL C 1 142 ? 0.572 5.055 87.047 1.00 18.75 177 VAL C N 1
ATOM 6873 C CA . VAL C 1 142 ? 1.761 5.579 86.390 1.00 16.08 177 VAL C CA 1
ATOM 6874 C C . VAL C 1 142 ? 2.216 6.835 87.113 1.00 16.88 177 VAL C C 1
ATOM 6875 O O . VAL C 1 142 ? 1.418 7.505 87.776 1.00 16.41 177 VAL C O 1
ATOM 6879 N N . LEU C 1 143 ? 3.504 7.136 86.998 1.00 14.12 178 LEU C N 1
ATOM 6880 C CA . LEU C 1 143 ? 4.040 8.362 87.554 1.00 18.21 178 LEU C CA 1
ATOM 6881 C C . LEU C 1 143 ? 4.822 9.075 86.465 1.00 17.35 178 LEU C C 1
ATOM 6882 O O . LEU C 1 143 ? 5.526 8.432 85.691 1.00 17.36 178 LEU C O 1
ATOM 6887 N N . LEU C 1 144 ? 4.685 10.395 86.388 1.00 16.77 179 LEU C N 1
ATOM 6888 C CA . LEU C 1 144 ? 5.554 11.177 85.522 1.00 16.40 179 LEU C CA 1
ATOM 6889 C C . LEU C 1 144 ? 6.480 12.028 86.384 1.00 15.46 179 LEU C C 1
ATOM 6890 O O . LEU C 1 144 ? 6.037 12.724 87.307 1.00 13.81 179 LEU C O 1
ATOM 6895 N N . GLN C 1 145 ? 7.764 11.968 86.075 1.00 13.31 180 GLN C N 1
ATOM 6896 C CA . GLN C 1 145 ? 8.720 12.905 86.627 1.00 13.64 180 GLN C CA 1
ATOM 6897 C C . GLN C 1 145 ? 9.029 13.905 85.523 1.00 15.92 180 GLN C C 1
ATOM 6898 O O . GLN C 1 145 ? 9.608 13.540 84.487 1.00 14.85 180 GLN C O 1
ATOM 6904 N N . ILE C 1 146 ? 8.622 15.154 85.748 1.00 12.81 181 ILE C N 1
ATOM 6905 C CA . ILE C 1 146 ? 8.716 16.216 84.746 1.00 13.24 181 ILE C CA 1
ATOM 6906 C C . ILE C 1 146 ? 9.689 17.270 85.258 1.00 13.79 181 ILE C C 1
ATOM 6907 O O . ILE C 1 146 ? 9.405 17.916 86.268 1.00 12.14 181 ILE C O 1
ATOM 6912 N N . CYS C 1 147 ? 10.848 17.401 84.606 1.00 11.05 182 CYS C N 1
ATOM 6913 C CA . CYS C 1 147 ? 11.875 18.354 85.047 1.00 12.30 182 CYS C CA 1
ATOM 6914 C C . CYS C 1 147 ? 12.267 19.319 83.946 1.00 14.99 182 CYS C C 1
ATOM 6915 O O . CYS C 1 147 ? 12.364 18.934 82.782 1.00 16.66 182 CYS C O 1
ATOM 6918 N N . ALA C 1 148 ? 12.520 20.569 84.321 1.00 15.29 183 ALA C N 1
ATOM 6919 C CA . ALA C 1 148 ? 12.946 21.585 83.369 1.00 16.56 183 ALA C CA 1
ATOM 6920 C C . ALA C 1 148 ? 13.655 22.716 84.092 1.00 17.94 183 ALA C C 1
ATOM 6921 O O . ALA C 1 148 ? 13.661 22.766 85.321 1.00 17.06 183 ALA C O 1
ATOM 6923 N N . ASN C 1 149 ? 14.232 23.634 83.321 1.00 18.31 184 ASN C N 1
ATOM 6924 C CA . ASN C 1 149 ? 14.835 24.838 83.886 1.00 21.05 184 ASN C CA 1
ATOM 6925 C C . ASN C 1 149 ? 13.859 25.671 84.719 1.00 19.67 184 ASN C C 1
ATOM 6926 O O . ASN C 1 149 ? 14.257 26.302 85.691 1.00 19.95 184 ASN C O 1
ATOM 6931 N N . THR C 1 150 ? 12.588 25.699 84.332 1.00 20.24 185 THR C N 1
ATOM 6932 C CA . THR C 1 150 ? 11.639 26.571 85.017 1.00 18.89 185 THR C CA 1
ATOM 6933 C C . THR C 1 150 ? 10.332 25.864 85.314 1.00 20.52 185 THR C C 1
ATOM 6934 O O . THR C 1 150 ? 9.956 24.923 84.621 1.00 15.81 185 THR C O 1
ATOM 6938 N N . GLN C 1 151 ? 9.659 26.327 86.362 1.00 20.07 186 GLN C N 1
ATOM 6939 C CA . GLN C 1 151 ? 8.363 25.802 86.773 1.00 19.30 186 GLN C CA 1
ATOM 6940 C C . GLN C 1 151 ? 7.317 25.974 85.670 1.00 18.96 186 GLN C C 1
ATOM 6941 O O . GLN C 1 151 ? 6.463 25.100 85.468 1.00 16.70 186 GLN C O 1
ATOM 6947 N N . ASP C 1 152 ? 7.390 27.101 84.959 1.00 20.44 187 ASP C N 1
ATOM 6948 C CA . ASP C 1 152 ? 6.454 27.402 83.868 1.00 20.32 187 ASP C CA 1
ATOM 6949 C C . ASP C 1 152 ? 6.420 26.261 82.869 1.00 16.15 187 ASP C C 1
ATOM 6950 O O . ASP C 1 152 ? 5.351 25.790 82.481 1.00 13.65 187 ASP C O 1
ATOM 6955 N N . THR C 1 153 ? 7.604 25.826 82.459 1.00 15.85 188 THR C N 1
ATOM 6956 C CA . THR C 1 153 ? 7.745 24.782 81.446 1.00 16.66 188 THR C CA 1
ATOM 6957 C C . THR C 1 153 ? 7.173 23.469 81.962 1.00 17.41 188 THR C C 1
ATOM 6958 O O . THR C 1 153 ? 6.543 22.710 81.221 1.00 15.95 188 THR C O 1
ATOM 6962 N N . VAL C 1 154 ? 7.392 23.210 83.245 1.00 14.55 189 VAL C N 1
ATOM 6963 C CA . VAL C 1 154 ? 6.928 21.980 83.875 1.00 13.82 189 VAL C CA 1
ATOM 6964 C C . VAL C 1 154 ? 5.393 21.955 83.939 1.00 13.21 189 VAL C C 1
ATOM 6965 O O . VAL C 1 154 ? 4.744 20.987 83.542 1.00 13.89 189 VAL C O 1
ATOM 6969 N N . ILE C 1 155 ? 4.814 23.032 84.443 1.00 14.78 190 ILE C N 1
ATOM 6970 C CA . ILE C 1 155 ? 3.359 23.157 84.515 1.00 12.59 190 ILE C CA 1
ATOM 6971 C C . ILE C 1 155 ? 2.726 23.091 83.120 1.00 14.97 190 ILE C C 1
ATOM 6972 O O . ILE C 1 155 ? 1.695 22.419 82.914 1.00 12.31 190 ILE C O 1
ATOM 6977 N N . HIS C 1 156 ? 3.347 23.776 82.160 1.00 13.09 191 HIS C N 1
ATOM 6978 C CA . HIS C 1 156 ? 2.858 23.727 80.780 1.00 15.66 191 HIS C CA 1
ATOM 6979 C C . HIS C 1 156 ? 2.805 22.298 80.243 1.00 14.43 191 HIS C C 1
ATOM 6980 O O . HIS C 1 156 ? 1.806 21.892 79.629 1.00 14.25 191 HIS C O 1
ATOM 6987 N N . ALA C 1 157 ? 3.871 21.536 80.475 1.00 14.62 192 ALA C N 1
ATOM 6988 C CA . ALA C 1 157 ? 3.887 20.133 80.072 1.00 14.08 192 ALA C CA 1
ATOM 6989 C C . ALA C 1 157 ? 2.725 19.349 80.674 1.00 13.65 192 ALA C C 1
ATOM 6990 O O . ALA C 1 157 ? 2.029 18.623 79.964 1.00 13.23 192 ALA C O 1
ATOM 6992 N N . LEU C 1 158 ? 2.511 19.489 81.982 1.00 14.63 193 LEU C N 1
ATOM 6993 C CA . LEU C 1 158 ? 1.432 18.762 82.647 1.00 13.70 193 LEU C CA 1
ATOM 6994 C C . LEU C 1 158 ? 0.090 19.106 82.018 1.00 15.10 193 LEU C C 1
ATOM 6995 O O . LEU C 1 158 ? -0.724 18.219 81.758 1.00 13.97 193 LEU C O 1
ATOM 7000 N N . ARG C 1 159 ? -0.153 20.398 81.798 1.00 11.73 194 ARG C N 1
ATOM 7001 C CA . ARG C 1 159 ? -1.450 20.807 81.269 1.00 16.29 194 ARG C CA 1
ATOM 7002 C C . ARG C 1 159 ? -1.645 20.241 79.858 1.00 16.59 194 ARG C C 1
ATOM 7003 O O . ARG C 1 159 ? -2.748 19.851 79.487 1.00 15.48 194 ARG C O 1
ATOM 7011 N N . ASP C 1 160 ? -0.571 20.179 79.083 1.00 14.29 195 ASP C N 1
ATOM 7012 C CA . ASP C 1 160 ? -0.667 19.598 77.739 1.00 18.67 195 ASP C CA 1
ATOM 7013 C C . ASP C 1 160 ? -1.005 18.102 77.785 1.00 18.64 195 ASP C C 1
ATOM 7014 O O . ASP C 1 160 ? -1.870 17.611 77.042 1.00 17.78 195 ASP C O 1
ATOM 7019 N N . ILE C 1 161 ? -0.325 17.371 78.661 1.00 16.63 196 ILE C N 1
ATOM 7020 C CA . ILE C 1 161 ? -0.594 15.948 78.801 1.00 15.71 196 ILE C CA 1
ATOM 7021 C C . ILE C 1 161 ? -2.031 15.687 79.226 1.00 16.91 196 ILE C C 1
ATOM 7022 O O . ILE C 1 161 ? -2.689 14.789 78.708 1.00 16.52 196 ILE C O 1
ATOM 7027 N N . ILE C 1 162 ? -2.518 16.472 80.178 1.00 17.84 197 ILE C N 1
ATOM 7028 C CA . ILE C 1 162 ? -3.890 16.329 80.646 1.00 18.83 197 ILE C CA 1
ATOM 7029 C C . ILE C 1 162 ? -4.885 16.601 79.522 1.00 20.78 197 ILE C C 1
ATOM 7030 O O . ILE C 1 162 ? -5.839 15.845 79.332 1.00 18.53 197 ILE C O 1
ATOM 7035 N N . LYS C 1 163 ? -4.640 17.677 78.781 1.00 20.36 198 LYS C N 1
ATOM 7036 C CA . LYS C 1 163 ? -5.493 18.044 77.652 1.00 23.23 198 LYS C CA 1
ATOM 7037 C C . LYS C 1 163 ? -5.666 16.901 76.673 1.00 22.57 198 LYS C C 1
ATOM 7038 O O . LYS C 1 163 ? -6.757 16.686 76.165 1.00 24.64 198 LYS C O 1
ATOM 7044 N N . HIS C 1 164 ? -4.589 16.167 76.411 1.00 22.91 199 HIS C N 1
ATOM 7045 C CA . HIS C 1 164 ? -4.612 15.086 75.424 1.00 21.35 199 HIS C CA 1
ATOM 7046 C C . HIS C 1 164 ? -5.077 13.721 75.943 1.00 23.55 199 HIS C C 1
ATOM 7047 O O . HIS C 1 164 ? -5.120 12.755 75.186 1.00 27.09 199 HIS C O 1
ATOM 7054 N N . THR C 1 165 ? -5.432 13.630 77.217 1.00 21.75 200 THR C N 1
ATOM 7055 C CA . THR C 1 165 ? -5.759 12.326 77.803 1.00 21.00 200 THR C CA 1
ATOM 7056 C C . THR C 1 165 ? -7.033 12.324 78.666 1.00 26.95 200 THR C C 1
ATOM 7057 O O . THR C 1 165 ? -7.093 11.614 79.682 1.00 25.18 200 THR C O 1
ATOM 7061 N N . PRO C 1 166 ? -8.059 13.093 78.261 1.00 25.99 201 PRO C N 1
ATOM 7062 C CA . PRO C 1 166 ? -9.228 13.326 79.117 1.00 28.36 201 PRO C CA 1
ATOM 7063 C C . PRO C 1 166 ? -9.916 12.043 79.614 1.00 30.09 201 PRO C C 1
ATOM 7064 O O . PRO C 1 166 ? -10.445 12.017 80.733 1.00 35.00 201 PRO C O 1
ATOM 7068 N N . ASP C 1 167 ? -9.911 10.990 78.809 1.00 27.70 202 ASP C N 1
ATOM 7069 C CA . ASP C 1 167 ? -10.567 9.753 79.221 1.00 29.95 202 ASP C CA 1
ATOM 7070 C C . ASP C 1 167 ? -9.577 8.618 79.451 1.00 24.73 202 ASP C C 1
ATOM 7071 O O . ASP C 1 167 ? -9.959 7.454 79.498 1.00 24.14 202 ASP C O 1
ATOM 7076 N N . LEU C 1 168 ? -8.304 8.960 79.592 1.00 19.83 203 LEU C N 1
ATOM 7077 C CA . LEU C 1 168 ? -7.263 7.958 79.716 1.00 22.33 203 LEU C CA 1
ATOM 7078 C C . LEU C 1 168 ? -6.476 8.123 81.018 1.00 23.00 203 LEU C C 1
ATOM 7079 O O . LEU C 1 168 ? -5.904 7.167 81.532 1.00 22.68 203 LEU C O 1
ATOM 7084 N N . LEU C 1 169 ? -6.453 9.341 81.545 1.00 20.10 204 LEU C N 1
ATOM 7085 C CA . LEU C 1 169 ? -5.725 9.616 82.784 1.00 22.39 204 LEU C CA 1
ATOM 7086 C C . LEU C 1 169 ? -6.499 10.536 83.691 1.00 20.59 204 LEU C C 1
ATOM 7087 O O . LEU C 1 169 ? -7.179 11.449 83.231 1.00 21.26 204 LEU C O 1
ATOM 7092 N N . SER C 1 170 ? -6.344 10.312 84.990 1.00 23.20 205 SER C N 1
ATOM 7093 C CA . SER C 1 170 ? -6.852 11.207 86.010 1.00 21.53 205 SER C CA 1
ATOM 7094 C C . SER C 1 170 ? -5.742 11.475 87.023 1.00 20.74 205 SER C C 1
ATOM 7095 O O . SER C 1 170 ? -5.131 10.541 87.528 1.00 17.96 205 SER C O 1
ATOM 7098 N N . VAL C 1 171 ? -5.487 12.740 87.331 1.00 19.21 206 VAL C N 1
ATOM 7099 C CA . VAL C 1 171 ? -4.444 13.072 88.295 1.00 16.80 206 VAL C CA 1
ATOM 7100 C C . VAL C 1 171 ? -4.763 12.488 89.676 1.00 21.75 206 VAL C C 1
ATOM 7101 O O . VAL C 1 171 ? -5.872 12.661 90.188 1.00 20.51 206 VAL C O 1
ATOM 7105 N N . ARG C 1 172 ? -3.785 11.810 90.271 1.00 16.75 207 ARG C N 1
ATOM 7106 C CA . ARG C 1 172 ? -3.960 11.162 91.574 1.00 17.99 207 ARG C CA 1
ATOM 7107 C C . ARG C 1 172 ? -3.316 11.991 92.677 1.00 16.28 207 ARG C C 1
ATOM 7108 O O . ARG C 1 172 ? -3.950 12.280 93.690 1.00 18.63 207 ARG C O 1
ATOM 7116 N N . TRP C 1 173 ? -2.050 12.362 92.489 1.00 15.59 208 TRP C N 1
ATOM 7117 C CA . TRP C 1 173 ? -1.386 13.289 93.406 1.00 15.12 208 TRP C CA 1
ATOM 7118 C C . TRP C 1 173 ? -0.258 14.024 92.690 1.00 14.30 208 TRP C C 1
ATOM 7119 O O . TRP C 1 173 ? 0.213 13.571 91.660 1.00 15.04 208 TRP C O 1
ATOM 7130 N N . LYS C 1 174 ? 0.157 15.166 93.224 1.00 14.66 209 LYS C N 1
ATOM 7131 C CA . LYS C 1 174 ? 1.172 15.991 92.563 1.00 16.85 209 LYS C CA 1
ATOM 7132 C C . LYS C 1 174 ? 1.936 16.818 93.588 1.00 15.16 209 LYS C C 1
ATOM 7133 O O . LYS C 1 174 ? 1.356 17.324 94.545 1.00 17.45 209 LYS C O 1
ATOM 7139 N N . ARG C 1 175 ? 3.240 16.941 93.393 1.00 13.69 210 ARG C N 1
ATOM 7140 C CA . ARG C 1 175 ? 4.019 17.874 94.186 1.00 16.69 210 ARG C CA 1
ATOM 7141 C C . ARG C 1 175 ? 5.165 18.418 93.347 1.00 17.84 210 ARG C C 1
ATOM 7142 O O . ARG C 1 175 ? 5.786 17.678 92.577 1.00 17.01 210 ARG C O 1
ATOM 7150 N N . GLU C 1 176 ? 5.419 19.719 93.461 1.00 16.85 211 GLU C N 1
ATOM 7151 C CA . GLU C 1 176 ? 6.479 20.347 92.686 1.00 15.71 211 GLU C CA 1
ATOM 7152 C C . GLU C 1 176 ? 7.652 20.627 93.591 1.00 16.30 211 GLU C C 1
ATOM 7153 O O . GLU C 1 176 ? 7.465 20.855 94.785 1.00 18.50 211 GLU C O 1
ATOM 7159 N N . GLY C 1 177 ? 8.858 20.598 93.034 1.00 16.52 212 GLY C N 1
ATOM 7160 C CA . GLY C 1 177 ? 10.052 20.855 93.815 1.00 15.43 212 GLY C CA 1
ATOM 7161 C C . GLY C 1 177 ? 11.107 21.621 93.041 1.00 18.50 212 GLY C C 1
ATOM 7162 O O . GLY C 1 177 ? 10.912 21.959 91.878 1.00 17.53 212 GLY C O 1
ATOM 7163 N N . PHE C 1 178 ? 12.229 21.899 93.696 1.00 16.07 213 PHE C N 1
ATOM 7164 C CA . PHE C 1 178 ? 13.290 22.684 93.088 1.00 16.49 213 PHE C CA 1
ATOM 7165 C C . PHE C 1 178 ? 14.609 22.260 93.707 1.00 18.46 213 PHE C C 1
ATOM 7166 O O . PHE C 1 178 ? 14.627 21.661 94.785 1.00 16.63 213 PHE C O 1
ATOM 7174 N N . ILE C 1 179 ? 15.716 22.538 93.028 1.00 18.43 214 ILE C N 1
ATOM 7175 C CA . ILE C 1 179 ? 16.996 22.412 93.699 1.00 18.89 214 ILE C CA 1
ATOM 7176 C C . ILE C 1 179 ? 17.616 23.784 93.883 1.00 21.06 214 ILE C C 1
ATOM 7177 O O . ILE C 1 179 ? 17.264 24.727 93.183 1.00 20.82 214 ILE C O 1
ATOM 7182 N N . SER C 1 180 ? 18.529 23.878 94.847 1.00 22.56 215 SER C N 1
ATOM 7183 C CA . SER C 1 180 ? 19.113 25.154 95.231 1.00 27.87 215 SER C CA 1
ATOM 7184 C C . SER C 1 180 ? 19.729 25.825 94.014 1.00 27.53 215 SER C C 1
ATOM 7185 O O . SER C 1 180 ? 20.377 25.176 93.200 1.00 29.76 215 SER C O 1
ATOM 7188 N N . ASP C 1 181 ? 19.515 27.128 93.897 1.00 28.77 216 ASP C N 1
ATOM 7189 C CA . ASP C 1 181 ? 19.863 27.867 92.686 1.00 31.63 216 ASP C CA 1
ATOM 7190 C C . ASP C 1 181 ? 21.361 27.886 92.350 1.00 33.99 216 ASP C C 1
ATOM 7191 O O . ASP C 1 181 ? 21.735 27.717 91.189 1.00 30.83 216 ASP C O 1
ATOM 7196 N N . HIS C 1 182 ? 22.211 28.109 93.350 1.00 35.57 217 HIS C N 1
ATOM 7197 C CA . HIS C 1 182 ? 23.655 28.105 93.114 1.00 37.90 217 HIS C CA 1
ATOM 7198 C C . HIS C 1 182 ? 24.073 26.798 92.438 1.00 36.95 217 HIS C C 1
ATOM 7199 O O . HIS C 1 182 ? 24.708 26.808 91.377 1.00 32.46 217 HIS C O 1
ATOM 7206 N N . ALA C 1 183 ? 23.716 25.679 93.067 1.00 31.97 218 ALA C N 1
ATOM 7207 C CA . ALA C 1 183 ? 24.070 24.364 92.551 1.00 31.14 218 ALA C CA 1
ATOM 7208 C C . ALA C 1 183 ? 23.539 24.174 91.133 1.00 33.66 218 ALA C C 1
ATOM 7209 O O . ALA C 1 183 ? 24.271 23.741 90.242 1.00 32.08 218 ALA C O 1
ATOM 7211 N N . ALA C 1 184 ? 22.268 24.508 90.926 1.00 27.98 219 ALA C N 1
ATOM 7212 C CA . ALA C 1 184 ? 21.648 24.347 89.618 1.00 32.24 219 ALA C CA 1
ATOM 7213 C C . ALA C 1 184 ? 22.466 25.028 88.517 1.00 36.87 219 ALA C C 1
ATOM 7214 O O . ALA C 1 184 ? 22.592 24.496 87.416 1.00 36.68 219 ALA C O 1
ATOM 7216 N N . ARG C 1 185 ? 23.019 26.200 88.829 1.00 36.74 220 ARG C N 1
ATOM 7217 C CA . ARG C 1 185 ? 23.772 26.989 87.856 1.00 40.10 220 ARG C CA 1
ATOM 7218 C C . ARG C 1 185 ? 25.257 26.632 87.822 1.00 40.27 220 ARG C C 1
ATOM 7219 O O . ARG C 1 185 ? 26.003 27.148 86.984 1.00 35.68 220 ARG C O 1
ATOM 7227 N N . SER C 1 186 ? 25.678 25.753 88.729 1.00 37.83 221 SER C N 1
ATOM 7228 C CA . SER C 1 186 ? 27.087 25.398 88.865 1.00 38.87 221 SER C CA 1
ATOM 7229 C C . SER C 1 186 ? 27.529 24.411 87.796 1.00 40.89 221 SER C C 1
ATOM 7230 O O . SER C 1 186 ? 28.711 24.070 87.712 1.00 36.89 221 SER C O 1
ATOM 7233 N N . LYS C 1 187 ? 26.578 23.935 87.000 1.00 36.65 222 LYS C N 1
ATOM 7234 C CA . LYS C 1 187 ? 26.881 22.942 85.977 1.00 39.04 222 LYS C CA 1
ATOM 7235 C C . LYS C 1 187 ? 27.614 21.737 86.573 1.00 37.82 222 LYS C C 1
ATOM 7236 O O . LYS C 1 187 ? 28.652 21.311 86.066 1.00 41.39 222 LYS C O 1
ATOM 7242 N N . GLY C 1 188 ? 27.079 21.203 87.665 1.00 40.35 223 GLY C N 1
ATOM 7243 C CA . GLY C 1 188 ? 27.613 19.994 88.262 1.00 38.72 223 GLY C CA 1
ATOM 7244 C C . GLY C 1 188 ? 28.844 20.178 89.127 1.00 41.44 223 GLY C C 1
ATOM 7245 O O . GLY C 1 188 ? 29.388 19.204 89.643 1.00 44.93 223 GLY C O 1
ATOM 7246 N N . LYS C 1 189 ? 29.294 21.413 89.309 1.00 39.24 224 LYS C N 1
ATOM 7247 C CA . LYS C 1 189 ? 30.495 21.635 90.108 1.00 40.51 224 LYS C CA 1
ATOM 7248 C C . LYS C 1 189 ? 30.172 21.686 91.601 1.00 43.63 224 LYS C C 1
ATOM 7249 O O . LYS C 1 189 ? 31.019 21.370 92.439 1.00 43.26 224 LYS C O 1
ATOM 7255 N N . GLU C 1 190 ? 28.942 22.079 91.921 1.00 40.66 225 GLU C N 1
ATOM 7256 C CA . GLU C 1 190 ? 28.494 22.168 93.307 1.00 38.56 225 GLU C CA 1
ATOM 7257 C C . GLU C 1 190 ? 27.365 21.177 93.591 1.00 31.89 225 GLU C C 1
ATOM 7258 O O . GLU C 1 190 ? 26.418 21.057 92.810 1.00 31.61 225 GLU C O 1
ATOM 7264 N N . THR C 1 191 ? 27.477 20.470 94.713 1.00 33.52 226 THR C N 1
ATOM 7265 C CA . THR C 1 191 ? 26.403 19.615 95.210 1.00 25.26 226 THR C CA 1
ATOM 7266 C C . THR C 1 191 ? 25.272 20.520 95.688 1.00 24.27 226 THR C C 1
ATOM 7267 O O . THR C 1 191 ? 25.517 21.533 96.337 1.00 24.42 226 THR C O 1
ATOM 7271 N N . PRO C 1 192 ? 24.027 20.173 95.353 1.00 23.99 227 PRO C N 1
ATOM 7272 C CA . PRO C 1 192 ? 22.883 20.937 95.872 1.00 21.90 227 PRO C CA 1
ATOM 7273 C C . PRO C 1 192 ? 22.816 20.964 97.405 1.00 24.1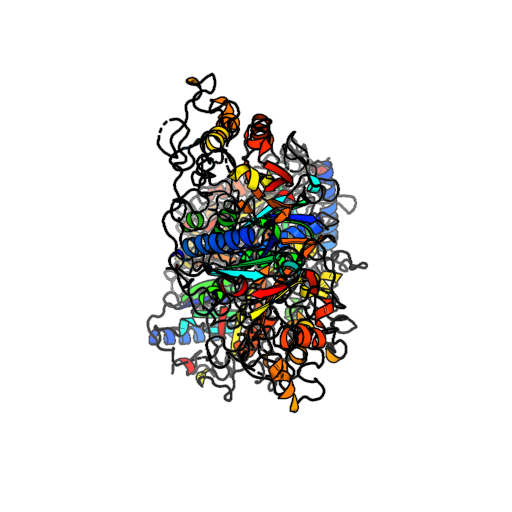7 227 PRO C C 1
ATOM 7274 O O . PRO C 1 192 ? 23.224 19.999 98.059 1.00 24.90 227 PRO C O 1
ATOM 7278 N N . ILE C 1 193 ? 22.311 22.063 97.961 1.00 23.51 228 ILE C N 1
ATOM 7279 C CA . ILE C 1 193 ? 22.066 22.165 99.403 1.00 20.91 228 ILE C CA 1
ATOM 7280 C C . ILE C 1 193 ? 20.574 21.988 99.702 1.00 21.18 228 ILE C C 1
ATOM 7281 O O . ILE C 1 193 ? 19.733 22.705 99.159 1.00 17.95 228 ILE C O 1
ATOM 7286 N N . ASN C 1 194 ? 20.229 21.035 100.559 1.00 20.35 229 ASN C N 1
ATOM 7287 C CA . ASN C 1 194 ? 18.821 20.861 100.897 1.00 18.97 229 ASN C CA 1
ATOM 7288 C C . ASN C 1 194 ? 18.335 21.913 101.906 1.00 18.60 229 ASN C C 1
ATOM 7289 O O . ASN C 1 194 ? 19.095 22.756 102.351 1.00 17.40 229 ASN C O 1
ATOM 7294 N N . LEU C 1 195 ? 17.055 21.858 102.254 1.00 15.57 230 LEU C N 1
ATOM 7295 C CA . LEU C 1 195 ? 16.466 22.878 103.111 1.00 17.47 230 LEU C CA 1
ATOM 7296 C C . LEU C 1 195 ? 16.862 22.756 104.589 1.00 17.01 230 LEU C C 1
ATOM 7297 O O . LEU C 1 195 ? 16.430 23.568 105.403 1.00 18.75 230 LEU C O 1
ATOM 7302 N N . LEU C 1 196 ? 17.667 21.746 104.922 1.00 17.39 231 LEU C N 1
ATOM 7303 C CA . LEU C 1 196 ? 18.274 21.629 106.251 1.00 17.31 231 LEU C CA 1
ATOM 7304 C C . LEU C 1 196 ? 19.674 22.232 106.244 1.00 19.23 231 LEU C C 1
ATOM 7305 O O . LEU C 1 196 ? 20.369 22.229 107.261 1.00 19.66 231 LEU C O 1
ATOM 7310 N N . GLY C 1 197 ? 20.079 22.745 105.086 1.00 20.14 232 GLY C N 1
ATOM 7311 C CA . GLY C 1 197 ? 21.353 23.428 104.948 1.00 17.59 232 GLY C CA 1
ATOM 7312 C C . GLY C 1 197 ? 22.533 22.505 104.723 1.00 17.53 232 GLY C C 1
ATOM 7313 O O . GLY C 1 197 ? 23.684 22.948 104.762 1.00 18.78 232 GLY C O 1
ATOM 7314 N N . PHE C 1 198 ? 22.271 21.227 104.482 1.00 17.00 233 PHE C N 1
ATOM 7315 C CA . PHE C 1 198 ? 23.352 20.283 104.166 1.00 21.06 233 PHE C CA 1
ATOM 7316 C C . PHE C 1 198 ? 23.446 19.973 102.667 1.00 21.12 233 PHE C C 1
ATOM 7317 O O . PHE C 1 198 ? 22.423 19.870 101.985 1.00 20.41 233 PHE C O 1
ATOM 7325 N N . LYS C 1 199 ? 24.678 19.829 102.175 1.00 21.35 234 LYS C N 1
ATOM 7326 C CA . LYS C 1 199 ? 24.926 19.318 100.827 1.00 22.67 234 LYS C CA 1
ATOM 7327 C C . LYS C 1 199 ? 24.316 17.925 100.721 1.00 26.80 234 LYS C C 1
ATOM 7328 O O . LYS C 1 199 ? 24.441 17.109 101.634 1.00 26.58 234 LYS C O 1
ATOM 7334 N N . ASP C 1 200 ? 23.635 17.669 99.612 1.00 25.90 235 ASP C N 1
ATOM 7335 C CA . ASP C 1 200 ? 22.837 16.469 99.445 1.00 24.53 235 ASP C CA 1
ATOM 7336 C C . ASP C 1 200 ? 23.173 15.877 98.080 1.00 29.42 235 ASP C C 1
ATOM 7337 O O . ASP C 1 200 ? 22.813 16.454 97.053 1.00 29.79 235 ASP C O 1
ATOM 7342 N N . GLY C 1 201 ? 23.877 14.746 98.065 1.00 27.04 236 GLY C N 1
ATOM 7343 C CA . GLY C 1 201 ? 24.188 14.059 96.821 1.00 27.42 236 GLY C CA 1
ATOM 7344 C C . GLY C 1 201 ? 25.664 13.713 96.719 1.00 31.04 236 GLY C C 1
ATOM 7345 O O . GLY C 1 201 ? 26.093 13.057 95.762 1.00 30.34 236 GLY C O 1
ATOM 7346 N N . THR C 1 202 ? 26.439 14.162 97.705 1.00 25.85 237 THR C N 1
ATOM 7347 C CA . THR C 1 202 ? 27.888 13.951 97.730 1.00 26.03 237 THR C CA 1
ATOM 7348 C C . THR C 1 202 ? 28.314 12.543 97.310 1.00 27.93 237 THR C C 1
ATOM 7349 O O . THR C 1 202 ? 29.111 12.382 96.380 1.00 26.49 237 THR C O 1
ATOM 7353 N N . ALA C 1 203 ? 27.776 11.528 97.984 1.00 24.42 238 ALA C N 1
ATOM 7354 C CA . ALA C 1 203 ? 28.225 10.148 97.777 1.00 26.41 238 ALA C CA 1
ATOM 7355 C C . ALA C 1 203 ? 27.479 9.364 96.682 1.00 27.24 238 ALA C C 1
ATOM 7356 O O . ALA C 1 203 ? 27.630 8.149 96.573 1.00 29.11 238 ALA C O 1
ATOM 7358 N N . ASN C 1 204 ? 26.680 10.049 95.871 1.00 26.95 239 ASN C N 1
ATOM 7359 C CA . ASN C 1 204 ? 26.011 9.395 94.749 1.00 25.92 239 ASN C CA 1
ATOM 7360 C C . ASN C 1 204 ? 27.022 8.727 93.815 1.00 26.36 239 ASN C C 1
ATOM 7361 O O . ASN C 1 204 ? 28.049 9.314 93.498 1.00 27.07 239 ASN C O 1
ATOM 7366 N N . PRO C 1 205 ? 26.717 7.514 93.335 1.00 26.89 240 PRO C N 1
ATOM 7367 C CA . PRO C 1 205 ? 27.535 6.877 92.288 1.00 28.65 240 PRO C CA 1
ATOM 7368 C C . PRO C 1 205 ? 27.622 7.768 91.041 1.00 34.70 240 PRO C C 1
ATOM 7369 O O . PRO C 1 205 ? 26.656 8.467 90.739 1.00 29.79 240 PRO C O 1
ATOM 7373 N N . ASP C 1 206 ? 28.748 7.729 90.327 1.00 35.47 241 ASP C N 1
ATOM 7374 C CA . ASP C 1 206 ? 28.973 8.603 89.170 1.00 34.97 241 ASP C CA 1
ATOM 7375 C C . ASP C 1 206 ? 28.068 8.259 87.988 1.00 37.39 241 ASP C C 1
ATOM 7376 O O . ASP C 1 206 ? 28.230 7.220 87.341 1.00 39.92 241 ASP C O 1
ATOM 7381 N N . SER C 1 207 ? 27.117 9.136 87.698 1.00 38.15 242 SER C N 1
ATOM 7382 C CA . SER C 1 207 ? 26.131 8.839 86.662 1.00 38.23 242 SER C CA 1
ATOM 7383 C C . SER C 1 207 ? 26.748 8.803 85.256 1.00 39.20 242 SER C C 1
ATOM 7384 O O . SER C 1 207 ? 26.208 8.163 84.355 1.00 34.63 242 SER C O 1
ATOM 7387 N N . GLN C 1 208 ? 27.880 9.482 85.087 1.00 40.03 243 GLN C N 1
ATOM 7388 C CA . GLN C 1 208 ? 28.567 9.563 83.797 1.00 41.76 243 GLN C CA 1
ATOM 7389 C C . GLN C 1 208 ? 29.436 8.344 83.544 1.00 41.80 243 GLN C C 1
ATOM 7390 O O . GLN C 1 208 ? 30.114 8.250 82.523 1.00 43.52 243 GLN C O 1
ATOM 7396 N N . ASN C 1 209 ? 29.424 7.416 84.490 1.00 42.35 244 ASN C N 1
ATOM 7397 C CA . ASN C 1 209 ? 30.179 6.183 84.362 1.00 39.09 244 ASN C CA 1
ATOM 7398 C C . ASN C 1 209 ? 29.273 5.048 83.879 1.00 41.51 244 ASN C C 1
ATOM 7399 O O . ASN C 1 209 ? 28.558 4.422 84.664 1.00 37.03 244 ASN C O 1
ATOM 7404 N N . ASP C 1 210 ? 29.312 4.794 82.573 1.00 40.73 245 ASP C N 1
ATOM 7405 C CA . ASP C 1 210 ? 28.388 3.870 81.926 1.00 38.17 245 ASP C CA 1
ATOM 7406 C C . ASP C 1 210 ? 28.405 2.463 82.526 1.00 36.50 245 ASP C C 1
ATOM 7407 O O . ASP C 1 210 ? 27.354 1.890 82.806 1.00 34.35 245 ASP C O 1
ATOM 7412 N N . LYS C 1 211 ? 29.592 1.904 82.723 1.00 34.90 246 LYS C N 1
ATOM 7413 C CA . LYS C 1 211 ? 29.690 0.551 83.260 1.00 35.56 246 LYS C CA 1
ATOM 7414 C C . LYS C 1 211 ? 29.126 0.474 84.681 1.00 34.48 246 LYS C C 1
ATOM 7415 O O . LYS C 1 211 ? 28.368 -0.439 85.006 1.00 30.43 246 LYS C O 1
ATOM 7421 N N . LEU C 1 212 ? 29.489 1.444 85.515 1.00 35.12 247 LEU C N 1
ATOM 7422 C CA . LEU C 1 212 ? 28.964 1.524 86.875 1.00 34.14 247 LEU C CA 1
ATOM 7423 C C . LEU C 1 212 ? 27.434 1.616 86.883 1.00 34.61 247 LEU C C 1
ATOM 7424 O O . LEU C 1 212 ? 26.768 0.956 87.688 1.00 33.55 247 LEU C O 1
ATOM 7437 N N . GLN C 1 214 ? 25.424 0.529 84.505 0.50 31.94 249 GLN C N 1
ATOM 7438 C CA A GLN C 1 214 ? 24.900 -0.754 84.060 0.48 31.46 249 GLN C CA 1
ATOM 7439 C CA B GLN C 1 214 ? 24.878 -0.751 84.069 0.52 31.46 249 GLN C CA 1
ATOM 7440 C C . GLN C 1 214 ? 24.824 -1.692 85.263 0.50 30.64 249 GLN C C 1
ATOM 7441 O O . GLN C 1 214 ? 23.990 -2.596 85.321 0.50 30.62 249 GLN C O 1
ATOM 7452 N N . LYS C 1 215 ? 25.696 -1.457 86.235 1.00 29.69 250 LYS C N 1
ATOM 7453 C CA . LYS C 1 215 ? 25.702 -2.272 87.444 1.00 33.31 250 LYS C CA 1
ATOM 7454 C C . LYS C 1 215 ? 24.667 -1.767 88.445 1.00 29.70 250 LYS C C 1
ATOM 7455 O O . LYS C 1 215 ? 23.848 -2.533 88.953 1.00 30.95 250 LYS C O 1
ATOM 7461 N N . VAL C 1 216 ? 24.696 -0.463 88.694 1.00 28.32 251 VAL C N 1
ATOM 7462 C CA . VAL C 1 216 ? 23.919 0.145 89.769 1.00 26.97 251 VAL C CA 1
ATOM 7463 C C . VAL C 1 216 ? 22.463 0.454 89.416 1.00 25.14 251 VAL C C 1
ATOM 7464 O O . VAL C 1 216 ? 21.556 0.083 90.158 1.00 28.21 251 VAL C O 1
ATOM 7468 N N . VAL C 1 217 ? 22.244 1.114 88.281 1.00 26.12 252 VAL C N 1
ATOM 7469 C CA . VAL C 1 217 ? 20.927 1.674 87.954 1.00 23.69 252 VAL C CA 1
ATOM 7470 C C . VAL C 1 217 ? 20.065 0.862 86.976 1.00 21.80 252 VAL C C 1
ATOM 7471 O O . VAL C 1 217 ? 18.889 0.616 87.239 1.00 22.41 252 VAL C O 1
ATOM 7475 N N . TRP C 1 218 ? 20.636 0.441 85.857 1.00 22.00 253 TRP C N 1
ATOM 7476 C CA . TRP C 1 218 ? 19.828 -0.200 84.814 1.00 22.29 253 TRP C CA 1
ATOM 7477 C C . TRP C 1 218 ? 19.616 -1.688 85.037 1.00 24.84 253 TRP C C 1
ATOM 7478 O O . TRP C 1 218 ? 20.551 -2.407 85.379 1.00 25.75 253 TRP C O 1
ATOM 7489 N N . VAL C 1 219 ? 18.386 -2.152 84.829 1.00 24.08 254 VAL C N 1
ATOM 7490 C CA . VAL C 1 219 ? 18.124 -3.588 84.757 1.00 25.17 254 VAL C CA 1
ATOM 7491 C C . VAL C 1 219 ? 18.870 -4.197 83.568 1.00 29.91 254 VAL C C 1
ATOM 7492 O O . VAL C 1 219 ? 18.787 -3.675 82.447 1.00 27.02 254 VAL C O 1
ATOM 7496 N N . THR C 1 220 ? 19.608 -5.281 83.819 1.00 29.34 255 THR C N 1
ATOM 7497 C CA . THR C 1 220 ? 20.356 -5.972 82.761 1.00 31.36 255 THR C CA 1
ATOM 7498 C C . THR C 1 220 ? 19.913 -7.432 82.597 1.00 34.68 255 THR C C 1
ATOM 7499 O O . THR C 1 220 ? 19.229 -7.988 83.457 1.00 31.23 255 THR C O 1
ATOM 7503 N N . ALA C 1 221 ? 20.309 -8.052 81.489 1.00 34.28 256 ALA C N 1
ATOM 7504 C CA . ALA C 1 221 ? 19.840 -9.400 81.164 1.00 38.11 256 ALA C CA 1
ATOM 7505 C C . ALA C 1 221 ? 20.197 -10.448 82.222 1.00 37.56 256 ALA C C 1
ATOM 7506 O O . ALA C 1 221 ? 19.471 -11.436 82.398 1.00 40.96 256 ALA C O 1
ATOM 7508 N N . ASP C 1 222 ? 21.301 -10.229 82.933 1.00 37.37 257 ASP C N 1
ATOM 7509 C CA . ASP C 1 222 ? 21.755 -11.183 83.943 1.00 40.09 257 ASP C CA 1
ATOM 7510 C C . ASP C 1 222 ? 20.833 -11.261 85.157 1.00 40.34 257 ASP C C 1
ATOM 7511 O O . ASP C 1 222 ? 21.005 -12.128 86.013 1.00 41.07 257 ASP C O 1
ATOM 7516 N N . GLN C 1 223 ? 19.854 -10.364 85.232 1.00 35.42 258 GLN C N 1
ATOM 7517 C CA . GLN C 1 223 ? 18.925 -10.354 86.356 1.00 36.57 258 GLN C CA 1
ATOM 7518 C C . GLN C 1 223 ? 17.758 -11.288 86.112 1.00 36.91 258 GLN C C 1
ATOM 7519 O O . GLN C 1 223 ? 17.465 -11.658 84.973 1.00 37.38 258 GLN C O 1
ATOM 7525 N N . GLN C 1 224 ? 17.082 -11.659 87.188 1.00 31.01 259 GLN C N 1
ATOM 7526 C CA . GLN C 1 224 ? 15.954 -12.562 87.070 1.00 43.80 259 GLN C CA 1
ATOM 7527 C C . GLN C 1 224 ? 14.688 -11.791 86.703 1.00 43.30 259 GLN C C 1
ATOM 7528 O O . GLN C 1 224 ? 13.708 -11.826 87.445 1.00 43.72 259 GLN C O 1
ATOM 7534 N N . GLU C 1 225 ? 14.712 -11.104 85.558 1.00 37.08 260 GLU C N 1
ATOM 7535 C CA . GLU C 1 225 ? 13.627 -10.184 85.195 1.00 37.11 260 GLU C CA 1
ATOM 7536 C C . GLU C 1 225 ? 13.004 -10.493 83.829 1.00 34.58 260 GLU C C 1
ATOM 7537 O O . GLU C 1 225 ? 13.675 -11.030 82.949 1.00 31.13 260 GLU C O 1
ATOM 7543 N N . PRO C 1 226 ? 11.717 -10.148 83.650 1.00 32.93 261 PRO C N 1
ATOM 7544 C CA . PRO C 1 226 ? 11.093 -10.220 82.324 1.00 31.54 261 PRO C CA 1
ATOM 7545 C C . PRO C 1 226 ? 11.916 -9.390 81.343 1.00 31.46 261 PRO C C 1
ATOM 7546 O O . PRO C 1 226 ? 12.379 -8.310 81.713 1.00 30.25 261 PRO C O 1
ATOM 7550 N N . ALA C 1 227 ? 12.097 -9.884 80.122 1.00 29.09 262 ALA C N 1
ATOM 7551 C CA . ALA C 1 227 ? 13.020 -9.269 79.169 1.00 29.08 262 ALA C CA 1
ATOM 7552 C C . ALA C 1 227 ? 12.721 -7.798 78.864 1.00 28.03 262 ALA C C 1
ATOM 7553 O O . ALA C 1 227 ? 13.634 -7.014 78.602 1.00 26.76 262 ALA C O 1
ATOM 7555 N N . TRP C 1 228 ? 11.445 -7.429 78.897 1.00 25.71 263 TRP C N 1
ATOM 7556 C CA . TRP C 1 228 ? 11.046 -6.076 78.534 1.00 27.10 263 TRP C CA 1
ATOM 7557 C C . TRP C 1 228 ? 11.667 -5.034 79.457 1.00 27.58 263 TRP C C 1
ATOM 7558 O O . TRP C 1 228 ? 11.935 -3.918 79.027 1.00 23.84 263 TRP C O 1
ATOM 7569 N N . THR C 1 229 ? 11.901 -5.404 80.718 1.00 26.27 264 THR C N 1
ATOM 7570 C CA . THR C 1 229 ? 12.497 -4.480 81.691 1.00 24.11 264 THR C CA 1
ATOM 7571 C C . THR C 1 229 ? 13.923 -4.047 81.348 1.00 24.20 264 THR C C 1
ATOM 7572 O O . THR C 1 229 ? 14.421 -3.076 81.910 1.00 24.21 264 THR C O 1
ATOM 7576 N N . ILE C 1 230 ? 14.608 -4.769 80.466 1.00 24.26 265 ILE C N 1
ATOM 7577 C CA . ILE C 1 230 ? 16.000 -4.417 80.183 1.00 25.32 265 ILE C CA 1
ATOM 7578 C C . ILE C 1 230 ? 16.128 -2.939 79.801 1.00 25.90 265 ILE C C 1
ATOM 7579 O O . ILE C 1 230 ? 15.417 -2.449 78.915 1.00 24.07 265 ILE C O 1
ATOM 7584 N N . GLY C 1 231 ? 17.045 -2.233 80.452 1.00 21.90 266 GLY C N 1
ATOM 7585 C CA . GLY C 1 231 ? 17.230 -0.824 80.160 1.00 23.01 266 GLY C CA 1
ATOM 7586 C C . GLY C 1 231 ? 16.339 0.123 80.950 1.00 20.13 266 GLY C C 1
ATOM 7587 O O . GLY C 1 231 ? 16.497 1.337 80.867 1.00 21.03 266 GLY C O 1
ATOM 7588 N N . GLY C 1 232 ? 15.387 -0.429 81.692 1.00 21.07 267 GLY C N 1
ATOM 7589 C CA . GLY C 1 232 ? 14.609 0.345 82.646 1.00 20.32 267 GLY C CA 1
ATOM 7590 C C . GLY C 1 232 ? 15.287 0.374 84.012 1.00 20.20 267 GLY C C 1
ATOM 7591 O O . GLY C 1 232 ? 16.424 -0.083 84.161 1.00 20.07 267 GLY C O 1
ATOM 7592 N N . SER C 1 233 ? 14.600 0.928 85.006 1.00 21.16 268 SER C N 1
ATOM 7593 C CA . SER C 1 233 ? 15.127 0.981 86.364 1.00 17.97 268 SER C CA 1
ATOM 7594 C C . SER C 1 233 ? 14.007 1.059 87.399 1.00 20.91 268 SER C C 1
ATOM 7595 O O . SER C 1 233 ? 12.952 1.640 87.147 1.00 15.70 268 SER C O 1
ATOM 7598 N N . TYR C 1 234 ? 14.231 0.459 88.566 1.00 17.75 269 TYR C N 1
ATOM 7599 C CA . TYR C 1 234 ? 13.271 0.578 89.667 1.00 19.46 269 TYR C CA 1
ATOM 7600 C C . TYR C 1 234 ? 13.368 1.975 90.287 1.00 17.98 269 TYR C C 1
ATOM 7601 O O . TYR C 1 234 ? 14.457 2.474 90.538 1.00 20.52 269 TYR C O 1
ATOM 7610 N N . GLN C 1 235 ? 12.223 2.582 90.560 1.00 20.38 270 GLN C N 1
ATOM 7611 C CA . GLN C 1 235 ? 12.190 3.951 91.051 1.00 19.46 270 GLN C CA 1
ATOM 7612 C C . GLN C 1 235 ? 11.418 4.020 92.362 1.00 17.89 270 GLN C C 1
ATOM 7613 O O . GLN C 1 235 ? 10.266 3.584 92.451 1.00 17.93 270 GLN C O 1
ATOM 7619 N N . ALA C 1 236 ? 12.058 4.552 93.396 1.00 16.83 271 ALA C N 1
ATOM 7620 C CA . ALA C 1 236 ? 11.377 4.691 94.666 1.00 18.45 271 ALA C CA 1
ATOM 7621 C C . ALA C 1 236 ? 11.174 6.166 94.937 1.00 19.33 271 ALA C C 1
ATOM 7622 O O . ALA C 1 236 ? 12.101 6.975 94.812 1.00 19.14 271 ALA C O 1
ATOM 7624 N N . VAL C 1 237 ? 9.958 6.521 95.317 1.00 16.23 272 VAL C N 1
ATOM 7625 C CA . VAL C 1 237 ? 9.641 7.915 95.523 1.00 15.24 272 VAL C CA 1
ATOM 7626 C C . VAL C 1 237 ? 9.122 8.143 96.939 1.00 15.19 272 VAL C C 1
ATOM 7627 O O . VAL C 1 237 ? 8.224 7.450 97.401 1.00 16.46 272 VAL C O 1
ATOM 7631 N N . ARG C 1 238 ? 9.678 9.127 97.630 1.00 16.88 273 ARG C N 1
ATOM 7632 C CA . ARG C 1 238 ? 9.244 9.385 99.006 1.00 17.31 273 ARG C CA 1
ATOM 7633 C C . ARG C 1 238 ? 9.003 10.856 99.217 1.00 17.20 273 ARG C C 1
ATOM 7634 O O . ARG C 1 238 ? 9.897 11.677 99.001 1.00 15.73 273 ARG C O 1
ATOM 7642 N N . LEU C 1 239 ? 7.787 11.191 99.631 1.00 14.25 274 LEU C N 1
ATOM 7643 C CA . LEU C 1 239 ? 7.485 12.565 99.981 1.00 14.56 274 LEU C CA 1
ATOM 7644 C C . LEU C 1 239 ? 7.728 12.724 101.474 1.00 14.69 274 LEU C C 1
ATOM 7645 O O . LEU C 1 239 ? 7.058 12.096 102.278 1.00 16.39 274 LEU C O 1
ATOM 7650 N N . ILE C 1 240 ? 8.679 13.569 101.839 1.00 14.70 275 ILE C N 1
ATOM 7651 C CA . ILE C 1 240 ? 9.132 13.624 103.228 1.00 17.16 275 ILE C CA 1
ATOM 7652 C C . ILE C 1 240 ? 9.123 15.039 103.794 1.00 16.76 275 ILE C C 1
ATOM 7653 O O . ILE C 1 240 ? 9.850 15.908 103.323 1.00 16.56 275 ILE C O 1
ATOM 7658 N N . GLN C 1 241 ? 8.283 15.257 104.804 1.00 18.00 276 GLN C N 1
ATOM 7659 C CA . GLN C 1 241 ? 8.187 16.551 105.456 1.00 18.93 276 GLN C CA 1
ATOM 7660 C C . GLN C 1 241 ? 9.351 16.776 106.401 1.00 17.53 276 GLN C C 1
ATOM 7661 O O . GLN C 1 241 ? 9.862 15.832 106.995 1.00 17.77 276 GLN C O 1
ATOM 7667 N N . PHE C 1 242 ? 9.748 18.036 106.544 1.00 16.49 277 PHE C N 1
ATOM 7668 C CA . PHE C 1 242 ? 10.808 18.437 107.463 1.00 16.36 277 PHE C CA 1
ATOM 7669 C C . PHE C 1 242 ? 10.209 19.229 108.613 1.00 19.93 277 PHE C C 1
ATOM 7670 O O . PHE C 1 242 ? 9.331 20.064 108.406 1.00 20.86 277 PHE C O 1
ATOM 7678 N N . ARG C 1 243 ? 10.688 18.971 109.827 1.00 18.36 278 ARG C N 1
ATOM 7679 C CA . ARG C 1 243 ? 10.337 19.814 110.968 1.00 19.38 278 ARG C CA 1
ATOM 7680 C C . ARG C 1 243 ? 11.305 20.982 111.037 1.00 18.70 278 ARG C C 1
ATOM 7681 O O . ARG C 1 243 ? 12.312 20.930 111.732 1.00 18.09 278 ARG C O 1
ATOM 7689 N N . VAL C 1 244 ? 10.995 22.023 110.276 1.00 19.41 279 VAL C N 1
ATOM 7690 C CA . VAL C 1 244 ? 11.942 23.108 110.033 1.00 19.37 279 VAL C CA 1
ATOM 7691 C C . VAL C 1 244 ? 12.225 23.948 111.271 1.00 19.77 279 VAL C C 1
ATOM 7692 O O . VAL C 1 244 ? 13.381 24.217 111.590 1.00 21.19 279 VAL C O 1
ATOM 7696 N N . GLU C 1 245 ? 11.167 24.370 111.953 1.00 21.22 280 GLU C N 1
ATOM 7697 C CA . GLU C 1 245 ? 11.313 25.182 113.160 1.00 23.84 280 GLU C CA 1
ATOM 7698 C C . GLU C 1 245 ? 12.173 24.457 114.198 1.00 24.41 280 GLU C C 1
ATOM 7699 O O . GLU C 1 245 ? 13.106 25.033 114.775 1.00 23.56 280 GLU C O 1
ATOM 7705 N N . PHE C 1 246 ? 11.854 23.188 114.424 1.00 20.32 281 PHE C N 1
ATOM 7706 C CA . PHE C 1 246 ? 12.596 22.341 115.350 1.00 21.79 281 PHE C CA 1
ATOM 7707 C C . PHE C 1 246 ? 14.063 22.277 114.923 1.00 21.33 281 PHE C C 1
ATOM 7708 O O . PHE C 1 246 ? 14.980 22.430 115.740 1.00 18.74 281 PHE C O 1
ATOM 7716 N N . TRP C 1 247 ? 14.289 22.069 113.630 1.00 19.06 282 TRP C N 1
ATOM 7717 C CA . TRP C 1 247 ? 15.652 21.885 113.133 1.00 18.23 282 TRP C CA 1
ATOM 7718 C C . TRP C 1 247 ? 16.494 23.131 113.355 1.00 19.00 282 TRP C C 1
ATOM 7719 O O . TRP C 1 247 ? 17.661 23.054 113.739 1.00 19.07 282 TRP C O 1
ATOM 7730 N N . ASP C 1 248 ? 15.887 24.278 113.090 1.00 18.39 283 ASP C N 1
ATOM 7731 C CA . ASP C 1 248 ? 16.577 25.555 113.120 1.00 18.39 283 ASP C CA 1
ATOM 7732 C C . ASP C 1 248 ? 16.908 25.974 114.555 1.00 22.30 283 ASP C C 1
ATOM 7733 O O . ASP C 1 248 ? 17.761 26.831 114.777 1.00 22.25 283 ASP C O 1
ATOM 7738 N N . ARG C 1 249 ? 16.241 25.368 115.532 1.00 21.01 284 ARG C N 1
ATOM 7739 C CA . ARG C 1 249 ? 16.572 25.667 116.924 1.00 21.80 284 ARG C CA 1
ATOM 7740 C C . ARG C 1 249 ? 17.395 24.528 117.546 1.00 22.47 284 ARG C C 1
ATOM 7741 O O . ARG C 1 249 ? 17.574 24.453 118.757 1.00 22.66 284 ARG C O 1
ATOM 7749 N N . THR C 1 250 ? 17.902 23.649 116.689 1.00 21.41 285 THR C N 1
ATOM 7750 C CA . THR C 1 250 ? 18.795 22.580 117.107 1.00 21.96 285 THR C CA 1
ATOM 7751 C C . THR C 1 250 ? 20.256 22.998 116.949 1.00 23.04 285 THR C C 1
ATOM 7752 O O . THR C 1 250 ? 20.654 23.522 115.905 1.00 21.33 285 THR C O 1
ATOM 7756 N N . PRO C 1 251 ? 21.063 22.777 118.002 1.00 22.93 286 PRO C N 1
ATOM 7757 C CA . PRO C 1 251 ? 22.497 23.099 117.980 1.00 21.72 286 PRO C CA 1
ATOM 7758 C C . PRO C 1 251 ? 23.214 22.586 116.729 1.00 19.99 286 PRO C C 1
ATOM 7759 O O . PRO C 1 251 ? 22.969 21.462 116.284 1.00 20.50 286 PRO C O 1
ATOM 7763 N N . LEU C 1 252 ? 24.110 23.399 116.179 1.00 21.85 287 LEU C N 1
ATOM 7764 C CA . LEU C 1 252 ? 24.892 22.986 115.015 1.00 19.29 287 LEU C CA 1
ATOM 7765 C C . LEU C 1 252 ? 25.622 21.672 115.280 1.00 21.24 287 LEU C C 1
ATOM 7766 O O . LEU C 1 252 ? 25.707 20.820 114.405 1.00 18.56 287 LEU C O 1
ATOM 7771 N N . LYS C 1 253 ? 26.128 21.491 116.500 1.00 22.84 288 LYS C N 1
ATOM 7772 C CA . LYS C 1 253 ? 26.840 20.265 116.821 1.00 20.98 288 LYS C CA 1
ATOM 7773 C C . LYS C 1 253 ? 25.924 19.066 116.622 1.00 20.09 288 LYS C C 1
ATOM 7774 O O . LYS C 1 253 ? 26.344 18.039 116.095 1.00 22.59 288 LYS C O 1
ATOM 7780 N N . GLU C 1 254 ? 24.664 19.206 117.024 1.00 20.73 289 GLU C N 1
ATOM 7781 C CA . GLU C 1 254 ? 23.736 18.088 116.940 1.00 21.62 289 GLU C CA 1
ATOM 7782 C C . GLU C 1 254 ? 23.302 17.792 115.504 1.00 18.44 289 GLU C C 1
ATOM 7783 O O . GLU C 1 254 ? 23.209 16.640 115.115 1.00 18.75 289 GLU C O 1
ATOM 7789 N N . GLN C 1 255 ? 23.029 18.835 114.729 1.00 19.37 290 GLN C N 1
ATOM 7790 C CA . GLN C 1 255 ? 22.685 18.673 113.316 1.00 18.76 290 GLN C CA 1
ATOM 7791 C C . GLN C 1 255 ? 23.757 17.840 112.619 1.00 19.13 290 GLN C C 1
ATOM 7792 O O . GLN C 1 255 ? 23.460 16.928 111.847 1.00 18.17 290 GLN C O 1
ATOM 7798 N N . GLN C 1 256 ? 25.015 18.153 112.906 1.00 19.74 291 GLN C N 1
ATOM 7799 C CA . GLN C 1 256 ? 26.127 17.454 112.277 1.00 20.01 291 GLN C CA 1
ATOM 7800 C C . GLN C 1 256 ? 26.230 16.021 112.775 1.00 19.87 291 GLN C C 1
ATOM 7801 O O . GLN C 1 256 ? 26.509 15.099 112.004 1.00 20.20 291 GLN C O 1
ATOM 7807 N N . THR C 1 257 ? 25.995 15.825 114.068 1.00 19.37 292 THR C N 1
ATOM 7808 C CA . THR C 1 257 ? 26.004 14.479 114.622 1.00 19.15 292 THR C CA 1
ATOM 7809 C C . THR C 1 257 ? 24.901 13.638 113.963 1.00 17.94 292 THR C C 1
ATOM 7810 O O . THR C 1 257 ? 25.075 12.452 113.696 1.00 17.46 292 THR C O 1
ATOM 7814 N N . ILE C 1 258 ? 23.761 14.258 113.694 1.00 19.30 293 ILE C N 1
ATOM 7815 C CA . ILE C 1 258 ? 22.651 13.522 113.095 1.00 19.54 293 ILE C CA 1
ATOM 7816 C C . ILE C 1 258 ? 23.015 13.006 111.702 1.00 18.58 293 ILE C C 1
ATOM 7817 O O . ILE C 1 258 ? 22.704 11.864 111.349 1.00 15.67 293 ILE C O 1
ATOM 7822 N N . PHE C 1 259 ? 23.688 13.840 110.910 1.00 19.46 294 PHE C N 1
ATOM 7823 C CA . PHE C 1 259 ? 24.002 13.429 109.538 1.00 20.04 294 PHE C CA 1
ATOM 7824 C C . PHE C 1 259 ? 25.279 12.613 109.441 1.00 21.04 294 PHE C C 1
ATOM 7825 O O . PHE C 1 259 ? 25.350 11.636 108.678 1.00 20.11 294 PHE C O 1
ATOM 7833 N N . GLY C 1 260 ? 26.278 13.008 110.226 1.00 21.24 295 GLY C N 1
ATOM 7834 C CA . GLY C 1 260 ? 27.576 12.366 110.168 1.00 21.46 295 GLY C CA 1
ATOM 7835 C C . GLY C 1 260 ? 28.539 13.208 109.354 1.00 22.97 295 GLY C C 1
ATOM 7836 O O . GLY C 1 260 ? 29.673 12.813 109.117 1.00 25.19 295 GLY C O 1
ATOM 7837 N N . ARG C 1 261 ? 28.086 14.385 108.937 1.00 21.75 296 ARG C N 1
ATOM 7838 C CA . ARG C 1 261 ? 28.927 15.274 108.136 1.00 25.43 296 ARG C CA 1
ATOM 7839 C C . ARG C 1 261 ? 28.986 16.703 108.647 1.00 23.48 296 ARG C C 1
ATOM 7840 O O . ARG C 1 261 ? 28.050 17.200 109.283 1.00 23.89 296 ARG C O 1
ATOM 7848 N N . ASP C 1 262 ? 30.101 17.360 108.357 1.00 23.56 297 ASP C N 1
ATOM 7849 C CA . ASP C 1 262 ? 30.271 18.769 108.644 1.00 22.15 297 ASP C CA 1
ATOM 7850 C C . ASP C 1 262 ? 29.385 19.559 107.684 1.00 25.81 297 ASP C C 1
ATOM 7851 O O . ASP C 1 262 ? 29.409 19.324 106.473 1.00 23.69 297 ASP C O 1
ATOM 7856 N N . LYS C 1 263 ? 28.598 20.480 108.234 1.00 22.56 298 LYS C N 1
ATOM 7857 C CA . LYS C 1 263 ? 27.606 21.234 107.473 1.00 25.22 298 LYS C CA 1
ATOM 7858 C C . LYS C 1 263 ? 28.240 22.190 106.459 1.00 29.09 298 LYS C C 1
ATOM 7859 O O . LYS C 1 263 ? 27.769 22.322 105.320 1.00 26.63 298 LYS C O 1
ATOM 7865 N N . GLN C 1 264 ? 29.310 22.851 106.887 1.00 31.74 299 GLN C N 1
ATOM 7866 C CA . GLN C 1 264 ? 30.012 23.812 106.046 1.00 35.70 299 GLN C CA 1
ATOM 7867 C C . GLN C 1 264 ? 30.727 23.129 104.883 1.00 35.43 299 GLN C C 1
ATOM 7868 O O . GLN C 1 264 ? 30.500 23.455 103.720 1.00 36.48 299 GLN C O 1
ATOM 7874 N N . THR C 1 265 ? 31.589 22.176 105.219 1.00 33.07 300 THR C N 1
ATOM 7875 C CA . THR C 1 265 ? 32.481 21.558 104.250 1.00 31.71 300 THR C CA 1
ATOM 7876 C C . THR C 1 265 ? 31.859 20.339 103.589 1.00 34.58 300 THR C C 1
ATOM 7877 O O . THR C 1 265 ? 32.196 19.999 102.452 1.00 34.11 300 THR C O 1
ATOM 7881 N N . GLY C 1 266 ? 30.953 19.681 104.304 1.00 29.59 301 GLY C N 1
ATOM 7882 C CA . GLY C 1 266 ? 30.328 18.471 103.802 1.00 29.56 301 GLY C CA 1
ATOM 7883 C C . GLY C 1 266 ? 31.217 17.250 103.944 1.00 28.41 301 GLY C C 1
ATOM 7884 O O . GLY C 1 266 ? 30.886 16.172 103.453 1.00 29.15 301 GLY C O 1
ATOM 7885 N N . ALA C 1 267 ? 32.359 17.421 104.599 1.00 30.28 302 ALA C N 1
ATOM 7886 C CA . ALA C 1 267 ? 33.290 16.322 104.809 1.00 31.34 302 ALA C CA 1
ATOM 7887 C C . ALA C 1 267 ? 32.750 15.423 105.907 1.00 30.66 302 ALA C C 1
ATOM 7888 O O . ALA C 1 267 ? 32.057 15.900 106.795 1.00 28.65 302 ALA C O 1
ATOM 7890 N N . PRO C 1 268 ? 33.069 14.118 105.854 1.00 30.01 303 PRO C N 1
ATOM 7891 C CA . PRO C 1 268 ? 32.672 13.244 106.962 1.00 28.53 303 PRO C CA 1
ATOM 7892 C C . PRO C 1 268 ? 33.199 13.829 108.263 1.00 30.81 303 PRO C C 1
ATOM 7893 O O . PRO C 1 268 ? 34.239 14.483 108.248 1.00 31.95 303 PRO C O 1
ATOM 7897 N N . LEU C 1 269 ? 32.486 13.635 109.366 1.00 26.88 304 LEU C N 1
ATOM 7898 C CA . LEU C 1 269 ? 32.933 14.222 110.615 1.00 28.18 304 LEU C CA 1
ATOM 7899 C C . LEU C 1 269 ? 34.290 13.634 110.949 1.00 33.58 304 LEU C C 1
ATOM 7900 O O . LEU C 1 269 ? 34.506 12.431 110.802 1.00 31.11 304 LEU C O 1
ATOM 7905 N N . GLY C 1 270 ? 35.210 14.495 111.370 1.00 39.30 305 GLY C N 1
ATOM 7906 C CA . GLY C 1 270 ? 36.566 14.077 111.662 1.00 35.79 305 GLY C CA 1
ATOM 7907 C C . GLY C 1 270 ? 37.509 14.365 110.512 1.00 42.11 305 GLY C C 1
ATOM 7908 O O . GLY C 1 270 ? 38.678 14.683 110.724 1.00 47.84 305 GLY C O 1
ATOM 7917 N N . GLN C 1 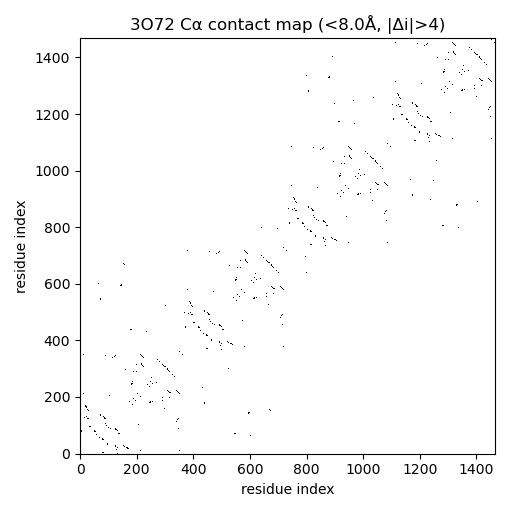272 ? 38.435 16.122 106.450 1.00 44.97 307 GLN C N 1
ATOM 7918 C CA . GLN C 1 272 ? 38.626 17.503 105.996 1.00 47.07 307 GLN C CA 1
ATOM 7919 C C . GLN C 1 272 ? 37.885 17.947 104.720 1.00 44.99 307 GLN C C 1
ATOM 7920 O O . GLN C 1 272 ? 37.470 19.102 104.627 1.00 42.48 307 GLN C O 1
ATOM 7926 N N . HIS C 1 273 ? 37.717 17.052 103.747 1.00 41.22 308 HIS C N 1
ATOM 7927 C CA . HIS C 1 273 ? 37.112 17.451 102.470 1.00 45.40 308 HIS C CA 1
ATOM 7928 C C . HIS C 1 273 ? 35.811 16.722 102.143 1.00 37.63 308 HIS C C 1
ATOM 7929 O O . HIS C 1 273 ? 35.645 15.550 102.474 1.00 38.24 308 HIS C O 1
ATOM 7936 N N . GLU C 1 274 ? 34.904 17.423 101.469 1.00 36.56 309 GLU C N 1
ATOM 7937 C CA . GLU C 1 274 ? 33.583 16.883 101.152 1.00 37.63 309 GLU C CA 1
ATOM 7938 C C . GLU C 1 274 ? 33.633 15.447 100.644 1.00 37.87 309 GLU C C 1
ATOM 7939 O O . GLU C 1 274 ? 32.858 14.597 101.087 1.00 36.63 309 GLU C O 1
ATOM 7945 N N . HIS C 1 275 ? 34.542 15.162 99.720 1.00 37.85 310 HIS C N 1
ATOM 7946 C CA . HIS C 1 275 ? 34.531 13.844 99.096 1.00 40.66 310 HIS C CA 1
ATOM 7947 C C . HIS C 1 275 ? 35.451 12.804 99.752 1.00 38.62 310 HIS C C 1
ATOM 7948 O O . HIS C 1 275 ? 35.607 11.701 99.232 1.00 40.68 310 HIS C O 1
ATOM 7955 N N . ASP C 1 276 ? 36.032 13.151 100.900 1.00 40.55 311 ASP C N 1
ATOM 7956 C CA . ASP C 1 276 ? 36.729 12.174 101.739 1.00 37.23 311 ASP C CA 1
ATOM 7957 C C . ASP C 1 276 ? 35.806 11.003 102.065 1.00 41.78 311 ASP C C 1
ATOM 7958 O O . ASP C 1 276 ? 34.583 11.152 102.091 1.00 40.00 311 ASP C O 1
ATOM 7963 N N . VAL C 1 277 ? 36.401 9.844 102.328 1.00 38.18 312 VAL C N 1
ATOM 7964 C CA . VAL C 1 277 ? 35.662 8.615 102.580 1.00 39.03 312 VAL C CA 1
ATOM 7965 C C . VAL C 1 277 ? 35.917 8.152 104.009 1.00 42.94 312 VAL C C 1
ATOM 7966 O O . VAL C 1 277 ? 37.064 7.942 104.393 1.00 42.31 312 VAL C O 1
ATOM 7970 N N . PRO C 1 278 ? 34.846 8.000 104.806 1.00 42.79 313 PRO C N 1
ATOM 7971 C CA . PRO C 1 278 ? 34.959 7.595 106.211 1.00 38.26 313 PRO C CA 1
ATOM 7972 C C . PRO C 1 278 ? 35.354 6.132 106.387 1.00 43.01 313 PRO C C 1
ATOM 7973 O O . PRO C 1 278 ? 35.037 5.278 105.552 1.00 43.49 313 PRO C O 1
ATOM 7977 N N . ASP C 1 279 ? 36.043 5.845 107.484 1.00 44.54 314 ASP C N 1
ATOM 7978 C CA . ASP C 1 279 ? 36.430 4.475 107.794 1.00 48.29 314 ASP C CA 1
ATOM 7979 C C . ASP C 1 279 ? 35.822 4.031 109.117 1.00 46.59 314 ASP C C 1
ATOM 7980 O O . ASP C 1 279 ? 36.302 4.409 110.192 1.00 48.00 314 ASP C O 1
ATOM 7985 N N . TYR C 1 280 ? 34.778 3.215 109.036 1.00 43.09 315 TYR C N 1
ATOM 7986 C CA . TYR C 1 280 ? 34.018 2.833 110.224 1.00 41.02 315 TYR C CA 1
ATOM 7987 C C . TYR C 1 280 ? 34.598 1.643 110.984 1.00 41.45 315 TYR C C 1
ATOM 7988 O O . TYR C 1 280 ? 34.234 1.402 112.134 1.00 41.38 315 TYR C O 1
ATOM 7997 N N . ALA C 1 281 ? 35.489 0.892 110.347 1.00 46.45 316 ALA C N 1
ATOM 7998 C CA . ALA C 1 281 ? 36.116 -0.234 111.029 1.00 49.20 316 ALA C CA 1
ATOM 7999 C C . ALA C 1 281 ? 36.915 0.265 112.230 1.00 45.65 316 ALA C C 1
ATOM 8000 O O . ALA C 1 281 ? 37.013 -0.418 113.246 1.00 46.01 316 ALA C O 1
ATOM 8002 N N . SER C 1 282 ? 37.464 1.470 112.111 1.00 44.41 317 SER C N 1
ATOM 8003 C CA . SER C 1 282 ? 38.312 2.033 113.152 1.00 46.61 317 SER C CA 1
ATOM 8004 C C . SER C 1 282 ? 37.524 2.851 114.179 1.00 47.62 317 SER C C 1
ATOM 8005 O O . SER C 1 282 ? 38.103 3.407 115.115 1.00 46.17 317 SER C O 1
ATOM 8008 N N . ASP C 1 283 ? 36.207 2.925 114.007 1.00 42.81 318 ASP C N 1
ATOM 8009 C CA . ASP C 1 283 ? 35.360 3.692 114.918 1.00 40.40 318 ASP C CA 1
ATOM 8010 C C . ASP C 1 283 ? 34.168 2.863 115.388 1.00 38.86 318 ASP C C 1
ATOM 8011 O O . ASP C 1 283 ? 33.026 3.318 115.314 1.00 36.63 318 ASP C O 1
ATOM 8016 N N . PRO C 1 284 ? 34.437 1.649 115.899 1.00 39.39 319 PRO C N 1
ATOM 8017 C CA . PRO C 1 284 ? 33.439 0.615 116.221 1.00 37.90 319 PRO C CA 1
ATOM 8018 C C . PRO C 1 284 ? 32.284 1.104 117.110 1.00 36.71 319 PRO C C 1
ATOM 8019 O O . PRO C 1 284 ? 31.175 0.577 117.020 1.00 32.30 319 PRO C O 1
ATOM 8023 N N . GLU C 1 285 ? 32.545 2.098 117.951 1.00 35.67 320 GLU C N 1
ATOM 8024 C CA . GLU C 1 285 ? 31.563 2.559 118.922 1.00 32.03 320 GLU C CA 1
ATOM 8025 C C . GLU C 1 285 ? 30.878 3.860 118.501 1.00 33.18 320 GLU C C 1
ATOM 8026 O O . GLU C 1 285 ? 30.019 4.379 119.217 1.00 32.01 320 GLU C O 1
ATOM 8032 N N . GLY C 1 286 ? 31.257 4.389 117.343 1.00 29.67 321 GLY C N 1
ATOM 8033 C CA . GLY C 1 286 ? 30.578 5.546 116.792 1.00 29.60 321 GLY C CA 1
ATOM 8034 C C . GLY C 1 286 ? 30.915 6.846 117.487 1.00 31.62 321 GLY C C 1
ATOM 8035 O O . GLY C 1 286 ? 30.094 7.769 117.518 1.00 27.92 321 GLY C O 1
ATOM 8036 N N . LYS C 1 287 ? 32.127 6.926 118.034 1.00 32.97 322 LYS C N 1
ATOM 8037 C CA . LYS C 1 287 ? 32.608 8.150 118.665 1.00 32.50 322 LYS C CA 1
ATOM 8038 C C . LYS C 1 287 ? 32.856 9.256 117.639 1.00 31.68 322 LYS C C 1
ATOM 8039 O O . LYS C 1 287 ? 32.619 10.432 117.913 1.00 34.61 322 LYS C O 1
ATOM 8045 N N . GLY C 1 288 ? 33.355 8.877 116.467 1.00 29.71 323 GLY C N 1
ATOM 8046 C CA . GLY C 1 288 ? 33.616 9.836 115.407 1.00 31.41 323 GLY C CA 1
ATOM 8047 C C . GLY C 1 288 ? 32.362 10.165 114.620 1.00 27.78 323 GLY C C 1
ATOM 8048 O O . GLY C 1 288 ? 31.916 11.314 114.573 1.00 27.56 323 GLY C O 1
ATOM 8049 N N . ILE C 1 289 ? 31.795 9.143 113.994 1.00 28.55 324 ILE C N 1
ATOM 8050 C CA . ILE C 1 289 ? 30.538 9.271 113.269 1.00 27.59 324 ILE C CA 1
ATOM 8051 C C . ILE C 1 289 ? 29.518 8.340 113.933 1.00 24.74 324 ILE C C 1
ATOM 8052 O O . ILE C 1 289 ? 29.751 7.139 114.045 1.00 24.57 324 ILE C O 1
ATOM 8057 N N . ALA C 1 290 ? 28.408 8.908 114.399 1.00 23.75 325 ALA C N 1
ATOM 8058 C CA . ALA C 1 290 ? 27.477 8.193 115.287 1.00 22.58 325 ALA C CA 1
ATOM 8059 C C . ALA C 1 290 ? 26.869 6.945 114.673 1.00 23.11 325 ALA C C 1
ATOM 8060 O O . ALA C 1 290 ? 26.689 6.870 113.460 1.00 20.80 325 ALA C O 1
ATOM 8062 N N . LEU C 1 291 ? 26.539 5.973 115.524 1.00 21.81 326 LEU C N 1
ATOM 8063 C CA . LEU C 1 291 ? 25.906 4.733 115.082 1.00 19.70 326 LEU C CA 1
ATOM 8064 C C . LEU C 1 291 ? 24.485 4.975 114.555 1.00 18.94 326 LEU C C 1
ATOM 8065 O O . LEU C 1 291 ? 23.962 4.177 113.789 1.00 19.30 326 LEU C O 1
ATOM 8070 N N . ASP C 1 292 ? 23.860 6.079 114.951 1.00 21.42 327 ASP C N 1
ATOM 8071 C CA . ASP C 1 292 ? 22.529 6.359 114.416 1.00 20.54 327 ASP C CA 1
ATOM 8072 C C . ASP C 1 292 ? 22.552 7.495 113.387 1.00 22.08 327 ASP C C 1
ATOM 8073 O O . ASP C 1 292 ? 21.502 8.026 113.003 1.00 20.03 327 ASP C O 1
ATOM 8078 N N . SER C 1 293 ? 23.755 7.858 112.943 1.00 19.77 328 SER C N 1
ATOM 8079 C CA . SER C 1 293 ? 23.910 8.931 111.968 1.00 21.15 328 SER C CA 1
ATOM 8080 C C . SER C 1 293 ? 23.354 8.499 110.626 1.00 17.96 328 SER C C 1
ATOM 8081 O O . SER C 1 293 ? 23.398 7.331 110.261 1.00 18.83 328 SER C O 1
ATOM 8084 N N . HIS C 1 294 ? 22.840 9.459 109.878 1.00 19.84 329 HIS C N 1
ATOM 8085 C CA . HIS C 1 294 ? 22.268 9.158 108.571 1.00 19.40 329 HIS C CA 1
ATOM 8086 C C . HIS C 1 294 ? 23.228 8.399 107.628 1.00 19.40 329 HIS C C 1
ATOM 8087 O O . HIS C 1 294 ? 22.891 7.340 107.084 1.00 21.97 329 HIS C O 1
ATOM 8094 N N . ILE C 1 295 ? 24.427 8.923 107.436 1.00 17.55 330 ILE C N 1
ATOM 8095 C CA . ILE C 1 295 ? 25.303 8.344 106.422 1.00 20.91 330 ILE C CA 1
ATOM 8096 C C . ILE C 1 295 ? 25.870 6.987 106.830 1.00 23.47 330 ILE C C 1
ATOM 8097 O O . ILE C 1 295 ? 26.026 6.095 105.993 1.00 21.41 330 ILE C O 1
ATOM 8102 N N . ARG C 1 296 ? 26.147 6.821 108.119 1.00 20.51 331 ARG C N 1
ATOM 8103 C CA . ARG C 1 296 ? 26.705 5.562 108.585 1.00 22.14 331 ARG C CA 1
ATOM 8104 C C . ARG C 1 296 ? 25.709 4.411 108.452 1.00 22.13 331 ARG C C 1
ATOM 8105 O O . ARG C 1 296 ? 26.106 3.267 108.212 1.00 24.23 331 ARG C O 1
ATOM 8113 N N . LEU C 1 297 ? 24.418 4.708 108.598 1.00 19.48 332 LEU C N 1
ATOM 8114 C CA . LEU C 1 297 ? 23.386 3.689 108.413 1.00 19.54 332 LEU C CA 1
ATOM 8115 C C . LEU C 1 297 ? 23.076 3.459 106.932 1.00 21.85 332 LEU C C 1
ATOM 8116 O O . LEU C 1 297 ? 22.925 2.322 106.495 1.00 22.62 332 LEU C O 1
ATOM 8121 N N . ALA C 1 298 ? 22.997 4.547 106.167 1.00 22.21 333 ALA C N 1
ATOM 8122 C CA . ALA C 1 298 ? 22.659 4.473 104.741 1.00 22.97 333 ALA C CA 1
ATOM 8123 C C . ALA C 1 298 ? 23.747 3.736 103.971 1.00 25.28 333 ALA C C 1
ATOM 8124 O O . ALA C 1 298 ? 23.463 2.951 103.062 1.00 27.43 333 ALA C O 1
ATOM 8126 N N . ASN C 1 299 ? 24.995 3.989 104.343 1.00 27.81 334 ASN C N 1
ATOM 8127 C CA . ASN C 1 299 ? 26.121 3.300 103.729 1.00 26.06 334 ASN C CA 1
ATOM 8128 C C . ASN C 1 299 ? 27.165 2.914 104.770 1.00 25.98 334 ASN C C 1
ATOM 8129 O O . ASN C 1 299 ? 28.042 3.714 105.105 1.00 25.44 334 ASN C O 1
ATOM 8134 N N . PRO C 1 300 ? 27.058 1.679 105.290 1.00 27.33 335 PRO C N 1
ATOM 8135 C CA . PRO C 1 300 ? 27.979 1.098 106.276 1.00 29.74 335 PRO C CA 1
ATOM 8136 C C . PRO C 1 300 ? 29.379 0.935 105.696 1.00 29.93 335 PRO C C 1
ATOM 8137 O O . PRO C 1 300 ? 30.347 0.812 106.446 1.00 31.80 335 PRO C O 1
ATOM 8141 N N . ARG C 1 301 ? 29.472 0.927 104.369 1.00 29.74 336 ARG C N 1
ATOM 8142 C CA . ARG C 1 301 ? 30.754 0.838 103.676 1.00 32.57 336 ARG C CA 1
ATOM 8143 C C . ARG C 1 301 ? 31.524 -0.445 103.998 1.00 33.00 336 ARG C C 1
ATOM 8144 O O . ARG C 1 301 ? 32.720 -0.421 104.272 1.00 37.29 336 ARG C O 1
ATOM 8152 N N . THR C 1 302 ? 30.810 -1.562 103.966 1.00 36.86 337 THR C N 1
ATOM 8153 C CA . THR C 1 302 ? 31.426 -2.877 104.009 1.00 38.41 337 THR C CA 1
ATOM 8154 C C . THR C 1 302 ? 31.453 -3.444 102.587 1.00 47.41 337 THR C C 1
ATOM 8155 O O . THR C 1 302 ? 30.899 -2.844 101.657 1.00 44.05 337 THR C O 1
ATOM 8159 N N . ALA C 1 303 ? 32.097 -4.593 102.411 1.00 47.47 338 ALA C N 1
ATOM 8160 C CA . ALA C 1 303 ? 32.158 -5.217 101.094 1.00 48.05 338 ALA C CA 1
ATOM 8161 C C . ALA C 1 303 ? 30.757 -5.604 100.657 1.00 47.73 338 ALA C C 1
ATOM 8162 O O . ALA C 1 303 ? 30.405 -5.517 99.484 1.00 48.86 338 ALA C O 1
ATOM 8164 N N . GLU C 1 304 ? 29.952 -6.024 101.621 1.00 49.60 339 GLU C N 1
ATOM 8165 C CA . GLU C 1 304 ? 28.612 -6.504 101.330 1.00 51.81 339 GLU C CA 1
ATOM 8166 C C . GLU C 1 304 ? 27.649 -5.375 100.983 1.00 49.10 339 GLU C C 1
ATOM 8167 O O . GLU C 1 304 ? 26.837 -5.508 100.067 1.00 49.73 339 GLU C O 1
ATOM 8173 N N . SER C 1 305 ? 27.735 -4.268 101.714 1.00 42.54 340 SER C N 1
ATOM 8174 C CA . SER C 1 305 ? 26.775 -3.180 101.545 1.00 40.54 340 SER C CA 1
ATOM 8175 C C . SER C 1 305 ? 26.793 -2.563 100.141 1.00 38.54 340 SER C C 1
ATOM 8176 O O . SER C 1 305 ? 25.855 -1.865 99.754 1.00 34.81 340 SER C O 1
ATOM 8179 N N . GLU C 1 306 ? 27.847 -2.820 99.375 1.00 37.85 341 GLU C N 1
ATOM 8180 C CA . GLU C 1 306 ? 27.938 -2.249 98.032 1.00 41.31 341 GLU C CA 1
ATOM 8181 C C . GLU C 1 306 ? 26.817 -2.713 97.098 1.00 35.36 341 GLU C C 1
ATOM 8182 O O . GLU C 1 306 ? 26.527 -2.060 96.097 1.00 38.52 341 GLU C O 1
ATOM 8188 N N . SER C 1 307 ? 26.167 -3.822 97.427 1.00 32.43 342 SER C N 1
ATOM 8189 C CA . SER C 1 307 ? 25.059 -4.277 96.594 1.00 37.41 342 SER C CA 1
ATOM 8190 C C . SER C 1 307 ? 23.852 -3.335 96.687 1.00 34.89 342 SER C C 1
ATOM 8191 O O . SER C 1 307 ? 22.878 -3.495 95.937 1.00 31.03 342 SER C O 1
ATOM 8194 N N . SER C 1 308 ? 23.908 -2.363 97.602 1.00 30.08 343 SER C N 1
ATOM 8195 C CA . SER C 1 308 ? 22.761 -1.471 97.825 1.00 28.28 343 SER C CA 1
ATOM 8196 C C . SER C 1 308 ? 22.964 -0.030 97.335 1.00 26.87 343 SER C C 1
ATOM 8197 O O . SER C 1 308 ? 22.222 0.873 97.728 1.00 27.50 343 SER C O 1
ATOM 8200 N N . LEU C 1 309 ? 23.954 0.187 96.475 1.00 25.27 344 LEU C N 1
ATOM 8201 C CA . LEU C 1 309 ? 24.168 1.505 95.884 1.00 25.30 344 LEU C CA 1
ATOM 8202 C C . LEU C 1 309 ? 22.943 1.874 95.057 1.00 24.56 344 LEU C C 1
ATOM 8203 O O . LEU C 1 309 ? 22.238 1.001 94.563 1.00 24.39 344 LEU C O 1
ATOM 8216 N N . LEU C 1 311 ? 21.048 5.518 92.739 1.00 22.91 346 LEU C N 1
ATOM 8217 C CA . LEU C 1 311 ? 21.207 6.877 92.264 1.00 22.36 346 LEU C CA 1
ATOM 8218 C C . LEU C 1 311 ? 20.084 7.751 92.799 1.00 18.19 346 LEU C C 1
ATOM 8219 O O . LEU C 1 311 ? 18.910 7.556 92.463 1.00 20.84 346 LEU C O 1
ATOM 8224 N N . ARG C 1 312 ? 20.447 8.683 93.672 1.00 16.48 347 ARG C N 1
ATOM 8225 C CA . ARG C 1 312 ? 19.483 9.588 94.265 1.00 18.09 347 ARG C CA 1
ATOM 8226 C C . ARG C 1 312 ? 19.376 10.822 93.382 1.00 18.16 347 ARG C C 1
ATOM 8227 O O . ARG C 1 312 ? 20.385 11.322 92.873 1.00 19.17 347 ARG C O 1
ATOM 8235 N N . ARG C 1 313 ? 18.160 11.319 93.203 1.00 16.82 348 ARG C N 1
ATOM 8236 C CA . ARG C 1 313 ? 17.949 12.486 92.351 1.00 17.19 348 ARG C CA 1
ATOM 8237 C C . ARG C 1 313 ? 16.791 13.279 92.937 1.00 19.71 348 ARG C C 1
ATOM 8238 O O . ARG C 1 313 ? 15.749 13.477 92.297 1.00 18.34 348 ARG C O 1
ATOM 8246 N N . GLY C 1 314 ? 16.980 13.719 94.181 1.00 20.80 349 GLY C N 1
ATOM 8247 C CA . GLY C 1 314 ? 15.914 14.364 94.929 1.00 19.55 349 GLY C CA 1
ATOM 8248 C C . GLY C 1 314 ? 15.838 15.878 94.827 1.00 19.64 349 GLY C C 1
ATOM 8249 O O . GLY C 1 314 ? 16.822 16.558 94.517 1.00 22.23 349 GLY C O 1
ATOM 8250 N N . TYR C 1 315 ? 14.654 16.408 95.103 1.00 17.20 350 TYR C N 1
ATOM 8251 C CA . TYR C 1 315 ? 14.405 17.842 95.044 1.00 17.74 350 TYR C CA 1
ATOM 8252 C C . TYR C 1 315 ? 13.784 18.329 96.347 1.00 17.89 350 TYR C C 1
ATOM 8253 O O . TYR C 1 315 ? 13.095 17.560 97.028 1.00 19.96 350 TYR C O 1
ATOM 8262 N N . SER C 1 316 ? 14.000 19.601 96.678 1.00 17.86 351 SER C N 1
ATOM 8263 C CA . SER C 1 316 ? 13.299 20.229 97.806 1.00 17.58 351 SER C CA 1
ATOM 8264 C C . SER C 1 316 ? 11.891 20.647 97.418 1.00 18.26 351 SER C C 1
ATOM 8265 O O . SER C 1 316 ? 11.610 20.897 96.242 1.00 16.75 351 SER C O 1
ATOM 8268 N N . TYR C 1 317 ? 11.020 20.770 98.411 1.00 14.53 352 TYR C N 1
ATOM 8269 C CA . TYR C 1 317 ? 9.716 21.372 98.179 1.00 16.09 352 TYR C CA 1
ATOM 8270 C C . TYR C 1 317 ? 9.355 22.327 99.303 1.00 18.11 352 TYR C C 1
ATOM 8271 O O . TYR C 1 317 ? 9.860 22.205 100.416 1.00 14.63 352 TYR C O 1
ATOM 8280 N N . SER C 1 318 ? 8.488 23.282 98.983 1.00 15.44 353 SER C N 1
ATOM 8281 C CA . SER C 1 318 ? 8.020 24.250 99.943 1.00 17.86 353 SER C CA 1
ATOM 8282 C C . SER C 1 318 ? 6.588 24.588 99.598 1.00 20.26 353 SER C C 1
ATOM 8283 O O . SER C 1 318 ? 6.296 25.068 98.509 1.00 20.85 353 SER C O 1
ATOM 8286 N N . LEU C 1 319 ? 5.683 24.320 100.526 1.00 20.27 354 LEU C N 1
ATOM 8287 C CA . LEU C 1 319 ? 4.274 24.547 100.262 1.00 20.02 354 LEU C CA 1
ATOM 8288 C C . LEU C 1 319 ? 3.754 25.685 101.112 1.00 22.38 354 LEU C C 1
ATOM 8289 O O . LEU C 1 319 ? 4.177 26.827 100.940 1.00 23.91 354 LEU C O 1
ATOM 8294 N N . GLY C 1 320 ? 2.828 25.375 102.012 1.00 20.64 355 GLY C N 1
ATOM 8295 C CA . GLY C 1 320 ? 2.254 26.378 102.879 1.00 21.07 355 GLY C CA 1
ATOM 8296 C C . GLY C 1 320 ? 2.552 26.010 104.317 1.00 24.47 355 GLY C C 1
ATOM 8297 O O . GLY C 1 320 ? 3.706 25.815 104.688 1.00 21.65 355 GLY C O 1
ATOM 8298 N N . VAL C 1 321 ? 1.509 25.921 105.130 1.00 24.51 356 VAL C N 1
ATOM 8299 C CA . VAL C 1 321 ? 1.667 25.480 106.509 1.00 24.03 356 VAL C CA 1
ATOM 8300 C C . VAL C 1 321 ? 0.890 24.190 106.708 1.00 27.48 356 VAL C C 1
ATOM 8301 O O . VAL C 1 321 ? -0.194 24.018 106.151 1.00 33.60 356 VAL C O 1
ATOM 8305 N N . THR C 1 322 ? 1.451 23.275 107.488 1.00 26.24 357 THR C N 1
ATOM 8306 C CA . THR C 1 322 ? 0.825 21.985 107.723 1.00 28.64 357 THR C CA 1
ATOM 8307 C C . THR C 1 322 ? -0.423 22.171 108.571 1.00 30.94 357 THR C C 1
ATOM 8308 O O . THR C 1 322 ? -0.737 23.290 108.993 1.00 29.09 357 THR C O 1
ATOM 8312 N N . ASN C 1 323 ? -1.110 21.062 108.841 1.00 34.71 358 ASN C N 1
ATOM 8313 C CA . ASN C 1 323 ? -2.263 21.054 109.744 1.00 42.34 358 ASN C CA 1
ATOM 8314 C C . ASN C 1 323 ? -1.944 21.650 111.111 1.00 41.46 358 ASN C C 1
ATOM 8315 O O . ASN C 1 323 ? -2.753 22.384 111.686 1.00 42.71 358 ASN C O 1
ATOM 8320 N N . SER C 1 324 ? -0.756 21.337 111.624 1.00 36.00 359 SER C N 1
ATOM 8321 C CA . SER C 1 324 ? -0.404 21.670 112.999 1.00 35.73 359 SER C CA 1
ATOM 8322 C C . SER C 1 324 ? 0.237 23.048 113.122 1.00 34.98 359 SER C C 1
ATOM 8323 O O . SER C 1 324 ? 0.849 23.368 114.144 1.00 30.67 359 SER C O 1
ATOM 8326 N N . GLY C 1 325 ? 0.105 23.852 112.073 1.00 30.60 360 GLY C N 1
ATOM 8327 C CA . GLY C 1 325 ? 0.584 25.223 112.096 1.00 29.77 360 GLY C CA 1
ATOM 8328 C C . GLY C 1 325 ? 2.066 25.405 111.819 1.00 28.18 360 GLY C C 1
ATOM 8329 O O . GLY C 1 325 ? 2.627 26.446 112.144 1.00 30.70 360 GLY C O 1
ATOM 8330 N N . GLN C 1 326 ? 2.709 24.405 111.223 1.00 27.02 361 GLN C N 1
ATOM 8331 C CA . GLN C 1 326 ? 4.148 24.500 110.962 1.00 23.46 361 GLN C CA 1
ATOM 8332 C C . GLN C 1 326 ? 4.472 24.644 109.470 1.00 21.52 361 GLN C C 1
ATOM 8333 O O . GLN C 1 326 ? 3.703 24.216 108.622 1.00 19.96 361 GLN C O 1
ATOM 8339 N N . LEU C 1 327 ? 5.613 25.251 109.156 1.00 19.83 362 LEU C N 1
ATOM 8340 C CA . LEU C 1 327 ? 6.035 25.381 107.761 1.00 18.85 362 LEU C CA 1
ATOM 8341 C C . LEU C 1 327 ? 6.033 24.020 107.061 1.00 19.66 362 LEU C C 1
ATOM 8342 O O . LEU C 1 327 ? 6.614 23.057 107.562 1.00 20.51 362 LEU C O 1
ATOM 8347 N N . ASP C 1 328 ? 5.374 23.935 105.911 1.00 16.73 363 ASP C N 1
ATOM 8348 C CA . ASP C 1 328 ? 5.372 22.693 105.137 1.00 19.25 363 ASP C CA 1
ATOM 8349 C C . ASP C 1 328 ? 6.485 22.723 104.090 1.00 20.94 363 ASP C C 1
ATOM 8350 O O . ASP C 1 328 ? 6.308 23.280 102.999 1.00 18.84 363 ASP C O 1
ATOM 8363 N N . GLY C 1 330 ? 10.156 20.187 102.796 1.00 15.00 365 GLY C N 1
ATOM 8364 C CA . GLY C 1 330 ? 10.819 18.912 102.914 1.00 15.95 365 GLY C CA 1
ATOM 8365 C C . GLY C 1 330 ? 11.521 18.467 101.652 1.00 15.61 365 GLY C C 1
ATOM 8366 O O . GLY C 1 330 ? 12.105 19.273 100.935 1.00 15.31 365 GLY C O 1
ATOM 8367 N N . LEU C 1 331 ? 11.447 17.169 101.392 1.00 15.65 366 LEU C N 1
ATOM 8368 C CA . LEU C 1 331 ? 12.200 16.542 100.327 1.00 16.38 366 LEU C CA 1
ATOM 8369 C C . LEU C 1 331 ? 11.290 15.695 99.453 1.00 16.48 366 LEU C C 1
ATOM 8370 O O . LEU C 1 331 ? 10.450 14.948 99.959 1.00 16.05 366 LEU C O 1
ATOM 8375 N N . LEU C 1 332 ? 11.444 15.825 98.137 1.00 16.46 367 LEU C N 1
ATOM 8376 C CA . LEU C 1 332 ? 10.842 14.875 97.208 1.00 14.84 367 LEU C CA 1
ATOM 8377 C C . LEU C 1 332 ? 11.965 13.906 96.884 1.00 16.61 367 LEU C C 1
ATOM 8378 O O . LEU C 1 332 ? 12.774 14.141 95.972 1.00 18.49 367 LEU C O 1
ATOM 8383 N N . PHE C 1 333 ? 12.063 12.857 97.690 1.00 17.05 368 PHE C N 1
ATOM 8384 C CA . PHE C 1 333 ? 13.112 11.869 97.522 1.00 16.31 368 PHE C CA 1
ATOM 8385 C C . PHE C 1 333 ? 12.777 11.014 96.304 1.00 17.41 368 PHE C C 1
ATOM 8386 O O . PHE C 1 333 ? 11.661 10.514 96.179 1.00 16.88 368 PHE C O 1
ATOM 8394 N N . VAL C 1 334 ? 13.731 10.894 95.385 1.00 17.43 369 VAL C N 1
ATOM 8395 C CA . VAL C 1 334 ? 13.613 9.960 94.268 1.00 16.38 369 VAL C CA 1
ATOM 8396 C C . VAL C 1 334 ? 14.923 9.200 94.104 1.00 17.35 369 VAL C C 1
ATOM 8397 O O . VAL C 1 334 ? 16.002 9.804 94.089 1.00 18.06 369 VAL C O 1
ATOM 8401 N N . CYS C 1 335 ? 14.845 7.886 93.973 1.00 16.12 370 CYS C N 1
ATOM 8402 C CA . CYS C 1 335 ? 16.059 7.128 93.677 1.00 18.19 370 CYS C CA 1
ATOM 8403 C C . CYS C 1 335 ? 15.795 6.033 92.645 1.00 18.41 370 CYS C C 1
ATOM 8404 O O . CYS C 1 335 ? 14.667 5.556 92.505 1.00 16.80 370 CYS C O 1
ATOM 8407 N N . TYR C 1 336 ? 16.854 5.661 91.933 1.00 17.40 371 TYR C N 1
ATOM 8408 C CA . TYR C 1 336 ? 16.804 4.705 90.832 1.00 18.70 371 TYR C CA 1
ATOM 8409 C C . TYR C 1 336 ? 17.791 3.590 91.123 1.00 18.54 371 TYR C C 1
ATOM 8410 O O . TYR C 1 336 ? 18.879 3.847 91.630 1.00 19.23 371 TYR C O 1
ATOM 8419 N N . GLN C 1 337 ? 17.411 2.355 90.818 1.00 18.79 372 GLN C N 1
ATOM 8420 C CA . GLN C 1 337 ? 18.281 1.211 91.077 1.00 20.65 372 GLN C CA 1
ATOM 8421 C C . GLN C 1 337 ? 17.874 -0.007 90.257 1.00 23.06 372 GLN C C 1
ATOM 8422 O O . GLN C 1 337 ? 16.701 -0.163 89.881 1.00 19.71 372 GLN C O 1
ATOM 8428 N N . HIS C 1 338 ? 18.844 -0.880 89.992 1.00 22.70 373 HIS C N 1
ATOM 8429 C CA . HIS C 1 338 ? 18.589 -2.053 89.171 1.00 21.01 373 HIS C CA 1
ATOM 8430 C C . HIS C 1 338 ? 17.674 -3.014 89.882 1.00 23.35 373 HIS C C 1
ATOM 8431 O O . HIS C 1 338 ? 17.023 -3.849 89.246 1.00 22.64 373 HIS C O 1
ATOM 8438 N N . ASP C 1 339 ? 17.606 -2.882 91.205 1.00 25.54 374 ASP C N 1
ATOM 8439 C CA . ASP C 1 339 ? 16.814 -3.803 92.007 1.00 25.09 374 ASP C CA 1
ATOM 8440 C C . ASP C 1 339 ? 16.221 -3.168 93.265 1.00 23.81 374 ASP C C 1
ATOM 8441 O O . ASP C 1 339 ? 16.948 -2.756 94.174 1.00 24.97 374 ASP C O 1
ATOM 8446 N N . LEU C 1 340 ? 14.898 -3.114 93.329 1.00 23.00 375 LEU C N 1
ATOM 8447 C CA . LEU C 1 340 ? 14.220 -2.375 94.397 1.00 23.83 375 LEU C CA 1
ATOM 8448 C C . LEU C 1 340 ? 14.479 -2.932 95.802 1.00 25.48 375 LEU C C 1
ATOM 8449 O O . LEU C 1 340 ? 14.613 -2.168 96.768 1.00 23.53 375 LEU C O 1
ATOM 8454 N N . GLU C 1 341 ? 14.532 -4.257 95.916 1.00 26.84 376 GLU C N 1
ATOM 8455 C CA . GLU C 1 341 ? 14.798 -4.896 97.207 1.00 27.33 376 GLU C CA 1
ATOM 8456 C C . GLU C 1 341 ? 16.240 -4.691 97.656 1.00 26.74 376 GLU C C 1
ATOM 8457 O O . GLU C 1 341 ? 16.496 -4.428 98.829 1.00 26.31 376 GLU C O 1
ATOM 8463 N N . LYS C 1 342 ? 17.171 -4.791 96.713 1.00 24.33 377 LYS C N 1
ATOM 8464 C CA . LYS C 1 342 ? 18.596 -4.688 97.006 1.00 24.96 377 LYS C CA 1
ATOM 8465 C C . LYS C 1 342 ? 19.029 -3.260 97.295 1.00 24.60 377 LYS C C 1
ATOM 8466 O O . LYS C 1 342 ? 20.015 -3.043 97.997 1.00 22.25 377 LYS C O 1
ATOM 8472 N N . GLY C 1 343 ? 18.309 -2.295 96.724 1.00 22.10 378 GLY C N 1
ATOM 8473 C CA . GLY C 1 343 ? 18.612 -0.893 96.933 1.00 22.02 378 GLY C CA 1
ATOM 8474 C C . GLY C 1 343 ? 17.733 -0.284 98.008 1.00 22.61 378 GLY C C 1
ATOM 8475 O O . GLY C 1 343 ? 17.941 -0.520 99.199 1.00 22.31 378 GLY C O 1
ATOM 8476 N N . PHE C 1 344 ? 16.722 0.470 97.583 1.00 21.98 379 PHE C N 1
ATOM 8477 C CA . PHE C 1 344 ? 15.931 1.281 98.509 1.00 20.82 379 PHE C CA 1
ATOM 8478 C C . PHE C 1 344 ? 15.378 0.530 99.714 1.00 22.96 379 PHE C C 1
ATOM 8479 O O . PHE C 1 344 ? 15.453 1.034 100.831 1.00 22.28 379 PHE C O 1
ATOM 8487 N N . LEU C 1 345 ? 14.790 -0.643 99.494 1.00 21.06 380 LEU C N 1
ATOM 8488 C CA . LEU C 1 345 ? 14.178 -1.390 100.591 1.00 24.67 380 LEU C CA 1
ATOM 8489 C C . LEU C 1 345 ? 15.224 -1.800 101.623 1.00 23.40 380 LEU C C 1
ATOM 8490 O O . LEU C 1 345 ? 14.972 -1.768 102.829 1.00 24.44 380 LEU C O 1
ATOM 8495 N N . THR C 1 346 ? 16.404 -2.158 101.135 1.00 25.28 381 THR C N 1
ATOM 8496 C CA . THR C 1 346 ? 17.502 -2.573 101.995 1.00 25.15 381 THR C CA 1
ATOM 8497 C C . THR C 1 346 ? 18.032 -1.381 102.765 1.00 27.06 381 THR C C 1
ATOM 8498 O O . THR C 1 346 ? 18.255 -1.455 103.975 1.00 23.72 381 THR C O 1
ATOM 8502 N N . VAL C 1 347 ? 18.223 -0.272 102.062 1.00 24.78 382 VAL C N 1
ATOM 8503 C CA . VAL C 1 347 ? 18.783 0.919 102.689 1.00 23.28 382 VAL C CA 1
ATOM 8504 C C . VAL C 1 347 ? 17.835 1.545 103.710 1.00 22.05 382 VAL C C 1
ATOM 8505 O O . VAL C 1 347 ? 18.270 1.931 104.794 1.00 22.56 382 VAL C O 1
ATOM 8509 N N . GLN C 1 348 ? 16.546 1.637 103.394 1.00 21.42 383 GLN C N 1
ATOM 8510 C CA . GLN C 1 348 ? 15.610 2.213 104.359 1.00 23.11 383 GLN C CA 1
ATOM 8511 C C . GLN C 1 348 ? 15.460 1.327 105.603 1.00 23.49 383 GLN C C 1
ATOM 8512 O O . GLN C 1 348 ? 15.159 1.819 106.704 1.00 22.98 383 GLN C O 1
ATOM 8518 N N . LYS C 1 349 ? 15.659 0.027 105.424 1.00 22.71 384 LYS C N 1
ATOM 8519 C CA . LYS C 1 349 ? 15.605 -0.904 106.549 1.00 26.26 384 LYS C CA 1
ATOM 8520 C C . LYS C 1 349 ? 16.705 -0.550 107.536 1.00 25.11 384 LYS C C 1
ATOM 8521 O O . LYS C 1 349 ? 16.492 -0.528 108.753 1.00 26.26 384 LYS C O 1
ATOM 8527 N N . ARG C 1 350 ? 17.883 -0.259 107.001 1.00 22.10 385 ARG C N 1
ATOM 8528 C CA . ARG C 1 350 ? 18.999 0.157 107.829 1.00 23.28 385 ARG C CA 1
ATOM 8529 C C . ARG C 1 350 ? 18.701 1.482 108.518 1.00 26.48 385 ARG C C 1
ATOM 8530 O O . ARG C 1 350 ? 19.066 1.676 109.684 1.00 22.12 385 ARG C O 1
ATOM 8538 N N . LEU C 1 351 ? 18.022 2.378 107.802 1.00 20.94 386 LEU C N 1
ATOM 8539 C CA . LEU C 1 351 ? 17.750 3.716 108.314 1.00 22.18 386 LEU C CA 1
ATOM 8540 C C . LEU C 1 351 ? 16.695 3.756 109.409 1.00 19.59 386 LEU C C 1
ATOM 8541 O O . LEU C 1 351 ? 16.588 4.758 110.116 1.00 17.83 386 LEU C O 1
ATOM 8546 N N . ASN C 1 352 ? 15.902 2.694 109.540 1.00 19.49 387 ASN C N 1
ATOM 8547 C CA . ASN C 1 352 ? 14.844 2.702 110.542 1.00 21.14 387 ASN C CA 1
ATOM 8548 C C . ASN C 1 352 ? 15.434 2.972 111.914 1.00 21.90 387 ASN C C 1
ATOM 8549 O O . ASN C 1 352 ? 16.374 2.314 112.325 1.00 21.60 387 ASN C O 1
ATOM 8554 N N . GLY C 1 353 ? 14.883 3.952 112.617 1.00 21.12 388 GLY C N 1
ATOM 8555 C CA . GLY C 1 353 ? 15.379 4.290 113.934 1.00 20.21 388 GLY C CA 1
ATOM 8556 C C . GLY C 1 353 ? 16.478 5.337 113.939 1.00 21.57 388 GLY C C 1
ATOM 8557 O O . GLY C 1 353 ? 16.954 5.709 115.009 1.00 17.29 388 GLY C O 1
ATOM 8558 N N . GLU C 1 354 ? 16.879 5.831 112.765 1.00 17.29 389 GLU C N 1
ATOM 8559 C CA . GLU C 1 354 ? 17.995 6.790 112.703 1.00 18.10 389 GLU C CA 1
ATOM 8560 C C . GLU C 1 354 ? 17.687 8.082 113.474 1.00 19.35 389 GLU C C 1
ATOM 8561 O O . GLU C 1 354 ? 16.522 8.419 113.692 1.00 18.34 389 GLU C O 1
ATOM 8567 N N . ALA C 1 355 ? 18.729 8.819 113.861 1.00 16.96 390 ALA C N 1
ATOM 8568 C CA . ALA C 1 355 ? 18.548 10.051 114.620 1.00 19.97 390 ALA C CA 1
ATOM 8569 C C . ALA C 1 355 ? 17.718 11.091 113.863 1.00 18.73 390 ALA C C 1
ATOM 8570 O O . ALA C 1 355 ? 17.028 11.910 114.467 1.00 20.27 390 ALA C O 1
ATOM 8572 N N . LEU C 1 356 ? 17.791 11.067 112.538 1.00 18.00 391 LEU C N 1
ATOM 8573 C CA . LEU C 1 356 ? 17.084 12.061 111.739 1.00 16.29 391 LEU C CA 1
ATOM 8574 C C . LEU C 1 356 ? 15.560 11.941 111.876 1.00 18.55 391 LEU C C 1
ATOM 8575 O O . LEU C 1 356 ? 14.829 12.904 111.626 1.00 16.82 391 LEU C O 1
ATOM 8580 N N . GLU C 1 357 ? 15.083 10.765 112.273 1.00 15.77 392 GLU C N 1
ATOM 8581 C CA . GLU C 1 357 ? 13.648 10.496 112.290 1.00 17.51 392 GLU C CA 1
ATOM 8582 C C . GLU C 1 357 ? 12.804 11.511 113.076 1.00 20.31 392 GLU C C 1
ATOM 8583 O O . GLU C 1 357 ? 11.649 11.772 112.722 1.00 20.75 392 GLU C O 1
ATOM 8589 N N . GLU C 1 358 ? 13.357 12.107 114.128 1.00 20.82 393 GLU C N 1
ATOM 8590 C CA . GLU C 1 358 ? 12.534 13.037 114.893 1.00 23.04 393 GLU C CA 1
ATOM 8591 C C . GLU C 1 358 ? 12.321 14.357 114.149 1.00 22.65 393 GLU C C 1
ATOM 8592 O O . GLU C 1 358 ? 11.406 15.120 114.467 1.00 22.39 393 GLU C O 1
ATOM 8598 N N . TYR C 1 359 ? 13.135 14.595 113.124 1.00 19.25 394 TYR C N 1
ATOM 8599 C CA . TYR C 1 359 ? 13.021 15.814 112.327 1.00 18.96 394 TYR C CA 1
ATOM 8600 C C . TYR C 1 359 ? 12.336 15.646 110.967 1.00 20.81 394 TYR C C 1
ATOM 8601 O O . TYR C 1 359 ? 12.157 16.632 110.251 1.00 17.68 394 TYR C O 1
ATOM 8610 N N . VAL C 1 360 ? 11.984 14.415 110.601 1.00 17.65 395 VAL C N 1
ATOM 8611 C CA . VAL C 1 360 ? 11.360 14.179 109.303 1.00 20.96 395 VAL C CA 1
ATOM 8612 C C . VAL C 1 360 ? 10.152 13.257 109.395 1.00 23.23 395 VAL C C 1
ATOM 8613 O O . VAL C 1 360 ? 9.937 12.583 110.399 1.00 18.73 395 VAL C O 1
ATOM 8617 N N . LYS C 1 361 ? 9.364 13.232 108.328 1.00 20.85 396 LYS C N 1
ATOM 8618 C CA . LYS C 1 361 ? 8.124 12.484 108.354 1.00 19.86 396 LYS C CA 1
ATOM 8619 C C . LYS C 1 361 ? 7.683 12.144 106.931 1.00 19.41 396 LYS C C 1
ATOM 8620 O O . LYS C 1 361 ? 7.137 12.995 106.231 1.00 18.94 396 LYS C O 1
ATOM 8626 N N . PRO C 1 362 ? 7.934 10.901 106.499 1.00 20.32 397 PRO C N 1
ATOM 8627 C CA . PRO C 1 362 ? 7.426 10.411 105.208 1.00 20.58 397 PRO C CA 1
ATOM 8628 C C . PRO C 1 362 ? 5.895 10.334 105.208 1.00 19.81 397 PRO C C 1
ATOM 8629 O O . PRO C 1 362 ? 5.303 9.718 106.099 1.00 20.97 397 PRO C O 1
ATOM 8633 N N . ILE C 1 363 ? 5.258 10.977 104.234 1.00 17.13 398 ILE C N 1
ATOM 8634 C CA . ILE C 1 363 ? 3.802 10.978 104.161 1.00 17.73 398 ILE C CA 1
ATOM 8635 C C . ILE C 1 363 ? 3.271 10.465 102.827 1.00 18.95 398 ILE C C 1
ATOM 8636 O O . ILE C 1 363 ? 2.063 10.390 102.633 1.00 19.56 398 ILE C O 1
ATOM 8641 N N . GLY C 1 364 ? 4.157 10.100 101.909 1.00 16.13 399 GLY C N 1
ATOM 8642 C CA . GLY C 1 364 ? 3.682 9.734 100.586 1.00 18.41 399 GLY C CA 1
ATOM 8643 C C . GLY C 1 364 ? 4.745 9.238 99.641 1.00 17.84 399 GLY C C 1
ATOM 8644 O O . GLY C 1 364 ? 5.913 9.098 100.024 1.00 15.33 399 GLY C O 1
ATOM 8645 N N . GLY C 1 365 ? 4.327 8.972 98.402 1.00 15.40 400 GLY C N 1
ATOM 8646 C CA . GLY C 1 365 ? 5.218 8.441 97.389 1.00 18.74 400 GLY C CA 1
ATOM 8647 C C . GLY C 1 365 ? 4.737 7.104 96.862 1.00 16.52 400 GLY C C 1
ATOM 8648 O O . GLY C 1 365 ? 3.523 6.839 96.786 1.00 19.89 400 GLY C O 1
ATOM 8649 N N . GLY C 1 366 ? 5.682 6.252 96.495 1.00 16.76 401 GLY C N 1
ATOM 8650 C CA . GLY C 1 366 ? 5.348 4.948 95.963 1.00 18.63 401 GLY C CA 1
ATOM 8651 C C . GLY C 1 366 ? 6.516 4.292 95.265 1.00 18.67 401 GLY C C 1
ATOM 8652 O O . GLY C 1 366 ? 7.601 4.870 95.150 1.00 16.10 401 GLY C O 1
ATOM 8653 N N . TYR C 1 367 ? 6.292 3.065 94.813 1.00 17.36 402 TYR C N 1
ATOM 8654 C CA . TYR C 1 367 ? 7.296 2.354 94.037 1.00 19.63 402 TYR C CA 1
ATOM 8655 C C . TYR C 1 367 ? 6.795 2.220 92.612 1.00 17.32 402 TYR C C 1
ATOM 8656 O O . TYR C 1 367 ? 5.597 2.033 92.381 1.00 17.93 402 TYR C O 1
ATOM 8665 N N . PHE C 1 368 ? 7.722 2.297 91.670 1.00 18.24 403 PHE C N 1
ATOM 8666 C CA . PHE C 1 368 ? 7.380 2.337 90.258 1.00 17.33 403 PHE C CA 1
ATOM 8667 C C . PHE C 1 368 ? 8.534 1.752 89.473 1.00 18.69 403 PHE C C 1
ATOM 8668 O O . PHE C 1 368 ? 9.661 1.717 89.965 1.00 18.58 403 PHE C O 1
ATOM 8676 N N . PHE C 1 369 ? 8.264 1.332 88.236 1.00 16.26 404 PHE C N 1
ATOM 8677 C CA . PHE C 1 369 ? 9.331 0.902 87.349 1.00 16.30 404 PHE C CA 1
ATOM 8678 C C . PHE C 1 369 ? 9.444 1.827 86.143 1.00 15.95 404 PHE C C 1
ATOM 8679 O O . PHE C 1 369 ? 8.516 1.935 85.350 1.00 17.12 404 PHE C O 1
ATOM 8687 N N . ALA C 1 370 ? 10.583 2.496 86.020 1.00 14.43 405 ALA C N 1
ATOM 8688 C CA . ALA C 1 370 ? 10.810 3.423 84.926 1.00 16.32 405 ALA C CA 1
ATOM 8689 C C . ALA C 1 370 ? 11.126 2.609 83.678 1.00 19.03 405 ALA C C 1
ATOM 8690 O O . ALA C 1 370 ? 12.098 1.844 83.647 1.00 18.63 405 ALA C O 1
ATOM 8692 N N . LEU C 1 371 ? 10.295 2.782 82.662 1.00 18.81 406 LEU C N 1
ATOM 8693 C CA . LEU C 1 371 ? 10.414 2.032 81.419 1.00 15.97 406 LEU C CA 1
ATOM 8694 C C . LEU C 1 371 ? 11.754 2.295 80.746 1.00 15.44 406 LEU C C 1
ATOM 8695 O O . LEU C 1 371 ? 12.406 3.304 81.010 1.00 17.09 406 LEU C O 1
ATOM 8700 N N . PRO C 1 372 ? 12.188 1.356 79.896 1.00 18.03 407 PRO C N 1
ATOM 8701 C CA . PRO C 1 372 ? 13.352 1.542 79.031 1.00 18.62 407 PRO C CA 1
ATOM 8702 C C . PRO C 1 372 ? 13.077 2.718 78.097 1.00 17.58 407 PRO C C 1
ATOM 8703 O O . PRO C 1 372 ? 11.936 3.181 78.034 1.00 17.70 407 PRO C O 1
ATOM 8707 N N . GLY C 1 373 ? 14.096 3.208 77.403 1.00 17.80 408 GLY C N 1
ATOM 8708 C CA . GLY C 1 373 ? 13.920 4.319 76.485 1.00 18.14 408 GLY C CA 1
ATOM 8709 C C . GLY C 1 373 ? 13.068 4.015 75.263 1.00 19.89 408 GLY C C 1
ATOM 8710 O O . GLY C 1 373 ? 12.784 2.860 74.946 1.00 18.37 408 GLY C O 1
ATOM 8711 N N . VAL C 1 374 ? 12.637 5.071 74.581 1.00 19.62 409 VAL C N 1
ATOM 8712 C CA . VAL C 1 374 ? 11.999 4.933 73.282 1.00 19.51 409 VAL C CA 1
ATOM 8713 C C . VAL C 1 374 ? 13.089 5.164 72.246 1.00 20.57 409 VAL C C 1
ATOM 8714 O O . VAL C 1 374 ? 13.775 6.187 72.251 1.00 19.08 409 VAL C O 1
ATOM 8718 N N . LYS C 1 375 ? 13.290 4.177 71.386 1.00 21.60 410 LYS C N 1
ATOM 8719 C CA . LYS C 1 375 ? 14.464 4.167 70.527 1.00 22.17 410 LYS C CA 1
ATOM 8720 C C . LYS C 1 375 ? 14.442 5.291 69.498 1.00 21.74 410 LYS C C 1
ATOM 8721 O O . LYS C 1 375 ? 15.449 5.947 69.278 1.00 22.33 410 LYS C O 1
ATOM 8727 N N . ASP C 1 376 ? 13.285 5.513 68.879 1.00 20.64 411 ASP C N 1
ATOM 8728 C CA . ASP C 1 376 ? 13.153 6.570 67.890 1.00 22.52 411 ASP C CA 1
ATOM 8729 C C . ASP C 1 376 ? 11.687 6.795 67.547 1.00 21.11 411 ASP C C 1
ATOM 8730 O O . ASP C 1 376 ? 10.795 6.303 68.239 1.00 18.84 411 ASP C O 1
ATOM 8735 N N . ALA C 1 377 ? 11.429 7.529 66.471 1.00 22.53 412 ALA C N 1
ATOM 8736 C CA . ALA C 1 377 ? 10.053 7.899 66.169 1.00 21.29 412 ALA C CA 1
ATOM 8737 C C . ALA C 1 377 ? 9.210 6.692 65.768 1.00 22.45 412 ALA C C 1
ATOM 8738 O O . ALA C 1 377 ? 7.988 6.755 65.792 1.00 24.22 412 ALA C O 1
ATOM 8740 N N . ASN C 1 378 ? 9.864 5.584 65.429 1.00 21.33 413 ASN C N 1
ATOM 8741 C CA . ASN C 1 378 ? 9.137 4.371 65.031 1.00 22.79 413 ASN C CA 1
ATOM 8742 C C . ASN C 1 378 ? 8.741 3.482 66.204 1.00 25.22 413 ASN C C 1
ATOM 8743 O O . ASN C 1 378 ? 8.139 2.419 66.027 1.00 24.71 413 ASN C O 1
ATOM 8748 N N . ASP C 1 379 ? 9.068 3.940 67.407 1.00 21.67 414 ASP C N 1
ATOM 8749 C CA . ASP C 1 379 ? 8.843 3.170 68.621 1.00 20.14 414 ASP C CA 1
ATOM 8750 C C . ASP C 1 379 ? 7.989 4.033 69.557 1.00 19.01 414 ASP C C 1
ATOM 8751 O O . ASP C 1 379 ? 7.788 5.212 69.285 1.00 16.31 414 ASP C O 1
ATOM 8756 N N . TYR C 1 380 ? 7.469 3.446 70.634 1.00 17.72 415 TYR C N 1
ATOM 8757 C CA . TYR C 1 380 ? 6.786 4.225 71.663 1.00 18.09 415 TYR C CA 1
ATOM 8758 C C . TYR C 1 380 ? 7.140 3.692 73.052 1.00 21.47 415 TYR C C 1
ATOM 8759 O O . TYR C 1 380 ? 7.549 2.534 73.207 1.00 19.20 415 TYR C O 1
ATOM 8768 N N . LEU C 1 381 ? 7.018 4.556 74.053 1.00 17.45 416 LEU C N 1
ATOM 8769 C CA . LEU C 1 381 ? 7.228 4.145 75.433 1.00 18.71 416 LEU C CA 1
ATOM 8770 C C . LEU C 1 381 ? 6.317 2.965 75.765 1.00 18.94 416 LEU C C 1
ATOM 8771 O O . LEU C 1 381 ? 5.108 3.022 75.526 1.00 21.06 416 LEU C O 1
ATOM 8776 N N . GLY C 1 382 ? 6.895 1.893 76.295 1.00 18.51 417 GLY C N 1
ATOM 8777 C CA . GLY C 1 382 ? 6.115 0.765 76.781 1.00 17.87 417 GLY C CA 1
ATOM 8778 C C . GLY C 1 382 ? 5.792 -0.284 75.726 1.00 23.82 417 GLY C C 1
ATOM 8779 O O . GLY C 1 382 ? 5.001 -1.213 75.968 1.00 22.41 417 GLY C O 1
ATOM 8780 N N . SER C 1 383 ? 6.400 -0.151 74.551 1.00 20.74 418 SER C N 1
ATOM 8781 C CA . SER C 1 383 ? 6.147 -1.116 73.483 1.00 24.11 418 SER C CA 1
ATOM 8782 C C . SER C 1 383 ? 6.526 -2.547 73.878 1.00 21.93 418 SER C C 1
ATOM 8783 O O . SER C 1 383 ? 5.730 -3.458 73.717 1.00 24.41 418 SER C O 1
ATOM 8786 N N . ALA C 1 384 ? 7.731 -2.744 74.405 1.00 23.59 419 ALA C N 1
ATOM 8787 C CA . ALA C 1 384 ? 8.157 -4.083 74.835 1.00 24.76 419 ALA C CA 1
ATOM 8788 C C . ALA C 1 384 ? 7.217 -4.670 75.889 1.00 27.25 419 ALA C C 1
ATOM 8789 O O . ALA C 1 384 ? 6.826 -5.845 75.816 1.00 26.43 419 ALA C O 1
ATOM 8791 N N . LEU C 1 385 ? 6.860 -3.843 76.867 1.00 24.41 420 LEU C N 1
ATOM 8792 C CA . LEU C 1 385 ? 5.940 -4.248 77.922 1.00 25.39 420 LEU C CA 1
ATOM 8793 C C . LEU C 1 385 ? 4.618 -4.770 77.358 1.00 27.19 420 LEU C C 1
ATOM 8794 O O . LEU C 1 385 ? 4.039 -5.718 77.884 1.00 25.27 420 LEU C O 1
ATOM 8799 N N . LEU C 1 386 ? 4.124 -4.133 76.303 1.00 23.30 421 LEU C N 1
ATOM 8800 C CA . LEU C 1 386 ? 2.790 -4.467 75.822 1.00 26.85 421 LEU C CA 1
ATOM 8801 C C . LEU C 1 386 ? 2.796 -5.650 74.851 1.00 32.55 421 LEU C C 1
ATOM 8802 O O . LEU C 1 386 ? 1.757 -6.250 74.607 1.00 31.32 421 LEU C O 1
ATOM 8807 N N . ARG C 1 387 ? 3.968 -5.984 74.313 1.00 30.27 422 ARG C N 1
ATOM 8808 C CA . ARG C 1 387 ? 4.112 -7.146 73.442 1.00 35.19 422 ARG C CA 1
ATOM 8809 C C . ARG C 1 387 ? 4.717 -8.324 74.208 1.00 38.74 422 ARG C C 1
ATOM 8810 O O . ARG C 1 387 ? 4.054 -8.951 75.047 1.00 42.99 422 ARG C O 1
ATOM 8818 N N . VAL D 1 13 ? 24.581 41.598 86.916 1.00 55.67 48 VAL D N 1
ATOM 8819 C CA . VAL D 1 13 ? 24.450 40.252 87.477 1.00 50.77 48 VAL D CA 1
ATOM 8820 C C . VAL D 1 13 ? 23.167 40.091 88.291 1.00 43.69 48 VAL D C 1
ATOM 8821 O O . VAL D 1 13 ? 22.825 40.951 89.106 1.00 45.77 48 VAL D O 1
ATOM 8825 N N . ALA D 1 14 ? 22.466 38.982 88.063 1.00 45.35 49 ALA D N 1
ATOM 8826 C CA . ALA D 1 14 ? 21.193 38.717 88.727 1.00 39.90 49 ALA D CA 1
ATOM 8827 C C . ALA D 1 14 ? 21.314 38.684 90.261 1.00 33.78 49 ALA D C 1
ATOM 8828 O O . ALA D 1 14 ? 20.753 39.532 90.948 1.00 30.59 49 ALA D O 1
ATOM 8830 N N . ARG D 1 15 ? 22.054 37.700 90.773 1.00 34.85 50 ARG D N 1
ATOM 8831 C CA . ARG D 1 15 ? 22.205 37.468 92.212 1.00 32.06 50 ARG D CA 1
ATOM 8832 C C . ARG D 1 15 ? 22.655 38.711 92.980 1.00 29.21 50 ARG D C 1
ATOM 8833 O O . ARG D 1 15 ? 22.303 38.898 94.142 1.00 25.58 50 ARG D O 1
ATOM 8841 N N . ASN D 1 16 ? 23.429 39.566 92.325 1.00 29.77 51 ASN D N 1
ATOM 8842 C CA . ASN D 1 16 ? 24.013 40.709 93.008 1.00 25.45 51 ASN D CA 1
ATOM 8843 C C . ASN D 1 16 ? 23.220 42.014 92.914 1.00 28.17 51 ASN D C 1
ATOM 8844 O O . ASN D 1 16 ? 23.620 43.009 93.506 1.00 25.83 51 ASN D O 1
ATOM 8849 N N . GLU D 1 17 ? 22.096 42.010 92.191 1.00 30.22 52 GLU D N 1
ATOM 8850 C CA . GLU D 1 17 ? 21.201 43.176 92.157 1.00 30.41 52 GLU D CA 1
ATOM 8851 C C . GLU D 1 17 ? 20.623 43.448 93.540 1.00 27.66 52 GLU D C 1
ATOM 8852 O O . GLU D 1 17 ? 20.175 42.516 94.221 1.00 24.37 52 GLU D O 1
ATOM 8858 N N . LYS D 1 18 ? 20.602 44.723 93.928 1.00 26.73 53 LYS D N 1
ATOM 8859 C CA . LYS D 1 18 ? 19.940 45.175 95.156 1.00 26.76 53 LYS D CA 1
ATOM 8860 C C . LYS D 1 18 ? 18.810 46.157 94.851 1.00 28.14 53 LYS D C 1
ATOM 8861 O O . LYS D 1 18 ? 18.911 46.966 93.930 1.00 28.54 53 LYS D O 1
ATOM 8867 N N . GLN D 1 19 ? 17.741 46.096 95.638 1.00 25.78 54 GLN D N 1
ATOM 8868 C CA . GLN D 1 19 ? 16.745 47.158 95.646 1.00 25.42 54 GLN D CA 1
ATOM 8869 C C . GLN D 1 19 ? 16.883 47.943 96.944 1.00 26.51 54 GLN D C 1
ATOM 8870 O O . GLN D 1 19 ? 16.935 47.347 98.025 1.00 24.18 54 GLN D O 1
ATOM 8876 N N . PRO D 1 20 ? 16.936 49.285 96.850 1.00 28.08 55 PRO D N 1
ATOM 8877 C CA . PRO D 1 20 ? 17.030 50.102 98.065 1.00 25.01 55 PRO D CA 1
ATOM 8878 C C . PRO D 1 20 ? 15.980 49.699 99.088 1.00 28.26 55 PRO D C 1
ATOM 8879 O O . PRO D 1 20 ? 14.820 49.434 98.735 1.00 29.65 55 PRO D O 1
ATOM 8883 N N . PHE D 1 21 ? 16.391 49.631 100.346 1.00 22.89 56 PHE D N 1
ATOM 8884 C CA . PHE D 1 21 ? 15.476 49.320 101.430 1.00 25.17 56 PHE D CA 1
ATOM 8885 C C . PHE D 1 21 ? 14.881 50.597 102.036 1.00 30.74 56 PHE D C 1
ATOM 8886 O O . PHE D 1 21 ? 13.676 50.678 102.301 1.00 26.85 56 PHE D O 1
ATOM 8894 N N . TYR D 1 22 ? 15.743 51.589 102.258 1.00 30.68 57 TYR D N 1
ATOM 8895 C CA . TYR D 1 22 ? 15.344 52.847 102.886 1.00 30.05 57 TYR D CA 1
ATOM 8896 C C . TYR D 1 22 ? 14.720 53.790 101.873 1.00 31.42 57 TYR D C 1
ATOM 8897 O O . TYR D 1 22 ? 15.117 53.816 100.704 1.00 30.38 57 TYR D O 1
ATOM 8906 N N . GLY D 1 23 ? 13.753 54.580 102.324 1.00 32.16 58 GLY D N 1
ATOM 8907 C CA . GLY D 1 23 ? 13.180 55.608 101.474 1.00 29.53 58 GLY D CA 1
ATOM 8908 C C . GLY D 1 23 ? 11.896 56.211 101.997 1.00 32.82 58 GLY D C 1
ATOM 8909 O O . GLY D 1 23 ? 11.458 55.934 103.121 1.00 34.98 58 GLY D O 1
ATOM 8910 N N . GLU D 1 24 ? 11.290 57.049 101.166 1.00 30.21 59 GLU D N 1
ATOM 8911 C CA . GLU D 1 24 ? 10.006 57.652 101.481 1.00 35.57 59 GLU D CA 1
ATOM 8912 C C . GLU D 1 24 ? 8.953 56.553 101.599 1.00 35.56 59 GLU D C 1
ATOM 8913 O O . GLU D 1 24 ? 8.075 56.594 102.466 1.00 33.78 59 GLU D O 1
ATOM 8919 N N . HIS D 1 25 ? 9.056 55.558 100.724 1.00 32.70 60 HIS D N 1
ATOM 8920 C CA . HIS D 1 25 ? 8.140 54.425 100.743 1.00 29.53 60 HIS D CA 1
ATOM 8921 C C . HIS D 1 25 ? 8.888 53.114 100.959 1.00 30.79 60 HIS D C 1
ATOM 8922 O O . HIS D 1 25 ? 10.114 53.055 100.823 1.00 29.60 60 HIS D O 1
ATOM 8929 N N . GLN D 1 26 ? 8.151 52.066 101.311 1.00 26.83 61 GLN D N 1
ATOM 8930 C CA . GLN D 1 26 ? 8.726 50.730 101.346 1.00 25.90 61 GLN D CA 1
ATOM 8931 C C . GLN D 1 26 ? 8.973 50.228 99.918 1.00 24.88 61 GLN D C 1
ATOM 8932 O O . GLN D 1 26 ? 8.260 50.607 98.984 1.00 25.80 61 GLN D O 1
ATOM 8938 N N . ALA D 1 27 ? 9.972 49.369 99.737 1.00 25.79 62 ALA D N 1
ATOM 8939 C CA . ALA D 1 27 ? 10.140 48.714 98.444 1.00 24.73 62 ALA D CA 1
ATOM 8940 C C . ALA D 1 27 ? 9.042 47.653 98.262 1.00 22.11 62 ALA D C 1
ATOM 8941 O O . ALA D 1 27 ? 8.327 47.328 99.212 1.00 20.57 62 ALA D O 1
ATOM 8943 N N . GLY D 1 28 ? 8.918 47.110 97.052 1.00 20.60 63 GLY D N 1
ATOM 8944 C CA . GLY D 1 28 ? 8.038 45.976 96.830 1.00 20.16 63 GLY D CA 1
ATOM 8945 C C . GLY D 1 28 ? 6.673 46.393 96.334 1.00 22.71 63 GLY D C 1
ATOM 8946 O O . GLY D 1 28 ? 5.825 45.554 96.033 1.00 22.58 63 GLY D O 1
ATOM 8947 N N . ILE D 1 29 ? 6.461 47.702 96.250 1.00 23.83 64 ILE D N 1
ATOM 8948 C CA . ILE D 1 29 ? 5.194 48.230 95.761 1.00 22.02 64 ILE D CA 1
ATOM 8949 C C . ILE D 1 29 ? 5.341 48.756 94.331 1.00 23.09 64 ILE D C 1
ATOM 8950 O O . ILE D 1 29 ? 4.699 48.250 93.411 1.00 24.93 64 ILE D O 1
ATOM 8955 N N . LEU D 1 30 ? 6.201 49.752 94.143 1.00 24.81 65 LEU D N 1
ATOM 8956 C CA . LEU D 1 30 ? 6.522 50.264 92.810 1.00 24.78 65 LEU D CA 1
ATOM 8957 C C . LEU D 1 30 ? 7.595 49.416 92.112 1.00 27.47 65 LEU D C 1
ATOM 8958 O O . LEU D 1 30 ? 7.704 49.420 90.886 1.00 29.88 65 LEU D O 1
ATOM 8963 N N . THR D 1 31 ? 8.391 48.700 92.899 1.00 25.80 66 THR D N 1
ATOM 8964 C CA . THR D 1 31 ? 9.430 47.819 92.365 1.00 24.32 66 THR D CA 1
ATOM 8965 C C . THR D 1 31 ? 8.881 46.911 91.262 1.00 23.37 66 THR D C 1
ATOM 8966 O O . THR D 1 31 ? 7.855 46.267 91.440 1.00 23.41 66 THR D O 1
ATOM 8970 N N . PRO D 1 32 ? 9.557 46.862 90.107 1.00 24.41 67 PRO D N 1
ATOM 8971 C CA . PRO D 1 32 ? 9.099 45.912 89.091 1.00 24.93 67 PRO D CA 1
ATOM 8972 C C . PRO D 1 32 ? 9.127 44.505 89.661 1.00 23.19 67 PRO D C 1
ATOM 8973 O O . PRO D 1 32 ? 9.953 44.221 90.525 1.00 23.28 67 PRO D O 1
ATOM 8977 N N . GLN D 1 33 ? 8.228 43.646 89.198 1.00 21.84 68 GLN D N 1
ATOM 8978 C CA . GLN D 1 33 ? 8.080 42.318 89.776 1.00 19.65 68 GLN D CA 1
ATOM 8979 C C . GLN D 1 33 ? 9.293 41.425 89.582 1.00 20.56 68 GLN D C 1
ATOM 8980 O O . GLN D 1 33 ? 9.776 41.247 88.461 1.00 19.63 68 GLN D O 1
ATOM 8986 N N . GLN D 1 34 ? 9.767 40.870 90.694 1.00 16.75 69 GLN D N 1
ATOM 8987 C CA . GLN D 1 34 ? 10.802 39.845 90.686 1.00 17.73 69 GLN D CA 1
ATOM 8988 C C . GLN D 1 34 ? 10.162 38.498 90.368 1.00 19.21 69 GLN D C 1
ATOM 8989 O O . GLN D 1 34 ? 8.941 38.352 90.418 1.00 18.14 69 GLN D O 1
ATOM 8995 N N . ALA D 1 35 ? 10.988 37.503 90.070 1.00 20.00 70 ALA D N 1
ATOM 8996 C CA . ALA D 1 35 ? 10.462 36.246 89.569 1.00 18.80 70 ALA D CA 1
ATOM 8997 C C . ALA D 1 35 ? 9.757 35.435 90.654 1.00 19.44 70 ALA D C 1
ATOM 8998 O O . ALA D 1 35 ? 8.836 34.682 90.359 1.00 18.80 70 ALA D O 1
ATOM 9000 N N . ALA D 1 36 ? 10.179 35.586 91.904 1.00 16.17 71 ALA D N 1
ATOM 9001 C CA . ALA D 1 36 ? 9.660 34.724 92.956 1.00 15.20 71 ALA D CA 1
ATOM 9002 C C . ALA D 1 36 ? 9.095 35.551 94.097 1.00 16.72 71 ALA D C 1
ATOM 9003 O O . ALA D 1 36 ? 9.544 36.665 94.359 1.00 15.59 71 ALA D O 1
ATOM 9021 N N . LEU D 1 39 ? 3.859 35.389 100.222 1.00 16.36 74 LEU D N 1
ATOM 9022 C CA . LEU D 1 39 ? 3.003 36.161 101.102 1.00 14.08 74 LEU D CA 1
ATOM 9023 C C . LEU D 1 39 ? 2.983 35.354 102.369 1.00 15.16 74 LEU D C 1
ATOM 9024 O O . LEU D 1 39 ? 2.684 34.162 102.335 1.00 13.68 74 LEU D O 1
ATOM 9029 N N . VAL D 1 40 ? 3.317 35.989 103.481 1.00 14.22 75 VAL D N 1
ATOM 9030 C CA . VAL D 1 40 ? 3.273 35.298 104.760 1.00 15.34 75 VAL D CA 1
ATOM 9031 C C . VAL D 1 40 ? 2.623 36.186 105.822 1.00 19.12 75 VAL D C 1
ATOM 9032 O O . VAL D 1 40 ? 3.072 37.309 106.070 1.00 18.20 75 VAL D O 1
ATOM 9036 N N . ALA D 1 41 ? 1.554 35.668 106.420 1.00 15.81 76 ALA D N 1
ATOM 9037 C CA . ALA D 1 41 ? 0.833 36.365 107.467 1.00 16.30 76 ALA D CA 1
ATOM 9038 C C . ALA D 1 41 ? 1.248 35.784 108.806 1.00 17.02 76 ALA D C 1
ATOM 9039 O O . ALA D 1 41 ? 1.448 34.573 108.922 1.00 17.28 76 ALA D O 1
ATOM 9041 N N . PHE D 1 42 ? 1.398 36.654 109.803 1.00 17.51 77 PHE D N 1
ATOM 9042 C CA . PHE D 1 42 ? 1.729 36.226 111.154 1.00 19.67 77 PHE D CA 1
ATOM 9043 C C . PHE D 1 42 ? 0.698 36.716 112.166 1.00 21.17 77 PHE D C 1
ATOM 9044 O O . PHE D 1 42 ? 0.092 37.773 111.989 1.00 18.75 77 PHE D O 1
ATOM 9052 N N . ASP D 1 43 ? 0.524 35.936 113.229 1.00 20.60 78 ASP D N 1
ATOM 9053 C CA . ASP D 1 43 ? -0.062 36.431 114.479 1.00 26.38 78 ASP D CA 1
ATOM 9054 C C . ASP D 1 43 ? 1.016 37.115 115.304 1.00 27.39 78 ASP D C 1
ATOM 9055 O O . ASP D 1 43 ? 2.092 36.554 115.517 1.00 21.77 78 ASP D O 1
ATOM 9060 N N . VAL D 1 44 ? 0.749 38.332 115.764 1.00 24.64 79 VAL D N 1
ATOM 9061 C CA . VAL D 1 44 ? 1.720 39.003 116.604 1.00 25.74 79 VAL D CA 1
ATOM 9062 C C . VAL D 1 44 ? 1.565 38.538 118.060 1.00 30.21 79 VAL D C 1
ATOM 9063 O O . VAL D 1 44 ? 0.461 38.522 118.614 1.00 28.02 79 VAL D O 1
ATOM 9067 N N . LEU D 1 45 ? 2.687 38.148 118.656 1.00 30.53 80 LEU D N 1
ATOM 9068 C CA . LEU D 1 45 ? 2.711 37.554 119.987 1.00 31.04 80 LEU D CA 1
ATOM 9069 C C . LEU D 1 45 ? 3.069 38.590 121.036 1.00 30.13 80 LEU D C 1
ATOM 9070 O O . LEU D 1 45 ? 2.923 38.345 122.227 1.00 29.88 80 LEU D O 1
ATOM 9075 N N . ALA D 1 46 ? 3.551 39.743 120.587 1.00 32.18 81 ALA D N 1
ATOM 9076 C CA . ALA D 1 46 ? 3.901 40.828 121.490 1.00 30.75 81 ALA D CA 1
ATOM 9077 C C . ALA D 1 46 ? 2.752 41.079 122.445 1.00 34.85 81 ALA D C 1
ATOM 9078 O O . ALA D 1 46 ? 1.593 41.076 122.036 1.00 35.51 81 ALA D O 1
ATOM 9080 N N . SER D 1 47 ? 3.062 41.289 123.720 1.00 38.07 82 SER D N 1
ATOM 9081 C CA . SER D 1 47 ? 2.013 41.590 124.687 1.00 41.51 82 SER D CA 1
ATOM 9082 C C . SER D 1 47 ? 1.849 43.098 124.892 1.00 43.06 82 SER D C 1
ATOM 9083 O O . SER D 1 47 ? 0.736 43.597 125.003 1.00 48.38 82 SER D O 1
ATOM 9086 N N . ASP D 1 48 ? 2.958 43.823 124.907 1.00 46.41 83 ASP D N 1
ATOM 9087 C CA . ASP D 1 48 ? 2.922 45.264 125.132 1.00 47.25 83 ASP D CA 1
ATOM 9088 C C . ASP D 1 48 ? 3.008 46.014 123.829 1.00 41.36 83 ASP D C 1
ATOM 9089 O O . ASP D 1 48 ? 3.394 45.453 122.810 1.00 42.05 83 ASP D O 1
ATOM 9094 N N . LYS D 1 49 ? 2.688 47.300 123.871 1.00 38.07 84 LYS D N 1
ATOM 9095 C CA . LYS D 1 49 ? 3.067 48.186 122.779 1.00 38.99 84 LYS D CA 1
ATOM 9096 C C . LYS D 1 49 ? 4.591 48.285 122.758 1.00 42.13 84 LYS D C 1
ATOM 9097 O O . LYS D 1 49 ? 5.201 48.586 121.729 1.00 39.13 84 LYS D O 1
ATOM 9103 N N . ALA D 1 50 ? 5.204 48.030 123.910 1.00 37.37 85 ALA D N 1
ATOM 9104 C CA . ALA D 1 50 ? 6.653 48.068 124.019 1.00 40.37 85 ALA D CA 1
ATOM 9105 C C . ALA D 1 50 ? 7.253 46.905 123.238 1.00 36.22 85 ALA D C 1
ATOM 9106 O O . ALA D 1 50 ? 8.173 47.095 122.440 1.00 35.01 85 ALA D O 1
ATOM 9108 N N . ASP D 1 51 ? 6.729 45.705 123.478 1.00 36.15 86 ASP D N 1
ATOM 9109 C CA . ASP D 1 51 ? 7.136 44.524 122.724 1.00 37.74 86 ASP D CA 1
ATOM 9110 C C . ASP D 1 51 ? 6.966 44.775 121.232 1.00 34.39 86 ASP D C 1
ATOM 9111 O O . ASP D 1 51 ? 7.839 44.436 120.431 1.00 30.78 86 ASP D O 1
ATOM 9116 N N . LEU D 1 52 ? 5.836 45.378 120.869 1.00 33.32 87 LEU D N 1
ATOM 9117 C CA . LEU D 1 52 ? 5.526 45.638 119.471 1.00 31.29 87 LEU D CA 1
ATOM 9118 C C . LEU D 1 52 ? 6.615 46.488 118.835 1.00 31.30 87 LEU D C 1
ATOM 9119 O O . LEU D 1 52 ? 7.080 46.197 117.732 1.00 28.60 87 LEU D O 1
ATOM 9124 N N . GLU D 1 53 ? 7.033 47.537 119.537 1.00 30.80 88 GLU D N 1
ATOM 9125 C CA . GLU D 1 53 ? 8.122 48.379 119.055 1.00 27.92 88 GLU D CA 1
ATOM 9126 C C . GLU D 1 53 ? 9.423 47.586 118.943 1.00 29.06 88 GLU D C 1
ATOM 9127 O O . GLU D 1 53 ? 10.196 47.783 118.005 1.00 30.22 88 GLU D O 1
ATOM 9133 N N . ARG D 1 54 ? 9.673 46.698 119.902 1.00 27.67 89 ARG D N 1
ATOM 9134 C CA . ARG D 1 54 ? 10.847 45.829 119.812 1.00 30.17 89 ARG D CA 1
ATOM 9135 C C . ARG D 1 54 ? 10.797 45.052 118.490 1.00 30.58 89 ARG D C 1
ATOM 9136 O O . ARG D 1 54 ? 11.770 45.014 117.738 1.00 26.12 89 ARG D O 1
ATOM 9144 N N . LEU D 1 55 ? 9.637 44.468 118.204 1.00 28.13 90 LEU D N 1
ATOM 9145 C CA . LEU D 1 55 ? 9.430 43.701 116.979 1.00 26.16 90 LEU D CA 1
ATOM 9146 C C . LEU D 1 55 ? 9.696 44.520 115.714 1.00 26.24 90 LEU D C 1
ATOM 9147 O O . LEU D 1 55 ? 10.484 44.113 114.861 1.00 29.40 90 LEU D O 1
ATOM 9152 N N . PHE D 1 56 ? 9.052 45.675 115.588 1.00 25.68 91 PHE D N 1
ATOM 9153 C CA . PHE D 1 56 ? 9.265 46.523 114.419 1.00 25.76 91 PHE D CA 1
ATOM 9154 C C . PHE D 1 56 ? 10.739 46.937 114.221 1.00 27.58 91 PHE D C 1
ATOM 9155 O O . PHE D 1 56 ? 11.231 46.978 113.097 1.00 25.96 91 PHE D O 1
ATOM 9163 N N . ARG D 1 57 ? 11.440 47.241 115.307 1.00 28.28 92 ARG D N 1
ATOM 9164 C CA . ARG D 1 57 ? 12.855 47.607 115.213 1.00 27.95 92 ARG D CA 1
ATOM 9165 C C . ARG D 1 57 ? 13.681 46.407 114.768 1.00 25.37 92 ARG D C 1
ATOM 9166 O O . ARG D 1 57 ? 14.552 46.518 113.916 1.00 25.84 92 ARG D O 1
ATOM 9174 N N . LEU D 1 58 ? 13.394 45.258 115.367 1.00 27.13 93 LEU D N 1
ATOM 9175 C CA . LEU D 1 58 ? 14.067 44.014 115.019 1.00 26.85 93 LEU D CA 1
ATOM 9176 C C . LEU D 1 58 ? 13.834 43.630 113.550 1.00 26.02 93 LEU D C 1
ATOM 9177 O O . LEU D 1 58 ? 14.782 43.300 112.836 1.00 27.00 93 LEU D O 1
ATOM 9182 N N . LEU D 1 59 ? 12.576 43.677 113.108 1.00 25.26 94 LEU D N 1
ATOM 9183 C CA . LEU D 1 59 ? 12.238 43.377 111.714 1.00 24.17 94 LEU D CA 1
ATOM 9184 C C . LEU D 1 59 ? 12.960 44.329 110.776 1.00 24.93 94 LEU D C 1
ATOM 9185 O O . LEU D 1 59 ? 13.453 43.920 109.730 1.00 23.39 94 LEU D O 1
ATOM 9190 N N . THR D 1 60 ? 13.027 45.605 111.149 1.00 25.65 95 THR D N 1
ATOM 9191 C CA . THR D 1 60 ? 13.694 46.579 110.298 1.00 24.84 95 THR D CA 1
ATOM 9192 C C . THR D 1 60 ? 15.163 46.215 110.088 1.00 26.29 95 THR D C 1
ATOM 9193 O O . THR D 1 60 ? 15.687 46.326 108.970 1.00 24.47 95 THR D O 1
ATOM 9197 N N . GLN D 1 61 ? 15.815 45.789 111.171 1.00 26.33 96 GLN D N 1
ATOM 9198 C CA . GLN D 1 61 ? 17.222 45.403 111.141 1.00 25.07 96 GLN D CA 1
ATOM 9199 C C . GLN D 1 61 ? 17.431 44.170 110.269 1.00 23.93 96 GLN D C 1
ATOM 9200 O O . GLN D 1 61 ? 18.348 44.132 109.441 1.00 23.81 96 GLN D O 1
ATOM 9206 N N . ARG D 1 62 ? 16.593 43.154 110.450 1.00 22.37 97 ARG D N 1
ATOM 9207 C CA . ARG D 1 62 ? 16.719 41.967 109.610 1.00 22.37 97 ARG D CA 1
ATOM 9208 C C . ARG D 1 62 ? 16.493 42.310 108.124 1.00 20.28 97 ARG D C 1
ATOM 9209 O O . ARG D 1 62 ? 17.295 41.925 107.266 1.00 21.17 97 ARG D O 1
ATOM 9217 N N . PHE D 1 63 ? 15.426 43.042 107.815 1.00 20.16 98 PHE D N 1
ATOM 9218 C CA . PHE D 1 63 ? 15.162 43.405 106.417 1.00 20.92 98 PHE D CA 1
ATOM 9219 C C . PHE D 1 63 ? 16.318 44.207 105.816 1.00 22.84 98 PHE D C 1
ATOM 9220 O O . PHE D 1 63 ? 16.714 43.987 104.670 1.00 19.26 98 PHE D O 1
ATOM 9228 N N . ALA D 1 64 ? 16.847 45.158 106.578 1.00 19.37 99 ALA D N 1
ATOM 9229 C CA . ALA D 1 64 ? 17.944 45.974 106.069 1.00 22.26 99 ALA D CA 1
ATOM 9230 C C . ALA D 1 64 ? 19.145 45.100 105.691 1.00 22.64 99 ALA D C 1
ATOM 9231 O O . ALA D 1 64 ? 19.787 45.322 104.663 1.00 21.98 99 ALA D O 1
ATOM 9233 N N . PHE D 1 65 ? 19.428 44.093 106.513 1.00 22.12 100 PHE D N 1
ATOM 9234 C CA . PHE D 1 65 ? 20.542 43.181 106.233 1.00 22.32 100 PHE D CA 1
ATOM 9235 C C . PHE D 1 65 ? 20.276 42.277 105.021 1.00 21.77 100 PHE D C 1
ATOM 9236 O O . PHE D 1 65 ? 21.090 42.193 104.094 1.00 18.80 100 PHE D O 1
ATOM 9244 N N . LEU D 1 66 ? 19.134 41.592 105.048 1.00 20.24 101 LEU D N 1
ATOM 9245 C CA . LEU D 1 66 ? 18.773 40.644 103.998 1.00 19.07 101 LEU D CA 1
ATOM 9246 C C . LEU D 1 66 ? 18.726 41.278 102.604 1.00 17.49 101 LEU D C 1
ATOM 9247 O O . LEU D 1 66 ? 19.262 40.711 101.651 1.00 19.55 101 LEU D O 1
ATOM 9252 N N . THR D 1 67 ? 18.099 42.448 102.490 1.00 16.31 102 THR D N 1
ATOM 9253 C CA . THR D 1 67 ? 17.923 43.110 101.191 1.00 17.91 102 THR D CA 1
ATOM 9254 C C . THR D 1 67 ? 19.223 43.638 100.573 1.00 20.97 102 THR D C 1
ATOM 9255 O O . THR D 1 67 ? 19.330 43.749 99.354 1.00 22.04 102 THR D O 1
ATOM 9259 N N . GLN D 1 68 ? 20.209 43.973 101.396 1.00 21.64 103 GLN D N 1
ATOM 9260 C CA . GLN D 1 68 ? 21.446 44.518 100.837 1.00 24.44 103 GLN D CA 1
ATOM 9261 C C . GLN D 1 68 ? 22.544 43.457 100.699 1.00 27.14 103 GLN D C 1
ATOM 9262 O O . GLN D 1 68 ? 23.510 43.649 99.956 1.00 28.28 103 GLN D O 1
ATOM 9268 N N . GLY D 1 69 ? 22.379 42.334 101.397 1.00 24.28 104 GLY D N 1
ATOM 9269 C CA . GLY D 1 69 ? 23.272 41.193 101.245 1.00 23.09 104 GLY D CA 1
ATOM 9270 C C . GLY D 1 69 ? 24.559 41.302 102.050 1.00 22.93 104 GLY D C 1
ATOM 9271 O O . GLY D 1 69 ? 24.865 42.358 102.602 1.00 25.16 104 GLY D O 1
ATOM 9272 N N . GLY D 1 70 ? 25.320 40.215 102.107 1.00 18.86 105 GLY D N 1
ATOM 9273 C CA . GLY D 1 70 ? 26.562 40.194 102.861 1.00 23.18 105 GLY D CA 1
ATOM 9274 C C . GLY D 1 70 ? 26.849 38.795 103.363 1.00 22.98 105 GLY D C 1
ATOM 9275 O O . GLY D 1 70 ? 26.054 37.872 103.145 1.00 21.52 105 GLY D O 1
ATOM 9276 N N . ALA D 1 71 ? 27.979 38.619 104.035 1.00 20.43 106 ALA D N 1
ATOM 9277 C CA . ALA D 1 71 ? 28.331 37.293 104.540 1.00 22.70 106 ALA D CA 1
ATOM 9278 C C . ALA D 1 71 ? 27.240 36.755 105.470 1.00 21.81 106 ALA D C 1
ATOM 9279 O O . ALA D 1 71 ? 26.666 37.500 106.255 1.00 21.36 106 ALA D O 1
ATOM 9281 N N . ALA D 1 72 ? 26.961 35.460 105.386 1.00 20.90 107 ALA D N 1
ATOM 9282 C CA . ALA D 1 72 ? 26.060 34.827 106.347 1.00 24.42 107 ALA D CA 1
ATOM 9283 C C . ALA D 1 72 ? 26.645 34.896 107.761 1.00 28.46 107 ALA D C 1
ATOM 9284 O O . ALA D 1 72 ? 27.864 34.819 107.937 1.00 29.84 107 ALA D O 1
ATOM 9286 N N . PRO D 1 73 ? 25.782 35.056 108.775 1.00 29.80 108 PRO D N 1
ATOM 9287 C CA . PRO D 1 73 ? 26.276 35.018 110.156 1.00 29.71 108 PRO D CA 1
ATOM 9288 C C . PRO D 1 73 ? 26.902 33.659 110.446 1.00 32.08 108 PRO D C 1
ATOM 9289 O O . PRO D 1 73 ? 26.281 32.633 110.161 1.00 29.38 108 PRO D O 1
ATOM 9293 N N . GLU D 1 74 ? 28.113 33.655 110.993 1.00 32.04 109 GLU D N 1
ATOM 9294 C CA . GLU D 1 74 ? 28.800 32.413 111.334 1.00 36.12 109 GLU D CA 1
ATOM 9295 C C . GLU D 1 74 ? 28.321 31.878 112.682 1.00 31.33 109 GLU D C 1
ATOM 9296 O O . GLU D 1 74 ? 27.621 32.568 113.415 1.00 32.99 109 GLU D O 1
ATOM 9302 N N . THR D 1 75 ? 28.724 30.650 113.001 1.00 33.37 110 THR D N 1
ATOM 9303 C CA . THR D 1 75 ? 28.363 30.012 114.266 1.00 32.68 110 THR D CA 1
ATOM 9304 C C . THR D 1 75 ? 29.628 29.523 114.967 1.00 32.80 110 THR D C 1
ATOM 9305 O O . THR D 1 75 ? 29.965 28.337 114.893 1.00 30.52 110 THR D O 1
ATOM 9309 N N . PRO D 1 76 ? 30.335 30.444 115.647 1.00 34.70 111 PRO D N 1
ATOM 9310 C CA . PRO D 1 76 ? 31.624 30.167 116.291 1.00 37.30 111 PRO D CA 1
ATOM 9311 C C . PRO D 1 76 ? 31.488 29.021 117.288 1.00 33.37 111 PRO D C 1
ATOM 9312 O O . PRO D 1 76 ? 32.395 28.200 117.436 1.00 33.66 111 PRO D O 1
ATOM 9316 N N . ASN D 1 77 ? 30.341 28.980 117.959 1.00 33.18 112 ASN D N 1
ATOM 9317 C CA . ASN D 1 77 ? 30.071 27.992 118.994 1.00 31.98 112 ASN D CA 1
ATOM 9318 C C . ASN D 1 77 ? 28.983 27.010 118.557 1.00 28.18 112 ASN D C 1
ATOM 9319 O O . ASN D 1 77 ? 27.797 27.342 118.570 1.00 25.01 112 ASN D O 1
ATOM 9324 N N . PRO D 1 78 ? 29.391 25.787 118.181 1.00 27.10 113 PRO D N 1
ATOM 9325 C CA . PRO D 1 78 ? 28.490 24.776 117.613 1.00 27.90 113 PRO D CA 1
ATOM 9326 C C . PRO D 1 78 ? 27.416 24.320 118.611 1.00 30.16 113 PRO D C 1
ATOM 9327 O O . PRO D 1 78 ? 26.456 23.654 118.227 1.00 26.35 113 PRO D O 1
ATOM 9331 N N . ARG D 1 79 ? 27.579 24.673 119.883 1.00 30.65 114 ARG D N 1
ATOM 9332 C CA . ARG D 1 79 ? 26.595 24.287 120.890 1.00 30.80 114 ARG D CA 1
ATOM 9333 C C . ARG D 1 79 ? 25.302 25.087 120.743 1.00 28.11 114 ARG D C 1
ATOM 9334 O O . ARG D 1 79 ? 24.262 24.731 121.307 1.00 27.76 114 ARG D O 1
ATOM 9342 N N . LEU D 1 80 ? 25.374 26.170 119.979 1.00 27.36 115 LEU D N 1
ATOM 9343 C CA . LEU D 1 80 ? 24.199 26.981 119.686 1.00 26.83 115 LEU D CA 1
ATOM 9344 C C . LEU D 1 80 ? 23.569 26.575 118.346 1.00 25.14 115 LEU D C 1
ATOM 9345 O O . LEU D 1 80 ? 24.257 26.057 117.459 1.00 22.43 115 LEU D O 1
ATOM 9350 N N . PRO D 1 81 ? 22.256 26.815 118.187 1.00 24.46 116 PRO D N 1
ATOM 9351 C CA . PRO D 1 81 ? 21.701 26.573 116.851 1.00 24.29 116 PRO D CA 1
ATOM 9352 C C . PRO D 1 81 ? 22.441 27.466 115.866 1.00 23.77 116 PRO D C 1
ATOM 9353 O O . PRO D 1 81 ? 22.948 28.514 116.270 1.00 24.37 116 PRO D O 1
ATOM 9357 N N . PRO D 1 82 ? 22.522 27.055 114.595 1.00 22.99 117 PRO D N 1
ATOM 9358 C CA . PRO D 1 82 ? 23.211 27.895 113.606 1.00 24.40 117 PRO D CA 1
ATOM 9359 C C . PRO D 1 82 ? 22.570 29.272 113.533 1.00 23.72 117 PRO D C 1
ATOM 9360 O O . PRO D 1 82 ? 21.342 29.376 113.602 1.00 22.33 117 PRO D O 1
ATOM 9364 N N . LEU D 1 83 ? 23.386 30.316 113.391 1.00 22.42 118 LEU D N 1
ATOM 9365 C CA . LEU D 1 83 ? 22.862 31.679 113.311 1.00 25.68 118 LEU D CA 1
ATOM 9366 C C . LEU D 1 83 ? 22.246 31.954 111.946 1.00 24.09 118 LEU D C 1
ATOM 9367 O O . LEU D 1 83 ? 21.506 32.918 111.768 1.00 24.98 118 LEU D O 1
ATOM 9372 N N . ASP D 1 84 ? 22.555 31.095 110.985 1.00 22.85 119 ASP D N 1
ATOM 9373 C CA . ASP D 1 84 ? 21.925 31.161 109.674 1.00 22.13 119 ASP D CA 1
ATOM 9374 C C . ASP D 1 84 ? 21.523 29.747 109.250 1.00 21.98 119 ASP D C 1
ATOM 9375 O O . ASP D 1 84 ? 22.215 28.772 109.583 1.00 21.87 119 ASP D O 1
ATOM 9380 N N . SER D 1 85 ? 20.413 29.639 108.520 1.00 18.29 120 SER D N 1
ATOM 9381 C CA . SER D 1 85 ? 19.887 28.339 108.083 1.00 17.83 120 SER D CA 1
ATOM 9382 C C . SER D 1 85 ? 20.853 27.599 107.165 1.00 20.32 120 SER D C 1
ATOM 9383 O O . SER D 1 85 ? 20.830 26.371 107.098 1.00 21.50 120 SER D O 1
ATOM 9386 N N . GLY D 1 86 ? 21.695 28.351 106.455 1.00 18.82 121 GLY D N 1
ATOM 9387 C CA . GLY D 1 86 ? 22.715 27.772 105.596 1.00 19.56 121 GLY D CA 1
ATOM 9388 C C . GLY D 1 86 ? 22.254 27.376 104.200 1.00 19.94 121 GLY D C 1
ATOM 9389 O O . GLY D 1 86 ? 23.037 26.843 103.416 1.00 18.68 121 GLY D O 1
ATOM 9390 N N . ILE D 1 87 ? 20.989 27.633 103.875 1.00 18.20 122 ILE D N 1
ATOM 9391 C CA . ILE D 1 87 ? 20.451 27.144 102.601 1.00 19.35 122 ILE D CA 1
ATOM 9392 C C . ILE D 1 87 ? 20.973 27.911 101.394 1.00 20.10 122 ILE D C 1
ATOM 9393 O O . ILE D 1 87 ? 20.847 27.437 100.265 1.00 18.69 122 ILE D O 1
ATOM 9398 N N . LEU D 1 88 ? 21.570 29.083 101.632 1.00 20.27 123 LEU D N 1
ATOM 9399 C CA . LEU D 1 88 ? 22.204 29.850 100.555 1.00 20.64 123 LEU D CA 1
ATOM 9400 C C . LEU D 1 88 ? 23.733 29.730 100.572 1.00 21.12 123 LEU D C 1
ATOM 9401 O O . LEU D 1 88 ? 24.419 30.359 99.777 1.00 21.32 123 LEU D O 1
ATOM 9406 N N . GLY D 1 89 ? 24.269 28.926 101.480 1.00 21.17 124 GLY D N 1
ATOM 9407 C CA . GLY D 1 89 ? 25.709 28.845 101.637 1.00 20.80 124 GLY D CA 1
ATOM 9408 C C . GLY D 1 89 ? 26.208 29.964 102.541 1.00 21.08 124 GLY D C 1
ATOM 9409 O O . GLY D 1 89 ? 25.445 30.502 103.333 1.00 20.93 124 GLY D O 1
ATOM 9410 N N . GLY D 1 90 ? 27.484 30.324 102.406 1.00 21.81 125 GLY D N 1
ATOM 9411 C CA . GLY D 1 90 ? 28.117 31.287 103.290 1.00 21.71 125 GLY D CA 1
ATOM 9412 C C . GLY D 1 90 ? 27.932 32.751 102.932 1.00 22.58 125 GLY D C 1
ATOM 9413 O O . GLY D 1 90 ? 28.289 33.632 103.720 1.00 25.29 125 GLY D O 1
ATOM 9414 N N . TYR D 1 91 ? 27.394 33.029 101.749 1.00 20.88 126 TYR D N 1
ATOM 9415 C CA . TYR D 1 91 ? 27.098 34.406 101.383 1.00 20.46 126 TYR D CA 1
ATOM 9416 C C . TYR D 1 91 ? 25.608 34.583 101.142 1.00 19.16 126 TYR D C 1
ATOM 9417 O O . TYR D 1 91 ? 24.991 33.769 100.472 1.00 18.63 126 TYR D O 1
ATOM 9426 N N . ILE D 1 92 ? 25.050 35.654 101.689 1.00 17.65 127 ILE D N 1
ATOM 9427 C CA . ILE D 1 92 ? 23.645 35.977 101.476 1.00 16.53 127 ILE D CA 1
ATOM 9428 C C . ILE D 1 92 ? 23.546 37.040 100.394 1.00 15.67 127 ILE D C 1
ATOM 9429 O O . ILE D 1 92 ? 23.708 38.228 100.662 1.00 14.69 127 ILE D O 1
ATOM 9434 N N . ALA D 1 93 ? 23.314 36.609 99.158 1.00 15.72 128 ALA D N 1
ATOM 9435 C CA . ALA D 1 93 ? 23.157 37.547 98.052 1.00 20.10 128 ALA D CA 1
ATOM 9436 C C . ALA D 1 93 ? 21.840 38.314 98.189 1.00 19.78 128 ALA D C 1
ATOM 9437 O O . ALA D 1 93 ? 20.855 37.761 98.678 1.00 19.73 128 ALA D O 1
ATOM 9439 N N . PRO D 1 94 ? 21.826 39.590 97.761 1.00 19.54 129 PRO D N 1
ATOM 9440 C CA . PRO D 1 94 ? 20.610 40.410 97.811 1.00 21.30 129 PRO D CA 1
ATOM 9441 C C . PRO D 1 94 ? 19.576 39.835 96.862 1.00 19.97 129 PRO D C 1
ATOM 9442 O O . PRO D 1 94 ? 18.404 39.746 97.210 1.00 18.18 129 PRO D O 1
ATOM 9446 N N . ASP D 1 95 ? 20.015 39.470 95.657 1.00 22.04 130 ASP D N 1
ATOM 9447 C CA . ASP D 1 95 ? 19.140 38.794 94.702 1.00 21.32 130 ASP D CA 1
ATOM 9448 C C . ASP D 1 95 ? 17.823 39.554 94.487 1.00 21.58 130 ASP D C 1
ATOM 9449 O O . ASP D 1 95 ? 16.750 38.948 94.325 1.00 19.30 130 ASP D O 1
ATOM 9454 N N . ASN D 1 96 ? 17.912 40.878 94.499 1.00 19.41 131 ASN D N 1
ATOM 9455 C CA . ASN D 1 96 ? 16.771 41.734 94.190 1.00 21.14 131 ASN D CA 1
ATOM 9456 C C . ASN D 1 96 ? 15.665 41.680 95.233 1.00 17.99 131 ASN D C 1
ATOM 9457 O O . ASN D 1 96 ? 14.522 42.057 94.965 1.00 21.89 131 ASN D O 1
ATOM 9462 N N . LEU D 1 97 ? 16.015 41.212 96.419 1.00 15.56 132 LEU D N 1
ATOM 9463 C CA . LEU D 1 97 ? 15.056 41.031 97.495 1.00 17.59 132 LEU D CA 1
ATOM 9464 C C . LEU D 1 97 ? 14.402 42.340 97.926 1.00 19.17 132 LEU D C 1
ATOM 9465 O O . LEU D 1 97 ? 15.073 43.358 98.139 1.00 19.22 132 LEU D O 1
ATOM 9470 N N . THR D 1 98 ? 13.082 42.297 98.058 1.00 18.22 133 THR D N 1
ATOM 9471 C CA . THR D 1 98 ? 12.341 43.350 98.739 1.00 19.08 133 THR D CA 1
ATOM 9472 C C . THR D 1 98 ? 11.437 42.695 99.771 1.00 18.19 133 THR D C 1
ATOM 9473 O O . THR D 1 98 ? 10.952 41.577 99.572 1.00 17.73 133 THR D O 1
ATOM 9477 N N . ILE D 1 99 ? 11.226 43.381 100.882 1.00 16.66 134 ILE D N 1
ATOM 9478 C CA . ILE D 1 99 ? 10.313 42.897 101.893 1.00 15.11 134 ILE D CA 1
ATOM 9479 C C . ILE D 1 99 ? 9.373 44.032 102.243 1.00 18.40 134 ILE D C 1
ATOM 9480 O O . ILE D 1 99 ? 9.814 45.134 102.602 1.00 19.05 134 ILE D O 1
ATOM 9485 N N . THR D 1 100 ? 8.078 43.768 102.120 1.00 16.05 135 THR D N 1
ATOM 9486 C CA . THR D 1 100 ? 7.062 44.786 102.393 1.00 18.44 135 THR D CA 1
ATOM 9487 C C . THR D 1 100 ? 6.225 44.389 103.595 1.00 20.61 135 THR D C 1
ATOM 9488 O O . THR D 1 100 ? 5.627 43.309 103.614 1.00 20.90 135 THR D O 1
ATOM 9492 N N . LEU D 1 101 ? 6.182 45.264 104.596 1.00 19.75 136 LEU D N 1
ATOM 9493 C CA . LEU D 1 101 ? 5.435 44.995 105.818 1.00 19.29 136 LEU D CA 1
ATOM 9494 C C . LEU D 1 101 ? 4.114 45.757 105.827 1.00 21.27 136 LEU D C 1
ATOM 9495 O O . LEU D 1 101 ? 4.077 46.964 105.596 1.00 20.53 136 LEU D O 1
ATOM 9500 N N . SER D 1 102 ? 3.031 45.039 106.086 1.00 22.67 137 SER D N 1
ATOM 9501 C CA . SER D 1 102 ? 1.720 45.656 106.205 1.00 21.35 137 SER D CA 1
ATOM 9502 C C . SER D 1 102 ? 1.046 45.121 107.465 1.00 20.75 137 SER D C 1
ATOM 9503 O O . SER D 1 102 ? 1.409 44.050 107.960 1.00 23.14 137 SER D O 1
ATOM 9506 N N . VAL D 1 103 ? 0.066 45.864 107.973 1.00 21.88 138 VAL D N 1
ATOM 9507 C CA . VAL D 1 103 ? -0.581 45.534 109.244 1.00 21.40 138 VAL D CA 1
ATOM 9508 C C . VAL D 1 103 ? -2.092 45.416 109.059 1.00 21.69 138 VAL D C 1
ATOM 9509 O O . VAL D 1 103 ? -2.696 46.173 108.302 1.00 22.20 138 VAL D O 1
ATOM 9513 N N . GLY D 1 104 ? -2.687 44.439 109.732 1.00 22.28 139 GLY D N 1
ATOM 9514 C CA . GLY D 1 104 ? -4.107 44.175 109.605 1.00 21.81 139 GLY D CA 1
ATOM 9515 C C . GLY D 1 104 ? -4.977 44.931 110.591 1.00 27.07 139 GLY D C 1
ATOM 9516 O O . GLY D 1 104 ? -4.487 45.474 111.578 1.00 24.97 139 GLY D O 1
ATOM 9517 N N . HIS D 1 105 ? -6.276 44.973 110.302 1.00 25.92 140 HIS D N 1
ATOM 9518 C CA . HIS D 1 105 ? -7.271 45.567 111.191 1.00 27.94 140 HIS D CA 1
ATOM 9519 C C . HIS D 1 105 ? -7.044 45.125 112.639 1.00 29.22 140 HIS D C 1
ATOM 9520 O O . HIS D 1 105 ? -7.021 45.954 113.545 1.00 28.41 140 HIS D O 1
ATOM 9527 N N . SER D 1 106 ? -6.832 43.825 112.844 1.00 27.85 141 SER D N 1
ATOM 9528 C CA . SER D 1 106 ? -6.645 43.258 114.179 1.00 26.57 141 SER D CA 1
ATOM 9529 C C . SER D 1 106 ? -5.478 43.832 114.996 1.00 31.46 141 SER D C 1
ATOM 9530 O O . SER D 1 106 ? -5.478 43.726 116.230 1.00 33.10 141 SER D O 1
ATOM 9533 N N . LEU D 1 107 ? -4.481 44.422 114.336 1.00 27.20 142 LEU D N 1
ATOM 9534 C CA . LEU D 1 107 ? -3.362 45.003 115.082 1.00 29.98 142 LEU D CA 1
ATOM 9535 C C . LEU D 1 107 ? -3.831 46.226 115.880 1.00 33.02 142 LEU D C 1
ATOM 9536 O O . LEU D 1 107 ? -3.156 46.679 116.813 1.00 27.23 142 LEU D O 1
ATOM 9541 N N . PHE D 1 108 ? -4.992 46.751 115.503 1.00 31.04 143 PHE D N 1
ATOM 9542 C CA . PHE D 1 108 ? -5.495 47.992 116.076 1.00 34.19 143 PHE D CA 1
ATOM 9543 C C . PHE D 1 108 ? -6.549 47.753 117.164 1.00 34.75 143 PHE D C 1
ATOM 9544 O O . PHE D 1 108 ? -7.346 48.640 117.470 1.00 34.45 143 PHE D O 1
ATOM 9552 N N . ASP D 1 109 ? -6.554 46.562 117.750 1.00 30.99 144 ASP D N 1
ATOM 9553 C CA . ASP D 1 109 ? -7.516 46.281 118.804 1.00 35.75 144 ASP D CA 1
ATOM 9554 C C . ASP D 1 109 ? -7.021 46.807 120.159 1.00 37.51 144 ASP D C 1
ATOM 9555 O O . ASP D 1 109 ? -6.333 47.827 120.214 1.00 38.12 144 ASP D O 1
ATOM 9560 N N . GLU D 1 110 ? -7.376 46.115 121.239 1.00 38.03 145 GLU D N 1
ATOM 9561 C CA . GLU D 1 110 ? -7.089 46.594 122.595 1.00 43.06 145 GLU D CA 1
ATOM 9562 C C . GLU D 1 110 ? -5.646 46.370 123.062 1.00 41.74 145 GLU D C 1
ATOM 9563 O O . GLU D 1 110 ? -5.232 46.919 124.082 1.00 43.09 145 GLU D O 1
ATOM 9569 N N . ARG D 1 111 ? -4.880 45.574 122.324 1.00 37.55 146 ARG D N 1
ATOM 9570 C CA . ARG D 1 111 ? -3.573 45.135 122.810 1.00 36.11 146 ARG D CA 1
ATOM 9571 C C . ARG D 1 111 ? -2.503 46.212 122.890 1.00 35.73 146 ARG D C 1
ATOM 9572 O O . ARG D 1 111 ? -1.737 46.258 123.855 1.00 37.61 146 ARG D O 1
ATOM 9580 N N . PHE D 1 112 ? -2.438 47.074 121.886 1.00 35.13 147 PHE D N 1
ATOM 9581 C CA . PHE D 1 112 ? -1.257 47.915 121.719 1.00 34.74 147 PHE D CA 1
ATOM 9582 C C . PHE D 1 112 ? -1.542 49.407 121.784 1.00 34.35 147 PHE D C 1
ATOM 9583 O O . PHE D 1 112 ? -0.661 50.225 121.510 1.00 34.76 147 PHE D O 1
ATOM 9591 N N . GLY D 1 113 ? -2.773 49.753 122.142 1.00 34.57 148 GLY D N 1
ATOM 9592 C CA . GLY D 1 113 ? -3.176 51.144 122.246 1.00 34.74 148 GLY D CA 1
ATOM 9593 C C . GLY D 1 113 ? -3.163 51.893 120.928 1.00 39.79 148 GLY D C 1
ATOM 9594 O O . GLY D 1 113 ? -2.931 53.105 120.893 1.00 40.54 148 GLY D O 1
ATOM 9595 N N . LEU D 1 114 ? -3.431 51.188 119.834 1.00 38.06 149 LEU D N 1
ATOM 9596 C CA . LEU D 1 114 ? -3.338 51.802 118.511 1.00 36.37 149 LEU D CA 1
ATOM 9597 C C . LEU D 1 114 ? -4.701 52.146 117.896 1.00 36.78 149 LEU D C 1
ATOM 9598 O O . LEU D 1 114 ? -4.775 52.819 116.868 1.00 36.58 149 LEU D O 1
ATOM 9603 N N . ALA D 1 115 ? -5.771 51.692 118.536 1.00 35.28 150 ALA D N 1
ATOM 9604 C CA . ALA D 1 115 ? -7.133 51.950 118.061 1.00 38.01 150 ALA D CA 1
ATOM 9605 C C . ALA D 1 115 ? -7.344 53.315 117.386 1.00 38.82 150 ALA D C 1
ATOM 9606 O O . ALA D 1 115 ? -7.891 53.382 116.285 1.00 39.88 150 ALA D O 1
ATOM 9608 N N . PRO D 1 116 ? -6.927 54.408 118.048 1.00 40.23 151 PRO D N 1
ATOM 9609 C CA . PRO D 1 116 ? -7.143 55.753 117.494 1.00 39.19 151 PRO D CA 1
ATOM 9610 C C . PRO D 1 116 ? -6.307 56.016 116.246 1.00 39.02 151 PRO D C 1
ATOM 9611 O O . PRO D 1 116 ? -6.534 56.997 115.537 1.00 40.10 151 PRO D O 1
ATOM 9615 N N . GLN D 1 117 ? -5.330 55.152 115.999 1.00 38.10 152 GLN D N 1
ATOM 9616 C CA . GLN D 1 117 ? -4.386 55.338 114.907 1.00 38.83 152 GLN D CA 1
ATOM 9617 C C . GLN D 1 117 ? -4.822 54.606 113.646 1.00 39.38 152 GLN D C 1
ATOM 9618 O O . GLN D 1 117 ? -4.142 54.647 112.624 1.00 38.04 152 GLN D O 1
ATOM 9632 N N . PRO D 1 119 ? -6.208 53.416 110.206 1.00 35.49 154 PRO D N 1
ATOM 9633 C CA . PRO D 1 119 ? -6.558 54.013 108.914 1.00 33.45 154 PRO D CA 1
ATOM 9634 C C . PRO D 1 119 ? -8.071 54.013 108.743 1.00 32.10 154 PRO D C 1
ATOM 9635 O O . PRO D 1 119 ? -8.728 53.043 109.111 1.00 33.94 154 PRO D O 1
ATOM 9639 N N . LYS D 1 120 ? -8.617 55.087 108.194 1.00 32.98 155 LYS D N 1
ATOM 9640 C CA . LYS D 1 120 ? -10.066 55.232 108.159 1.00 37.22 155 LYS D CA 1
ATOM 9641 C C . LYS D 1 120 ? -10.777 54.065 107.478 1.00 35.35 155 LYS D C 1
ATOM 9642 O O . LYS D 1 120 ? -11.865 53.664 107.910 1.00 36.02 155 LYS D O 1
ATOM 9648 N N . LYS D 1 121 ? -10.162 53.510 106.431 1.00 31.12 156 LYS D N 1
ATOM 9649 C CA . LYS D 1 121 ? -10.822 52.480 105.628 1.00 31.23 156 LYS D CA 1
ATOM 9650 C C . LYS D 1 121 ? -10.407 51.048 105.949 1.00 31.49 156 LYS D C 1
ATOM 9651 O O . LYS D 1 121 ? -10.965 50.111 105.390 1.00 28.46 156 LYS D O 1
ATOM 9657 N N . LEU D 1 122 ? -9.434 50.869 106.839 1.00 28.01 157 LEU D N 1
ATOM 9658 C CA . LEU D 1 122 ? -8.987 49.526 107.166 1.00 26.41 157 LEU D CA 1
ATOM 9659 C C . LEU D 1 122 ? -10.099 48.782 107.882 1.00 33.61 157 LEU D C 1
ATOM 9660 O O . LEU D 1 122 ? -10.795 49.341 108.732 1.00 35.50 157 LEU D O 1
ATOM 9665 N N . GLN D 1 123 ? -10.268 47.517 107.518 1.00 31.30 158 GLN D N 1
ATOM 9666 C CA . GLN D 1 123 ? -11.319 46.681 108.068 1.00 30.96 158 GLN D CA 1
ATOM 9667 C C . GLN D 1 123 ? -10.912 45.229 107.947 1.00 29.69 158 GLN D C 1
ATOM 9668 O O . GLN D 1 123 ? -9.929 44.907 107.282 1.00 29.10 158 GLN D O 1
ATOM 9674 N N . LYS D 1 124 ? -11.668 44.356 108.593 1.00 27.46 159 LYS D N 1
ATOM 9675 C CA . LYS D 1 124 ? -11.502 42.931 108.396 1.00 29.28 159 LYS D CA 1
ATOM 9676 C C . LYS D 1 124 ? -12.234 42.530 107.116 1.00 30.46 159 LYS D C 1
ATOM 9677 O O . LYS D 1 124 ? -13.354 42.981 106.857 1.00 25.30 159 LYS D O 1
ATOM 9691 N N . THR D 1 126 ? -14.467 40.674 104.629 1.00 23.47 161 THR D N 1
ATOM 9692 C CA . THR D 1 126 ? -15.668 39.848 104.721 1.00 25.45 161 THR D CA 1
ATOM 9693 C C . THR D 1 126 ? -15.905 39.198 103.371 1.00 24.50 161 THR D C 1
ATOM 9694 O O . THR D 1 126 ? -15.483 39.722 102.352 1.00 25.37 161 THR D O 1
ATOM 9698 N N . ARG D 1 127 ? -16.597 38.068 103.358 1.00 26.52 162 ARG D N 1
ATOM 9699 C CA . ARG D 1 127 ? -16.738 37.318 102.117 1.00 27.43 162 ARG D CA 1
ATOM 9700 C C . ARG D 1 127 ? -17.609 37.993 101.053 1.00 26.45 162 ARG D C 1
ATOM 9701 O O . ARG D 1 127 ? -18.534 38.748 101.355 1.00 24.03 162 ARG D O 1
ATOM 9709 N N . PHE D 1 128 ? -17.265 37.737 99.795 1.00 28.16 163 PHE D N 1
ATOM 9710 C CA . PHE D 1 128 ? -18.043 38.216 98.664 1.00 23.96 163 PHE D CA 1
ATOM 9711 C C . PHE D 1 128 ? -18.868 37.053 98.131 1.00 23.16 163 PHE D C 1
ATOM 9712 O O . PHE D 1 128 ? -18.628 35.906 98.488 1.00 24.83 163 PHE D O 1
ATOM 9720 N N . PRO D 1 129 ? -19.859 37.343 97.278 1.00 23.30 164 PRO D N 1
ATOM 9721 C CA . PRO D 1 129 ? -20.767 36.287 96.817 1.00 23.47 164 PRO D CA 1
ATOM 9722 C C . PRO D 1 129 ? -20.066 35.034 96.301 1.00 23.53 164 PRO D C 1
ATOM 9723 O O . PRO D 1 129 ? -20.514 33.933 96.599 1.00 24.97 164 PRO D O 1
ATOM 9727 N N . ASN D 1 130 ? -18.991 35.191 95.532 1.00 25.40 165 ASN D N 1
ATOM 9728 C CA . ASN D 1 130 ? -18.363 34.037 94.876 1.00 23.75 165 ASN D CA 1
ATOM 9729 C C . ASN D 1 130 ? -17.284 33.340 95.714 1.00 26.02 165 ASN D C 1
ATOM 9730 O O . ASN D 1 130 ? -16.728 32.319 95.293 1.00 25.58 165 ASN D O 1
ATOM 9735 N N . ASP D 1 131 ? -17.017 33.879 96.907 1.00 23.96 166 ASP D N 1
ATOM 9736 C CA . ASP D 1 131 ? -15.984 33.350 97.803 1.00 24.59 166 ASP D CA 1
ATOM 9737 C C . ASP D 1 131 ? -16.292 31.997 98.435 1.00 28.14 166 ASP D C 1
ATOM 9738 O O . ASP D 1 131 ? -17.448 31.665 98.718 1.00 29.74 166 ASP D O 1
ATOM 9743 N N . SER D 1 132 ? -15.236 31.219 98.648 1.00 24.84 167 SER D N 1
ATOM 9744 C CA . SER D 1 132 ? -15.243 30.110 99.595 1.00 27.05 167 SER D CA 1
ATOM 9745 C C . SER D 1 132 ? -14.079 30.313 100.563 1.00 25.99 167 SER D C 1
ATOM 9746 O O . SER D 1 132 ? -13.117 29.539 100.557 1.00 24.59 167 SER D O 1
ATOM 9749 N N . LEU D 1 133 ? -14.166 31.362 101.382 1.00 24.58 168 LEU D N 1
ATOM 9750 C CA . LEU D 1 133 ? -13.087 31.702 102.308 1.00 26.49 168 LEU D CA 1
ATOM 9751 C C . LEU D 1 133 ? -12.765 30.581 103.285 1.00 27.19 168 LEU D C 1
ATOM 9752 O O . LEU D 1 133 ? -13.657 30.039 103.939 1.00 23.71 168 LEU D O 1
ATOM 9757 N N . ASP D 1 134 ? -11.477 30.242 103.357 1.00 26.31 169 ASP D N 1
ATOM 9758 C CA . ASP D 1 134 ? -10.949 29.255 104.287 1.00 25.52 169 ASP D CA 1
ATOM 9759 C C . ASP D 1 134 ? -10.339 30.002 105.482 1.00 26.83 169 ASP D C 1
ATOM 9760 O O . ASP D 1 134 ? -9.361 30.746 105.333 1.00 24.47 169 ASP D O 1
ATOM 9765 N N . ALA D 1 135 ? -10.928 29.817 106.662 1.00 26.21 170 ALA D N 1
ATOM 9766 C CA . ALA D 1 135 ? -10.492 30.540 107.858 1.00 25.71 170 ALA D CA 1
ATOM 9767 C C . ALA D 1 135 ? -8.964 30.541 108.027 1.00 21.43 170 ALA D C 1
ATOM 9768 O O . ALA D 1 135 ? -8.395 31.547 108.423 1.00 20.25 170 ALA D O 1
ATOM 9770 N N . ALA D 1 136 ? -8.326 29.412 107.720 1.00 23.29 171 ALA D N 1
ATOM 9771 C CA . ALA D 1 136 ? -6.882 29.237 107.910 1.00 23.11 171 ALA D CA 1
ATOM 9772 C C . ALA D 1 136 ? -6.021 30.076 106.962 1.00 21.34 171 ALA D C 1
ATOM 9773 O O . ALA D 1 136 ? -4.811 30.224 107.175 1.00 20.84 171 ALA D O 1
ATOM 9775 N N . LEU D 1 137 ? -6.643 30.632 105.927 1.00 21.05 172 LEU D N 1
ATOM 9776 C CA . LEU D 1 137 ? -5.916 31.386 104.910 1.00 19.46 172 LEU D CA 1
ATOM 9777 C C . LEU D 1 137 ? -6.306 32.858 104.913 1.00 20.59 172 LEU D C 1
ATOM 9778 O O . LEU D 1 137 ? -5.994 33.585 103.968 1.00 18.23 172 LEU D O 1
ATOM 9783 N N . CYS D 1 138 ? -7.002 33.305 105.958 1.00 19.63 173 CYS D N 1
ATOM 9784 C CA . CYS D 1 138 ? -7.475 34.689 105.996 1.00 20.41 173 CYS D CA 1
ATOM 9785 C C . CYS D 1 138 ? -6.863 35.520 107.122 1.00 20.49 173 CYS D C 1
ATOM 9786 O O . CYS D 1 138 ? -6.566 35.001 108.203 1.00 21.67 173 CYS D O 1
ATOM 9789 N N . HIS D 1 139 ? -6.683 36.809 106.841 1.00 18.35 174 HIS D N 1
ATOM 9790 C CA . HIS D 1 139 ? -6.361 37.814 107.851 1.00 20.75 174 HIS D CA 1
ATOM 9791 C C . HIS D 1 139 ? -4.924 37.749 108.413 1.00 24.83 174 HIS D C 1
ATOM 9792 O O . HIS D 1 139 ? -4.018 37.155 107.804 1.00 20.84 174 HIS D O 1
ATOM 9799 N N . GLY D 1 140 ? -4.728 38.383 109.567 1.00 20.44 175 GLY D N 1
ATOM 9800 C CA . GLY D 1 140 ? -3.424 38.439 110.204 1.00 24.02 175 GLY D CA 1
ATOM 9801 C C . GLY D 1 140 ? -3.085 39.814 110.766 1.00 22.97 175 GLY D C 1
ATOM 9802 O O . GLY D 1 140 ? -3.422 40.849 110.171 1.00 20.36 175 GLY D O 1
ATOM 9803 N N . ASP D 1 141 ? -2.410 39.819 111.915 1.00 23.15 176 ASP D N 1
ATOM 9804 C CA . ASP D 1 141 ? -1.888 41.050 112.509 1.00 23.86 176 ASP D CA 1
ATOM 9805 C C . ASP D 1 141 ? -0.937 41.784 111.560 1.00 23.32 176 ASP D C 1
ATOM 9806 O O . ASP D 1 141 ? -0.981 43.010 111.446 1.00 24.47 176 ASP D O 1
ATOM 9811 N N . VAL D 1 142 ? -0.056 41.033 110.903 1.00 22.14 177 VAL D N 1
ATOM 9812 C CA . VAL D 1 142 ? 0.885 41.608 109.940 1.00 19.59 177 VAL D CA 1
ATOM 9813 C C . VAL D 1 142 ? 1.109 40.637 108.779 1.00 19.84 177 VAL D C 1
ATOM 9814 O O . VAL D 1 142 ? 0.974 39.418 108.926 1.00 17.19 177 VAL D O 1
ATOM 9818 N N . LEU D 1 143 ? 1.437 41.204 107.626 1.00 18.83 178 LEU D N 1
ATOM 9819 C CA . LEU D 1 143 ? 1.709 40.429 106.429 1.00 18.73 178 LEU D CA 1
ATOM 9820 C C . LEU D 1 143 ? 3.055 40.868 105.900 1.00 18.27 178 LEU D C 1
ATOM 9821 O O . LEU D 1 143 ? 3.320 42.065 105.807 1.00 18.72 178 LEU D O 1
ATOM 9826 N N . LEU D 1 144 ? 3.910 39.911 105.562 1.00 17.88 179 LEU D N 1
ATOM 9827 C CA . LEU D 1 144 ? 5.109 40.241 104.811 1.00 15.46 179 LEU D CA 1
ATOM 9828 C C . LEU D 1 144 ? 4.936 39.763 103.373 1.00 17.19 179 LEU D C 1
ATOM 9829 O O . LEU D 1 144 ? 4.524 38.629 103.120 1.00 13.96 179 LEU D O 1
ATOM 9834 N N . GLN D 1 145 ? 5.226 40.653 102.442 1.00 14.01 180 GLN D N 1
ATOM 9835 C CA . GLN D 1 145 ? 5.327 40.298 101.036 1.00 15.29 180 GLN D CA 1
ATOM 9836 C C . GLN D 1 145 ? 6.828 40.231 100.747 1.00 15.85 180 GLN D C 1
ATOM 9837 O O . GLN D 1 145 ? 7.521 41.242 100.805 1.00 16.33 180 GLN D O 1
ATOM 9843 N N . ILE D 1 146 ? 7.333 39.036 100.480 1.00 13.41 181 ILE D N 1
ATOM 9844 C CA . ILE D 1 146 ? 8.765 38.850 100.292 1.00 15.45 181 ILE D CA 1
ATOM 9845 C C . ILE D 1 146 ? 9.021 38.441 98.842 1.00 15.99 181 ILE D C 1
ATOM 9846 O O . ILE D 1 146 ? 8.559 37.384 98.433 1.00 17.94 181 ILE D O 1
ATOM 9851 N N . CYS D 1 147 ? 9.720 39.287 98.079 1.00 14.19 182 CYS D N 1
ATOM 9852 C CA . CYS D 1 147 ? 9.971 39.065 96.641 1.00 14.20 182 CYS D CA 1
ATOM 9853 C C . CYS D 1 147 ? 11.461 39.106 96.297 1.00 17.32 182 CYS D C 1
ATOM 9854 O O . CYS D 1 147 ? 12.191 39.954 96.806 1.00 16.36 182 CYS D O 1
ATOM 9857 N N . ALA D 1 148 ? 11.887 38.237 95.382 1.00 15.09 183 ALA D N 1
ATOM 9858 C CA . ALA D 1 148 ? 13.297 38.164 94.991 1.00 16.93 183 ALA D CA 1
ATOM 9859 C C . ALA D 1 148 ? 13.435 37.394 93.681 1.00 19.44 183 ALA D C 1
ATOM 9860 O O . ALA D 1 148 ? 12.461 36.800 93.187 1.00 16.91 183 ALA D O 1
ATOM 9862 N N . ASN D 1 149 ? 14.641 37.395 93.119 1.00 20.35 184 ASN D N 1
ATOM 9863 C CA . ASN D 1 149 ? 14.881 36.680 91.863 1.00 21.82 184 ASN D CA 1
ATOM 9864 C C . ASN D 1 149 ? 14.596 35.182 91.976 1.00 21.48 184 ASN D C 1
ATOM 9865 O O . ASN D 1 149 ? 14.114 34.564 91.028 1.00 18.95 184 ASN D O 1
ATOM 9870 N N . THR D 1 150 ? 14.913 34.597 93.129 1.00 18.33 185 THR D N 1
ATOM 9871 C CA . THR D 1 150 ? 14.760 33.154 93.300 1.00 19.00 185 THR D CA 1
ATOM 9872 C C . THR D 1 150 ? 14.041 32.785 94.583 1.00 18.82 185 THR D C 1
ATOM 9873 O O . THR D 1 150 ? 14.148 33.471 95.598 1.00 16.07 185 THR D O 1
ATOM 9877 N N . GLN D 1 151 ? 13.334 31.667 94.523 1.00 18.73 186 GLN D N 1
ATOM 9878 C CA . GLN D 1 151 ? 12.680 31.082 95.686 1.00 20.28 186 GLN D CA 1
ATOM 9879 C C . GLN D 1 151 ? 13.648 30.847 96.871 1.00 20.28 186 GLN D C 1
ATOM 9880 O O . GLN D 1 151 ? 13.278 31.042 98.031 1.00 17.16 186 GLN D O 1
ATOM 9886 N N . ASP D 1 152 ? 14.880 30.421 96.588 1.00 16.88 187 ASP D N 1
ATOM 9887 C CA . ASP D 1 152 ? 15.888 30.241 97.643 1.00 19.64 187 ASP D CA 1
ATOM 9888 C C . ASP D 1 152 ? 15.972 31.455 98.567 1.00 17.40 187 ASP D C 1
ATOM 9889 O O . ASP D 1 152 ? 15.962 31.325 99.788 1.00 14.03 187 ASP D O 1
ATOM 9894 N N . THR D 1 153 ? 16.109 32.629 97.959 1.00 13.63 188 THR D N 1
ATOM 9895 C CA . THR D 1 153 ? 16.309 33.873 98.690 1.00 16.72 188 THR D CA 1
ATOM 9896 C C . THR D 1 153 ? 15.110 34.208 99.571 1.00 16.06 188 THR D C 1
ATOM 9897 O O . THR D 1 153 ? 15.260 34.668 100.700 1.00 15.15 188 THR D O 1
ATOM 9901 N N . VAL D 1 154 ? 13.917 33.978 99.039 1.00 16.58 189 VAL D N 1
ATOM 9902 C CA . VAL D 1 154 ? 12.692 34.274 99.766 1.00 13.68 189 VAL D CA 1
ATOM 9903 C C . VAL D 1 154 ? 12.566 33.345 100.976 1.00 15.77 189 VAL D C 1
ATOM 9904 O O . VAL D 1 154 ? 12.306 33.797 102.086 1.00 16.27 189 VAL D O 1
ATOM 9908 N N . ILE D 1 155 ? 12.769 32.050 100.759 1.00 14.46 190 ILE D N 1
ATOM 9909 C CA . ILE D 1 155 ? 12.717 31.090 101.855 1.00 15.21 190 ILE D CA 1
ATOM 9910 C C . ILE D 1 155 ? 13.766 31.379 102.917 1.00 16.60 190 ILE D C 1
ATOM 9911 O O . ILE D 1 155 ? 13.480 31.309 104.115 1.00 17.25 190 ILE D O 1
ATOM 9916 N N . HIS D 1 156 ? 14.986 31.689 102.485 1.00 16.41 191 HIS D N 1
ATOM 9917 C CA . HIS D 1 156 ? 16.028 32.081 103.419 1.00 16.70 191 HIS D CA 1
ATOM 9918 C C . HIS D 1 156 ? 15.601 33.288 104.258 1.00 14.89 191 HIS D C 1
ATOM 9919 O O . HIS D 1 156 ? 15.778 33.298 105.464 1.00 16.20 191 HIS D O 1
ATOM 9926 N N . ALA D 1 157 ? 15.066 34.312 103.608 1.00 14.21 192 ALA D N 1
ATOM 9927 C CA . ALA D 1 157 ? 14.606 35.491 104.318 1.00 15.51 192 ALA D CA 1
ATOM 9928 C C . ALA D 1 157 ? 13.559 35.100 105.378 1.00 17.86 192 ALA D C 1
ATOM 9929 O O . ALA D 1 157 ? 13.604 35.580 106.511 1.00 16.18 192 ALA D O 1
ATOM 9931 N N . LEU D 1 158 ? 12.640 34.207 105.014 1.00 15.46 193 LEU D N 1
ATOM 9932 C CA . LEU D 1 158 ? 11.582 33.788 105.940 1.00 17.09 193 LEU D CA 1
ATOM 9933 C C . LEU D 1 158 ? 12.149 33.128 107.204 1.00 18.40 193 LEU D C 1
ATOM 9934 O O . LEU D 1 158 ? 11.755 33.471 108.328 1.00 19.11 193 LEU D O 1
ATOM 9939 N N . ARG D 1 159 ? 13.063 32.183 107.017 1.00 15.05 194 ARG D N 1
ATOM 9940 C CA . ARG D 1 159 ? 13.627 31.446 108.144 1.00 19.69 194 ARG D CA 1
ATOM 9941 C C . ARG D 1 159 ? 14.528 32.320 109.022 1.00 19.44 194 ARG D C 1
ATOM 9942 O O . ARG D 1 159 ? 14.626 32.087 110.218 1.00 19.57 194 ARG D O 1
ATOM 9950 N N . ASP D 1 160 ? 15.193 33.309 108.429 1.00 16.13 195 ASP D N 1
ATOM 9951 C CA . ASP D 1 160 ? 15.962 34.273 109.214 1.00 19.52 195 ASP D CA 1
ATOM 9952 C C . ASP D 1 160 ? 15.021 35.077 110.105 1.00 22.12 195 ASP D C 1
ATOM 9953 O O . ASP D 1 160 ? 15.258 35.233 111.322 1.00 22.75 195 ASP D O 1
ATOM 9958 N N . ILE D 1 161 ? 13.958 35.589 109.492 1.00 18.47 196 ILE D N 1
ATOM 9959 C CA . ILE D 1 161 ? 12.962 36.375 110.207 1.00 20.43 196 ILE D CA 1
ATOM 9960 C C . ILE D 1 161 ? 12.359 35.570 111.362 1.00 23.21 196 ILE D C 1
ATOM 9961 O O . ILE D 1 161 ? 12.302 36.034 112.505 1.00 23.02 196 ILE D O 1
ATOM 9966 N N . ILE D 1 162 ? 11.922 34.357 111.060 1.00 20.26 197 ILE D N 1
ATOM 9967 C CA . ILE D 1 162 ? 11.379 33.465 112.072 1.00 22.96 197 ILE D CA 1
ATOM 9968 C C . ILE D 1 162 ? 12.383 33.206 113.191 1.00 26.55 197 ILE D C 1
ATOM 9969 O O . ILE D 1 162 ? 12.043 33.332 114.372 1.00 26.75 197 ILE D O 1
ATOM 9974 N N . LYS D 1 163 ? 13.620 32.863 112.834 0.50 23.09 198 LYS D N 1
ATOM 9975 C CA A LYS D 1 163 ? 14.655 32.616 113.836 0.43 24.83 198 LYS D CA 1
ATOM 9976 C CA B LYS D 1 163 ? 14.629 32.606 113.861 0.57 24.83 198 LYS D CA 1
ATOM 9977 C C . LYS D 1 163 ? 14.737 33.763 114.841 0.50 26.25 198 LYS D C 1
ATOM 9978 O O . LYS D 1 163 ? 14.940 33.539 116.034 0.50 28.40 198 LYS D O 1
ATOM 9989 N N . HIS D 1 164 ? 14.584 34.988 114.338 1.00 26.50 199 HIS D N 1
ATOM 9990 C CA . HIS D 1 164 ? 14.790 36.195 115.138 1.00 24.35 199 HIS D CA 1
ATOM 9991 C C . HIS D 1 164 ? 13.562 36.700 115.888 1.00 29.94 199 HIS D C 1
ATOM 9992 O O . HIS D 1 164 ? 13.614 37.764 116.512 1.00 33.19 199 HIS D O 1
ATOM 9999 N N . THR D 1 165 ? 12.467 35.950 115.847 1.00 27.27 200 THR D N 1
ATOM 10000 C CA . THR D 1 165 ? 11.223 36.423 116.448 1.00 27.92 200 THR D CA 1
ATOM 10001 C C . THR D 1 165 ? 10.389 35.336 117.136 1.00 29.39 200 THR D C 1
ATOM 10002 O O . THR D 1 165 ? 9.151 35.422 117.153 1.00 27.37 200 THR D O 1
ATOM 10006 N N . PRO D 1 166 ? 11.047 34.320 117.726 1.00 29.25 201 PRO D N 1
ATOM 10007 C CA . PRO D 1 166 ? 10.270 33.187 118.253 1.00 32.43 201 PRO D CA 1
ATOM 10008 C C . PRO D 1 166 ? 9.259 33.621 119.317 1.00 30.31 201 PRO D C 1
ATOM 10009 O O . PRO D 1 166 ? 8.261 32.943 119.531 1.00 30.96 201 PRO D O 1
ATOM 10013 N N . ASP D 1 167 ? 9.520 34.755 119.956 1.00 33.06 202 ASP D N 1
ATOM 10014 C CA . ASP D 1 167 ? 8.690 35.244 121.051 1.00 33.55 202 ASP D CA 1
ATOM 10015 C C . ASP D 1 167 ? 7.711 36.321 120.604 1.00 32.77 202 ASP D C 1
ATOM 10016 O O . ASP D 1 167 ? 6.923 36.818 121.403 1.00 31.46 202 ASP D O 1
ATOM 10021 N N . LEU D 1 168 ? 7.760 36.679 119.325 1.00 26.95 203 LEU D N 1
ATOM 10022 C CA . LEU D 1 168 ? 7.015 37.833 118.831 1.00 27.34 203 LEU D CA 1
ATOM 10023 C C . LEU D 1 168 ? 6.129 37.544 117.619 1.00 24.88 203 LEU D C 1
ATOM 10024 O O . LEU D 1 168 ? 5.146 38.251 117.391 1.00 25.86 203 LEU D O 1
ATOM 10029 N N . LEU D 1 169 ? 6.487 36.528 116.839 1.00 22.66 204 LEU D N 1
ATOM 10030 C CA . LEU D 1 169 ? 5.715 36.172 115.638 1.00 25.41 204 LEU D CA 1
ATOM 10031 C C . LEU D 1 169 ? 5.346 34.698 115.587 1.00 22.96 204 LEU D C 1
ATOM 10032 O O . LEU D 1 169 ? 6.152 33.837 115.939 1.00 22.94 204 LEU D O 1
ATOM 10037 N N . SER D 1 170 ? 4.123 34.409 115.148 1.00 20.84 205 SER D N 1
ATOM 10038 C CA . SER D 1 170 ? 3.735 33.033 114.831 1.00 23.27 205 SER D CA 1
ATOM 10039 C C . SER D 1 170 ? 3.110 32.952 113.430 1.00 22.32 205 SER D C 1
ATOM 10040 O O . SER D 1 170 ? 2.169 33.690 113.131 1.00 22.08 205 SER D O 1
ATOM 10043 N N . VAL D 1 171 ? 3.632 32.080 112.565 1.00 19.56 206 VAL D N 1
ATOM 10044 C CA . VAL D 1 171 ? 3.114 32.010 111.200 1.00 20.29 206 VAL D CA 1
ATOM 10045 C C . VAL D 1 171 ? 1.639 31.639 111.196 1.00 21.17 206 VAL D C 1
ATOM 10046 O O . VAL D 1 171 ? 1.217 30.671 111.841 1.00 21.94 206 VAL D O 1
ATOM 10050 N N . ARG D 1 172 ? 0.862 32.421 110.462 1.00 20.40 207 ARG D N 1
ATOM 10051 C CA . ARG D 1 172 ? -0.577 32.213 110.380 1.00 20.39 207 ARG D CA 1
ATOM 10052 C C . ARG D 1 172 ? -0.903 31.477 109.091 1.00 19.28 207 ARG D C 1
ATOM 10053 O O . ARG D 1 172 ? -1.508 30.410 109.125 1.00 19.11 207 ARG D O 1
ATOM 10061 N N . TRP D 1 173 ? -0.474 32.038 107.959 1.00 15.32 208 TRP D N 1
ATOM 10062 C CA . TRP D 1 173 ? -0.571 31.322 106.688 1.00 16.31 208 TRP D CA 1
ATOM 10063 C C . TRP D 1 173 ? 0.492 31.811 105.717 1.00 15.69 208 TRP D C 1
ATOM 10064 O O . TRP D 1 173 ? 1.077 32.867 105.924 1.00 13.93 208 TRP D O 1
ATOM 10075 N N . LYS D 1 174 ? 0.707 31.055 104.644 1.00 14.96 209 LYS D N 1
ATOM 10076 C CA . LYS D 1 174 ? 1.811 31.340 103.730 1.00 16.55 209 LYS D CA 1
ATOM 10077 C C . LYS D 1 174 ? 1.557 30.743 102.356 1.00 15.81 209 LYS D C 1
ATOM 10078 O O . LYS D 1 174 ? 1.061 29.628 102.230 1.00 17.13 209 LYS D O 1
ATOM 10084 N N . ARG D 1 175 ? 1.914 31.487 101.322 1.00 16.81 210 ARG D N 1
ATOM 10085 C CA . ARG D 1 175 ? 1.831 30.940 99.978 1.00 16.56 210 ARG D CA 1
ATOM 10086 C C . ARG D 1 175 ? 2.928 31.558 99.135 1.00 18.03 210 ARG D C 1
ATOM 10087 O O . ARG D 1 175 ? 3.235 32.747 99.280 1.00 15.86 210 ARG D O 1
ATOM 10095 N N . GLU D 1 176 ? 3.541 30.732 98.290 1.00 16.66 211 GLU D N 1
ATOM 10096 C CA . GLU D 1 176 ? 4.588 31.186 97.386 1.00 17.82 211 GLU D CA 1
ATOM 10097 C C . GLU D 1 176 ? 4.044 31.258 95.975 1.00 15.76 211 GLU D C 1
ATOM 10098 O O . GLU D 1 176 ? 3.215 30.432 95.573 1.00 15.19 211 GLU D O 1
ATOM 10104 N N . GLY D 1 177 ? 4.507 32.255 95.232 1.00 15.98 212 GLY D N 1
ATOM 10105 C CA . GLY D 1 177 ? 4.078 32.459 93.861 1.00 14.73 212 GLY D CA 1
ATOM 10106 C C . GLY D 1 177 ? 5.224 32.843 92.948 1.00 15.05 212 GLY D C 1
ATOM 10107 O O . GLY D 1 177 ? 6.367 33.005 93.388 1.00 12.44 212 GLY D O 1
ATOM 10108 N N . PHE D 1 178 ? 4.913 33.003 91.670 1.00 15.11 213 PHE D N 1
ATOM 10109 C CA . PHE D 1 178 ? 5.938 33.261 90.670 1.00 15.63 213 PHE D CA 1
ATOM 10110 C C . PHE D 1 178 ? 5.326 34.007 89.492 1.00 17.53 213 PHE D C 1
ATOM 10111 O O . PHE D 1 178 ? 4.119 33.981 89.304 1.00 17.42 213 PHE D O 1
ATOM 10119 N N . ILE D 1 179 ? 6.164 34.692 88.725 1.00 18.03 214 ILE D N 1
ATOM 10120 C CA . ILE D 1 179 ? 5.792 35.089 87.371 1.00 22.39 214 ILE D CA 1
ATOM 10121 C C . ILE D 1 179 ? 6.859 34.509 86.445 1.00 25.98 214 ILE D C 1
ATOM 10122 O O . ILE D 1 179 ? 7.908 34.083 86.914 1.00 24.49 214 ILE D O 1
ATOM 10127 N N . SER D 1 180 ? 6.615 34.488 85.142 1.00 30.29 215 SER D N 1
ATOM 10128 C CA . SER D 1 180 ? 7.590 33.872 84.241 1.00 34.86 215 SER D CA 1
ATOM 10129 C C . SER D 1 180 ? 8.944 34.561 84.324 1.00 40.89 215 SER D C 1
ATOM 10130 O O . SER D 1 180 ? 9.018 35.788 84.435 1.00 39.39 215 SER D O 1
ATOM 10133 N N . ASP D 1 181 ? 10.010 33.760 84.260 1.00 45.06 216 ASP D N 1
ATOM 10134 C CA . ASP D 1 181 ? 11.386 34.259 84.267 1.00 46.28 216 ASP D CA 1
ATOM 10135 C C . ASP D 1 181 ? 11.607 35.378 83.251 1.00 46.01 216 ASP D C 1
ATOM 10136 O O . ASP D 1 181 ? 12.195 36.418 83.570 1.00 47.70 216 ASP D O 1
ATOM 10141 N N . HIS D 1 182 ? 11.142 35.169 82.025 1.00 44.26 217 HIS D N 1
ATOM 10142 C CA . HIS D 1 182 ? 11.433 36.129 80.963 1.00 50.45 217 HIS D CA 1
ATOM 10143 C C . HIS D 1 182 ? 10.597 37.395 81.077 1.00 48.63 217 HIS D C 1
ATOM 10144 O O . HIS D 1 182 ? 11.086 38.489 80.803 1.00 48.49 217 HIS D O 1
ATOM 10151 N N . ALA D 1 183 ? 9.346 37.261 81.499 1.00 46.03 218 ALA D N 1
ATOM 10152 C CA . ALA D 1 183 ? 8.588 38.447 81.858 1.00 41.77 218 ALA D CA 1
ATOM 10153 C C . ALA D 1 183 ? 9.340 39.145 82.986 1.00 42.62 218 ALA D C 1
ATOM 10154 O O . ALA D 1 183 ? 9.493 40.367 82.988 1.00 38.37 218 ALA D O 1
ATOM 10156 N N . ALA D 1 184 ? 9.820 38.357 83.945 1.00 41.47 219 ALA D N 1
ATOM 10157 C CA . ALA D 1 184 ? 10.559 38.914 85.074 1.00 45.61 219 ALA D CA 1
ATOM 10158 C C . ALA D 1 184 ? 11.809 39.653 84.596 1.00 47.51 219 ALA D C 1
ATOM 10159 O O . ALA D 1 184 ? 12.096 40.763 85.045 1.00 51.92 219 ALA D O 1
ATOM 10161 N N . ARG D 1 185 ? 12.535 39.032 83.675 1.00 45.76 220 ARG D N 1
ATOM 10162 C CA . ARG D 1 185 ? 13.739 39.624 83.101 1.00 49.89 220 ARG D CA 1
ATOM 10163 C C . ARG D 1 185 ? 13.485 41.034 82.558 1.00 53.53 220 ARG D C 1
ATOM 10164 O O . ARG D 1 185 ? 14.224 41.966 82.871 1.00 52.40 220 ARG D O 1
ATOM 10172 N N . SER D 1 186 ? 12.435 41.186 81.753 1.00 49.93 221 SER D N 1
ATOM 10173 C CA . SER D 1 186 ? 12.189 42.430 81.029 1.00 51.19 221 SER D CA 1
ATOM 10174 C C . SER D 1 186 ? 11.873 43.605 81.959 1.00 52.25 221 SER D C 1
ATOM 10175 O O . SER D 1 186 ? 11.740 44.744 81.512 1.00 50.46 221 SER D O 1
ATOM 10178 N N . LYS D 1 187 ? 11.752 43.312 83.254 1.00 57.71 222 LYS D N 1
ATOM 10179 C CA . LYS D 1 187 ? 11.623 44.342 84.295 1.00 53.96 222 LYS D CA 1
ATOM 10180 C C . LYS D 1 187 ? 10.488 45.340 84.036 1.00 54.75 222 LYS D C 1
ATOM 10181 O O . LYS D 1 187 ? 10.667 46.555 84.177 1.00 50.21 222 LYS D O 1
ATOM 10187 N N . GLY D 1 188 ? 9.320 44.821 83.670 1.00 53.21 223 GLY D N 1
ATOM 10188 C CA . GLY D 1 188 ? 8.159 45.659 83.422 1.00 55.01 223 GLY D CA 1
ATOM 10189 C C . GLY D 1 188 ? 7.786 45.743 81.951 1.00 56.30 223 GLY D C 1
ATOM 10190 O O . GLY D 1 188 ? 6.615 45.948 81.608 1.00 53.93 223 GLY D O 1
ATOM 10191 N N . LYS D 1 189 ? 8.785 45.578 81.082 1.00 53.71 224 LYS D N 1
ATOM 10192 C CA . LYS D 1 189 ? 8.587 45.653 79.639 1.00 48.77 224 LYS D CA 1
ATOM 10193 C C . LYS D 1 189 ? 7.452 44.770 79.143 1.00 50.65 224 LYS D C 1
ATOM 10194 O O . LYS D 1 189 ? 6.380 45.263 78.779 1.00 52.69 224 LYS D O 1
ATOM 10200 N N . GLU D 1 190 ? 7.711 43.464 79.125 1.00 46.87 225 GLU D N 1
ATOM 10201 C CA . GLU D 1 190 ? 6.780 42.459 78.613 1.00 39.84 225 GLU D CA 1
ATOM 10202 C C . GLU D 1 190 ? 5.860 41.918 79.720 1.00 36.10 225 GLU D C 1
ATOM 10203 O O . GLU D 1 190 ? 6.318 41.612 80.824 1.00 31.69 225 GLU D O 1
ATOM 10209 N N . THR D 1 191 ? 4.565 41.812 79.421 1.00 27.61 226 THR D N 1
ATOM 10210 C CA . THR D 1 191 ? 3.558 41.553 80.455 1.00 26.56 226 THR D CA 1
ATOM 10211 C C . THR D 1 191 ? 3.508 40.090 80.870 1.00 22.46 226 THR D C 1
ATOM 10212 O O . THR D 1 191 ? 3.465 39.203 80.017 1.00 21.78 226 THR D O 1
ATOM 10216 N N . PRO D 1 192 ? 3.511 39.832 82.188 1.00 24.43 227 PRO D N 1
ATOM 10217 C CA . PRO D 1 192 ? 3.393 38.465 82.713 1.00 22.54 227 PRO D CA 1
ATOM 10218 C C . PRO D 1 192 ? 2.128 37.790 82.197 1.00 20.40 227 PRO D C 1
ATOM 10219 O O . PRO D 1 192 ? 1.125 38.461 81.986 1.00 21.40 227 PRO D O 1
ATOM 10223 N N . ILE D 1 193 ? 2.186 36.482 81.985 1.00 19.46 228 ILE D N 1
ATOM 10224 C CA . ILE D 1 193 ? 1.021 35.713 81.583 1.00 18.49 228 ILE D CA 1
ATOM 10225 C C . ILE D 1 193 ? 0.522 34.892 82.775 1.00 17.44 228 ILE D C 1
ATOM 10226 O O . ILE D 1 193 ? 1.315 34.222 83.420 1.00 17.58 228 ILE D O 1
ATOM 10231 N N . ASN D 1 194 ? -0.778 34.942 83.069 1.00 14.78 229 ASN D N 1
ATOM 10232 C CA . ASN D 1 194 ? -1.314 34.191 84.207 1.00 15.72 229 ASN D CA 1
ATOM 10233 C C . ASN D 1 194 ? -1.574 32.733 83.831 1.00 16.66 229 ASN D C 1
ATOM 10234 O O . ASN D 1 194 ? -1.397 32.342 82.668 1.00 16.41 229 ASN D O 1
ATOM 10239 N N . LEU D 1 195 ? -1.992 31.926 84.802 1.00 15.82 230 LEU D N 1
ATOM 10240 C CA . LEU D 1 195 ? -2.152 30.492 84.547 1.00 16.41 230 LEU D CA 1
ATOM 10241 C C . LEU D 1 195 ? -3.438 30.141 83.780 1.00 16.67 230 LEU D C 1
ATOM 10242 O O . LEU D 1 195 ? -3.719 28.959 83.531 1.00 17.59 230 LEU D O 1
ATOM 10247 N N . LEU D 1 196 ? -4.205 31.168 83.404 1.00 14.63 231 LEU D N 1
ATOM 10248 C CA . LEU D 1 196 ? -5.300 31.000 82.449 1.00 17.99 231 LEU D CA 1
ATOM 10249 C C . LEU D 1 196 ? -4.823 31.277 81.017 1.00 16.90 231 LEU D C 1
ATOM 10250 O O . LEU D 1 196 ? -5.565 31.093 80.045 1.00 16.60 231 LEU D O 1
ATOM 10255 N N . GLY D 1 197 ? -3.577 31.725 80.901 1.00 16.87 232 GLY D N 1
ATOM 10256 C CA . GLY D 1 197 ? -2.956 31.949 79.610 1.00 15.94 232 GLY D CA 1
ATOM 10257 C C . GLY D 1 197 ? -3.178 33.330 79.030 1.00 20.00 232 GLY D C 1
ATOM 10258 O O . GLY D 1 197 ? -2.880 33.558 77.859 1.00 20.55 232 GLY D O 1
ATOM 10259 N N . PHE D 1 198 ? -3.705 34.248 79.840 1.00 17.79 233 PHE D N 1
ATOM 10260 C CA . PHE D 1 198 ? -3.866 35.638 79.433 1.00 15.91 233 PHE D CA 1
ATOM 10261 C C . PHE D 1 198 ? -2.799 36.538 80.040 1.00 19.41 233 PHE D C 1
ATOM 10262 O O . PHE D 1 198 ? -2.434 36.401 81.218 1.00 16.65 233 PHE D O 1
ATOM 10270 N N . LYS D 1 199 ? -2.297 37.464 79.224 1.00 19.09 234 LYS D N 1
ATOM 10271 C CA . LYS D 1 199 ? -1.459 38.545 79.725 1.00 19.03 234 LYS D CA 1
ATOM 10272 C C . LYS D 1 199 ? -2.172 39.236 80.875 1.00 19.40 234 LYS D C 1
ATOM 10273 O O . LYS D 1 199 ? -3.372 39.469 80.814 1.00 20.46 234 LYS D O 1
ATOM 10279 N N . ASP D 1 200 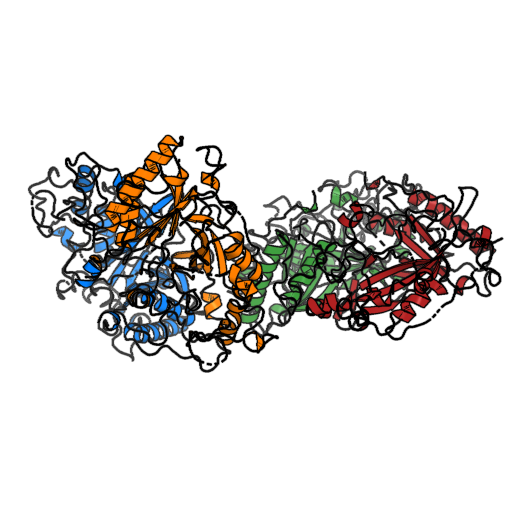? -1.423 39.579 81.914 1.00 20.13 235 ASP D N 1
ATOM 10280 C CA . ASP D 1 200 ? -2.017 40.078 83.146 1.00 22.05 235 ASP D CA 1
ATOM 10281 C C . ASP D 1 200 ? -1.148 41.214 83.684 1.00 23.87 235 ASP D C 1
ATOM 10282 O O . ASP D 1 200 ? -0.028 40.980 84.138 1.00 23.23 235 ASP D O 1
ATOM 10287 N N . GLY D 1 201 ? -1.657 42.440 83.608 1.00 22.19 236 GLY D N 1
ATOM 10288 C CA . GLY D 1 201 ? -0.899 43.615 84.009 1.00 22.78 236 GLY D CA 1
ATOM 10289 C C . GLY D 1 201 ? -0.996 44.727 82.975 1.00 23.30 236 GLY D C 1
ATOM 10290 O O . GLY D 1 201 ? -0.620 45.872 83.234 1.00 25.14 236 GLY D O 1
ATOM 10291 N N . THR D 1 202 ? -1.513 44.392 81.797 1.00 21.45 237 THR D N 1
ATOM 10292 C CA . THR D 1 202 ? -1.528 45.317 80.658 1.00 20.92 237 THR D CA 1
ATOM 10293 C C . THR D 1 202 ? -1.983 46.746 80.981 1.00 22.03 237 THR D C 1
ATOM 10294 O O . THR D 1 202 ? -1.351 47.706 80.557 1.00 22.15 237 THR D O 1
ATOM 10298 N N . ALA D 1 203 ? -3.092 46.885 81.705 1.00 21.17 238 ALA D N 1
ATOM 10299 C CA . ALA D 1 203 ? -3.687 48.207 81.953 1.00 23.83 238 ALA D CA 1
ATOM 10300 C C . ALA D 1 203 ? -3.352 48.840 83.320 1.00 24.90 238 ALA D C 1
ATOM 10301 O O . ALA D 1 203 ? -4.043 49.754 83.778 1.00 30.49 238 ALA D O 1
ATOM 10303 N N . ASN D 1 204 ? -2.296 48.364 83.968 1.00 27.75 239 ASN D N 1
ATOM 10304 C CA . ASN D 1 204 ? -1.870 48.938 85.240 1.00 24.81 239 ASN D CA 1
ATOM 10305 C C . ASN D 1 204 ? -1.490 50.399 85.053 1.00 28.37 239 ASN D C 1
ATOM 10306 O O . ASN D 1 204 ? -0.911 50.760 84.037 1.00 29.72 239 ASN D O 1
ATOM 10311 N N . PRO D 1 205 ? -1.831 51.254 86.026 1.00 28.89 240 PRO D N 1
ATOM 10312 C CA . PRO D 1 205 ? -1.330 52.630 86.030 1.00 31.02 240 PRO D CA 1
ATOM 10313 C C . PRO D 1 205 ? 0.184 52.615 85.968 1.00 32.34 240 PRO D C 1
ATOM 10314 O O . PRO D 1 205 ? 0.813 51.737 86.567 1.00 32.20 240 PRO D O 1
ATOM 10318 N N . ASP D 1 206 ? 0.758 53.571 85.247 1.00 34.18 241 ASP D N 1
ATOM 10319 C CA . ASP D 1 206 ? 2.204 53.670 85.095 1.00 37.29 241 ASP D CA 1
ATOM 10320 C C . ASP D 1 206 ? 2.851 53.926 86.452 1.00 38.55 241 ASP D C 1
ATOM 10321 O O . ASP D 1 206 ? 2.643 54.977 87.059 1.00 37.51 241 ASP D O 1
ATOM 10326 N N . SER D 1 207 ? 3.633 52.961 86.923 1.00 38.83 242 SER D N 1
ATOM 10327 C CA . SER D 1 207 ? 4.245 53.039 88.252 1.00 38.61 242 SER D CA 1
ATOM 10328 C C . SER D 1 207 ? 5.439 53.991 88.315 1.00 40.04 242 SER D C 1
ATOM 10329 O O . SER D 1 207 ? 5.912 54.331 89.402 1.00 39.06 242 SER D O 1
ATOM 10332 N N . GLN D 1 208 ? 5.935 54.414 87.159 1.00 38.93 243 GLN D N 1
ATOM 10333 C CA . GLN D 1 208 ? 7.091 55.308 87.133 1.00 44.06 243 GLN D CA 1
ATOM 10334 C C . GLN D 1 208 ? 6.680 56.783 87.094 1.00 45.19 243 GLN D C 1
ATOM 10335 O O . GLN D 1 208 ? 7.511 57.682 87.252 1.00 45.72 243 GLN D O 1
ATOM 10341 N N . ASN D 1 209 ? 5.391 57.021 86.891 1.00 40.85 244 ASN D N 1
ATOM 10342 C CA . ASN D 1 209 ? 4.842 58.368 86.920 1.00 40.65 244 ASN D CA 1
ATOM 10343 C C . ASN D 1 209 ? 4.550 58.782 88.362 1.00 42.00 244 ASN D C 1
ATOM 10344 O O . ASN D 1 209 ? 3.543 58.374 88.941 1.00 40.35 244 ASN D O 1
ATOM 10349 N N . ASP D 1 210 ? 5.437 59.589 88.939 1.00 40.68 245 ASP D N 1
ATOM 10350 C CA . ASP D 1 210 ? 5.359 59.935 90.362 1.00 44.05 245 ASP D CA 1
ATOM 10351 C C . ASP D 1 210 ? 4.059 60.628 90.744 1.00 43.30 245 ASP D C 1
ATOM 10352 O O . ASP D 1 210 ? 3.416 60.255 91.727 1.00 39.96 245 ASP D O 1
ATOM 10357 N N . LYS D 1 211 ? 3.683 61.643 89.970 1.00 46.10 246 LYS D N 1
ATOM 10358 C CA . LYS D 1 211 ? 2.429 62.349 90.194 1.00 43.00 246 LYS D CA 1
ATOM 10359 C C . LYS D 1 211 ? 1.268 61.375 90.230 1.00 38.29 246 LYS D C 1
ATOM 10360 O O . LYS D 1 211 ? 0.411 61.451 91.107 1.00 40.17 246 LYS D O 1
ATOM 10366 N N . LEU D 1 212 ? 1.241 60.461 89.266 1.00 38.43 247 LEU D N 1
ATOM 10367 C CA . LEU D 1 212 ? 0.129 59.526 89.135 1.00 36.41 247 LEU D CA 1
ATOM 10368 C C . LEU D 1 212 ? 0.070 58.575 90.326 1.00 35.88 247 LEU D C 1
ATOM 10369 O O . LEU D 1 212 ? -1.012 58.281 90.845 1.00 33.99 247 LEU D O 1
ATOM 10382 N N . GLN D 1 214 ? 1.280 59.290 93.334 1.00 37.37 249 GLN D N 1
ATOM 10383 C CA . GLN D 1 214 ? 0.852 60.074 94.495 1.00 35.41 249 GLN D CA 1
ATOM 10384 C C . GLN D 1 214 ? -0.671 60.143 94.544 1.00 35.45 249 GLN D C 1
ATOM 10385 O O . GLN D 1 214 ? -1.266 60.204 95.618 1.00 37.08 249 GLN D O 1
ATOM 10391 N N . LYS D 1 215 ? -1.300 60.107 93.375 1.00 34.45 250 LYS D N 1
ATOM 10392 C CA . LYS D 1 215 ? -2.750 60.144 93.296 1.00 36.10 250 LYS D CA 1
ATOM 10393 C C . LYS D 1 215 ? -3.372 58.772 93.541 1.00 36.49 250 LYS D C 1
ATOM 10394 O O . LYS D 1 215 ? -4.342 58.646 94.295 1.00 35.70 250 LYS D O 1
ATOM 10400 N N . VAL D 1 216 ? -2.813 57.743 92.905 1.00 33.80 251 VAL D N 1
ATOM 10401 C CA . VAL D 1 216 ? -3.446 56.424 92.899 1.00 30.55 251 VAL D CA 1
ATOM 10402 C C . VAL D 1 216 ? -3.092 55.543 94.098 1.00 29.06 251 VAL D C 1
ATOM 10403 O O . VAL D 1 216 ? -3.972 54.947 94.718 1.00 28.10 251 VAL D O 1
ATOM 10407 N N . VAL D 1 217 ? -1.804 55.466 94.417 1.00 29.66 252 VAL D N 1
ATOM 10408 C CA . VAL D 1 217 ? -1.296 54.453 95.342 1.00 28.55 252 VAL D CA 1
ATOM 10409 C C . VAL D 1 217 ? -0.997 54.977 96.746 1.00 28.09 252 VAL D C 1
ATOM 10410 O O . VAL D 1 217 ? -1.348 54.338 97.741 1.00 26.34 252 VAL D O 1
ATOM 10414 N N . TRP D 1 218 ? -0.342 56.134 96.818 1.00 28.65 253 TRP D N 1
ATOM 10415 C CA . TRP D 1 218 ? 0.157 56.654 98.092 1.00 31.62 253 TRP D CA 1
ATOM 10416 C C . TRP D 1 218 ? -0.889 57.435 98.878 1.00 31.15 253 TRP D C 1
ATOM 10417 O O . TRP D 1 218 ? -1.634 58.229 98.310 1.00 32.68 253 TRP D O 1
ATOM 10428 N N . VAL D 1 219 ? -0.938 57.208 100.184 1.00 29.25 254 VAL D N 1
ATOM 10429 C CA . VAL D 1 219 ? -1.764 58.035 101.052 1.00 32.20 254 VAL D CA 1
ATOM 10430 C C . VAL D 1 219 ? -1.131 59.417 101.186 1.00 32.45 254 VAL D C 1
ATOM 10431 O O . VAL D 1 219 ? 0.049 59.544 101.538 1.00 33.90 254 VAL D O 1
ATOM 10435 N N . THR D 1 220 ? -1.914 60.446 100.883 1.00 35.02 255 THR D N 1
ATOM 10436 C CA . THR D 1 220 ? -1.445 61.830 100.960 1.00 37.49 255 THR D CA 1
ATOM 10437 C C . THR D 1 220 ? -2.162 62.642 102.043 1.00 38.53 255 THR D C 1
ATOM 10438 O O . THR D 1 220 ? -3.174 62.213 102.601 1.00 36.57 255 THR D O 1
ATOM 10442 N N . ALA D 1 221 ? -1.619 63.823 102.325 1.00 40.64 256 ALA D N 1
ATOM 10443 C CA . ALA D 1 221 ? -2.143 64.705 103.366 1.00 44.43 256 ALA D CA 1
ATOM 10444 C C . ALA D 1 221 ? -3.628 65.033 103.192 1.00 44.57 256 ALA D C 1
ATOM 10445 O O . ALA D 1 221 ? -4.390 65.065 104.162 1.00 46.09 256 ALA D O 1
ATOM 10447 N N . ASP D 1 222 ? -4.030 65.273 101.952 1.00 41.09 257 ASP D N 1
ATOM 10448 C CA . ASP D 1 222 ? -5.381 65.738 101.656 1.00 44.67 257 ASP D CA 1
ATOM 10449 C C . ASP D 1 222 ? -6.491 64.721 101.931 1.00 45.39 257 ASP D C 1
ATOM 10450 O O . ASP D 1 222 ? -7.674 65.054 101.846 1.00 47.51 257 ASP D O 1
ATOM 10455 N N . GLN D 1 223 ? -6.124 63.486 102.246 1.00 40.57 258 GLN D N 1
ATOM 10456 C CA . GLN D 1 223 ? -7.120 62.491 102.608 1.00 42.65 258 GLN D CA 1
ATOM 10457 C C . GLN D 1 223 ? -7.464 62.669 104.078 1.00 45.71 258 GLN D C 1
ATOM 10458 O O . GLN D 1 223 ? -6.771 63.382 104.800 1.00 48.90 258 GLN D O 1
ATOM 10464 N N . GLN D 1 224 ? -8.537 62.033 104.526 1.00 42.85 259 GLN D N 1
ATOM 10465 C CA . GLN D 1 224 ? -8.896 62.119 105.935 1.00 55.89 259 GLN D CA 1
ATOM 10466 C C . GLN D 1 224 ? -8.316 60.916 106.670 1.00 54.25 259 GLN D C 1
ATOM 10467 O O . GLN D 1 224 ? -9.036 59.969 106.997 1.00 53.62 259 GLN D O 1
ATOM 10473 N N . GLU D 1 225 ? -7.004 60.959 106.904 1.00 48.80 260 GLU D N 1
ATOM 10474 C CA . GLU D 1 225 ? -6.278 59.832 107.483 1.00 43.96 260 GLU D CA 1
ATOM 10475 C C . GLU D 1 225 ? -5.305 60.296 108.568 1.00 43.73 260 GLU D C 1
ATOM 10476 O O . GLU D 1 225 ? -4.721 61.373 108.455 1.00 43.57 260 GLU D O 1
ATOM 10482 N N . PRO D 1 226 ? -5.116 59.471 109.614 1.00 40.59 261 PRO D N 1
ATOM 10483 C CA . PRO D 1 226 ? -4.084 59.741 110.618 1.00 41.24 261 PRO D CA 1
ATOM 10484 C C . PRO D 1 226 ? -2.751 60.100 109.961 1.00 42.44 261 PRO D C 1
ATOM 10485 O O . PRO D 1 226 ? -2.431 59.576 108.892 1.00 41.09 261 PRO D O 1
ATOM 10489 N N . ALA D 1 227 ? -1.992 60.988 110.600 1.00 41.07 262 ALA D N 1
ATOM 10490 C CA . ALA D 1 227 ? -0.753 61.528 110.031 1.00 41.91 262 ALA D CA 1
ATOM 10491 C C . ALA D 1 227 ? 0.309 60.470 109.718 1.00 39.37 262 ALA D C 1
ATOM 10492 O O . ALA D 1 227 ? 1.132 60.646 108.812 1.00 39.57 262 ALA D O 1
ATOM 10494 N N . TRP D 1 228 ? 0.307 59.378 110.471 1.00 36.03 263 TRP D N 1
ATOM 10495 C CA . TRP D 1 228 ? 1.334 58.362 110.285 1.00 37.38 263 TRP D CA 1
ATOM 10496 C C . TRP D 1 228 ? 1.206 57.653 108.933 1.00 35.53 263 TRP D C 1
ATOM 10497 O O . TRP D 1 228 ? 2.193 57.162 108.390 1.00 36.04 263 TRP D O 1
ATOM 10508 N N . THR D 1 229 ? -0.004 57.622 108.382 1.00 36.16 264 THR D N 1
ATOM 10509 C CA . THR D 1 229 ? -0.264 56.856 107.165 1.00 34.14 264 THR D CA 1
ATOM 10510 C C . THR D 1 229 ? 0.367 57.449 105.916 1.00 31.99 264 THR D C 1
ATOM 10511 O O . THR D 1 229 ? 0.539 56.747 104.923 1.00 31.43 264 THR D O 1
ATOM 10515 N N . ILE D 1 230 ? 0.690 58.737 105.949 1.00 32.37 265 ILE D N 1
ATOM 10516 C CA . ILE D 1 230 ? 1.242 59.406 104.774 1.00 32.66 265 ILE D CA 1
ATOM 10517 C C . ILE D 1 230 ? 2.421 58.620 104.212 1.00 30.55 265 ILE D C 1
ATOM 10518 O O . ILE D 1 230 ? 3.363 58.324 104.934 1.00 29.96 265 ILE D O 1
ATOM 10523 N N . GLY D 1 231 ? 2.373 58.292 102.922 1.00 32.21 266 GLY D N 1
ATOM 10524 C CA . GLY D 1 231 ? 3.460 57.567 102.282 1.00 31.16 266 GLY D CA 1
ATOM 10525 C C . GLY D 1 231 ? 3.253 56.058 102.323 1.00 32.28 266 GLY D C 1
ATOM 10526 O O . GLY D 1 231 ? 4.008 55.301 101.698 1.00 30.44 266 GLY D O 1
ATOM 10527 N N . GLY D 1 232 ? 2.244 55.628 103.079 1.00 25.52 267 GLY D N 1
ATOM 10528 C CA . GLY D 1 232 ? 1.787 54.251 103.068 1.00 25.62 267 GLY D CA 1
ATOM 10529 C C . GLY D 1 232 ? 0.787 53.996 101.946 1.00 28.17 267 GLY D C 1
ATOM 10530 O O . GLY D 1 232 ? 0.584 54.834 101.067 1.00 26.69 267 GLY D O 1
ATOM 10531 N N . SER D 1 233 ? 0.156 52.830 101.970 1.00 24.40 268 SER D N 1
ATOM 10532 C CA . SER D 1 233 ? -0.786 52.468 100.919 1.00 27.38 268 SER D CA 1
ATOM 10533 C C . SER D 1 233 ? -1.656 51.318 101.380 1.00 24.08 268 SER D C 1
ATOM 10534 O O . SER D 1 233 ? -1.190 50.425 102.088 1.00 24.42 268 SER D O 1
ATOM 10537 N N . TYR D 1 234 ? -2.922 51.340 100.987 1.00 22.92 269 TYR D N 1
ATOM 10538 C CA . TYR D 1 234 ? -3.823 50.247 101.334 1.00 23.98 269 TYR D CA 1
ATOM 10539 C C . TYR D 1 234 ? -3.534 49.053 100.438 1.00 22.84 269 TYR D C 1
ATOM 10540 O O . TYR D 1 234 ? -3.363 49.197 99.228 1.00 22.69 269 TYR D O 1
ATOM 10549 N N . GLN D 1 235 ? -3.500 47.874 101.046 1.00 21.74 270 GLN D N 1
ATOM 10550 C CA . GLN D 1 235 ? -3.162 46.644 100.347 1.00 19.90 270 GLN D CA 1
ATOM 10551 C C . GLN D 1 235 ? -4.257 45.589 100.503 1.00 19.41 270 GLN D C 1
ATOM 10552 O O . GLN D 1 235 ? -4.661 45.240 101.624 1.00 20.99 270 GLN D O 1
ATOM 10558 N N . ALA D 1 236 ? -4.748 45.095 99.369 1.00 17.26 271 ALA D N 1
ATOM 10559 C CA . ALA D 1 236 ? -5.723 44.016 99.365 1.00 18.96 271 ALA D CA 1
ATOM 10560 C C . ALA D 1 236 ? -5.095 42.764 98.757 1.00 20.69 271 ALA D C 1
ATOM 10561 O O . ALA D 1 236 ? -4.480 42.816 97.681 1.00 20.06 271 ALA D O 1
ATOM 10563 N N . VAL D 1 237 ? -5.249 41.645 99.454 1.00 19.27 272 VAL D N 1
ATOM 10564 C CA . VAL D 1 237 ? -4.639 40.396 99.042 1.00 20.50 272 VAL D CA 1
ATOM 10565 C C . VAL D 1 237 ? -5.735 39.366 98.889 1.00 20.39 272 VAL D C 1
ATOM 10566 O O . VAL D 1 237 ? -6.575 39.199 99.770 1.00 20.30 272 VAL D O 1
ATOM 10570 N N . ARG D 1 238 ? -5.747 38.680 97.761 1.00 17.15 273 ARG D N 1
ATOM 10571 C CA . ARG D 1 238 ? -6.776 37.680 97.535 1.00 18.67 273 ARG D CA 1
ATOM 10572 C C . ARG D 1 238 ? -6.099 36.430 97.020 1.00 18.65 273 ARG D C 1
ATOM 10573 O O . ARG D 1 238 ? -5.400 36.478 96.001 1.00 19.24 273 ARG D O 1
ATOM 10581 N N . LEU D 1 239 ? -6.274 35.323 97.736 1.00 15.16 274 LEU D N 1
ATOM 10582 C CA . LEU D 1 239 ? -5.829 34.023 97.248 1.00 16.48 274 LEU D CA 1
ATOM 10583 C C . LEU D 1 239 ? -6.937 33.396 96.404 1.00 19.22 274 LEU D C 1
ATOM 10584 O O . LEU D 1 239 ? -8.010 33.071 96.917 1.00 19.87 274 LEU D O 1
ATOM 10589 N N . ILE D 1 240 ? -6.680 33.226 95.111 1.00 17.19 275 ILE D N 1
ATOM 10590 C CA . ILE D 1 240 ? -7.741 32.828 94.189 1.00 18.10 275 ILE D CA 1
ATOM 10591 C C . ILE D 1 240 ? -7.411 31.564 93.394 1.00 19.44 275 ILE D C 1
ATOM 10592 O O . ILE D 1 240 ? -6.378 31.500 92.722 1.00 15.86 275 ILE D O 1
ATOM 10597 N N . GLN D 1 241 ? -8.280 30.559 93.502 1.00 16.07 276 GLN D N 1
ATOM 10598 C CA . GLN D 1 241 ? -8.087 29.285 92.821 1.00 18.81 276 GLN D CA 1
ATOM 10599 C C . GLN D 1 241 ? -8.695 29.342 91.425 1.00 19.02 276 GLN D C 1
ATOM 10600 O O . GLN D 1 241 ? -9.737 29.972 91.220 1.00 18.38 276 GLN D O 1
ATOM 10606 N N . PHE D 1 242 ? -8.053 28.672 90.479 1.00 17.64 277 PHE D N 1
ATOM 10607 C CA . PHE D 1 242 ? -8.577 28.542 89.125 1.00 19.28 277 PHE D CA 1
ATOM 10608 C C . PHE D 1 242 ? -9.126 27.135 88.924 1.00 22.25 277 PHE D C 1
ATOM 10609 O O . PHE D 1 242 ? -8.547 26.164 89.418 1.00 23.51 277 PHE D O 1
ATOM 10617 N N . ARG D 1 243 ? -10.237 27.027 88.199 1.00 20.03 278 ARG D N 1
ATOM 10618 C CA . ARG D 1 243 ? -10.714 25.728 87.735 1.00 21.25 278 ARG D CA 1
ATOM 10619 C C . ARG D 1 243 ? -10.000 25.401 86.432 1.00 20.59 278 ARG D C 1
ATOM 10620 O O . ARG D 1 243 ? -10.511 25.634 85.335 1.00 20.76 278 ARG D O 1
ATOM 10628 N N . VAL D 1 244 ? -8.793 24.868 86.567 1.00 21.10 279 VAL D N 1
ATOM 10629 C CA . VAL D 1 244 ? -7.837 24.784 85.465 1.00 21.35 279 VAL D CA 1
ATOM 10630 C C . VAL D 1 244 ? -8.229 23.816 84.333 1.00 20.92 279 VAL D C 1
ATOM 10631 O O . VAL D 1 244 ? -8.185 24.180 83.148 1.00 19.57 279 VAL D O 1
ATOM 10635 N N . GLU D 1 245 ? -8.604 22.594 84.694 1.00 21.18 280 GLU D N 1
ATOM 10636 C CA . GLU D 1 245 ? -8.963 21.580 83.702 1.00 23.06 280 GLU D CA 1
ATOM 10637 C C . GLU D 1 245 ? -10.190 22.011 82.908 1.00 23.15 280 GLU D C 1
ATOM 10638 O O . GLU D 1 245 ? -10.244 21.856 81.682 1.00 25.55 280 GLU D O 1
ATOM 10644 N N . PHE D 1 246 ? -11.163 22.550 83.633 1.00 23.00 281 PHE D N 1
ATOM 10645 C CA . PHE D 1 246 ? -12.427 23.021 83.084 1.00 25.02 281 PHE D CA 1
ATOM 10646 C C . PHE D 1 246 ? -12.182 24.205 82.131 1.00 23.85 281 PHE D C 1
ATOM 10647 O O . PHE D 1 246 ? -12.774 24.292 81.050 1.00 19.57 281 PHE D O 1
ATOM 10655 N N . TRP D 1 247 ? -11.281 25.098 82.535 1.00 21.25 282 TRP D N 1
ATOM 10656 C CA . TRP D 1 247 ? -10.888 26.231 81.711 1.00 19.47 282 TRP D CA 1
ATOM 10657 C C . TRP D 1 247 ? -10.267 25.771 80.409 1.00 18.21 282 TRP D C 1
ATOM 10658 O O . TRP D 1 247 ? -10.571 26.305 79.349 1.00 17.44 282 TRP D O 1
ATOM 10669 N N . ASP D 1 248 ? -9.366 24.800 80.494 1.00 18.58 283 ASP D N 1
ATOM 10670 C CA . ASP D 1 248 ? -8.629 24.366 79.321 1.00 19.19 283 ASP D CA 1
ATOM 10671 C C . ASP D 1 248 ? -9.535 23.630 78.328 1.00 19.35 283 ASP D C 1
ATOM 10672 O O . ASP D 1 248 ? -9.181 23.458 77.162 1.00 22.56 283 ASP D O 1
ATOM 10677 N N . ARG D 1 249 ? -10.699 23.197 78.799 1.00 20.16 284 ARG D N 1
ATOM 10678 C CA . ARG D 1 249 ? -11.692 22.554 77.936 1.00 22.56 284 ARG D CA 1
ATOM 10679 C C . ARG D 1 249 ? -12.747 23.555 77.437 1.00 20.15 284 ARG D C 1
ATOM 10680 O O . ARG D 1 249 ? -13.695 23.190 76.748 1.00 20.72 284 ARG D O 1
ATOM 10688 N N . THR D 1 250 ? -12.565 24.824 77.772 1.00 19.13 285 THR D N 1
ATOM 10689 C CA . THR D 1 250 ? -13.521 25.862 77.390 1.00 20.37 285 THR D CA 1
ATOM 10690 C C . THR D 1 250 ? -13.120 26.519 76.059 1.00 18.26 285 THR D C 1
ATOM 10691 O O . THR D 1 250 ? -11.960 26.846 75.855 1.00 18.41 285 THR D O 1
ATOM 10695 N N . PRO D 1 251 ? -14.081 26.692 75.136 1.00 22.15 286 PRO D N 1
ATOM 10696 C CA . PRO D 1 251 ? -13.779 27.296 73.826 1.00 20.41 286 PRO D CA 1
ATOM 10697 C C . PRO D 1 251 ? -13.029 28.629 73.920 1.00 18.38 286 PRO D C 1
ATOM 10698 O O . PRO D 1 251 ? -13.322 29.464 74.782 1.00 17.91 286 PRO D O 1
ATOM 10702 N N . LEU D 1 252 ? -12.046 28.804 73.042 1.00 17.65 287 LEU D N 1
ATOM 10703 C CA . LEU D 1 252 ? -11.251 30.019 73.002 1.00 16.61 287 LEU D CA 1
ATOM 10704 C C . LEU D 1 252 ? -12.140 31.256 72.936 1.00 20.99 287 LEU D C 1
ATOM 10705 O O . LEU D 1 252 ? -11.863 32.266 73.584 1.00 17.18 287 LEU D O 1
ATOM 10710 N N . LYS D 1 253 ? -13.205 31.170 72.145 1.00 20.86 288 LYS D N 1
ATOM 10711 C CA . LYS D 1 253 ? -14.118 32.301 71.975 1.00 21.60 288 LYS D CA 1
ATOM 10712 C C . LYS D 1 253 ? -14.667 32.717 73.331 1.00 20.23 288 LYS D C 1
ATOM 10713 O O . LYS D 1 253 ? -14.668 33.900 73.682 1.00 20.99 288 LYS D O 1
ATOM 10719 N N . GLU D 1 254 ? -15.116 31.726 74.096 1.00 20.02 289 GLU D N 1
ATOM 10720 C CA . GLU D 1 254 ? -15.639 31.953 75.436 1.00 20.74 289 GLU D CA 1
ATOM 10721 C C . GLU D 1 254 ? -14.599 32.524 76.406 1.00 19.29 289 GLU D C 1
ATOM 10722 O O . GLU D 1 254 ? -14.918 33.435 77.180 1.00 17.49 289 GLU D O 1
ATOM 10728 N N . GLN D 1 255 ? -13.368 31.998 76.371 1.00 16.71 290 GLN D N 1
ATOM 10729 C CA . GLN D 1 255 ? -12.285 32.527 77.210 1.00 17.81 290 GLN D CA 1
ATOM 10730 C C . GLN D 1 255 ? -12.094 34.012 76.938 1.00 18.90 290 GLN D C 1
ATOM 10731 O O . GLN D 1 255 ? -11.974 34.826 77.867 1.00 14.01 290 GLN D O 1
ATOM 10737 N N . GLN D 1 256 ? -12.054 34.362 75.655 1.00 15.06 291 GLN D N 1
ATOM 10738 C CA . GLN D 1 256 ? -11.850 35.762 75.282 1.00 17.24 291 GLN D CA 1
ATOM 10739 C C . GLN D 1 256 ? -13.074 36.606 75.609 1.00 15.99 291 GLN D C 1
ATOM 10740 O O . GLN D 1 256 ? -12.947 37.744 76.053 1.00 18.63 291 GLN D O 1
ATOM 10746 N N . THR D 1 257 ? -14.260 36.053 75.426 1.00 15.17 292 THR D N 1
ATOM 10747 C CA . THR D 1 257 ? -15.457 36.832 75.737 1.00 18.24 292 THR D CA 1
ATOM 10748 C C . THR D 1 257 ? -15.457 37.171 77.225 1.00 18.87 292 THR D C 1
ATOM 10749 O O . THR D 1 257 ? -15.784 38.295 77.611 1.00 17.72 292 THR D O 1
ATOM 10753 N N . ILE D 1 258 ? -15.037 36.212 78.053 1.00 18.62 293 ILE D N 1
ATOM 10754 C CA . ILE D 1 258 ? -14.974 36.415 79.495 1.00 18.10 293 ILE D CA 1
ATOM 10755 C C . ILE D 1 258 ? -14.062 37.575 79.889 1.00 18.32 293 ILE D C 1
ATOM 10756 O O . ILE D 1 258 ? -14.430 38.400 80.726 1.00 17.96 293 ILE D O 1
ATOM 10761 N N . PHE D 1 259 ? -12.871 37.645 79.301 1.00 17.05 294 PHE D N 1
ATOM 10762 C CA . PHE D 1 259 ? -11.939 38.689 79.685 1.00 15.70 294 PHE D CA 1
ATOM 10763 C C . PHE D 1 259 ? -12.152 40.007 78.966 1.00 19.72 294 PHE D C 1
ATOM 10764 O O . PHE D 1 259 ? -12.018 41.070 79.574 1.00 22.88 294 PHE D O 1
ATOM 10772 N N . GLY D 1 260 ? -12.496 39.937 77.684 1.00 17.28 295 GLY D N 1
ATOM 10773 C CA . GLY D 1 260 ? -12.659 41.132 76.883 1.00 16.59 295 GLY D CA 1
ATOM 10774 C C . GLY D 1 260 ? -11.388 41.449 76.121 1.00 21.27 295 GLY D C 1
ATOM 10775 O O . GLY D 1 260 ? -11.244 42.527 75.553 1.00 20.92 295 GLY D O 1
ATOM 10776 N N . ARG D 1 261 ? -10.453 40.501 76.114 1.00 22.81 296 ARG D N 1
ATOM 10777 C CA . ARG D 1 261 ? -9.215 40.676 75.362 1.00 20.21 296 ARG D CA 1
ATOM 10778 C C . ARG D 1 261 ? -8.899 39.460 74.528 1.00 20.46 296 ARG D C 1
ATOM 10779 O O . ARG D 1 261 ? -9.377 38.357 74.824 1.00 18.51 296 ARG D O 1
ATOM 10787 N N . ASP D 1 262 ? -8.109 39.677 73.477 1.00 20.14 297 ASP D N 1
ATOM 10788 C CA . ASP D 1 262 ? -7.624 38.610 72.606 1.00 19.55 297 ASP D CA 1
ATOM 10789 C C . ASP D 1 262 ? -6.533 37.846 73.341 1.00 20.57 297 ASP D C 1
ATOM 10790 O O . ASP D 1 262 ? -5.580 38.442 73.843 1.00 21.70 297 ASP D O 1
ATOM 10795 N N . LYS D 1 263 ? -6.663 36.532 73.418 1.00 21.63 298 LYS D N 1
ATOM 10796 C CA . LYS D 1 263 ? -5.710 35.755 74.213 1.00 20.60 298 LYS D CA 1
ATOM 10797 C C . LYS D 1 263 ? -4.287 35.855 73.657 1.00 23.16 298 LYS D C 1
ATOM 10798 O O . LYS D 1 263 ? -3.319 35.968 74.396 1.00 23.31 298 LYS D O 1
ATOM 10804 N N . GLN D 1 264 ? -4.176 35.813 72.341 1.00 23.46 299 GLN D N 1
ATOM 10805 C CA . GLN D 1 264 ? -2.881 35.792 71.680 1.00 28.17 299 GLN D CA 1
ATOM 10806 C C . GLN D 1 264 ? -2.144 37.122 71.803 1.00 27.40 299 GLN D C 1
ATOM 10807 O O . GLN D 1 264 ? -1.018 37.180 72.285 1.00 26.22 299 GLN D O 1
ATOM 10813 N N . THR D 1 265 ? -2.784 38.196 71.350 1.00 25.74 300 THR D N 1
ATOM 10814 C CA . THR D 1 265 ? -2.132 39.497 71.277 1.00 23.57 300 THR D CA 1
ATOM 10815 C C . THR D 1 265 ? -2.288 40.278 72.569 1.00 24.56 300 THR D C 1
ATOM 10816 O O . THR D 1 265 ? -1.493 41.165 72.873 1.00 20.74 300 THR D O 1
ATOM 10820 N N . GLY D 1 266 ? -3.326 39.951 73.328 1.00 23.23 301 GLY D N 1
ATOM 10821 C CA . GLY D 1 266 ? -3.623 40.693 74.539 1.00 21.73 301 GLY D CA 1
ATOM 10822 C C . GLY D 1 266 ? -4.340 41.997 74.234 1.00 22.48 301 GLY D C 1
ATOM 10823 O O . GLY D 1 266 ? -4.506 42.835 75.121 1.00 20.47 301 GLY D O 1
ATOM 10824 N N . ALA D 1 267 ? -4.762 42.180 72.981 1.00 21.02 302 ALA D N 1
ATOM 10825 C CA . ALA D 1 267 ? -5.444 43.416 72.592 1.00 21.73 302 ALA D CA 1
ATOM 10826 C C . ALA D 1 267 ? -6.896 43.410 73.067 1.00 20.32 302 ALA D C 1
ATOM 10827 O O . ALA D 1 267 ? -7.498 42.351 73.181 1.00 20.79 302 ALA D O 1
ATOM 10829 N N . PRO D 1 268 ? -7.472 44.594 73.337 1.00 22.52 303 PRO D N 1
ATOM 10830 C CA . PRO D 1 268 ? -8.919 44.602 73.578 1.00 21.12 303 PRO D CA 1
ATOM 10831 C C . PRO D 1 268 ? -9.592 43.988 72.362 1.00 21.30 303 PRO D C 1
ATOM 10832 O O . PRO D 1 268 ? -9.140 44.262 71.251 1.00 24.69 303 PRO D O 1
ATOM 10836 N N . LEU D 1 269 ? -10.624 43.169 72.545 1.00 21.54 304 LEU D N 1
ATOM 10837 C CA . LEU D 1 269 ? -11.281 42.528 71.402 1.00 22.27 304 LEU D CA 1
ATOM 10838 C C . LEU D 1 269 ? -11.700 43.534 70.325 1.00 26.58 304 LEU D C 1
ATOM 10839 O O . LEU D 1 269 ? -12.257 44.588 70.629 1.00 26.37 304 LEU D O 1
ATOM 10844 N N . GLY D 1 270 ? -11.418 43.199 69.068 1.00 26.47 305 GLY D N 1
ATOM 10845 C CA . GLY D 1 270 ? -11.687 44.099 67.958 1.00 26.27 305 GLY D CA 1
ATOM 10846 C C . GLY D 1 270 ? -10.472 44.895 67.515 1.00 34.18 305 GLY D C 1
ATOM 10847 O O . GLY D 1 270 ? -10.427 45.403 66.383 1.00 32.42 305 GLY D O 1
ATOM 10856 N N . GLN D 1 272 ? -5.915 45.744 67.639 1.00 35.06 307 GLN D N 1
ATOM 10857 C CA . GLN D 1 272 ? -4.695 45.149 67.088 1.00 37.65 307 GLN D CA 1
ATOM 10858 C C . GLN D 1 272 ? -3.552 44.931 68.088 1.00 32.04 307 GLN D C 1
ATOM 10859 O O . GLN D 1 272 ? -2.897 43.894 68.065 1.00 32.86 307 GLN D O 1
ATOM 10865 N N . HIS D 1 273 ? -3.309 45.912 68.948 1.00 29.88 308 HIS D N 1
ATOM 10866 C CA . HIS D 1 273 ? -2.147 45.879 69.828 1.00 31.16 308 HIS D CA 1
ATOM 10867 C C . HIS D 1 273 ? -2.550 45.707 71.287 1.00 28.63 308 HIS D C 1
ATOM 10868 O O . HIS D 1 273 ? -3.594 46.213 71.718 1.00 25.79 308 HIS D O 1
ATOM 10875 N N . GLU D 1 274 ? -1.708 44.995 72.034 1.00 26.58 309 GLU D N 1
ATOM 10876 C CA . GLU D 1 274 ? -1.931 44.760 73.459 1.00 24.39 309 GLU D CA 1
ATOM 10877 C C . GLU D 1 274 ? -2.327 46.034 74.201 1.00 25.24 309 GLU D C 1
ATOM 10878 O O . GLU D 1 274 ? -3.301 46.054 74.959 1.00 24.15 309 GLU D O 1
ATOM 10884 N N . HIS D 1 275 ? -1.575 47.103 73.976 1.00 25.26 310 HIS D N 1
ATOM 10885 C CA . HIS D 1 275 ? -1.807 48.338 74.711 1.00 28.28 310 HIS D CA 1
ATOM 10886 C C . HIS D 1 275 ? -2.800 49.315 74.070 1.00 27.36 310 HIS D C 1
ATOM 10887 O O . HIS D 1 275 ? -2.942 50.452 74.537 1.00 25.52 310 HIS D O 1
ATOM 10894 N N . ASP D 1 276 ? -3.499 48.877 73.025 1.00 24.74 311 ASP D N 1
ATOM 10895 C CA . ASP D 1 276 ? -4.624 49.679 72.531 1.00 30.55 311 ASP D CA 1
ATOM 10896 C C . ASP D 1 276 ? -5.625 49.915 73.667 1.00 32.18 311 ASP D C 1
ATOM 10897 O O . ASP D 1 276 ? -5.678 49.154 74.636 1.00 27.60 311 ASP D O 1
ATOM 10902 N N . VAL D 1 277 ? -6.396 50.990 73.559 1.00 32.65 312 VAL D N 1
ATOM 10903 C CA . VAL D 1 277 ? -7.392 51.317 74.566 1.00 32.24 312 VAL D CA 1
ATOM 10904 C C . VAL D 1 277 ? -8.778 51.175 73.947 1.00 32.87 312 VAL D C 1
ATOM 10905 O O . VAL D 1 277 ? -9.049 51.731 72.883 1.00 33.38 312 VAL D O 1
ATOM 10909 N N . PRO D 1 278 ? -9.667 50.431 74.612 1.00 30.96 313 PRO D N 1
ATOM 10910 C CA . PRO D 1 278 ? -11.013 50.234 74.075 1.00 32.32 313 PRO D CA 1
ATOM 10911 C C . PRO D 1 278 ? -11.847 51.492 74.254 1.00 34.99 313 PRO D C 1
ATOM 10912 O O . PRO D 1 278 ? -11.712 52.173 75.274 1.00 35.82 313 PRO D O 1
ATOM 10916 N N . ASP D 1 279 ? -12.685 51.802 73.272 1.00 36.91 314 ASP D N 1
ATOM 10917 C CA . ASP D 1 279 ? -13.666 52.868 73.423 1.00 38.78 314 ASP D CA 1
ATOM 10918 C C . ASP D 1 279 ? -15.030 52.259 73.679 1.00 33.72 314 ASP D C 1
ATOM 10919 O O . ASP D 1 279 ? -15.684 51.788 72.752 1.00 38.26 314 ASP D O 1
ATOM 10924 N N . TYR D 1 280 ? -15.458 52.265 74.934 1.00 28.63 315 TYR D N 1
ATOM 10925 C CA . TYR D 1 280 ? -16.731 51.656 75.288 1.00 30.90 315 TYR D CA 1
ATOM 10926 C C . TYR D 1 280 ? -17.921 52.487 74.795 1.00 34.34 315 TYR D C 1
ATOM 10927 O O . TYR D 1 280 ? -19.001 51.948 74.559 1.00 31.49 315 TYR D O 1
ATOM 10936 N N . ALA D 1 281 ? -17.706 53.790 74.626 1.00 33.70 316 ALA D N 1
ATOM 10937 C CA . ALA D 1 281 ? -18.779 54.694 74.215 1.00 37.59 316 ALA D CA 1
ATOM 10938 C C . ALA D 1 281 ? -19.428 54.250 72.907 1.00 31.98 316 ALA D C 1
ATOM 10939 O O . ALA D 1 281 ? -20.642 54.335 72.747 1.00 32.80 316 ALA D O 1
ATOM 10941 N N . SER D 1 282 ? -18.616 53.765 71.975 1.00 33.97 317 SER D N 1
ATOM 10942 C CA . SER D 1 282 ? -19.140 53.366 70.675 1.00 34.89 317 SER D CA 1
ATOM 10943 C C . SER D 1 282 ? -19.568 51.901 70.638 1.00 36.07 317 SER D C 1
ATOM 10944 O O . SER D 1 282 ? -19.935 51.392 69.575 1.00 38.49 317 SER D O 1
ATOM 10947 N N . ASP D 1 283 ? -19.521 51.235 71.793 1.00 31.58 318 ASP D N 1
ATOM 10948 C CA . ASP D 1 283 ? -19.976 49.850 71.934 1.00 33.06 318 ASP D CA 1
ATOM 10949 C C . ASP D 1 283 ? -20.914 49.738 73.144 1.00 34.27 318 ASP D C 1
ATOM 10950 O O . ASP D 1 283 ? -20.685 48.936 74.054 1.00 30.78 318 ASP D O 1
ATOM 10955 N N . PRO D 1 284 ? -21.990 50.537 73.149 1.00 33.09 319 PRO D N 1
ATOM 10956 C CA . PRO D 1 284 ? -22.830 50.705 74.340 1.00 34.30 319 PRO D CA 1
ATOM 10957 C C . PRO D 1 284 ? -23.527 49.415 74.759 1.00 31.48 319 PRO D C 1
ATOM 10958 O O . PRO D 1 284 ? -23.946 49.297 75.909 1.00 32.35 319 PRO D O 1
ATOM 10962 N N . GLU D 1 285 ? -23.657 48.467 73.838 1.00 32.86 320 GLU D N 1
ATOM 10963 C CA . GLU D 1 285 ? -24.349 47.216 74.141 1.00 37.18 320 GLU D CA 1
ATOM 10964 C C . GLU D 1 285 ? -23.423 46.021 74.389 1.00 35.40 320 GLU D C 1
ATOM 10965 O O . GLU D 1 285 ? -23.886 44.884 74.480 1.00 31.38 320 GLU D O 1
ATOM 10971 N N . GLY D 1 286 ? -22.124 46.279 74.497 1.00 32.99 321 GLY D N 1
ATOM 10972 C CA . GLY D 1 286 ? -21.169 45.215 74.757 1.00 32.14 321 GLY D CA 1
ATOM 10973 C C . GLY D 1 286 ? -21.141 44.163 73.665 1.00 33.75 321 GLY D C 1
ATOM 10974 O O . GLY D 1 286 ? -20.814 42.999 73.909 1.00 32.63 321 GLY D O 1
ATOM 10975 N N . LYS D 1 287 ? -21.484 44.566 72.449 1.00 34.81 322 LYS D N 1
ATOM 10976 C CA . LYS D 1 287 ? -21.381 43.651 71.320 1.00 33.95 322 LYS D CA 1
ATOM 10977 C C . LYS D 1 287 ? -19.923 43.304 71.003 1.00 30.24 322 LYS D C 1
ATOM 10978 O O . LYS D 1 287 ? -19.626 42.182 70.604 1.00 29.47 322 LYS D O 1
ATOM 10984 N N . GLY D 1 288 ? -19.027 44.272 71.186 1.00 30.41 323 GLY D N 1
ATOM 10985 C CA . GLY D 1 288 ? -17.601 44.086 70.950 1.00 31.31 323 GLY D CA 1
ATOM 10986 C C . GLY D 1 288 ? -16.894 43.510 72.169 1.00 29.11 323 GLY D C 1
ATOM 10987 O O . GLY D 1 288 ? -16.328 42.418 72.112 1.00 26.38 323 GLY D O 1
ATOM 10988 N N . ILE D 1 289 ? -16.932 44.248 73.274 1.00 27.11 324 ILE D N 1
ATOM 10989 C CA . ILE D 1 289 ? -16.434 43.762 74.562 1.00 24.61 324 ILE D CA 1
ATOM 10990 C C . ILE D 1 289 ? -17.596 43.670 75.558 1.00 25.45 324 ILE D C 1
ATOM 10991 O O . ILE D 1 289 ? -18.243 44.673 75.857 1.00 23.56 324 ILE D O 1
ATOM 10996 N N . ALA D 1 290 ? -17.852 42.465 76.061 1.00 19.47 325 ALA D N 1
ATOM 10997 C CA . ALA D 1 290 ? -19.093 42.168 76.776 1.00 21.04 325 ALA D CA 1
ATOM 10998 C C . ALA D 1 290 ? -19.298 43.064 77.981 1.00 22.93 325 ALA D C 1
ATOM 10999 O O . ALA D 1 290 ? -18.347 43.553 78.583 1.00 19.48 325 ALA D O 1
ATOM 11001 N N . LEU D 1 291 ? -20.557 43.271 78.335 1.00 23.47 326 LEU D N 1
ATOM 11002 C CA . LEU D 1 291 ? -20.880 44.111 79.476 1.00 25.59 326 LEU D CA 1
ATOM 11003 C C . LEU D 1 291 ? -20.515 43.416 80.787 1.00 21.69 326 LEU D C 1
ATOM 11004 O O . LEU D 1 291 ? -20.347 44.070 81.810 1.00 23.04 326 LEU D O 1
ATOM 11009 N N . ASP D 1 292 ? -20.421 42.090 80.758 1.00 21.45 327 ASP D N 1
ATOM 11010 C CA . ASP D 1 292 ? -20.043 41.333 81.947 1.00 21.00 327 ASP D CA 1
ATOM 11011 C C . ASP D 1 292 ? -18.636 40.771 81.799 1.00 22.15 327 ASP D C 1
ATOM 11012 O O . ASP D 1 292 ? -18.249 39.850 82.518 1.00 21.63 327 ASP D O 1
ATOM 11017 N N . SER D 1 293 ? -17.875 41.333 80.866 1.00 19.84 328 SER D N 1
ATOM 11018 C CA . SER D 1 293 ? -16.482 40.951 80.724 1.00 20.39 328 SER D CA 1
ATOM 11019 C C . SER D 1 293 ? -15.692 41.483 81.900 1.00 21.77 328 SER D C 1
ATOM 11020 O O . SER D 1 293 ? -16.050 42.500 82.509 1.00 18.67 328 SER D O 1
ATOM 11023 N N . HIS D 1 294 ? -14.607 40.788 82.211 1.00 20.83 329 HIS D N 1
ATOM 11024 C CA . HIS D 1 294 ? -13.749 41.160 83.323 1.00 19.56 329 HIS D CA 1
ATOM 11025 C C . HIS D 1 294 ? -13.238 42.590 83.234 1.00 18.63 329 HIS D C 1
ATOM 11026 O O . HIS D 1 294 ? -13.357 43.349 84.197 1.00 18.67 329 HIS D O 1
ATOM 11033 N N . ILE D 1 295 ? -12.667 42.970 82.095 1.00 18.89 330 ILE D N 1
ATOM 11034 C CA . ILE D 1 295 ? -11.999 44.266 82.035 1.00 19.25 330 ILE D CA 1
ATOM 11035 C C . ILE D 1 295 ? -12.976 45.441 81.998 1.00 22.95 330 ILE D C 1
ATOM 11036 O O . ILE D 1 295 ? -12.687 46.505 82.551 1.00 19.86 330 ILE D O 1
ATOM 11041 N N . ARG D 1 296 ? -14.129 45.239 81.362 1.00 21.06 331 ARG D N 1
ATOM 11042 C CA . ARG D 1 296 ? -15.133 46.301 81.251 1.00 22.87 331 ARG D CA 1
ATOM 11043 C C . ARG D 1 296 ? -15.769 46.612 82.620 1.00 21.23 331 ARG D C 1
ATOM 11044 O O . ARG D 1 296 ? -15.971 47.771 82.968 1.00 22.38 331 ARG D O 1
ATOM 11052 N N . LEU D 1 297 ? -16.051 45.572 83.398 1.00 21.74 332 LEU D N 1
ATOM 11053 C CA . LEU D 1 297 ? -16.552 45.742 84.758 1.00 20.63 332 LEU D CA 1
ATOM 11054 C C . LEU D 1 297 ? -15.490 46.321 85.690 1.00 23.67 332 LEU D C 1
ATOM 11055 O O . LEU D 1 297 ? -15.780 47.195 86.506 1.00 22.49 332 LEU D O 1
ATOM 11060 N N . ALA D 1 298 ? -14.255 45.833 85.568 1.00 21.56 333 ALA D N 1
ATOM 11061 C CA . ALA D 1 298 ? -13.164 46.304 86.417 1.00 23.95 333 ALA D CA 1
ATOM 11062 C C . ALA D 1 298 ? -12.827 47.774 86.162 1.00 23.99 333 ALA D C 1
ATOM 11063 O O . ALA D 1 298 ? -12.510 48.515 87.091 1.00 25.38 333 ALA D O 1
ATOM 11065 N N . ASN D 1 299 ? -12.896 48.187 84.903 1.00 20.67 334 ASN D N 1
ATOM 11066 C CA . ASN D 1 299 ? -12.555 49.549 84.534 1.00 24.27 334 ASN D CA 1
ATOM 11067 C C . ASN D 1 299 ? -13.463 50.075 83.439 1.00 25.78 334 ASN D C 1
ATOM 11068 O O . ASN D 1 299 ? -13.117 49.988 82.267 1.00 25.61 334 ASN D O 1
ATOM 11073 N N . PRO D 1 300 ? -14.631 50.620 83.823 1.00 27.31 335 PRO D N 1
ATOM 11074 C CA . PRO D 1 300 ? -15.615 51.167 82.881 1.00 24.90 335 PRO D CA 1
ATOM 11075 C C . PRO D 1 300 ? -15.043 52.262 81.980 1.00 27.85 335 PRO D C 1
ATOM 11076 O O . PRO D 1 300 ? -15.644 52.584 80.950 1.00 27.61 335 PRO D O 1
ATOM 11080 N N . ARG D 1 301 ? -13.893 52.816 82.360 1.00 28.12 336 ARG D N 1
ATOM 11081 C CA . ARG D 1 301 ? -13.235 53.875 81.592 1.00 28.65 336 ARG D CA 1
ATOM 11082 C C . ARG D 1 301 ? -14.116 55.119 81.408 1.00 33.57 336 ARG D C 1
ATOM 11083 O O . ARG D 1 301 ? -14.244 55.665 80.306 1.00 29.55 336 ARG D O 1
ATOM 11091 N N . THR D 1 302 ? -14.713 55.555 82.508 1.00 30.39 337 THR D N 1
ATOM 11092 C CA . THR D 1 302 ? -15.448 56.812 82.545 1.00 37.82 337 THR D CA 1
ATOM 11093 C C . THR D 1 302 ? -14.674 57.808 83.401 1.00 39.03 337 THR D C 1
ATOM 11094 O O . THR D 1 302 ? -13.663 57.457 84.017 1.00 38.11 337 THR D O 1
ATOM 11098 N N . ALA D 1 303 ? -15.148 59.049 83.450 1.00 41.89 338 ALA D N 1
ATOM 11099 C CA . ALA D 1 303 ? -14.526 60.048 84.313 1.00 40.19 338 ALA D CA 1
ATOM 11100 C C . ALA D 1 303 ? -14.786 59.675 85.765 1.00 39.53 338 ALA D C 1
ATOM 11101 O O . ALA D 1 303 ? -13.914 59.811 86.621 1.00 42.66 338 ALA D O 1
ATOM 11103 N N . GLU D 1 304 ? -15.989 59.183 86.032 1.00 35.76 339 GLU D N 1
ATOM 11104 C CA . GLU D 1 304 ? -16.370 58.812 87.386 1.00 40.95 339 GLU D CA 1
ATOM 11105 C C . GLU D 1 304 ? -15.546 57.638 87.933 1.00 42.35 339 GLU D C 1
ATOM 11106 O O . GLU D 1 304 ? -15.354 57.516 89.145 1.00 44.19 339 GLU D O 1
ATOM 11112 N N . SER D 1 305 ? -15.058 56.782 87.033 1.00 39.71 340 SER D N 1
ATOM 11113 C CA . SER D 1 305 ? -14.423 55.527 87.432 1.00 34.92 340 SER D CA 1
ATOM 11114 C C . SER D 1 305 ? -12.927 55.662 87.661 1.00 36.39 340 SER D C 1
ATOM 11115 O O . SER D 1 305 ? -12.287 54.739 88.164 1.00 33.93 340 SER D O 1
ATOM 11118 N N . GLU D 1 306 ? -12.367 56.809 87.294 1.00 35.46 341 GLU D N 1
ATOM 11119 C CA . GLU D 1 306 ? -10.944 57.043 87.496 1.00 37.86 341 GLU D CA 1
ATOM 11120 C C . GLU D 1 306 ? -10.546 56.978 88.968 1.00 35.05 341 GLU D C 1
ATOM 11121 O O . GLU D 1 306 ? -9.392 56.721 89.289 1.00 32.57 341 GLU D O 1
ATOM 11127 N N . SER D 1 307 ? -11.498 57.202 89.864 1.00 31.19 342 SER D N 1
ATOM 11128 C CA . SER D 1 307 ? -11.172 57.212 91.285 1.00 31.80 342 SER D CA 1
ATOM 11129 C C . SER D 1 307 ? -10.852 55.813 91.827 1.00 32.01 342 SER D C 1
ATOM 11130 O O . SER D 1 307 ? -10.332 55.674 92.935 1.00 31.44 342 SER D O 1
ATOM 11133 N N . SER D 1 308 ? -11.157 54.781 91.042 1.00 30.15 343 SER D N 1
ATOM 11134 C CA . SER D 1 308 ? -10.970 53.399 91.486 1.00 30.03 343 SER D CA 1
ATOM 11135 C C . SER D 1 308 ? -9.739 52.720 90.877 1.00 26.64 343 SER D C 1
ATOM 11136 O O . SER D 1 308 ? -9.587 51.505 90.981 1.00 26.39 343 SER D O 1
ATOM 11139 N N . LEU D 1 309 ? -8.870 53.493 90.239 1.00 24.73 344 LEU D N 1
ATOM 11140 C CA . LEU D 1 309 ? -7.614 52.939 89.739 1.00 28.39 344 LEU D CA 1
ATOM 11141 C C . LEU D 1 309 ? -6.802 52.320 90.883 1.00 26.97 344 LEU D C 1
ATOM 11142 O O . LEU D 1 309 ? -6.919 52.722 92.041 1.00 24.46 344 LEU D O 1
ATOM 11155 N N . LEU D 1 311 ? -2.958 49.721 91.668 1.00 24.34 346 LEU D N 1
ATOM 11156 C CA . LEU D 1 311 ? -1.758 49.109 91.115 1.00 23.46 346 LEU D CA 1
ATOM 11157 C C . LEU D 1 311 ? -1.765 47.642 91.498 1.00 25.24 346 LEU D C 1
ATOM 11158 O O . LEU D 1 311 ? -1.594 47.305 92.672 1.00 20.40 346 LEU D O 1
ATOM 11163 N N . ARG D 1 312 ? -1.995 46.777 90.512 1.00 21.65 347 ARG D N 1
ATOM 11164 C CA . ARG D 1 312 ? -2.019 45.342 90.752 1.00 22.22 347 ARG D CA 1
ATOM 11165 C C . ARG D 1 312 ? -0.593 44.793 90.660 1.00 21.60 347 ARG D C 1
ATOM 11166 O O . ARG D 1 312 ? 0.188 45.215 89.809 1.00 22.24 347 ARG D O 1
ATOM 11174 N N . ARG D 1 313 ? -0.249 43.867 91.548 1.00 21.07 348 ARG D N 1
ATOM 11175 C CA . ARG D 1 313 ? 1.094 43.280 91.532 1.00 21.19 348 ARG D CA 1
ATOM 11176 C C . ARG D 1 313 ? 0.977 41.808 91.911 1.00 18.52 348 ARG D C 1
ATOM 11177 O O . ARG D 1 313 ? 1.551 41.354 92.903 1.00 16.21 348 ARG D O 1
ATOM 11185 N N . GLY D 1 314 ? 0.201 41.075 91.123 1.00 15.96 349 GLY D N 1
ATOM 11186 C CA . GLY D 1 314 ? -0.131 39.695 91.434 1.00 16.68 349 GLY D CA 1
ATOM 11187 C C . GLY D 1 314 ? 0.859 38.656 90.925 1.00 17.40 349 GLY D C 1
ATOM 11188 O O . GLY D 1 314 ? 1.577 38.891 89.957 1.00 20.20 349 GLY D O 1
ATOM 11189 N N . TYR D 1 315 ? 0.898 37.509 91.591 1.00 15.38 350 TYR D N 1
ATOM 11190 C CA . TYR D 1 315 ? 1.739 36.385 91.176 1.00 17.32 350 TYR D CA 1
ATOM 11191 C C . TYR D 1 315 ? 0.903 35.125 90.947 1.00 19.11 350 TYR D C 1
ATOM 11192 O O . TYR D 1 315 ? -0.129 34.943 91.588 1.00 17.74 350 TYR D O 1
ATOM 11201 N N . SER D 1 316 ? 1.340 34.270 90.023 1.00 16.57 351 SER D N 1
ATOM 11202 C CA . SER D 1 316 ? 0.765 32.943 89.866 1.00 16.31 351 SER D CA 1
ATOM 11203 C C . SER D 1 316 ? 1.202 32.045 91.022 1.00 15.38 351 SER D C 1
ATOM 11204 O O . SER D 1 316 ? 2.244 32.273 91.625 1.00 15.34 351 SER D O 1
ATOM 11207 N N . TYR D 1 317 ? 0.404 31.027 91.333 1.00 16.10 352 TYR D N 1
ATOM 11208 C CA . TYR D 1 317 ? 0.839 29.993 92.270 1.00 14.68 352 TYR D CA 1
ATOM 11209 C C . TYR D 1 317 ? 0.375 28.628 91.809 1.00 16.89 352 TYR D C 1
ATOM 11210 O O . TYR D 1 317 ? -0.630 28.500 91.097 1.00 13.00 352 TYR D O 1
ATOM 11219 N N . SER D 1 318 ? 1.108 27.598 92.227 1.00 15.51 353 SER D N 1
ATOM 11220 C CA . SER D 1 318 ? 0.751 26.242 91.877 1.00 16.94 353 SER D CA 1
ATOM 11221 C C . SER D 1 318 ? 1.147 25.325 93.016 1.00 25.59 353 SER D C 1
ATOM 11222 O O . SER D 1 318 ? 2.318 25.262 93.380 1.00 25.21 353 SER D O 1
ATOM 11225 N N . LEU D 1 319 ? 0.168 24.619 93.575 1.00 21.85 354 LEU D N 1
ATOM 11226 C CA . LEU D 1 319 ? 0.408 23.801 94.755 1.00 25.66 354 LEU D CA 1
ATOM 11227 C C . LEU D 1 319 ? 0.274 22.317 94.432 1.00 24.12 354 LEU D C 1
ATOM 11228 O O . LEU D 1 319 ? 1.073 21.768 93.664 1.00 23.31 354 LEU D O 1
ATOM 11233 N N . GLY D 1 320 ? -0.706 21.656 95.039 1.00 24.12 355 GLY D N 1
ATOM 11234 C CA . GLY D 1 320 ? -0.938 20.251 94.761 1.00 17.10 355 GLY D CA 1
ATOM 11235 C C . GLY D 1 320 ? -2.292 20.065 94.108 1.00 24.58 355 GLY D C 1
ATOM 11236 O O . GLY D 1 320 ? -2.516 20.458 92.964 1.00 23.96 355 GLY D O 1
ATOM 11237 N N . VAL D 1 321 ? -3.213 19.469 94.847 1.00 23.26 356 VAL D N 1
ATOM 11238 C CA . VAL D 1 321 ? -4.588 19.376 94.395 1.00 27.26 356 VAL D CA 1
ATOM 11239 C C . VAL D 1 321 ? -5.555 20.063 95.366 1.00 28.26 356 VAL D C 1
ATOM 11240 O O . VAL D 1 321 ? -5.206 20.377 96.516 1.00 29.13 356 VAL D O 1
ATOM 11244 N N . THR D 1 322 ? -6.764 20.313 94.881 1.00 28.62 357 THR D N 1
ATOM 11245 C CA . THR D 1 322 ? -7.873 20.662 95.744 1.00 35.28 357 THR D CA 1
ATOM 11246 C C . THR D 1 322 ? -8.438 19.355 96.289 1.00 34.19 357 THR D C 1
ATOM 11247 O O . THR D 1 322 ? -7.946 18.276 95.988 1.00 38.94 357 THR D O 1
ATOM 11251 N N . ASN D 1 323 ? -9.481 19.458 97.092 1.00 47.11 358 ASN D N 1
ATOM 11252 C CA . ASN D 1 323 ? -10.217 18.297 97.589 1.00 51.20 358 ASN D CA 1
ATOM 11253 C C . ASN D 1 323 ? -10.724 17.360 96.488 1.00 49.18 358 ASN D C 1
ATOM 11254 O O . ASN D 1 323 ? -10.480 16.145 96.510 1.00 51.88 358 ASN D O 1
ATOM 11259 N N . SER D 1 324 ? -11.459 17.937 95.542 1.00 44.49 359 SER D N 1
ATOM 11260 C CA . SER D 1 324 ? -12.104 17.168 94.489 1.00 42.58 359 SER D CA 1
ATOM 11261 C C . SER D 1 324 ? -11.087 16.404 93.657 1.00 39.54 359 SER D C 1
ATOM 11262 O O . SER D 1 324 ? -11.447 15.557 92.842 1.00 46.04 359 SER D O 1
ATOM 11265 N N . GLY D 1 325 ? -9.809 16.694 93.882 1.00 41.51 360 GLY D N 1
ATOM 11266 C CA . GLY D 1 325 ? -8.745 16.005 93.178 1.00 37.96 360 GLY D CA 1
ATOM 11267 C C . GLY D 1 325 ? -8.361 16.744 91.918 1.00 30.01 360 GLY D C 1
ATOM 11268 O O . GLY D 1 325 ? -7.776 16.171 90.995 1.00 34.07 360 GLY D O 1
ATOM 11269 N N . GLN D 1 326 ? -8.708 18.026 91.871 1.00 29.72 361 GLN D N 1
ATOM 11270 C CA . GLN D 1 326 ? -8.351 18.860 90.727 1.00 28.40 361 GLN D CA 1
ATOM 11271 C C . GLN D 1 326 ? -7.103 19.670 91.042 1.00 27.87 361 GLN D C 1
ATOM 11272 O O . GLN D 1 326 ? -6.765 19.875 92.210 1.00 21.58 361 GLN D O 1
ATOM 11278 N N . LEU D 1 327 ? -6.429 20.140 90.001 1.00 21.47 362 LEU D N 1
ATOM 11279 C CA . LEU D 1 327 ? -5.188 20.869 90.187 1.00 19.72 362 LEU D CA 1
ATOM 11280 C C . LEU D 1 327 ? -5.413 22.146 90.975 1.00 21.11 362 LEU D C 1
ATOM 11281 O O . LEU D 1 327 ? -6.334 22.908 90.688 1.00 21.48 362 LEU D O 1
ATOM 11286 N N . ASP D 1 328 ? -4.563 22.385 91.965 1.00 20.33 363 ASP D N 1
ATOM 11287 C CA . ASP D 1 328 ? -4.630 23.606 92.744 1.00 18.08 363 ASP D CA 1
ATOM 11288 C C . ASP D 1 328 ? -3.628 24.632 92.216 1.00 20.12 363 ASP D C 1
ATOM 11289 O O . ASP D 1 328 ? -2.437 24.561 92.511 1.00 18.58 363 ASP D O 1
ATOM 11302 N N . GLY D 1 330 ? -3.610 29.032 90.721 1.00 16.01 365 GLY D N 1
ATOM 11303 C CA . GLY D 1 330 ? -4.386 30.248 90.578 1.00 15.48 365 GLY D CA 1
ATOM 11304 C C . GLY D 1 330 ? -3.541 31.493 90.716 1.00 16.62 365 GLY D C 1
ATOM 11305 O O . GLY D 1 330 ? -2.418 31.577 90.204 1.00 17.16 365 GLY D O 1
ATOM 11306 N N . LEU D 1 331 ? -4.075 32.455 91.451 1.00 13.71 366 LEU D N 1
ATOM 11307 C CA . LEU D 1 331 ? -3.507 33.776 91.513 1.00 14.77 366 LEU D CA 1
ATOM 11308 C C . LEU D 1 331 ? -3.385 34.221 92.956 1.00 17.31 366 LEU D C 1
ATOM 11309 O O . LEU D 1 331 ? -4.311 34.045 93.746 1.00 16.00 366 LEU D O 1
ATOM 11314 N N . LEU D 1 332 ? -2.223 34.775 93.285 1.00 16.51 367 LEU D N 1
ATOM 11315 C CA . LEU D 1 332 ? -2.016 35.517 94.511 1.00 17.75 367 LEU D CA 1
ATOM 11316 C C . LEU D 1 332 ? -2.196 36.972 94.119 1.00 17.72 367 LEU D C 1
ATOM 11317 O O . LEU D 1 332 ? -1.257 37.647 93.709 1.00 16.27 367 LEU D O 1
ATOM 11322 N N . PHE D 1 333 ? -3.438 37.428 94.187 1.00 16.88 368 PHE D N 1
ATOM 11323 C CA . PHE D 1 333 ? -3.788 38.767 93.792 1.00 15.43 368 PHE D CA 1
ATOM 11324 C C . PHE D 1 333 ? -3.361 39.715 94.899 1.00 15.11 368 PHE D C 1
ATOM 11325 O O . PHE D 1 333 ? -3.670 39.490 96.059 1.00 15.49 368 PHE D O 1
ATOM 11333 N N . VAL D 1 334 ? -2.631 40.762 94.536 1.00 15.21 369 VAL D N 1
ATOM 11334 C CA . VAL D 1 334 ? -2.191 41.783 95.483 1.00 15.21 369 VAL D CA 1
ATOM 11335 C C . VAL D 1 334 ? -2.335 43.129 94.797 1.00 19.35 369 VAL D C 1
ATOM 11336 O O . VAL D 1 334 ? -1.913 43.276 93.654 1.00 20.86 369 VAL D O 1
ATOM 11340 N N . CYS D 1 335 ? -2.945 44.110 95.462 1.00 17.36 370 CYS D N 1
ATOM 11341 C CA . CYS D 1 335 ? -3.065 45.425 94.845 1.00 18.81 370 CYS D CA 1
ATOM 11342 C C . CYS D 1 335 ? -2.874 46.540 95.851 1.00 18.53 370 CYS D C 1
ATOM 11343 O O . CYS D 1 335 ? -3.137 46.369 97.025 1.00 18.46 370 CYS D O 1
ATOM 11346 N N . TYR D 1 336 ? -2.409 47.678 95.357 1.00 20.64 371 TYR D N 1
ATOM 11347 C CA . TYR D 1 336 ? -2.085 48.818 96.189 1.00 20.47 371 TYR D CA 1
ATOM 11348 C C . TYR D 1 336 ? -2.937 50.003 95.734 1.00 23.07 371 TYR D C 1
ATOM 11349 O O . TYR D 1 336 ? -3.140 50.191 94.542 1.00 20.69 371 TYR D O 1
ATOM 11358 N N . GLN D 1 337 ? -3.450 50.772 96.692 1.00 23.36 372 GLN D N 1
ATOM 11359 C CA . GLN D 1 337 ? -4.319 51.906 96.396 1.00 25.53 372 GLN D CA 1
ATOM 11360 C C . GLN D 1 337 ? -4.364 52.872 97.571 1.00 26.11 372 GLN D C 1
ATOM 11361 O O . GLN D 1 337 ? -4.264 52.463 98.723 1.00 23.63 372 GLN D O 1
ATOM 11367 N N . HIS D 1 338 ? -4.530 54.154 97.269 1.00 28.06 373 HIS D N 1
ATOM 11368 C CA . HIS D 1 338 ? -4.515 55.185 98.300 1.00 28.18 373 HIS D CA 1
ATOM 11369 C C . HIS D 1 338 ? -5.704 55.050 99.244 1.00 27.89 373 HIS D C 1
ATOM 11370 O O . HIS D 1 338 ? -5.653 55.519 100.380 1.00 29.21 373 HIS D O 1
ATOM 11377 N N . ASP D 1 339 ? -6.755 54.379 98.784 1.00 27.03 374 ASP D N 1
ATOM 11378 C CA . ASP D 1 339 ? -7.962 54.231 99.585 1.00 30.80 374 ASP D CA 1
ATOM 11379 C C . ASP D 1 339 ? -8.655 52.896 99.339 1.00 26.84 374 ASP D C 1
ATOM 11380 O O . ASP D 1 339 ? -9.208 52.658 98.259 1.00 27.51 374 ASP D O 1
ATOM 11385 N N . LEU D 1 340 ? -8.637 52.028 100.346 1.00 26.92 375 LEU D N 1
ATOM 11386 C CA . LEU D 1 340 ? -9.150 50.675 100.174 1.00 25.92 375 LEU D CA 1
ATOM 11387 C C . LEU D 1 340 ? -10.583 50.687 99.663 1.00 30.04 375 LEU D C 1
ATOM 11388 O O . LEU D 1 340 ? -11.005 49.816 98.896 1.00 28.36 375 LEU D O 1
ATOM 11393 N N . GLU D 1 341 ? -11.345 51.675 100.101 1.00 30.67 376 GLU D N 1
ATOM 11394 C CA . GLU D 1 341 ? -12.758 51.707 99.773 1.00 31.05 376 GLU D CA 1
ATOM 11395 C C . GLU D 1 341 ? -12.993 52.123 98.334 1.00 26.12 376 GLU D C 1
ATOM 11396 O O . GLU D 1 341 ? -13.842 51.561 97.649 1.00 29.18 376 GLU D O 1
ATOM 11402 N N . LYS D 1 342 ? -12.251 53.124 97.883 1.00 26.39 377 LYS D N 1
ATOM 11403 C CA . LYS D 1 342 ? -12.426 53.645 96.541 1.00 27.27 377 LYS D CA 1
ATOM 11404 C C . LYS D 1 342 ? -11.836 52.702 95.495 1.00 29.77 377 LYS D C 1
ATOM 11405 O O . LYS D 1 342 ? -12.271 52.702 94.347 1.00 23.24 377 LYS D O 1
ATOM 11411 N N . GLY D 1 343 ? -10.849 51.901 95.898 1.00 27.09 378 GLY D N 1
ATOM 11412 C CA . GLY D 1 343 ? -10.202 50.976 94.984 1.00 24.59 378 GLY D CA 1
ATOM 11413 C C . GLY D 1 343 ? -10.808 49.589 95.058 1.00 23.77 378 GLY D C 1
ATOM 11414 O O . GLY D 1 343 ? -11.938 49.379 94.619 1.00 25.52 378 GLY D O 1
ATOM 11415 N N . PHE D 1 344 ? -10.066 48.648 95.641 1.00 23.55 379 PHE D N 1
ATOM 11416 C CA . PHE D 1 344 ? -10.486 47.253 95.692 1.00 21.83 379 PHE D CA 1
ATOM 11417 C C . PHE D 1 344 ? -11.972 47.057 96.000 1.00 23.88 379 PHE D C 1
ATOM 11418 O O . PHE D 1 344 ? -12.660 46.309 95.305 1.00 21.76 379 PHE D O 1
ATOM 11426 N N . LEU D 1 345 ? -12.457 47.690 97.062 1.00 22.36 380 LEU D N 1
ATOM 11427 C CA . LEU D 1 345 ? -13.830 47.437 97.497 1.00 25.88 380 LEU D CA 1
ATOM 11428 C C . LEU D 1 345 ? -14.860 47.897 96.457 1.00 22.56 380 LEU D C 1
ATOM 11429 O O . LEU D 1 345 ? -15.896 47.268 96.281 1.00 25.27 380 LEU D O 1
ATOM 11434 N N . THR D 1 346 ? -14.551 48.988 95.766 1.00 24.38 381 THR D N 1
ATOM 11435 C CA . THR D 1 346 ? -15.399 49.517 94.699 1.00 24.06 381 THR D CA 1
ATOM 11436 C C . THR D 1 346 ? -15.317 48.644 93.435 1.00 26.47 381 THR D C 1
ATOM 11437 O O . THR D 1 346 ? -16.331 48.344 92.802 1.00 23.91 381 THR D O 1
ATOM 11441 N N . VAL D 1 347 ? -14.101 48.251 93.061 1.00 24.31 382 VAL D N 1
ATOM 11442 C CA . VAL D 1 347 ? -13.906 47.423 91.879 1.00 20.60 382 VAL D CA 1
ATOM 11443 C C . VAL D 1 347 ? -14.536 46.050 92.080 1.00 20.21 382 VAL D C 1
ATOM 11444 O O . VAL D 1 347 ? -15.271 45.573 91.215 1.00 22.04 382 VAL D O 1
ATOM 11448 N N . GLN D 1 348 ? -14.272 45.406 93.215 1.00 23.15 383 GLN D N 1
ATOM 11449 C CA . GLN D 1 348 ? -14.800 44.059 93.410 1.00 21.56 383 GLN D CA 1
ATOM 11450 C C . GLN D 1 348 ? -16.333 44.085 93.470 1.00 25.87 383 GLN D C 1
ATOM 11451 O O . GLN D 1 348 ? -16.998 43.132 93.050 1.00 22.60 383 GLN D O 1
ATOM 11457 N N . LYS D 1 349 ? -16.891 45.182 93.977 1.00 25.14 384 LYS D N 1
ATOM 11458 C CA . LYS D 1 349 ? -18.340 45.354 93.918 1.00 25.21 384 LYS D CA 1
ATOM 11459 C C . LYS D 1 349 ? -18.814 45.325 92.457 1.00 24.03 384 LYS D C 1
ATOM 11460 O O . LYS D 1 349 ? -19.854 44.743 92.138 1.00 26.98 384 LYS D O 1
ATOM 11466 N N . ARG D 1 350 ? -18.051 45.939 91.563 1.00 21.84 385 ARG D N 1
ATOM 11467 C CA . ARG D 1 350 ? -18.417 45.896 90.147 1.00 23.62 385 ARG D CA 1
ATOM 11468 C C . ARG D 1 350 ? -18.297 44.484 89.570 1.00 25.81 385 ARG D C 1
ATOM 11469 O O . ARG D 1 350 ? -19.122 44.060 88.753 1.00 23.82 385 ARG D O 1
ATOM 11477 N N . LEU D 1 351 ? -17.282 43.753 90.024 1.00 23.95 386 LEU D N 1
ATOM 11478 C CA . LEU D 1 351 ? -16.990 42.420 89.505 1.00 23.74 386 LEU D CA 1
ATOM 11479 C C . LEU D 1 351 ? -17.954 41.333 89.979 1.00 23.05 386 LEU D C 1
ATOM 11480 O O . LEU D 1 351 ? -18.101 40.308 89.315 1.00 23.08 386 LEU D O 1
ATOM 11485 N N . ASN D 1 352 ? -18.609 41.539 91.122 1.00 23.76 387 ASN D N 1
ATOM 11486 C CA . ASN D 1 352 ? -19.545 40.537 91.627 1.00 24.47 387 ASN D CA 1
ATOM 11487 C C . ASN D 1 352 ? -20.489 40.066 90.521 1.00 27.32 387 ASN D C 1
ATOM 11488 O O . ASN D 1 352 ? -21.140 40.877 89.861 1.00 26.81 387 ASN D O 1
ATOM 11493 N N . GLY D 1 353 ? -20.549 38.758 90.314 1.00 24.14 388 GLY D N 1
ATOM 11494 C CA . GLY D 1 353 ? -21.395 38.189 89.286 1.00 26.32 388 GLY D CA 1
ATOM 11495 C C . GLY D 1 353 ? -20.805 38.166 87.881 1.00 28.53 388 GLY D C 1
ATOM 11496 O O . GLY D 1 353 ? -21.469 37.731 86.947 1.00 27.48 388 GLY D O 1
ATOM 11497 N N . GLU D 1 354 ? -19.571 38.635 87.718 1.00 24.87 389 GLU D N 1
ATOM 11498 C CA . GLU D 1 354 ? -18.930 38.628 86.405 1.00 21.36 389 GLU D CA 1
ATOM 11499 C C . GLU D 1 354 ? -18.836 37.211 85.852 1.00 19.91 389 GLU D C 1
ATOM 11500 O O . GLU D 1 354 ? -18.882 36.231 86.598 1.00 21.84 389 GLU D O 1
ATOM 11506 N N . ALA D 1 355 ? -18.691 37.114 84.536 1.00 19.80 390 ALA D N 1
ATOM 11507 C CA . ALA D 1 355 ? -18.622 35.835 83.839 1.00 20.60 390 ALA D CA 1
ATOM 11508 C C . ALA D 1 355 ? -17.443 34.961 84.298 1.00 20.56 390 ALA D C 1
ATOM 11509 O O . ALA D 1 355 ? -17.528 33.730 84.265 1.00 19.70 390 ALA D O 1
ATOM 11511 N N . LEU D 1 356 ? -16.357 35.600 84.736 1.00 20.83 391 LEU D N 1
ATOM 11512 C CA . LEU D 1 356 ? -15.161 34.872 85.192 1.00 21.35 391 LEU D CA 1
ATOM 11513 C C . LEU D 1 356 ? -15.430 34.021 86.436 1.00 21.25 391 LEU D C 1
ATOM 11514 O O . LEU D 1 356 ? -14.720 33.060 86.711 1.00 20.71 391 LEU D O 1
ATOM 11519 N N . GLU D 1 357 ? -16.464 34.377 87.191 1.00 22.58 392 GLU D N 1
ATOM 11520 C CA . GLU D 1 357 ? -16.726 33.715 88.464 1.00 21.91 392 GLU D CA 1
ATOM 11521 C C . GLU D 1 357 ? -16.932 32.208 88.336 1.00 22.74 392 GLU D C 1
ATOM 11522 O O . GLU D 1 357 ? -16.688 31.454 89.279 1.00 21.78 392 GLU D O 1
ATOM 11528 N N . GLU D 1 358 ? -17.361 31.750 87.170 1.00 20.56 393 GLU D N 1
ATOM 11529 C CA . GLU D 1 358 ? -17.601 30.326 87.021 1.00 20.00 393 GLU D CA 1
ATOM 11530 C C . GLU D 1 358 ? -16.288 29.528 86.995 1.00 21.39 393 GLU D C 1
ATOM 11531 O O . GLU D 1 358 ? -16.281 28.309 87.195 1.00 22.50 393 GLU D O 1
ATOM 11537 N N . TYR D 1 359 ? -15.174 30.236 86.818 1.00 20.02 394 TYR D N 1
ATOM 11538 C CA . TYR D 1 359 ? -13.871 29.599 86.651 1.00 19.72 394 TYR D CA 1
ATOM 11539 C C . TYR D 1 359 ? -12.871 29.894 87.772 1.00 21.50 394 TYR D C 1
ATOM 11540 O O . TYR D 1 359 ? -11.759 29.356 87.773 1.00 20.50 394 TYR D O 1
ATOM 11549 N N . VAL D 1 360 ? -13.254 30.743 88.720 1.00 22.05 395 VAL D N 1
ATOM 11550 C CA . VAL D 1 360 ? -12.331 31.120 89.797 1.00 20.36 395 VAL D CA 1
ATOM 11551 C C . VAL D 1 360 ? -13.018 31.037 91.156 1.00 22.25 395 VAL D C 1
ATOM 11552 O O . VAL D 1 360 ? -14.244 31.040 91.241 1.00 22.90 395 VAL D O 1
ATOM 11556 N N . LYS D 1 361 ? -12.221 30.960 92.213 1.00 19.42 396 LYS D N 1
ATOM 11557 C CA . LYS D 1 361 ? -12.745 30.751 93.555 1.00 19.31 396 LYS D CA 1
ATOM 11558 C C . LYS D 1 361 ? -11.821 31.364 94.595 1.00 18.46 396 LYS D C 1
ATOM 11559 O O . LYS D 1 361 ? -10.817 30.759 94.954 1.00 16.29 396 LYS D O 1
ATOM 11565 N N . PRO D 1 362 ? -12.143 32.586 95.059 1.00 17.73 397 PRO D N 1
ATOM 11566 C CA . PRO D 1 362 ? -11.352 33.197 96.125 1.00 20.54 397 PRO D CA 1
ATOM 11567 C C . PRO D 1 362 ? -11.520 32.439 97.444 1.00 21.22 397 PRO D C 1
ATOM 11568 O O . PRO D 1 362 ? -12.647 32.214 97.889 1.00 22.63 397 PRO D O 1
ATOM 11572 N N . ILE D 1 363 ? -10.407 32.050 98.057 1.00 19.78 398 ILE D N 1
ATOM 11573 C CA . ILE D 1 363 ? -10.454 31.241 99.266 1.00 18.78 398 ILE D CA 1
ATOM 11574 C C . ILE D 1 363 ? -9.703 31.848 100.450 1.00 20.82 398 ILE D C 1
ATOM 11575 O O . ILE D 1 363 ? -9.706 31.279 101.538 1.00 21.42 398 ILE D O 1
ATOM 11580 N N . GLY D 1 364 ? -9.058 32.987 100.254 1.00 20.29 399 GLY D N 1
ATOM 11581 C CA . GLY D 1 364 ? -8.327 33.584 101.353 1.00 19.63 399 GLY D CA 1
ATOM 11582 C C . GLY D 1 364 ? -7.694 34.913 101.019 1.00 19.97 399 GLY D C 1
ATOM 11583 O O . GLY D 1 364 ? -7.942 35.493 99.951 1.00 20.78 399 GLY D O 1
ATOM 11584 N N . GLY D 1 365 ? -6.877 35.403 101.943 1.00 17.78 400 GLY D N 1
ATOM 11585 C CA . GLY D 1 365 ? -6.259 36.707 101.802 1.00 17.26 400 GLY D CA 1
ATOM 11586 C C . GLY D 1 365 ? -6.620 37.609 102.973 1.00 21.86 400 GLY D C 1
ATOM 11587 O O . GLY D 1 365 ? -6.813 37.124 104.091 1.00 22.27 400 GLY D O 1
ATOM 11588 N N . GLY D 1 366 ? -6.722 38.911 102.719 1.00 18.68 401 GLY D N 1
ATOM 11589 C CA . GLY D 1 366 ? -7.061 39.862 103.766 1.00 21.93 401 GLY D CA 1
ATOM 11590 C C . GLY D 1 366 ? -6.783 41.292 103.352 1.00 21.62 401 GLY D C 1
ATOM 11591 O O . GLY D 1 366 ? -6.231 41.531 102.272 1.00 21.05 401 GLY D O 1
ATOM 11592 N N . TYR D 1 367 ? -7.168 42.245 104.204 1.00 17.23 402 TYR D N 1
ATOM 11593 C CA . TYR D 1 367 ? -6.838 43.647 103.979 1.00 21.84 402 TYR D CA 1
ATOM 11594 C C . TYR D 1 367 ? -5.767 44.093 104.970 1.00 21.56 402 TYR D C 1
ATOM 11595 O O . TYR D 1 367 ? -5.744 43.642 106.117 1.00 20.66 402 TYR D O 1
ATOM 11604 N N . PHE D 1 368 ? -4.885 44.975 104.519 1.00 19.34 403 PHE D N 1
ATOM 11605 C CA . PHE D 1 368 ? -3.755 45.406 105.333 1.00 20.85 403 PHE D CA 1
ATOM 11606 C C . PHE D 1 368 ? -3.387 46.817 104.940 1.00 21.35 403 PHE D C 1
ATOM 11607 O O . PHE D 1 368 ? -3.790 47.303 103.875 1.00 25.01 403 PHE D O 1
ATOM 11615 N N . PHE D 1 369 ? -2.616 47.485 105.789 1.00 20.48 404 PHE D N 1
ATOM 11616 C CA . PHE D 1 369 ? -2.078 48.766 105.399 1.00 20.99 404 PHE D CA 1
ATOM 11617 C C . PHE D 1 369 ? -0.565 48.654 105.325 1.00 22.50 404 PHE D C 1
ATOM 11618 O O . PHE D 1 369 ? 0.090 48.341 106.319 1.00 24.83 404 PHE D O 1
ATOM 11626 N N . ALA D 1 370 ? -0.020 48.881 104.137 1.00 22.68 405 ALA D N 1
ATOM 11627 C CA . ALA D 1 370 ? 1.433 48.898 103.955 1.00 22.84 405 ALA D CA 1
ATOM 11628 C C . ALA D 1 370 ? 2.043 50.152 104.577 1.00 25.67 405 ALA D C 1
ATOM 11629 O O . ALA D 1 370 ? 1.733 51.272 104.166 1.00 25.08 405 ALA D O 1
ATOM 11631 N N . LEU D 1 371 ? 2.921 49.961 105.556 1.00 25.80 406 LEU D N 1
ATOM 11632 C CA . LEU D 1 371 ? 3.502 51.081 106.291 1.00 24.40 406 LEU D CA 1
ATOM 11633 C C . LEU D 1 371 ? 4.270 52.044 105.386 1.00 27.48 406 LEU D C 1
ATOM 11634 O O . LEU D 1 371 ? 4.690 51.685 104.280 1.00 26.13 406 LEU D O 1
ATOM 11639 N N . PRO D 1 372 ? 4.455 53.288 105.850 1.00 27.49 407 PRO D N 1
ATOM 11640 C CA . PRO D 1 372 ? 5.289 54.212 105.075 1.00 28.71 407 PRO D CA 1
ATOM 11641 C C . PRO D 1 372 ? 6.732 53.710 105.031 1.00 26.54 407 PRO D C 1
ATOM 11642 O O . PRO D 1 372 ? 7.061 52.740 105.714 1.00 25.11 407 PRO D O 1
ATOM 11646 N N . GLY D 1 373 ? 7.582 54.362 104.245 1.00 28.71 408 GLY D N 1
ATOM 11647 C CA . GLY D 1 373 ? 8.982 53.983 104.166 1.00 28.72 408 GLY D CA 1
ATOM 11648 C C . GLY D 1 373 ? 9.750 54.198 105.464 1.00 32.85 408 GLY D C 1
ATOM 11649 O O . GLY D 1 373 ? 9.305 54.911 106.371 1.00 28.40 408 GLY D O 1
ATOM 11650 N N . VAL D 1 374 ? 10.912 53.560 105.567 1.00 32.49 409 VAL D N 1
ATOM 11651 C CA . VAL D 1 374 ? 11.829 53.853 106.655 1.00 31.10 409 VAL D CA 1
ATOM 11652 C C . VAL D 1 374 ? 12.972 54.693 106.099 1.00 35.62 409 VAL D C 1
ATOM 11653 O O . VAL D 1 374 ? 13.665 54.281 105.168 1.00 36.65 409 VAL D O 1
ATOM 11657 N N . LYS D 1 375 ? 13.154 55.884 106.661 1.00 38.81 410 LYS D N 1
ATOM 11658 C CA . LYS D 1 375 ? 14.072 56.873 106.098 1.00 38.93 410 LYS D CA 1
ATOM 11659 C C . LYS D 1 375 ? 15.543 56.470 106.144 1.00 35.82 410 LYS D C 1
ATOM 11660 O O . LYS D 1 375 ? 16.270 56.709 105.188 1.00 39.46 410 LYS D O 1
ATOM 11666 N N . ASP D 1 376 ? 15.972 55.858 107.245 1.00 36.55 411 ASP D N 1
ATOM 11667 C CA . ASP D 1 376 ? 17.363 55.451 107.397 1.00 33.71 411 ASP D CA 1
ATOM 11668 C C . ASP D 1 376 ? 17.558 54.576 108.629 1.00 40.25 411 ASP D C 1
ATOM 11669 O O . ASP D 1 376 ? 16.593 54.236 109.318 1.00 41.53 411 ASP D O 1
ATOM 11674 N N . ALA D 1 377 ? 18.815 54.234 108.913 1.00 40.12 412 ALA D N 1
ATOM 11675 C CA . ALA D 1 377 ? 19.146 53.317 110.003 1.00 39.40 412 ALA D CA 1
ATOM 11676 C C . ALA D 1 377 ? 18.736 53.837 111.379 1.00 40.63 412 ALA D C 1
ATOM 11677 O O . ALA D 1 377 ? 18.491 53.048 112.295 1.00 45.51 412 ALA D O 1
ATOM 11679 N N . ASN D 1 378 ? 18.657 55.158 111.524 1.00 40.97 413 ASN D N 1
ATOM 11680 C CA . ASN D 1 378 ? 18.166 55.758 112.765 1.00 44.58 413 ASN D CA 1
ATOM 11681 C C . ASN D 1 378 ? 16.644 55.702 112.878 1.00 43.13 413 ASN D C 1
ATOM 11682 O O . ASN D 1 378 ? 16.074 56.057 113.911 1.00 44.64 413 ASN D O 1
ATOM 11687 N N . ASP D 1 379 ? 15.993 55.260 111.809 1.00 41.21 414 ASP D N 1
ATOM 11688 C CA . ASP D 1 379 ? 14.543 55.133 111.788 1.00 35.94 414 ASP D CA 1
ATOM 11689 C C . ASP D 1 379 ? 14.160 53.649 111.788 1.00 39.66 414 ASP D C 1
ATOM 11690 O O . ASP D 1 379 ? 15.014 52.777 111.593 1.00 33.94 414 ASP D O 1
ATOM 11695 N N . TYR D 1 380 ? 12.885 53.360 112.025 1.00 35.94 415 TYR D N 1
ATOM 11696 C CA . TYR D 1 380 ? 12.401 51.994 111.919 1.00 31.80 415 TYR D CA 1
ATOM 11697 C C . TYR D 1 380 ? 10.981 51.940 111.368 1.00 32.11 415 TYR D C 1
ATOM 11698 O O . TYR D 1 380 ? 10.261 52.939 111.361 1.00 33.06 415 TYR D O 1
ATOM 11707 N N . LEU D 1 381 ? 10.597 50.765 110.887 1.00 30.58 416 LEU D N 1
ATOM 11708 C CA . LEU D 1 381 ? 9.268 50.546 110.337 1.00 33.78 416 LEU D CA 1
ATOM 11709 C C . LEU D 1 381 ? 8.204 50.689 111.418 1.00 31.75 416 LEU D C 1
ATOM 11710 O O . LEU D 1 381 ? 8.285 50.049 112.472 1.00 31.54 416 LEU D O 1
ATOM 11715 N N . GLY D 1 382 ? 7.200 51.518 111.145 1.00 30.66 417 GLY D N 1
ATOM 11716 C CA . GLY D 1 382 ? 6.101 51.719 112.073 1.00 30.14 417 GLY D CA 1
ATOM 11717 C C . GLY D 1 382 ? 6.401 52.729 113.172 1.00 35.63 417 GLY D C 1
ATOM 11718 O O . GLY D 1 382 ? 5.673 52.812 114.170 1.00 35.18 417 GLY D O 1
ATOM 11719 N N . SER D 1 383 ? 7.469 53.502 112.994 1.00 34.83 418 SER D N 1
ATOM 11720 C CA . SER D 1 383 ? 7.893 54.447 114.028 1.00 38.67 418 SER D CA 1
ATOM 11721 C C . SER D 1 383 ? 6.842 55.530 114.264 1.00 39.35 418 SER D C 1
ATOM 11722 O O . SER D 1 383 ? 6.491 55.817 115.405 1.00 41.87 418 SER D O 1
ATOM 11725 N N . ALA D 1 384 ? 6.330 56.116 113.186 1.00 39.76 419 ALA D N 1
ATOM 11726 C CA . ALA D 1 384 ? 5.273 57.121 113.296 1.00 38.39 419 ALA D CA 1
ATOM 11727 C C . ALA D 1 384 ? 4.004 56.542 113.914 1.00 41.86 419 ALA D C 1
ATOM 11728 O O . ALA D 1 384 ? 3.378 57.172 114.764 1.00 46.02 419 ALA D O 1
ATOM 11730 N N . LEU D 1 385 ? 3.628 55.339 113.488 1.00 38.51 420 LEU D N 1
ATOM 11731 C CA . LEU D 1 385 ? 2.446 54.675 114.024 1.00 40.34 420 LEU D CA 1
ATOM 11732 C C . LEU D 1 385 ? 2.536 54.474 115.535 1.00 39.99 420 LEU D C 1
ATOM 11733 O O . LEU D 1 385 ? 1.530 54.539 116.243 1.00 41.51 420 LEU D O 1
ATOM 11738 N N . LEU D 1 386 ? 3.741 54.218 116.027 1.00 41.87 421 LEU D N 1
ATOM 11739 C CA . LEU D 1 386 ? 3.924 53.894 117.436 1.00 44.92 421 LEU D CA 1
ATOM 11740 C C . LEU D 1 386 ? 4.085 55.124 118.335 1.00 47.23 421 LEU D C 1
ATOM 11741 O O . LEU D 1 386 ? 4.048 55.005 119.559 1.00 49.95 421 LEU D O 1
ATOM 11746 N N . ARG D 1 387 ? 4.255 56.301 117.736 1.00 46.46 422 ARG D N 1
ATOM 11747 C CA . ARG D 1 387 ? 4.327 57.539 118.514 1.00 52.93 422 ARG D CA 1
ATOM 11748 C C . ARG D 1 387 ? 3.033 58.343 118.418 1.00 53.90 422 ARG D C 1
ATOM 11749 O O . ARG D 1 387 ? 2.105 58.140 119.203 1.00 55.05 422 ARG D O 1
#

Solvent-accessible surface area: 58856 Å² total

Organism: Escherichia coli O157:H7 (NCBI:txid83334)

Nearest PDB structures (foldseek):
  2y4d-assembly1_B  TM=9.847E-01  e=5.013E-73  Escherichia coli K-12
  8rgs-assembly1_B  TM=9.257E-01  e=4.123E-37  Streptomyces lividans
  8rgw-assembly1_A  TM=9.051E-01  e=4.159E-34  Streptomyces lividans
  8ck9-assembly1_A-2  TM=8.533E-01  e=5.246E-30  Thermobifida halotolerans
  5fw4-assembly1_A  TM=8.574E-01  e=1.937E-28  Thermobifida fusca YX